Protein AF-0000000077822442 (afdb_homodimer)

Foldseek 3Di:
DPPPPPDQLKWFDLFDDPLLVLLLLLLLVQLQVLCVVLVFDDDSVQQFAEEEWQFAQACLSLLLVLLQCVLCLVLSNQSNHAEYEYFQSVVVNVLQLLVDPCVLRNSVVSSVVQLCQQAPAAADLQQLLQQCLVVLVDPLRFLLSSCLSPQVCRQRVDDFQAAQLVSSVVSNNSSGHFYKAKWFFPVQVVPDALLDQQGIWIDGSAWIGRSVLRIIGGQQQFQFFAAQSHGDGGDGRDTVSSVSCFSHVDPLDLVLVLVVLLVRLLVSLVVLLDAPDPQLLLPLLSLLSVLLSCLSVVDDPVSNLVSLVSSLVSCVVVPPQPLNVLSVVCNVCVNPDHSVRSLVSSLVNLVSSCVVPVVVDDPPSDDPVHPDGSNSSSSSSSVHSVSSVVVAAQKGAQNLANNPVRPDCVRNPDRITHIHTSVNSARIPLSVCQSVSNSHAAYEYEASHADQSCRRVVSSVVSCVVVVGDDFDDDPVVSSVCRQADDQWDWGDDDPHHIYIYGYLQHCPLCNPCSVVLSVVSHSSDSGDHSVNSVSSSVSSSCSCVVCVVVVSVSSNVSPDD/DPPPPPDQLKWFDLFDDPLLVLLLLLLLVQLQVLCVVLVFDDDSVQQFAEEEWQFAQACLSLLLVLLQCVLCLVLSNQSNHAEYEYFQSVVVNVLQLLVDPCVLRNSVVSSVVQLCQQAPAAADLQQLLQQCLVVLVDPLRFLLSSCLSPQVCRQRVDDFQAAQLVSSVVSNNSSGHFYKAKWFFPVQVVPDALLDQQGIWIDGSAWIGRSVLRIIGGQQQFQFFAAQSHGDGGDGRDTVSSVSSFRNVDPLDLVLVLVVLLVRLLVSLVVLLDAPDPQLLLPLLSLLSVLLSCLSVVDDPVSNLVSLVSSLVSCVVVPPQPLNVLSVVCNVCVNPDHSVRSLVSSLVNLVSSCVVPVVVDDPPSPDPVHPDGSNSSSSSSSVHSVSSVVVAAQKGAQNLANNPVRPDCVRNPDRITHIHTSVNSARIPLSVCLSVSNSHAEYEYEASHADQSCRRVVSSVVSCVVVVGDDFDDDPVVSSVCRQAADQWDWGDDDPHHIYIYGYLQHCVLCNPCSVVLSVVSHSSDSGDHSVNSVSSSVSSSCSCVVCVVVVSVSSNVSPDD

pLDDT: mean 89.97, std 11.4, range [19.41, 98.88]

Organism: Podarcis muralis (NCBI:txid64176)

Radius of gyration: 32.75 Å; Cα contacts (8 Å, |Δi|>4): 2112; chains: 2; bounding box: 94×96×67 Å

Sequence (1124 aa):
MPGSNQSDVIRISRDVSDEEKTAVGRRKIKVHNSFLKLGVNTTMSSVPNVALLGSGGGLRAMIALQGVLGELQKEDLLGAVMYLCGVSGSTWCMSFIYEHEEWLGKLPTLEAKMCDNLVNQSWDPSKSLDALVEPSKEKTYSLTDFWGSVILYAMLHELDYGHLSKERMVSFNGAVPYPIYAAVDSNKLDDTSKTHPGIWFEFTPHDAGFFHSGAFVDMRLLGSTFENGVLRILKNEKDISYLRGLWGSSFADRKEDVKEIEDYIKHLGEQASASSCHCIYCQAASHAIKLLIHAMEGTTHEHQDENITNIMELLKDQVGSNTYNFLSLLKDKHNTLDKPGRVAQFLTLADMFTQEFADRTSPFTHHEETKRSIWDTLRILSKTVYCLFKWKWGTISNYTYKYSSLNDKNLTGKEELRLADAGIAMNSAYPLVLRPEREVKLILSFDFSSGNPFETVKEAVLYCKENHLPFPDIDVSELDKSKDSPYDCYVFQGHDSPTVMHFPLFNTVNCKDKVAEWREQYSTLKVSYKEQEVKNLLEAAKANVRNNKGRILQAMKSMQAPMPGSNQSDVIRISRDVSDEEKTAVGRRKIKVHNSFLKLGVNTTMSSVPNVALLGSGGGLRAMIALQGVLGELQKEDLLGAVMYLCGVSGSTWCMSFIYEHEEWLGKLPTLEAKMCDNLVNQSWDPSKSLDALVEPSKEKTYSLTDFWGSVILYAMLHELDYGHLSKERMVSFNGAVPYPIYAAVDSNKLDDTSKTHPGIWFEFTPHDAGFFHSGAFVDMRLLGSTFENGVLRILKNEKDISYLRGLWGSSFADRKEDVKEIEDYIKHLGEQASASSCHCIYCQAASHAIKLLIHAMEGTTHEHQDENITNIMELLKDQVGSNTYNFLSLLKDKHNTLDKPGRVAQFLTLADMFTQEFADRTSPFTHHEETKRSIWDTLRILSKTVYCLFKWKWGTISNYTYKYSSLNDKNLTGKEELRLADAGIAMNSAYPLVLRPEREVKLILSFDFSSGNPFETVKEAVLYCKENHLPFPDIDVSELDKSKDSPYDCYVFQGHDSPTVMHFPLFNTVNCKDKVAEWREQYSTLKVSYKEQEVKNLLEAAKANVRNNKGRILQAMKSMQAP

Solvent-accessible surface area (backbone atoms only — not comparable to full-atom values): 57666 Å² total; per-residue (Å²): 120,86,72,78,72,79,55,46,55,57,42,82,46,67,61,74,52,70,65,55,52,50,19,50,56,45,19,46,54,46,21,41,51,31,33,45,75,72,70,34,87,67,51,83,90,63,52,69,32,24,32,36,36,29,11,15,20,33,57,53,8,20,47,25,49,49,19,35,52,38,40,29,49,74,70,62,50,46,52,39,34,44,32,36,35,16,10,22,15,17,36,52,34,48,64,54,44,62,74,40,75,44,63,74,79,35,42,67,58,50,51,52,50,51,50,44,31,53,53,75,49,70,58,56,72,65,59,25,55,49,66,38,47,69,50,56,73,40,91,45,56,26,40,19,54,50,38,10,44,40,55,44,13,58,41,50,38,53,84,43,78,50,48,56,48,63,37,39,70,56,29,51,72,15,76,45,49,47,59,39,38,35,25,22,33,52,71,43,54,77,78,39,63,68,59,44,63,72,33,39,31,42,37,35,39,64,34,31,32,29,57,66,81,5,46,30,33,39,34,60,48,48,56,18,37,28,52,50,70,38,73,40,37,86,48,73,51,58,26,41,24,44,47,45,10,27,24,43,58,63,76,87,37,68,67,61,43,50,53,52,52,49,53,52,50,40,53,50,40,66,70,57,33,70,56,86,48,84,49,56,66,48,47,33,49,24,34,50,39,51,38,49,40,38,33,74,66,65,55,65,64,64,64,48,50,50,31,53,49,52,34,45,61,62,39,55,90,44,68,82,36,69,49,50,52,49,49,58,52,43,69,73,46,54,85,74,48,53,53,73,52,40,46,51,51,44,48,52,48,52,52,46,41,45,75,72,44,53,81,75,42,64,89,73,56,41,40,91,90,40,96,43,31,60,64,46,51,48,48,41,52,48,51,46,52,49,19,60,76,68,66,38,47,30,40,32,40,19,55,47,11,58,26,81,88,56,95,43,62,84,61,20,73,31,67,56,40,35,36,29,29,20,47,80,59,45,38,36,56,54,74,73,55,64,35,73,82,63,53,48,41,35,35,46,38,37,32,38,52,70,80,59,57,55,50,50,60,50,50,45,50,52,30,24,60,75,66,75,43,72,57,33,77,70,64,62,73,67,52,60,75,32,49,81,61,27,56,44,64,47,79,38,66,38,86,90,26,32,33,38,36,40,28,32,52,70,7,40,72,78,42,39,96,38,28,66,58,48,54,61,71,59,36,51,79,47,66,75,60,54,64,66,54,49,51,50,44,22,48,34,25,22,45,44,48,65,75,38,44,66,58,53,50,49,56,60,47,60,68,66,67,125,122,88,70,77,73,79,55,47,57,54,43,81,45,67,60,76,52,70,66,54,52,50,19,51,55,45,19,45,54,48,22,41,52,30,33,46,75,72,70,35,86,65,52,83,89,63,53,68,32,24,33,38,36,30,12,15,20,34,57,53,8,19,47,25,48,50,21,35,53,37,40,29,48,74,70,63,49,46,53,38,35,45,33,37,35,16,10,20,16,17,37,52,34,50,64,54,45,61,72,39,77,43,63,76,75,35,42,66,58,51,51,52,50,51,50,44,32,51,53,74,49,72,58,54,71,68,59,26,54,48,67,37,48,68,51,56,73,40,92,48,55,27,41,19,54,50,38,10,45,40,56,45,12,58,43,50,37,52,84,43,79,48,48,55,48,62,37,40,68,56,29,51,70,15,72,44,49,46,60,38,38,34,25,22,34,52,71,42,55,76,77,39,63,69,58,45,62,74,33,40,31,43,37,35,39,64,33,31,32,30,56,65,82,5,45,29,34,39,35,60,49,46,57,18,38,29,52,52,70,38,74,40,38,87,46,72,49,59,28,41,25,43,46,44,10,29,22,43,59,64,73,86,37,69,69,61,44,50,52,52,51,50,52,51,49,42,53,49,41,66,70,57,32,72,57,87,50,85,51,55,69,49,45,34,48,23,35,51,39,49,38,48,42,39,31,73,67,63,56,64,64,63,63,47,48,50,31,53,49,51,35,47,61,60,41,56,89,45,68,82,37,70,49,49,52,47,49,56,52,42,70,74,46,53,84,74,47,54,53,72,50,39,47,50,51,44,48,52,48,51,51,46,41,44,74,72,45,53,83,75,41,64,90,73,56,43,41,92,89,40,94,45,33,59,65,47,51,48,48,41,53,49,50,45,52,50,20,58,74,69,65,37,48,29,41,32,40,19,56,46,13,59,26,79,89,56,94,44,62,85,60,20,72,30,66,56,39,36,38,28,29,19,47,78,60,44,38,37,55,52,77,73,54,65,35,74,83,62,54,47,41,35,35,45,36,39,32,39,53,71,79,59,58,56,50,50,60,52,50,44,49,52,28,24,61,76,67,74,43,72,58,35,77,71,65,61,72,67,52,59,75,31,49,81,60,26,57,44,65,46,79,39,64,38,85,90,27,32,33,39,36,41,28,32,51,68,7,39,72,78,41,39,94,36,29,65,58,49,54,62,71,58,36,51,80,47,67,74,58,54,65,68,54,50,50,49,43,24,48,35,26,23,46,43,47,65,74,38,45,67,59,53,52,50,54,61,48,60,68,66,67,126

Secondary structure (DSSP, 8-state):
--------SEEE-SSPPHHHHHHHHHHHHHHHHHHHHTT----GGGPPEEEEEE---HHHHHHHHHHHHHHHHHTT-GGGEEEEEE-THHHHHHHHHTTSGGGTT-HHHHHHHHHHHHHH----HHHHHHHHHHHHTSTT--HHHHIIIIIHHHHH------BGGGHHHHHHTT-SPEEEEEEEEHHHHTTS-TT-GGGEEEE-SSEEEETTTTEEEEGGGTT-EEETTEEEE--PPPBHHHHHHHHT---S-HHHHHHHHHHHHHHHHHHH---S--SHHHHHHHHHHHHHHHHHHT--HHHHHHHHHHHHHHTGGGTTSHHHHHHHHHHHHGGG--HHHHHHHHHHHHHHHHHHHGGGS-TT---TT-S--HHHHHHHHHHHHHHHHHT--SEEE-TTTT-TT---HHHHT-SEEEEEEGGGT-SS-HHHHS-GGG-EEEEEEEE--SS-TTHHHHHHHHHHHHTT-------HHHHHTTTTS--S-EEE--TTS-EEEEEESS-TTTSTT-HHHHHHHT-TT-----HHHHHHHHHHHHHHHHHTHHHHHHHHHHTT--/--------SEEE-SSPPHHHHHHHHHHHHHHHHHHHHTT----GGGPPEEEEEE---HHHHHHHHHHHHHHHHHTT-GGGEEEEEE-THHHHHHHHHTTSGGGGT-HHHHHHHHHHHHHH----HHHHHHHHHHHHTSTT--HHHHIIIIIHHHHH------BGGGHHHHHHTT-SPEEEEEEEEHHHHTTS-TT-GGGEEEE-SSEEEETTTTEEEEGGGTT-EEETTEEEE--PPPBHHHHHHHHT---S-HHHHHHHHHHHHHHHHHHH---S--SHHHHHHHHHHHHHHHHHHT--HHHHHHHHHHHHHHTGGGTTSHHHHHHHHHHHHGGG--HHHHHHHHHHHHHHHHHHHGGGS-TT---TT-S--HHHHHHHHHHHHHHHHHT--SEEE-TTTT-TT---HHHHT-SEEEEEEGGGT-SS-HHHHS-GGG-EEEEEEEE--SS-TTHHHHHHHHHHHHTT-------HHHHHTTTTS--S-EEE--TTS-EEEEEESS-TTTSTT-HHHHHHHT-TT-----HHHHHHHHHHHHHHHHHTHHHHHHHHHHTT--

Structure (mmCIF, N/CA/C/O backbone):
data_AF-0000000077822442-model_v1
#
loop_
_entity.id
_entity.type
_entity.pdbx_description
1 polymer 'Cytosolic phospholipase A2 gamma-like'
#
loop_
_atom_site.group_PDB
_atom_site.id
_atom_site.type_symbol
_atom_site.label_atom_id
_atom_site.label_alt_id
_atom_site.label_comp_id
_atom_site.label_asym_id
_atom_site.label_entity_id
_atom_site.label_seq_id
_atom_site.pdbx_PDB_ins_code
_atom_site.Cartn_x
_atom_site.Cartn_y
_atom_site.Cartn_z
_atom_site.occupancy
_atom_site.B_iso_or_equiv
_atom_site.auth_seq_id
_atom_site.auth_comp_id
_atom_site.auth_asym_id
_atom_site.auth_atom_id
_atom_site.pdbx_PDB_model_num
ATOM 1 N N . MET A 1 1 ? -22.125 -11.594 24.953 1 19.45 1 MET A N 1
ATOM 2 C CA . MET A 1 1 ? -21.859 -11.102 23.609 1 19.45 1 MET A CA 1
ATOM 3 C C . MET A 1 1 ? -20.594 -11.758 23.031 1 19.45 1 MET A C 1
ATOM 5 O O . MET A 1 1 ? -19.562 -11.828 23.703 1 19.45 1 MET A O 1
ATOM 9 N N . PRO A 1 2 ? -20.594 -12.773 22.188 1 25 2 PRO A N 1
ATOM 10 C CA . PRO A 1 2 ? -19.344 -13.516 21.984 1 25 2 PRO A CA 1
ATOM 11 C C . PRO A 1 2 ? -18.141 -12.602 21.797 1 25 2 PRO A C 1
ATOM 13 O O . PRO A 1 2 ? -18.266 -11.508 21.25 1 25 2 PRO A O 1
ATOM 16 N N . GLY A 1 3 ? -17.312 -12.445 22.719 1 28.58 3 GLY A N 1
ATOM 17 C CA . GLY A 1 3 ? -16.094 -11.672 22.812 1 28.58 3 GLY A CA 1
ATOM 18 C C . GLY A 1 3 ? -15.289 -11.656 21.531 1 28.58 3 GLY A C 1
ATOM 19 O O . GLY A 1 3 ? -14.969 -12.719 20.984 1 28.58 3 GLY A O 1
ATOM 20 N N . SER A 1 4 ? -15.641 -10.82 20.594 1 33.22 4 SER A N 1
ATOM 21 C CA . SER A 1 4 ? -14.828 -10.633 19.391 1 33.22 4 SER A CA 1
ATOM 22 C C . SER A 1 4 ? -13.359 -10.93 19.672 1 33.22 4 SER A C 1
ATOM 24 O O . SER A 1 4 ? -12.734 -10.297 20.531 1 33.22 4 SER A O 1
ATOM 26 N N . ASN A 1 5 ? -12.945 -12.133 19.844 1 37.22 5 ASN A N 1
ATOM 27 C CA . ASN A 1 5 ? -11.562 -12.586 19.953 1 37.22 5 ASN A CA 1
ATOM 28 C C . ASN A 1 5 ? -10.602 -11.656 19.219 1 37.22 5 ASN A C 1
ATOM 30 O O . ASN A 1 5 ? -10.828 -11.328 18.047 1 37.22 5 ASN A O 1
ATOM 34 N N . GLN A 1 6 ? -9.977 -10.641 19.766 1 43.81 6 GLN A N 1
ATOM 35 C CA . GLN A 1 6 ? -8.859 -9.727 19.531 1 43.81 6 GLN A CA 1
ATOM 36 C C . GLN A 1 6 ? -7.902 -10.289 18.484 1 43.81 6 GLN A C 1
ATOM 38 O O . GLN A 1 6 ? -7.359 -11.383 18.656 1 43.81 6 GLN A O 1
ATOM 43 N N . SER A 1 7 ? -8.102 -10.18 17.188 1 52.81 7 SER A N 1
ATOM 44 C CA . SER A 1 7 ? -7.516 -10.617 15.914 1 52.81 7 SER A CA 1
ATOM 45 C C . SER A 1 7 ? -5.996 -10.5 15.938 1 52.81 7 SER A C 1
ATOM 47 O O . SER A 1 7 ? -5.453 -9.391 15.992 1 52.81 7 SER A O 1
ATOM 49 N N . ASP A 1 8 ? -5.344 -11.406 16.562 1 68.38 8 ASP A N 1
ATOM 50 C CA . ASP A 1 8 ? -3.91 -11.656 16.438 1 68.38 8 ASP A CA 1
ATOM 51 C C . ASP A 1 8 ? -3.467 -11.586 14.977 1 68.38 8 ASP A C 1
ATOM 53 O O . ASP A 1 8 ? -4.25 -11.883 14.07 1 68.38 8 ASP A O 1
ATOM 57 N N . VAL A 1 9 ? -2.43 -10.859 14.703 1 84.94 9 VAL A N 1
ATOM 58 C CA . VAL A 1 9 ? -1.875 -10.734 13.359 1 84.94 9 VAL A CA 1
ATOM 59 C C . VAL A 1 9 ? -1.727 -12.117 12.727 1 84.94 9 VAL A C 1
ATOM 61 O O . VAL A 1 9 ? -1.751 -12.25 11.5 1 84.94 9 VAL A O 1
ATOM 64 N N . ILE A 1 10 ? -1.644 -13.156 13.547 1 91.94 10 ILE A N 1
ATOM 65 C CA . ILE A 1 10 ? -1.685 -14.555 13.141 1 91.94 10 ILE A CA 1
ATOM 66 C C . ILE A 1 10 ? -2.951 -15.211 13.68 1 91.94 10 ILE A C 1
ATOM 68 O O . ILE A 1 10 ? -3.176 -15.234 14.891 1 91.94 10 ILE A O 1
ATOM 72 N N . ARG A 1 11 ? -3.768 -15.719 12.836 1 92.94 11 ARG A N 1
ATOM 73 C CA . ARG A 1 11 ? -5.02 -16.375 13.195 1 92.94 11 ARG A CA 1
ATOM 74 C C . ARG A 1 11 ? -4.848 -17.891 13.234 1 92.94 11 ARG A C 1
ATOM 76 O O . ARG A 1 11 ? -4.398 -18.5 12.258 1 92.94 11 ARG A O 1
ATOM 83 N N . ILE A 1 12 ? -5.164 -18.516 14.398 1 93.06 12 ILE A N 1
ATOM 84 C CA . ILE A 1 12 ? -5.133 -19.969 14.523 1 93.06 12 ILE A CA 1
ATOM 85 C C . ILE A 1 12 ? -6.559 -20.516 14.523 1 93.06 12 ILE A C 1
ATOM 87 O O . ILE A 1 12 ? -7.219 -20.547 15.562 1 93.06 12 ILE A O 1
ATOM 91 N N . SER A 1 13 ? -6.996 -20.875 13.383 1 93.75 13 SER A N 1
ATOM 92 C CA . SER A 1 13 ? -8.336 -21.406 13.172 1 93.75 13 SER A CA 1
ATOM 93 C C . SER A 1 13 ? -8.438 -22.125 11.828 1 93.75 13 SER A C 1
ATOM 95 O O . SER A 1 13 ? -7.918 -21.641 10.82 1 93.75 13 SER A O 1
ATOM 97 N N . ARG A 1 14 ? -9.039 -23.234 11.766 1 92.94 14 ARG A N 1
ATOM 98 C CA . ARG A 1 14 ? -9.234 -23.938 10.508 1 92.94 14 ARG A CA 1
ATOM 99 C C . ARG A 1 14 ? -10.398 -23.344 9.727 1 92.94 14 ARG A C 1
ATOM 101 O O . ARG A 1 14 ? -10.586 -23.656 8.547 1 92.94 14 ARG A O 1
ATOM 108 N N . ASP A 1 15 ? -11.125 -22.484 10.336 1 95.44 15 ASP A N 1
ATOM 109 C CA . ASP A 1 15 ? -12.242 -21.828 9.664 1 95.44 15 ASP A CA 1
ATOM 110 C C . ASP A 1 15 ? -11.742 -20.766 8.695 1 95.44 15 ASP A C 1
ATOM 112 O O . ASP A 1 15 ? -10.578 -20.359 8.75 1 95.44 15 ASP A O 1
ATOM 116 N N . VAL A 1 16 ? -12.617 -20.391 7.68 1 96.19 16 VAL A N 1
ATOM 117 C CA . VAL A 1 16 ? -12.281 -19.266 6.812 1 96.19 16 VAL A CA 1
ATOM 118 C C . VAL A 1 16 ? -12.305 -17.969 7.617 1 96.19 16 VAL A C 1
ATOM 120 O O . VAL A 1 16 ? -12.906 -17.906 8.688 1 96.19 16 VAL A O 1
ATOM 123 N N . SER A 1 17 ? -11.602 -16.969 7.215 1 94.25 17 SER A N 1
ATOM 124 C CA . SER A 1 17 ? -11.508 -15.719 7.953 1 94.25 17 SER A CA 1
ATOM 125 C C . SER A 1 17 ? -12.859 -15.023 8.039 1 94.25 17 SER A C 1
ATOM 127 O O . SER A 1 17 ? -13.742 -15.266 7.219 1 94.25 17 SER A O 1
ATOM 129 N N . ASP A 1 18 ? -13.086 -14.219 9.039 1 90 18 ASP A N 1
ATOM 130 C CA . ASP A 1 18 ? -14.305 -13.43 9.164 1 90 18 ASP A CA 1
ATOM 131 C C . ASP A 1 18 ? -14.477 -12.492 7.969 1 90 18 ASP A C 1
ATOM 133 O O . ASP A 1 18 ? -15.602 -12.219 7.547 1 90 18 ASP A O 1
ATOM 137 N N . GLU A 1 19 ? -13.367 -12.016 7.457 1 90.06 19 GLU A N 1
ATOM 138 C CA . GLU A 1 19 ? -13.414 -11.148 6.289 1 90.06 19 GLU A CA 1
ATOM 139 C C . GLU A 1 19 ? -13.922 -11.898 5.059 1 90.06 19 GLU A C 1
ATOM 141 O O . GLU A 1 19 ? -14.703 -11.359 4.273 1 90.06 19 GLU A O 1
ATOM 146 N N . GLU A 1 20 ? -13.414 -13.148 4.883 1 94.06 20 GLU A N 1
ATOM 147 C CA . GLU A 1 20 ? -13.953 -13.977 3.811 1 94.06 20 GLU A CA 1
ATOM 148 C C . GLU A 1 20 ? -15.445 -14.219 3.996 1 94.06 20 GLU A C 1
ATOM 150 O O . GLU A 1 20 ? -16.219 -14.125 3.041 1 94.06 20 GLU A O 1
ATOM 155 N N . LYS A 1 21 ? -15.859 -14.531 5.207 1 92.25 21 LYS A N 1
ATOM 156 C CA . LYS A 1 21 ? -17.281 -14.75 5.477 1 92.25 21 LYS A CA 1
ATOM 157 C C . LYS A 1 21 ? -18.094 -13.523 5.109 1 92.25 21 LYS A C 1
ATOM 159 O O . LYS A 1 21 ? -19.172 -13.641 4.52 1 92.25 21 LYS A O 1
ATOM 164 N N . THR A 1 22 ? -17.547 -12.406 5.465 1 85.75 22 THR A N 1
ATOM 165 C CA . THR A 1 22 ? -18.25 -11.156 5.164 1 85.75 22 THR A CA 1
ATOM 166 C C . THR A 1 22 ? -18.344 -10.938 3.658 1 85.75 22 THR A C 1
ATOM 168 O O . THR A 1 22 ? -19.406 -10.609 3.139 1 85.75 22 THR A O 1
ATOM 171 N N . ALA A 1 23 ? -17.281 -11.102 2.971 1 89.31 23 ALA A N 1
ATOM 172 C CA . ALA A 1 23 ? -17.25 -10.914 1.522 1 89.31 23 ALA A CA 1
ATOM 173 C C . ALA A 1 23 ? -18.188 -11.898 0.824 1 89.31 23 ALA A C 1
ATOM 175 O O . ALA A 1 23 ? -18.938 -11.516 -0.077 1 89.31 23 ALA A O 1
ATOM 176 N N . VAL A 1 24 ? -18.109 -13.117 1.215 1 92.44 24 VAL A N 1
ATOM 177 C CA . VAL A 1 24 ? -18.922 -14.172 0.618 1 92.44 24 VAL A CA 1
ATOM 178 C C . VAL A 1 24 ? -20.391 -13.945 0.965 1 92.44 24 VAL A C 1
ATOM 180 O O . VAL A 1 24 ? -21.281 -14.234 0.156 1 92.44 24 VAL A O 1
ATOM 183 N N . GLY A 1 25 ? -20.609 -13.5 2.156 1 87.12 25 GLY A N 1
ATOM 184 C CA . GLY A 1 25 ? -21.984 -13.156 2.527 1 87.12 25 GLY A CA 1
ATOM 185 C C . GLY A 1 25 ? -22.594 -12.086 1.642 1 87.12 25 GLY A C 1
ATOM 186 O O . GLY A 1 25 ? -23.75 -12.195 1.231 1 87.12 25 GLY A O 1
ATOM 187 N N . ARG A 1 26 ? -21.844 -11.156 1.357 1 83.12 26 ARG A N 1
ATOM 188 C CA . ARG A 1 26 ? -22.312 -10.094 0.474 1 83.12 26 ARG A CA 1
ATOM 189 C C . ARG A 1 26 ? -22.484 -10.602 -0.953 1 83.12 26 ARG A C 1
ATOM 191 O O . ARG A 1 26 ? -23.438 -10.227 -1.64 1 83.12 26 ARG A O 1
ATOM 198 N N . ARG A 1 27 ? -21.609 -11.422 -1.376 1 91.19 27 ARG A N 1
ATOM 199 C CA . ARG A 1 27 ? -21.688 -11.969 -2.725 1 91.19 27 ARG A CA 1
ATOM 200 C C . ARG A 1 27 ? -22.891 -12.906 -2.854 1 91.19 27 ARG A C 1
ATOM 202 O O . ARG A 1 27 ? -23.469 -13.047 -3.936 1 91.19 27 ARG A O 1
ATOM 209 N N . LYS A 1 28 ? -23.219 -13.516 -1.818 1 89.31 28 LYS A N 1
ATOM 210 C CA . LYS A 1 28 ? -24.328 -14.461 -1.84 1 89.31 28 LYS A CA 1
ATOM 211 C C . LYS A 1 28 ? -25.594 -13.789 -2.363 1 89.31 28 LYS A C 1
ATOM 213 O O . LYS A 1 28 ? -26.406 -14.43 -3.033 1 89.31 28 LYS A O 1
ATOM 218 N N . ILE A 1 29 ? -25.719 -12.594 -2.143 1 83 29 ILE A N 1
ATOM 219 C CA . ILE A 1 29 ? -26.859 -11.836 -2.629 1 83 29 ILE A CA 1
ATOM 220 C C . ILE A 1 29 ? -26.844 -11.773 -4.152 1 83 29 ILE A C 1
ATOM 222 O O . ILE A 1 29 ? -27.859 -12.031 -4.809 1 83 29 ILE A O 1
ATOM 226 N N . LYS A 1 30 ? -25.75 -11.461 -4.621 1 86.25 30 LYS A N 1
ATOM 227 C CA . LYS A 1 30 ? -25.594 -11.383 -6.07 1 86.25 30 LYS A CA 1
ATOM 228 C C . LYS A 1 30 ? -25.75 -12.758 -6.719 1 86.25 30 LYS A C 1
ATOM 230 O O . LYS A 1 30 ? -26.297 -12.875 -7.812 1 86.25 30 LYS A O 1
ATOM 235 N N . VAL A 1 31 ? -25.234 -13.711 -6.035 1 92.56 31 VAL A N 1
ATOM 236 C CA . VAL A 1 31 ? -25.359 -15.078 -6.527 1 92.56 31 VAL A CA 1
ATOM 237 C C . VAL A 1 31 ? -26.828 -15.5 -6.547 1 92.56 31 VAL A C 1
ATOM 239 O O . VAL A 1 31 ? -27.297 -16.078 -7.527 1 92.56 31 VAL A O 1
ATOM 242 N N . HIS A 1 32 ? -27.516 -15.164 -5.543 1 89.5 32 HIS A N 1
ATOM 243 C CA . HIS A 1 32 ? -28.938 -15.469 -5.461 1 89.5 32 HIS A CA 1
ATOM 244 C C . HIS A 1 32 ? -29.719 -14.812 -6.598 1 89.5 32 HIS A C 1
ATOM 246 O O . HIS A 1 32 ? -30.531 -15.461 -7.258 1 89.5 32 HIS A O 1
ATOM 252 N N . ASN A 1 33 ? -29.422 -13.57 -6.781 1 86.38 33 ASN A N 1
ATOM 253 C CA . ASN A 1 33 ? -30.078 -12.844 -7.863 1 86.38 33 ASN A CA 1
ATOM 254 C C . ASN A 1 33 ? -29.766 -13.477 -9.219 1 86.38 33 ASN A C 1
ATOM 256 O O . ASN A 1 33 ? -30.641 -13.523 -10.094 1 86.38 33 ASN A O 1
ATOM 260 N N . SER A 1 34 ? -28.578 -13.898 -9.359 1 91.31 34 SER A N 1
ATOM 261 C CA . SER A 1 34 ? -28.188 -14.547 -10.602 1 91.31 34 SER A CA 1
ATOM 262 C C . SER A 1 34 ? -28.953 -15.859 -10.797 1 91.31 34 SER A C 1
ATOM 264 O O . SER A 1 34 ? -29.391 -16.156 -11.906 1 91.31 34 SER A O 1
ATOM 266 N N . PHE A 1 35 ? -29.078 -16.609 -9.773 1 91.19 35 PHE A N 1
ATOM 267 C CA . PHE A 1 35 ? -29.844 -17.844 -9.844 1 91.19 35 PHE A CA 1
ATOM 268 C C . PHE A 1 35 ? -31.297 -17.578 -10.219 1 91.19 35 PHE A C 1
ATOM 270 O O . PHE A 1 35 ? -31.859 -18.281 -11.062 1 91.19 35 PHE A O 1
ATOM 277 N N . LEU A 1 36 ? -31.828 -16.531 -9.68 1 88.12 36 LEU A N 1
ATOM 278 C CA . LEU A 1 36 ? -33.219 -16.172 -10.008 1 88.12 36 LEU A CA 1
ATOM 279 C C . LEU A 1 36 ? -33.344 -15.781 -11.477 1 88.12 36 LEU A C 1
ATOM 281 O O . LEU A 1 36 ? -34.25 -16.203 -12.156 1 88.12 36 LEU A O 1
ATOM 285 N N . LYS A 1 37 ? -32.438 -15.031 -11.867 1 90.19 37 LYS A N 1
ATOM 286 C CA . LYS A 1 37 ? -32.438 -14.594 -13.258 1 90.19 37 LYS A CA 1
ATOM 287 C C . LYS A 1 37 ? -32.312 -15.781 -14.203 1 90.19 37 LYS A C 1
ATOM 289 O O . LYS A 1 37 ? -32.844 -15.75 -15.32 1 90.19 37 LYS A O 1
ATOM 294 N N . LEU A 1 38 ? -31.625 -16.812 -13.75 1 91.12 38 LEU A N 1
ATOM 295 C CA . LEU A 1 38 ? -31.391 -18.016 -14.555 1 91.12 38 LEU A CA 1
ATOM 296 C C . LEU A 1 38 ? -32.562 -18.984 -14.422 1 91.12 38 LEU A C 1
ATOM 298 O O . LEU A 1 38 ? -32.531 -20.078 -14.992 1 91.12 38 LEU A O 1
ATOM 302 N N . GLY A 1 39 ? -33.562 -18.641 -13.625 1 86.56 39 GLY A N 1
ATOM 303 C CA . GLY A 1 39 ? -34.781 -19.422 -13.492 1 86.56 39 GLY A CA 1
ATOM 304 C C . GLY A 1 39 ? -34.688 -20.484 -12.406 1 86.56 39 GLY A C 1
ATOM 305 O O . GLY A 1 39 ? -35.438 -21.453 -12.414 1 86.56 39 GLY A O 1
ATOM 306 N N . VAL A 1 40 ? -33.719 -20.312 -11.617 1 85.69 40 VAL A N 1
ATOM 307 C CA . VAL A 1 40 ? -33.562 -21.234 -10.5 1 85.69 40 VAL A CA 1
ATOM 308 C C . VAL A 1 40 ? -34.125 -20.609 -9.227 1 85.69 40 VAL A C 1
ATOM 310 O O . VAL A 1 40 ? -33.562 -19.656 -8.68 1 85.69 40 VAL A O 1
ATOM 313 N N . ASN A 1 41 ? -35.25 -21.094 -8.789 1 80.81 41 ASN A N 1
ATOM 314 C CA . ASN A 1 41 ? -35.875 -20.547 -7.59 1 80.81 41 ASN A CA 1
ATOM 315 C C . ASN A 1 41 ? -35.25 -21.094 -6.316 1 80.81 41 ASN A C 1
ATOM 317 O O . ASN A 1 41 ? -35.344 -22.297 -6.043 1 80.81 41 ASN A O 1
ATOM 321 N N . THR A 1 42 ? -34.5 -20.328 -5.676 1 83.06 42 THR A N 1
ATOM 322 C CA . THR A 1 42 ? -33.844 -20.688 -4.422 1 83.06 42 THR A CA 1
ATOM 323 C C . THR A 1 42 ? -34 -19.578 -3.385 1 83.06 42 THR A C 1
ATOM 325 O O . THR A 1 42 ? -34.312 -18.438 -3.73 1 83.06 42 THR A O 1
ATOM 328 N N . THR A 1 43 ? -33.969 -19.969 -2.168 1 80.94 43 THR A N 1
ATOM 329 C CA . THR A 1 43 ? -33.969 -18.984 -1.094 1 80.94 43 THR A CA 1
ATOM 330 C C . THR A 1 43 ? -32.531 -18.547 -0.798 1 80.94 43 THR A C 1
ATOM 332 O O . THR A 1 43 ? -31.578 -19.219 -1.184 1 80.94 43 THR A O 1
ATOM 335 N N . MET A 1 44 ? -32.406 -17.438 -0.185 1 78.69 44 MET A N 1
ATOM 336 C CA . MET A 1 44 ? -31.094 -16.891 0.166 1 78.69 44 MET A CA 1
ATOM 337 C C . MET A 1 44 ? -30.297 -17.891 1.015 1 78.69 44 MET A C 1
ATOM 339 O O . MET A 1 44 ? -29.078 -18 0.866 1 78.69 44 MET A O 1
ATOM 343 N N . SER A 1 45 ? -30.953 -18.547 1.839 1 79.06 45 SER A N 1
ATOM 344 C CA . SER A 1 45 ? -30.297 -19.469 2.758 1 79.06 45 SER A CA 1
ATOM 345 C C . SER A 1 45 ? -29.906 -20.766 2.055 1 79.06 45 SER A C 1
ATOM 347 O O . SER A 1 45 ? -29.031 -21.484 2.523 1 79.06 45 SER A O 1
ATOM 349 N N . SER A 1 46 ? -30.453 -21 0.896 1 82.31 46 SER A N 1
ATOM 350 C CA . SER A 1 46 ? -30.25 -22.297 0.254 1 82.31 46 SER A CA 1
ATOM 351 C C . SER A 1 46 ? -29.453 -22.141 -1.042 1 82.31 46 SER A C 1
ATOM 353 O O . SER A 1 46 ? -29.234 -23.125 -1.752 1 82.31 46 SER A O 1
ATOM 355 N N . VAL A 1 47 ? -29.062 -20.969 -1.317 1 87.69 47 VAL A N 1
ATOM 356 C CA . VAL A 1 47 ? -28.328 -20.797 -2.559 1 87.69 47 VAL A CA 1
ATOM 357 C C . VAL A 1 47 ? -27 -21.562 -2.486 1 87.69 47 VAL A C 1
ATOM 359 O O . VAL A 1 47 ? -26.234 -21.391 -1.542 1 87.69 47 VAL A O 1
ATOM 362 N N . PRO A 1 48 ? -26.797 -22.484 -3.383 1 92 48 PRO A N 1
ATOM 363 C CA . PRO A 1 48 ? -25.562 -23.281 -3.346 1 92 48 PRO A CA 1
ATOM 364 C C . PRO A 1 48 ? -24.312 -22.469 -3.699 1 92 48 PRO A C 1
ATOM 366 O O . PRO A 1 48 ? -24.375 -21.594 -4.57 1 92 48 PRO A O 1
ATOM 369 N N . ASN A 1 49 ? -23.219 -22.781 -3.041 1 95.81 49 ASN A N 1
ATOM 370 C CA . ASN A 1 49 ? -21.938 -22.188 -3.416 1 95.81 49 ASN A CA 1
ATOM 371 C C . ASN A 1 49 ? -21.328 -22.891 -4.625 1 95.81 49 ASN A C 1
ATOM 373 O O . ASN A 1 49 ? -21.047 -24.078 -4.578 1 95.81 49 ASN A O 1
ATOM 377 N N . VAL A 1 50 ? -21.172 -22.156 -5.68 1 97.62 50 VAL A N 1
ATOM 378 C CA . VAL A 1 50 ? -20.531 -22.641 -6.898 1 97.62 50 VAL A CA 1
ATOM 379 C C . VAL A 1 50 ? -19.078 -22.188 -6.945 1 97.62 50 VAL A C 1
ATOM 381 O O . VAL A 1 50 ? -18.781 -21 -6.773 1 97.62 50 VAL A O 1
ATOM 384 N N . ALA A 1 51 ? -18.172 -23.125 -7.168 1 98.62 51 ALA A N 1
ATOM 385 C CA . ALA A 1 51 ? -16.75 -22.797 -7.312 1 98.62 51 ALA A CA 1
ATOM 386 C C . ALA A 1 51 ? -16.266 -23.047 -8.734 1 98.62 51 ALA A C 1
ATOM 388 O O . ALA A 1 51 ? -16.672 -24.031 -9.367 1 98.62 51 ALA A O 1
ATOM 389 N N . LEU A 1 52 ? -15.547 -22.125 -9.234 1 98.81 52 LEU A N 1
ATOM 390 C CA . LEU A 1 52 ? -14.859 -22.297 -10.516 1 98.81 52 LEU A CA 1
ATOM 391 C C . LEU A 1 52 ? -13.375 -22.578 -10.305 1 98.81 52 LEU A C 1
ATOM 393 O O . LEU A 1 52 ? -12.695 -21.828 -9.602 1 98.81 52 LEU A O 1
ATOM 397 N N . LEU A 1 53 ? -12.867 -23.656 -10.844 1 98.81 53 LEU A N 1
ATOM 398 C CA . LEU A 1 53 ? -11.461 -24.047 -10.742 1 98.81 53 LEU A CA 1
ATOM 399 C C . LEU A 1 53 ? -10.773 -23.953 -12.102 1 98.81 53 LEU A C 1
ATOM 401 O O . LEU A 1 53 ? -11.258 -24.516 -13.086 1 98.81 53 LEU A O 1
ATOM 405 N N . GLY A 1 54 ? -9.703 -23.188 -12.133 1 98.75 54 GLY A N 1
ATOM 406 C CA . GLY A 1 54 ? -8.805 -23.203 -13.273 1 98.75 54 GLY A CA 1
ATOM 407 C C . GLY A 1 54 ? -7.5 -23.922 -13.008 1 98.75 54 GLY A C 1
ATOM 408 O O . GLY A 1 54 ? -6.742 -23.531 -12.117 1 98.75 54 GLY A O 1
ATOM 409 N N . SER A 1 55 ? -7.207 -24.969 -13.766 1 98.06 55 SER A N 1
ATOM 410 C CA . SER A 1 55 ? -5.953 -25.703 -13.594 1 98.06 55 SER A CA 1
ATOM 411 C C . SER A 1 55 ? -4.77 -24.875 -14.086 1 98.06 55 SER A C 1
ATOM 413 O O . SER A 1 55 ? -4.949 -23.797 -14.656 1 98.06 55 SER A O 1
ATOM 415 N N . GLY A 1 56 ? -3.594 -25.406 -13.781 1 96.06 56 GLY A N 1
ATOM 416 C CA . GLY A 1 56 ? -2.404 -24.812 -14.367 1 96.06 56 GLY A CA 1
ATOM 417 C C . GLY A 1 56 ? -2.221 -25.141 -15.836 1 96.06 56 GLY A C 1
ATOM 418 O O . GLY A 1 56 ? -2.998 -25.922 -16.406 1 96.06 56 GLY A O 1
ATOM 419 N N . GLY A 1 57 ? -1.258 -24.5 -16.391 1 94.5 57 GLY A N 1
ATOM 420 C CA . GLY A 1 57 ? -0.954 -24.719 -17.797 1 94.5 57 GLY A CA 1
ATOM 421 C C . GLY A 1 57 ? -0.225 -23.547 -18.422 1 94.5 57 GLY A C 1
ATOM 422 O O . GLY A 1 57 ? -0.355 -23.297 -19.625 1 94.5 57 GLY A O 1
ATOM 423 N N . GLY A 1 58 ? 0.428 -22.797 -17.594 1 93.31 58 GLY A N 1
ATOM 424 C CA . GLY A 1 58 ? 1.239 -21.688 -18.094 1 93.31 58 GLY A CA 1
ATOM 425 C C . GLY A 1 58 ? 0.427 -20.641 -18.812 1 93.31 58 GLY A C 1
ATOM 426 O O . GLY A 1 58 ? -0.666 -20.281 -18.375 1 93.31 58 GLY A O 1
ATOM 427 N N . LEU A 1 59 ? 1.021 -20.172 -19.859 1 95 59 LEU A N 1
ATOM 428 C CA . LEU A 1 59 ? 0.388 -19.109 -20.641 1 95 59 LEU A CA 1
ATOM 429 C C . LEU A 1 59 ? -0.928 -19.594 -21.234 1 95 59 LEU A C 1
ATOM 431 O O . LEU A 1 59 ? -1.882 -18.828 -21.359 1 95 59 LEU A O 1
ATOM 435 N N . ARG A 1 60 ? -0.939 -20.828 -21.625 1 96.44 60 ARG A N 1
ATOM 436 C CA . ARG A 1 60 ? -2.162 -21.438 -22.156 1 96.44 60 ARG A CA 1
ATOM 437 C C . ARG A 1 60 ? -3.301 -21.312 -21.141 1 96.44 60 ARG A C 1
ATOM 439 O O . ARG A 1 60 ? -4.414 -20.922 -21.5 1 96.44 60 ARG A O 1
ATOM 446 N N . ALA A 1 61 ? -3.02 -21.641 -19.906 1 97.38 61 ALA A N 1
ATOM 447 C CA . ALA A 1 61 ? -4.027 -21.578 -18.844 1 97.38 61 ALA A CA 1
ATOM 448 C C . ALA A 1 61 ? -4.48 -20.141 -18.594 1 97.38 61 ALA A C 1
ATOM 450 O O . ALA A 1 61 ? -5.664 -19.891 -18.359 1 97.38 61 ALA A O 1
ATOM 451 N N . MET A 1 62 ? -3.537 -19.203 -18.594 1 97.94 62 MET A N 1
ATOM 452 C CA . MET A 1 62 ? -3.869 -17.797 -18.391 1 97.94 62 MET A CA 1
ATOM 453 C C . MET A 1 62 ? -4.863 -17.312 -19.453 1 97.94 62 MET A C 1
ATOM 455 O O . MET A 1 62 ? -5.887 -16.703 -19.109 1 97.94 62 MET A O 1
ATOM 459 N N . ILE A 1 63 ? -4.594 -17.609 -20.703 1 98.25 63 ILE A N 1
ATOM 460 C CA . ILE A 1 63 ? -5.402 -17.141 -21.828 1 98.25 63 ILE A CA 1
ATOM 461 C C . ILE A 1 63 ? -6.75 -17.859 -21.828 1 98.25 63 ILE A C 1
ATOM 463 O O . ILE A 1 63 ? -7.797 -17.234 -22 1 98.25 63 ILE A O 1
ATOM 467 N N . ALA A 1 64 ? -6.707 -19.141 -21.594 1 98.56 64 ALA A N 1
ATOM 468 C CA . ALA A 1 64 ? -7.93 -19.953 -21.641 1 98.56 64 ALA A CA 1
ATOM 469 C C . ALA A 1 64 ? -8.891 -19.531 -20.516 1 98.56 64 ALA A C 1
ATOM 471 O O . ALA A 1 64 ? -10.102 -19.438 -20.75 1 98.56 64 ALA A O 1
ATOM 472 N N . LEU A 1 65 ? -8.344 -19.344 -19.312 1 98.75 65 LEU A N 1
ATOM 473 C CA . LEU A 1 65 ? -9.219 -18.938 -18.219 1 98.75 65 LEU A CA 1
ATOM 474 C C . LEU A 1 65 ? -9.883 -17.594 -18.531 1 98.75 65 LEU A C 1
ATOM 476 O O . LEU A 1 65 ? -11.055 -17.391 -18.203 1 98.75 65 LEU A O 1
ATOM 480 N N . GLN A 1 66 ? -9.148 -16.672 -19.109 1 98.44 66 GLN A N 1
ATOM 481 C CA . GLN A 1 66 ? -9.727 -15.406 -19.531 1 98.44 66 GLN A CA 1
ATOM 482 C C . GLN A 1 66 ? -10.906 -15.617 -20.469 1 98.44 66 GLN A C 1
ATOM 484 O O . GLN A 1 66 ? -11.938 -14.945 -20.344 1 98.44 66 GLN A O 1
ATOM 489 N N . GLY A 1 67 ? -10.75 -16.531 -21.422 1 98.25 67 GLY A N 1
ATOM 490 C CA . GLY A 1 67 ? -11.836 -16.859 -22.328 1 98.25 67 GLY A CA 1
ATOM 491 C C . GLY A 1 67 ? -13.047 -17.438 -21.609 1 98.25 67 GLY A C 1
ATOM 492 O O . GLY A 1 67 ? -14.188 -17.047 -21.891 1 98.25 67 GLY A O 1
ATOM 493 N N . VAL A 1 68 ? -12.797 -18.359 -20.703 1 98.62 68 VAL A N 1
ATOM 494 C CA . VAL A 1 68 ? -13.859 -18.984 -19.922 1 98.62 68 VAL A CA 1
ATOM 495 C C . VAL A 1 68 ? -14.656 -17.922 -19.172 1 98.62 68 VAL A C 1
ATOM 497 O O . VAL A 1 68 ? -15.883 -17.891 -19.25 1 98.62 68 VAL A O 1
ATOM 500 N N . LEU A 1 69 ? -13.977 -17.062 -18.438 1 98.38 69 LEU A N 1
ATOM 501 C CA . LEU A 1 69 ? -14.633 -16.047 -17.609 1 98.38 69 LEU A CA 1
ATOM 502 C C . LEU A 1 69 ? -15.414 -15.055 -18.484 1 98.38 69 LEU A C 1
ATOM 504 O O . LEU A 1 69 ? -16.516 -14.656 -18.125 1 98.38 69 LEU A O 1
ATOM 508 N N . GLY A 1 70 ? -14.773 -14.664 -19.594 1 97.38 70 GLY A N 1
ATOM 509 C CA . GLY A 1 70 ? -15.477 -13.773 -20.5 1 97.38 70 GLY A CA 1
ATOM 510 C C . GLY A 1 70 ? -16.781 -14.359 -21.016 1 97.38 70 GLY A C 1
ATOM 511 O O . GLY A 1 70 ? -17.797 -13.664 -21.078 1 97.38 70 GLY A O 1
ATOM 512 N N . GLU A 1 71 ? -16.734 -15.625 -21.422 1 97.75 71 GLU A N 1
ATOM 513 C CA . GLU A 1 71 ? -17.938 -16.266 -21.969 1 97.75 71 GLU A CA 1
ATOM 514 C C . GLU A 1 71 ? -18.984 -16.5 -20.891 1 97.75 71 GLU A C 1
ATOM 516 O O . GLU A 1 71 ? -20.172 -16.375 -21.141 1 97.75 71 GLU A O 1
ATOM 521 N N . LEU A 1 72 ? -18.531 -16.906 -19.703 1 97.62 72 LEU A N 1
ATOM 522 C CA . LEU A 1 72 ? -19.469 -17.062 -18.594 1 97.62 72 LEU A CA 1
ATOM 523 C C . LEU A 1 72 ? -20.203 -15.75 -18.312 1 97.62 72 LEU A C 1
ATOM 525 O O . LEU A 1 72 ? -21.391 -15.758 -17.984 1 97.62 72 LEU A O 1
ATOM 529 N N . GLN A 1 73 ? -19.453 -14.656 -18.297 1 96.06 73 GLN A N 1
ATOM 530 C CA . GLN A 1 73 ? -20.078 -13.352 -18.094 1 96.06 73 GLN A CA 1
ATOM 531 C C . GLN A 1 73 ? -21.094 -13.039 -19.188 1 96.06 73 GLN A C 1
ATOM 533 O O . GLN A 1 73 ? -22.188 -12.57 -18.906 1 96.06 73 GLN A O 1
ATOM 538 N N . LYS A 1 74 ? -20.719 -13.312 -20.453 1 95 74 LYS A N 1
ATOM 539 C CA . LYS A 1 74 ? -21.594 -13.078 -21.594 1 95 74 LYS A CA 1
ATOM 540 C C . LYS A 1 74 ? -22.875 -13.883 -21.469 1 95 74 LYS A C 1
ATOM 542 O O . LYS A 1 74 ? -23.953 -13.391 -21.812 1 95 74 LYS A O 1
ATOM 547 N N . GLU A 1 75 ? -22.766 -15.094 -20.984 1 94.81 75 GLU A N 1
ATOM 548 C CA . GLU A 1 75 ? -23.906 -16 -20.875 1 94.81 75 GLU A CA 1
ATOM 549 C C . GLU A 1 75 ? -24.641 -15.805 -19.547 1 94.81 75 GLU A C 1
ATOM 551 O O . GLU A 1 75 ? -25.516 -16.609 -19.188 1 94.81 75 GLU A O 1
ATOM 556 N N . ASP A 1 76 ? -24.25 -14.867 -18.734 1 93.56 76 ASP A N 1
ATOM 557 C CA . ASP A 1 76 ? -24.875 -14.5 -17.453 1 93.56 76 ASP A CA 1
ATOM 558 C C . ASP A 1 76 ? -24.75 -15.633 -16.438 1 93.56 76 ASP A C 1
ATOM 560 O O . ASP A 1 76 ? -25.688 -15.875 -15.664 1 93.56 76 ASP A O 1
ATOM 564 N N . LEU A 1 77 ? -23.672 -16.391 -16.547 1 96 77 LEU A N 1
ATOM 565 C CA . LEU A 1 77 ? -23.438 -17.5 -15.617 1 96 77 LEU A CA 1
ATOM 566 C C . LEU A 1 77 ? -22.422 -17.109 -14.555 1 96 77 LEU A C 1
ATOM 568 O O . LEU A 1 77 ? -22.406 -17.688 -13.461 1 96 77 LEU A O 1
ATOM 572 N N . LEU A 1 78 ? -21.547 -16.156 -14.852 1 96.5 78 LEU A N 1
ATOM 573 C CA . LEU A 1 78 ? -20.453 -15.781 -13.961 1 96.5 78 LEU A CA 1
ATOM 574 C C . LEU A 1 78 ? -20.984 -15.234 -12.648 1 96.5 78 LEU A C 1
ATOM 576 O O . LEU A 1 78 ? -20.359 -15.414 -11.594 1 96.5 78 LEU A O 1
ATOM 580 N N . GLY A 1 79 ? -22.125 -14.523 -12.688 1 94.62 79 GLY A N 1
ATOM 581 C CA . GLY A 1 79 ? -22.734 -13.961 -11.492 1 94.62 79 GLY A CA 1
ATOM 582 C C . GLY A 1 79 ? -23.094 -15 -10.453 1 94.62 79 GLY A C 1
ATOM 583 O O . GLY A 1 79 ? -23.188 -14.695 -9.258 1 94.62 79 GLY A O 1
ATOM 584 N N . ALA A 1 80 ? -23.234 -16.25 -10.844 1 95.69 80 ALA A N 1
ATOM 585 C CA . ALA A 1 80 ? -23.641 -17.328 -9.945 1 95.69 80 ALA A CA 1
ATOM 586 C C . ALA A 1 80 ? -22.453 -17.953 -9.242 1 95.69 80 ALA A C 1
ATOM 588 O O . ALA A 1 80 ? -22.609 -18.734 -8.312 1 95.69 80 ALA A O 1
ATOM 589 N N . VAL A 1 81 ? -21.281 -17.594 -9.648 1 97.38 81 VAL A N 1
ATOM 590 C CA . VAL A 1 81 ? -20.078 -18.203 -9.109 1 97.38 81 VAL A CA 1
ATOM 591 C C . VAL A 1 81 ? -19.672 -17.516 -7.809 1 97.38 81 VAL A C 1
ATOM 593 O O . VAL A 1 81 ? -19.594 -16.297 -7.75 1 97.38 81 VAL A O 1
ATOM 596 N N . MET A 1 82 ? -19.422 -18.312 -6.773 1 97.25 82 MET A N 1
ATOM 597 C CA . MET A 1 82 ? -19.047 -17.781 -5.461 1 97.25 82 MET A CA 1
ATOM 598 C C . MET A 1 82 ? -17.531 -17.672 -5.328 1 97.25 82 MET A C 1
ATOM 600 O O . MET A 1 82 ? -17.031 -16.625 -4.922 1 97.25 82 MET A O 1
ATOM 604 N N . TYR A 1 83 ? -16.844 -18.734 -5.703 1 98.31 83 TYR A N 1
ATOM 605 C CA . TYR A 1 83 ? -15.398 -18.797 -5.539 1 98.31 83 TYR A CA 1
ATOM 606 C C . TYR A 1 83 ? -14.703 -18.969 -6.887 1 98.31 83 TYR A C 1
ATOM 608 O O . TYR A 1 83 ? -15.195 -19.703 -7.754 1 98.31 83 TYR A O 1
ATOM 616 N N . LEU A 1 84 ? -13.625 -18.297 -7.113 1 98.62 84 LEU A N 1
ATOM 617 C CA . LEU A 1 84 ? -12.711 -18.531 -8.227 1 98.62 84 LEU A CA 1
ATOM 618 C C . LEU A 1 84 ? -11.328 -18.922 -7.723 1 98.62 84 LEU A C 1
ATOM 620 O O . LEU A 1 84 ? -10.711 -18.188 -6.949 1 98.62 84 LEU A O 1
ATOM 624 N N . CYS A 1 85 ? -10.883 -20.078 -8.062 1 98.69 85 CYS A N 1
ATOM 625 C CA . CYS A 1 85 ? -9.609 -20.609 -7.582 1 98.69 85 CYS A CA 1
ATOM 626 C C . CYS A 1 85 ? -8.734 -21.062 -8.742 1 98.69 85 CYS A C 1
ATOM 628 O O . CYS A 1 85 ? -9.234 -21.641 -9.711 1 98.69 85 CYS A O 1
ATOM 630 N N . GLY A 1 86 ? -7.441 -20.734 -8.664 1 98 86 GLY A N 1
ATOM 631 C CA . GLY A 1 86 ? -6.555 -21.062 -9.766 1 98 86 GLY A CA 1
ATOM 632 C C . GLY A 1 86 ? -5.215 -21.609 -9.312 1 98 86 GLY A C 1
ATOM 633 O O . GLY A 1 86 ? -4.828 -21.422 -8.156 1 98 86 GLY A O 1
ATOM 634 N N . VAL A 1 87 ? -4.562 -22.281 -10.219 1 97.12 87 VAL A N 1
ATOM 635 C CA . VAL A 1 87 ? -3.211 -22.812 -10.07 1 97.12 87 VAL A CA 1
ATOM 636 C C . VAL A 1 87 ? -2.33 -22.312 -11.211 1 97.12 87 VAL A C 1
ATOM 638 O O . VAL A 1 87 ? -2.787 -22.203 -12.352 1 97.12 87 VAL A O 1
ATOM 641 N N . SER A 1 88 ? -1.118 -21.938 -10.891 1 95.94 88 SER A N 1
ATOM 642 C CA . SER A 1 88 ? -0.116 -21.609 -11.898 1 95.94 88 SER A CA 1
ATOM 643 C C . SER A 1 88 ? -0.655 -20.609 -12.906 1 95.94 88 SER A C 1
ATOM 645 O O . SER A 1 88 ? -1.162 -19.547 -12.531 1 95.94 88 SER A O 1
ATOM 647 N N . GLY A 1 89 ? -0.703 -20.875 -14.156 1 96.38 89 GLY A N 1
ATOM 648 C CA . GLY A 1 89 ? -1.111 -19.938 -15.188 1 96.38 89 GLY A CA 1
ATOM 649 C C . GLY A 1 89 ? -2.457 -19.281 -14.906 1 96.38 89 GLY A C 1
ATOM 650 O O . GLY A 1 89 ? -2.664 -18.109 -15.211 1 96.38 89 GLY A O 1
ATOM 651 N N . SER A 1 90 ? -3.377 -20.031 -14.336 1 98.31 90 SER A N 1
ATOM 652 C CA . SER A 1 90 ? -4.688 -19.484 -14 1 98.31 90 SER A CA 1
ATOM 653 C C . SER A 1 90 ? -4.57 -18.375 -12.961 1 98.31 90 SER A C 1
ATOM 655 O O . SER A 1 90 ? -5.352 -17.422 -12.977 1 98.31 90 SER A O 1
ATOM 657 N N . THR A 1 91 ? -3.553 -18.453 -12.086 1 98.19 91 THR A N 1
ATOM 658 C CA . THR A 1 91 ? -3.344 -17.406 -11.102 1 98.19 91 THR A CA 1
ATOM 659 C C . THR A 1 91 ? -2.863 -16.125 -11.781 1 98.19 91 THR A C 1
ATOM 661 O O . THR A 1 91 ? -3.129 -15.016 -11.297 1 98.19 91 THR A O 1
ATOM 664 N N . TRP A 1 92 ? -2.133 -16.297 -12.953 1 97.81 92 TRP A N 1
ATOM 665 C CA . TRP A 1 92 ? -1.71 -15.117 -13.711 1 97.81 92 TRP A CA 1
ATOM 666 C C . TRP A 1 92 ? -2.914 -14.375 -14.273 1 97.81 92 TRP A C 1
ATOM 668 O O . TRP A 1 92 ? -2.967 -13.141 -14.227 1 97.81 92 TRP A O 1
ATOM 678 N N . CYS A 1 93 ? -3.893 -15.109 -14.727 1 98 93 CYS A N 1
ATOM 679 C CA . CYS A 1 93 ? -5.129 -14.516 -15.227 1 98 93 CYS A CA 1
ATOM 680 C C . CYS A 1 93 ? -5.895 -13.828 -14.102 1 98 93 CYS A C 1
ATOM 682 O O . CYS A 1 93 ? -6.305 -12.672 -14.242 1 98 93 CYS A O 1
ATOM 684 N N . MET A 1 94 ? -6.02 -14.539 -13.023 1 98 94 MET A N 1
ATOM 685 C CA . MET A 1 94 ? -6.777 -14.031 -11.883 1 98 94 MET A CA 1
ATOM 686 C C . MET A 1 94 ? -6.172 -12.734 -11.367 1 98 94 MET A C 1
ATOM 688 O O . MET A 1 94 ? -6.875 -11.734 -11.195 1 98 94 MET A O 1
ATOM 692 N N . SER A 1 95 ? -4.844 -12.766 -11.094 1 97.31 95 SER A N 1
ATOM 693 C CA . SER A 1 95 ? -4.18 -11.594 -10.531 1 97.31 95 SER A CA 1
ATOM 694 C C . SER A 1 95 ? -4.242 -10.414 -11.492 1 97.31 95 SER A C 1
ATOM 696 O O . SER A 1 95 ? -4.23 -9.258 -11.062 1 97.31 95 SER A O 1
ATOM 698 N N . PHE A 1 96 ? -4.375 -10.672 -12.82 1 96.88 96 PHE A N 1
ATOM 699 C CA . PHE A 1 96 ? -4.523 -9.625 -13.812 1 96.88 96 PHE A CA 1
ATOM 700 C C . PHE A 1 96 ? -5.926 -9.023 -13.766 1 96.88 96 PHE A C 1
ATOM 702 O O . PHE A 1 96 ? -6.078 -7.805 -13.656 1 96.88 96 PHE A O 1
ATOM 709 N N . ILE A 1 97 ? -6.961 -9.828 -13.766 1 96.38 97 ILE A N 1
ATOM 710 C CA . ILE A 1 97 ? -8.32 -9.32 -13.93 1 96.38 97 ILE A CA 1
ATOM 711 C C . ILE A 1 97 ? -8.773 -8.625 -12.648 1 96.38 97 ILE A C 1
ATOM 713 O O . ILE A 1 97 ? -9.508 -7.637 -12.695 1 96.38 97 ILE A O 1
ATOM 717 N N . TYR A 1 98 ? -8.375 -9.094 -11.484 1 95.44 98 TYR A N 1
ATOM 718 C CA . TYR A 1 98 ? -8.836 -8.539 -10.211 1 95.44 98 TYR A CA 1
ATOM 719 C C . TYR A 1 98 ? -8.211 -7.168 -9.961 1 95.44 98 TYR A C 1
ATOM 721 O O . TYR A 1 98 ? -8.656 -6.434 -9.078 1 95.44 98 TYR A O 1
ATOM 729 N N . GLU A 1 99 ? -7.215 -6.82 -10.695 1 90.5 99 GLU A N 1
ATOM 730 C CA . GLU A 1 99 ? -6.566 -5.523 -10.547 1 90.5 99 GLU A CA 1
ATOM 731 C C . GLU A 1 99 ? -7.363 -4.422 -11.242 1 90.5 99 GLU A C 1
ATOM 733 O O . GLU A 1 99 ? -7.145 -3.234 -10.984 1 90.5 99 GLU A O 1
ATOM 738 N N . HIS A 1 100 ? -8.375 -4.812 -12.031 1 87 100 HIS A N 1
ATOM 739 C CA . HIS A 1 100 ? -9.039 -3.838 -12.898 1 87 100 HIS A CA 1
ATOM 740 C C . HIS A 1 100 ? -10.516 -3.709 -12.555 1 87 100 HIS A C 1
ATOM 742 O O . HIS A 1 100 ? -11.188 -4.711 -12.297 1 87 100 HIS A O 1
ATOM 748 N N . GLU A 1 101 ? -10.977 -2.492 -12.602 1 78.62 101 GLU A N 1
ATOM 749 C CA . GLU A 1 101 ? -12.391 -2.236 -12.344 1 78.62 101 GLU A CA 1
ATOM 750 C C . GLU A 1 101 ? -13.273 -2.883 -13.406 1 78.62 101 GLU A C 1
ATOM 752 O O . GLU A 1 101 ? -14.438 -3.199 -13.148 1 78.62 101 GLU A O 1
ATOM 757 N N . GLU A 1 102 ? -12.711 -3.098 -14.539 1 80.5 102 GLU A N 1
ATOM 758 C CA . GLU A 1 102 ? -13.445 -3.684 -15.664 1 80.5 102 GLU A CA 1
ATOM 759 C C . GLU A 1 102 ? -13.883 -5.109 -15.352 1 80.5 102 GLU A C 1
ATOM 761 O O . GLU A 1 102 ? -14.734 -5.668 -16.047 1 80.5 102 GLU A O 1
ATOM 766 N N . TRP A 1 103 ? -13.312 -5.648 -14.32 1 87.88 103 TRP A N 1
ATOM 767 C CA . TRP A 1 103 ? -13.734 -6.961 -13.844 1 87.88 103 TRP A CA 1
ATOM 768 C C . TRP A 1 103 ? -15.227 -6.98 -13.531 1 87.88 103 TRP A C 1
ATOM 770 O O . TRP A 1 103 ? -15.883 -8.016 -13.664 1 87.88 103 TRP A O 1
ATOM 780 N N . LEU A 1 104 ? -15.656 -5.695 -13.328 1 76.56 104 LEU A N 1
ATOM 781 C CA . LEU A 1 104 ? -17.062 -5.539 -12.969 1 76.56 104 LEU A CA 1
ATOM 782 C C . LEU A 1 104 ? -17.938 -5.48 -14.211 1 76.56 104 LEU A C 1
ATOM 784 O O . LEU A 1 104 ? -18.359 -4.398 -14.633 1 76.56 104 LEU A O 1
ATOM 788 N N . GLY A 1 105 ? -17.797 -6.273 -15.203 1 81.69 105 GLY A N 1
ATOM 789 C CA . GLY A 1 105 ? -18.781 -6.352 -16.266 1 81.69 105 GLY A CA 1
ATOM 790 C C . GLY A 1 105 ? -18.188 -6.059 -17.641 1 81.69 105 GLY A C 1
ATOM 791 O O . GLY A 1 105 ? -18.891 -6.113 -18.656 1 81.69 105 GLY A O 1
ATOM 792 N N . LYS A 1 106 ? -16.906 -5.73 -17.656 1 88.75 106 LYS A N 1
ATOM 793 C CA . LYS A 1 106 ? -16.281 -5.402 -18.938 1 88.75 106 LYS A CA 1
ATOM 794 C C . LYS A 1 106 ? -15.086 -6.312 -19.203 1 88.75 106 LYS A C 1
ATOM 796 O O . LYS A 1 106 ? -13.992 -5.828 -19.516 1 88.75 106 LYS A O 1
ATOM 801 N N . LEU A 1 107 ? -15.312 -7.633 -19.109 1 92.69 107 LEU A N 1
ATOM 802 C CA . LEU A 1 107 ? -14.242 -8.609 -19.266 1 92.69 107 LEU A CA 1
ATOM 803 C C . LEU A 1 107 ? -13.703 -8.609 -20.688 1 92.69 107 LEU A C 1
ATOM 805 O O . LEU A 1 107 ? -12.516 -8.875 -20.906 1 92.69 107 LEU A O 1
ATOM 809 N N . PRO A 1 108 ? -14.57 -8.273 -21.719 1 92 108 PRO A N 1
ATOM 810 C CA . PRO A 1 108 ? -14.023 -8.195 -23.062 1 92 108 PRO A CA 1
ATOM 811 C C . PRO A 1 108 ? -12.922 -7.141 -23.203 1 92 108 PRO A C 1
ATOM 813 O O . PRO A 1 108 ? -11.961 -7.34 -23.938 1 92 108 PRO A O 1
ATOM 816 N N . THR A 1 109 ? -13.102 -6.094 -22.484 1 94.31 109 THR A N 1
ATOM 817 C CA . THR A 1 109 ? -12.07 -5.062 -22.469 1 94.31 109 THR A CA 1
ATOM 818 C C . THR A 1 109 ? -10.773 -5.598 -21.891 1 94.31 109 THR A C 1
ATOM 820 O O . THR A 1 109 ? -9.688 -5.316 -22.406 1 94.31 109 THR A O 1
ATOM 823 N N . LEU A 1 110 ? -10.852 -6.352 -20.859 1 95.25 110 LEU A N 1
ATOM 824 C CA . LEU A 1 110 ? -9.672 -6.934 -20.219 1 95.25 110 LEU A CA 1
ATOM 825 C C . LEU A 1 110 ? -9.031 -7.98 -21.125 1 95.25 110 LEU A C 1
ATOM 827 O O . LEU A 1 110 ? -7.809 -8.117 -21.156 1 95.25 110 LEU A O 1
ATOM 831 N N . GLU A 1 111 ? -9.906 -8.719 -21.812 1 96.19 111 GLU A N 1
ATOM 832 C CA . GLU A 1 111 ? -9.406 -9.68 -22.781 1 96.19 111 GLU A CA 1
ATOM 833 C C . GLU A 1 111 ? -8.555 -8.984 -23.844 1 96.19 111 GLU A C 1
ATOM 835 O O . GLU A 1 111 ? -7.461 -9.453 -24.172 1 96.19 111 GLU A O 1
ATOM 840 N N . ALA A 1 112 ? -9.055 -7.906 -24.359 1 95.69 112 ALA A N 1
ATOM 841 C CA . ALA A 1 112 ? -8.328 -7.137 -25.359 1 95.69 112 ALA A CA 1
ATOM 842 C C . ALA A 1 112 ? -7.016 -6.602 -24.797 1 95.69 112 ALA A C 1
ATOM 844 O O . ALA A 1 112 ? -5.988 -6.613 -25.484 1 95.69 112 ALA A O 1
ATOM 845 N N . LYS A 1 113 ? -7.066 -6.105 -23.609 1 95.56 113 LYS A N 1
ATOM 846 C CA . LYS A 1 113 ? -5.871 -5.59 -22.938 1 95.56 113 LYS A CA 1
ATOM 847 C C . LYS A 1 113 ? -4.828 -6.688 -22.766 1 95.56 113 LYS A C 1
ATOM 849 O O . LYS A 1 113 ? -3.635 -6.461 -22.984 1 95.56 113 LYS A O 1
ATOM 854 N N . MET A 1 114 ? -5.27 -7.848 -22.297 1 96.19 114 MET A N 1
ATOM 855 C CA . MET A 1 114 ? -4.367 -8.977 -22.109 1 96.19 114 MET A CA 1
ATOM 856 C C . MET A 1 114 ? -3.699 -9.359 -23.438 1 96.19 114 MET A C 1
ATOM 858 O O . MET A 1 114 ? -2.486 -9.578 -23.484 1 96.19 114 MET A O 1
ATOM 862 N N . CYS A 1 115 ? -4.496 -9.43 -24.484 1 95.75 115 CYS A N 1
ATOM 863 C CA . CYS A 1 115 ? -3.969 -9.766 -25.797 1 95.75 115 CYS A CA 1
ATOM 864 C C . CYS A 1 115 ? -2.932 -8.75 -26.25 1 95.75 115 CYS A C 1
ATOM 866 O O . CYS A 1 115 ? -1.875 -9.117 -26.766 1 95.75 115 CYS A O 1
ATOM 868 N N . ASP A 1 116 ? -3.266 -7.512 -26.078 1 95.88 116 ASP A N 1
ATOM 869 C CA . ASP A 1 116 ? -2.352 -6.438 -26.453 1 95.88 116 ASP A CA 1
ATOM 870 C C . ASP A 1 116 ? -1.035 -6.543 -25.688 1 95.88 116 ASP A C 1
ATOM 872 O O . ASP A 1 116 ? 0.041 -6.387 -26.266 1 95.88 116 ASP A O 1
ATOM 876 N N . ASN A 1 117 ? -1.105 -6.797 -24.422 1 95 117 ASN A N 1
ATOM 877 C CA . ASN A 1 117 ? 0.09 -6.945 -23.594 1 95 117 ASN A CA 1
ATOM 878 C C . ASN A 1 117 ? 0.963 -8.102 -24.078 1 95 117 ASN A C 1
ATOM 880 O O . ASN A 1 117 ? 2.184 -7.957 -24.188 1 95 117 ASN A O 1
ATOM 884 N N . LEU A 1 118 ? 0.332 -9.242 -24.359 1 96 118 LEU A N 1
ATOM 885 C CA . LEU A 1 118 ? 1.062 -10.461 -24.703 1 96 118 LEU A CA 1
ATOM 886 C C . LEU A 1 118 ? 1.713 -10.344 -26.078 1 96 118 LEU A C 1
ATOM 888 O O . LEU A 1 118 ? 2.791 -10.906 -26.297 1 96 118 LEU A O 1
ATOM 892 N N . VAL A 1 119 ? 1.059 -9.562 -26.984 1 94.62 119 VAL A N 1
ATOM 893 C CA . VAL A 1 119 ? 1.464 -9.641 -28.375 1 94.62 119 VAL A CA 1
ATOM 894 C C . VAL A 1 119 ? 2.201 -8.359 -28.766 1 94.62 119 VAL A C 1
ATOM 896 O O . VAL A 1 119 ? 3.174 -8.406 -29.531 1 94.62 119 VAL A O 1
ATOM 899 N N . ASN A 1 120 ? 1.83 -7.211 -28.281 1 90.06 120 ASN A N 1
ATOM 900 C CA . ASN A 1 120 ? 2.289 -5.945 -28.844 1 90.06 120 ASN A CA 1
ATOM 901 C C . ASN A 1 120 ? 3.242 -5.227 -27.891 1 90.06 120 ASN A C 1
ATOM 903 O O . ASN A 1 120 ? 3.801 -4.184 -28.234 1 90.06 120 ASN A O 1
ATOM 907 N N . GLN A 1 121 ? 3.412 -5.719 -26.766 1 88.12 121 GLN A N 1
ATOM 908 C CA . GLN A 1 121 ? 4.309 -5.055 -25.828 1 88.12 121 GLN A CA 1
ATOM 909 C C . GLN A 1 121 ? 5.645 -5.781 -25.734 1 88.12 121 GLN A C 1
ATOM 911 O O . GLN A 1 121 ? 5.801 -6.879 -26.266 1 88.12 121 GLN A O 1
ATOM 916 N N . SER A 1 122 ? 6.637 -5.078 -25.109 1 90.69 122 SER A N 1
ATOM 917 C CA . SER A 1 122 ? 7.965 -5.645 -24.875 1 90.69 122 SER A CA 1
ATOM 918 C C . SER A 1 122 ? 8.391 -5.465 -23.422 1 90.69 122 SER A C 1
ATOM 920 O O . SER A 1 122 ? 7.801 -4.672 -22.688 1 90.69 122 SER A O 1
ATOM 922 N N . TRP A 1 123 ? 9.273 -6.316 -23.031 1 91.38 123 TRP A N 1
ATOM 923 C CA . TRP A 1 123 ? 9.805 -6.16 -21.672 1 91.38 123 TRP A CA 1
ATOM 924 C C . TRP A 1 123 ? 11.133 -5.418 -21.688 1 91.38 123 TRP A C 1
ATOM 926 O O . TRP A 1 123 ? 11.773 -5.297 -22.734 1 91.38 123 TRP A O 1
ATOM 936 N N . ASP A 1 124 ? 11.5 -4.785 -20.594 1 93.12 124 ASP A N 1
ATOM 937 C CA . ASP A 1 124 ? 12.719 -4.012 -20.406 1 93.12 124 ASP A CA 1
ATOM 938 C C . ASP A 1 124 ? 13.633 -4.68 -19.375 1 93.12 124 ASP A C 1
ATOM 940 O O . ASP A 1 124 ? 13.375 -4.617 -18.172 1 93.12 124 ASP A O 1
ATOM 944 N N . PRO A 1 125 ? 14.719 -5.254 -19.906 1 93.56 125 PRO A N 1
ATOM 945 C CA . PRO A 1 125 ? 15.625 -5.934 -18.984 1 93.56 125 PRO A CA 1
ATOM 946 C C . PRO A 1 125 ? 16.125 -5.02 -17.859 1 93.56 125 PRO A C 1
ATOM 948 O O . PRO A 1 125 ? 16.359 -5.477 -16.734 1 93.56 125 PRO A O 1
ATOM 951 N N . SER A 1 126 ? 16.312 -3.781 -18.125 1 91.38 126 SER A N 1
ATOM 952 C CA . SER A 1 126 ? 16.797 -2.846 -17.125 1 91.38 126 SER A CA 1
ATOM 953 C C . SER A 1 126 ? 15.797 -2.691 -15.984 1 91.38 126 SER A C 1
ATOM 955 O O . SER A 1 126 ? 16.172 -2.623 -14.812 1 91.38 126 SER A O 1
ATOM 957 N N . LYS A 1 127 ? 14.531 -2.668 -16.344 1 92 127 LYS A N 1
ATOM 958 C CA . LYS A 1 127 ? 13.484 -2.559 -15.328 1 92 127 LYS A CA 1
ATOM 959 C C . LYS A 1 127 ? 13.43 -3.811 -14.461 1 92 127 LYS A C 1
ATOM 961 O O . LYS A 1 127 ? 13.133 -3.732 -13.266 1 92 127 LYS A O 1
ATOM 966 N N . SER A 1 128 ? 13.734 -4.945 -15.07 1 95.25 128 SER A N 1
ATOM 967 C CA . SER A 1 128 ? 13.781 -6.199 -14.328 1 95.25 128 SER A CA 1
ATOM 968 C C . SER A 1 128 ? 14.883 -6.172 -13.266 1 95.25 128 SER A C 1
ATOM 970 O O . SER A 1 128 ? 14.656 -6.574 -12.125 1 95.25 128 SER A O 1
ATOM 972 N N . LEU A 1 129 ? 16.031 -5.727 -13.688 1 94.62 129 LEU A N 1
ATOM 973 C CA . LEU A 1 129 ? 17.141 -5.66 -12.75 1 94.62 129 LEU A CA 1
ATOM 974 C C . LEU A 1 129 ? 16.859 -4.652 -11.641 1 94.62 129 LEU A C 1
ATOM 976 O O . LEU A 1 129 ? 17.203 -4.895 -10.477 1 94.62 129 LEU A O 1
ATOM 980 N N . ASP A 1 130 ? 16.281 -3.555 -12.047 1 91.31 130 ASP A N 1
ATOM 981 C CA . ASP A 1 130 ? 15.93 -2.555 -11.039 1 91.31 130 ASP A CA 1
ATOM 982 C C . ASP A 1 130 ? 14.969 -3.133 -10 1 91.31 130 ASP A C 1
ATOM 984 O O . ASP A 1 130 ? 15.102 -2.857 -8.805 1 91.31 130 ASP A O 1
ATOM 988 N N . ALA A 1 131 ? 14.023 -3.928 -10.453 1 93.88 131 ALA A N 1
ATOM 989 C CA . ALA A 1 131 ? 13.023 -4.523 -9.578 1 93.88 131 ALA A CA 1
ATOM 990 C C . ALA A 1 131 ? 13.656 -5.516 -8.609 1 93.88 131 ALA A C 1
ATOM 992 O O . ALA A 1 131 ? 13.102 -5.801 -7.543 1 93.88 131 ALA A O 1
ATOM 993 N N . LEU A 1 132 ? 14.867 -6.012 -8.898 1 96.75 132 LEU A N 1
ATOM 994 C CA . LEU A 1 132 ? 15.492 -7.062 -8.109 1 96.75 132 LEU A CA 1
ATOM 995 C C . LEU A 1 132 ? 16.469 -6.473 -7.102 1 96.75 132 LEU A C 1
ATOM 997 O O . LEU A 1 132 ? 17.016 -7.195 -6.262 1 96.75 132 LEU A O 1
ATOM 1001 N N . VAL A 1 133 ? 16.688 -5.176 -7.113 1 91.88 133 VAL A N 1
ATOM 1002 C CA . VAL A 1 133 ? 17.703 -4.555 -6.262 1 91.88 133 VAL A CA 1
ATOM 1003 C C . VAL A 1 133 ? 17.344 -4.785 -4.793 1 91.88 133 VAL A C 1
ATOM 1005 O O . VAL A 1 133 ? 18.141 -5.344 -4.035 1 91.88 133 VAL A O 1
ATOM 1008 N N . GLU A 1 134 ? 16.156 -4.438 -4.375 1 89.38 134 GLU A N 1
ATOM 1009 C CA . GLU A 1 134 ? 15.773 -4.559 -2.971 1 89.38 134 GLU A CA 1
ATOM 1010 C C . GLU A 1 134 ? 15.617 -6.02 -2.562 1 89.38 134 GLU A C 1
ATOM 1012 O O . GLU A 1 134 ? 16.141 -6.441 -1.53 1 89.38 134 GLU A O 1
ATOM 1017 N N . PRO A 1 135 ? 14.961 -6.828 -3.424 1 95.44 135 PRO A N 1
ATOM 1018 C CA . PRO A 1 135 ? 14.875 -8.25 -3.066 1 95.44 135 PRO A CA 1
ATOM 1019 C C . PRO A 1 135 ? 16.234 -8.906 -2.902 1 95.44 135 PRO A C 1
ATOM 1021 O O . PRO A 1 135 ? 16.422 -9.766 -2.039 1 95.44 135 PRO A O 1
ATOM 1024 N N . SER A 1 136 ? 17.188 -8.555 -3.682 1 95.94 136 SER A N 1
ATOM 1025 C CA . SER A 1 136 ? 18.484 -9.219 -3.666 1 95.94 136 SER A CA 1
ATOM 1026 C C . SER A 1 136 ? 19.234 -8.945 -2.363 1 95.94 136 SER A C 1
ATOM 1028 O O . SER A 1 136 ? 20.188 -9.633 -2.037 1 95.94 136 SER A O 1
ATOM 1030 N N . LYS A 1 137 ? 18.797 -7.977 -1.595 1 91.62 137 LYS A N 1
ATOM 1031 C CA . LYS A 1 137 ? 19.422 -7.668 -0.311 1 91.62 137 LYS A CA 1
ATOM 1032 C C . LYS A 1 137 ? 18.891 -8.586 0.789 1 91.62 137 LYS A C 1
ATOM 1034 O O . LYS A 1 137 ? 19.484 -8.672 1.867 1 91.62 137 LYS A O 1
ATOM 1039 N N . GLU A 1 138 ? 17.859 -9.289 0.494 1 94.19 138 GLU A N 1
ATOM 1040 C CA . GLU A 1 138 ? 17.203 -10.117 1.499 1 94.19 138 GLU A CA 1
ATOM 1041 C C . GLU A 1 138 ? 17.844 -11.5 1.572 1 94.19 138 GLU A C 1
ATOM 1043 O O . GLU A 1 138 ? 18.25 -12.062 0.55 1 94.19 138 GLU A O 1
ATOM 1048 N N . LYS A 1 139 ? 17.812 -12.008 2.795 1 92.94 139 LYS A N 1
ATOM 1049 C CA . LYS A 1 139 ? 18.312 -13.375 2.992 1 92.94 139 LYS A CA 1
ATOM 1050 C C . LYS A 1 139 ? 17.391 -14.391 2.326 1 92.94 139 LYS A C 1
ATOM 1052 O O . LYS A 1 139 ? 17.828 -15.469 1.937 1 92.94 139 LYS A O 1
ATOM 1057 N N . THR A 1 140 ? 16.141 -14.039 2.141 1 96.38 140 THR A N 1
ATOM 1058 C CA . THR A 1 140 ? 15.148 -14.961 1.617 1 96.38 140 THR A CA 1
ATOM 1059 C C . THR A 1 140 ? 15.117 -14.922 0.092 1 96.38 140 THR A C 1
ATOM 1061 O O . THR A 1 140 ? 14.297 -15.594 -0.538 1 96.38 140 THR A O 1
ATOM 1064 N N . TYR A 1 141 ? 16.031 -14.109 -0.545 1 97.44 141 TYR A N 1
ATOM 1065 C CA . TYR A 1 141 ? 16.078 -14.07 -2.002 1 97.44 141 TYR A CA 1
ATOM 1066 C C . TYR A 1 141 ? 16.156 -15.484 -2.58 1 97.44 141 TYR A C 1
ATOM 1068 O O . TYR A 1 141 ? 16.875 -16.344 -2.055 1 97.44 141 TYR A O 1
ATOM 1076 N N . SER A 1 142 ? 15.414 -15.797 -3.58 1 96.94 142 SER A N 1
ATOM 1077 C CA . SER A 1 142 ? 15.367 -17.109 -4.227 1 96.94 142 SER A CA 1
ATOM 1078 C C . SER A 1 142 ? 15.078 -16.969 -5.719 1 96.94 142 SER A C 1
ATOM 1080 O O . SER A 1 142 ? 14.922 -15.859 -6.23 1 96.94 142 SER A O 1
ATOM 1082 N N . LEU A 1 143 ? 15.016 -18.094 -6.402 1 96.25 143 LEU A N 1
ATOM 1083 C CA . LEU A 1 143 ? 14.75 -18.109 -7.836 1 96.25 143 LEU A CA 1
ATOM 1084 C C . LEU A 1 143 ? 13.367 -17.547 -8.141 1 96.25 143 LEU A C 1
ATOM 1086 O O . LEU A 1 143 ? 13.125 -17.047 -9.242 1 96.25 143 LEU A O 1
ATOM 1090 N N . THR A 1 144 ? 12.484 -17.547 -7.188 1 96.69 144 THR A N 1
ATOM 1091 C CA . THR A 1 144 ? 11.141 -17 -7.367 1 96.69 144 THR A CA 1
ATOM 1092 C C . THR A 1 144 ? 11.188 -15.508 -7.629 1 96.69 144 THR A C 1
ATOM 1094 O O . THR A 1 144 ? 10.398 -14.984 -8.422 1 96.69 144 THR A O 1
ATOM 1097 N N . ASP A 1 145 ? 12.117 -14.797 -6.902 1 97.62 145 ASP A N 1
ATOM 1098 C CA . ASP A 1 145 ? 12.297 -13.375 -7.156 1 97.62 145 ASP A CA 1
ATOM 1099 C C . ASP A 1 145 ? 12.695 -13.117 -8.609 1 97.62 145 ASP A C 1
ATOM 1101 O O . ASP A 1 145 ? 12.117 -12.25 -9.273 1 97.62 145 ASP A O 1
ATOM 1105 N N . PHE A 1 146 ? 13.633 -13.891 -9.094 1 97.56 146 PHE A N 1
ATOM 1106 C CA . PHE A 1 146 ? 14.117 -13.766 -10.461 1 97.56 146 PHE A CA 1
ATOM 1107 C C . PHE A 1 146 ? 13.039 -14.188 -11.461 1 97.56 146 PHE A C 1
ATOM 1109 O O . PHE A 1 146 ? 12.82 -13.5 -12.461 1 97.56 146 PHE A O 1
ATOM 1116 N N . TRP A 1 147 ? 12.406 -15.281 -11.172 1 96.12 147 TRP A N 1
ATOM 1117 C CA . TRP A 1 147 ? 11.367 -15.812 -12.047 1 96.12 147 TRP A CA 1
ATOM 1118 C C . TRP A 1 147 ? 10.234 -14.805 -12.227 1 96.12 147 TRP A C 1
ATOM 1120 O O . TRP A 1 147 ? 9.789 -14.555 -13.344 1 96.12 147 TRP A O 1
ATOM 1130 N N . GLY A 1 148 ? 9.766 -14.227 -11.172 1 96.62 148 GLY A N 1
ATOM 1131 C CA . GLY A 1 148 ? 8.672 -13.273 -11.211 1 96.62 148 GLY A CA 1
ATOM 1132 C C . GLY A 1 148 ? 9.039 -11.969 -11.891 1 96.62 148 GLY A C 1
ATOM 1133 O O . GLY A 1 148 ? 8.266 -11.438 -12.703 1 96.62 148 GLY A O 1
ATOM 1134 N N . SER A 1 149 ? 10.258 -11.438 -11.633 1 97.25 149 SER A N 1
ATOM 1135 C CA . SER A 1 149 ? 10.633 -10.094 -12.055 1 97.25 149 SER A CA 1
ATOM 1136 C C . SER A 1 149 ? 11.273 -10.109 -13.438 1 97.25 149 SER A C 1
ATOM 1138 O O . SER A 1 149 ? 11.383 -9.062 -14.094 1 97.25 149 SER A O 1
ATOM 1140 N N . VAL A 1 150 ? 11.727 -11.25 -13.922 1 96.94 150 VAL A N 1
ATOM 1141 C CA . VAL A 1 150 ? 12.445 -11.289 -15.188 1 96.94 150 VAL A CA 1
ATOM 1142 C C . VAL A 1 150 ? 11.695 -12.172 -16.188 1 96.94 150 VAL A C 1
ATOM 1144 O O . VAL A 1 150 ? 11.125 -11.672 -17.156 1 96.94 150 VAL A O 1
ATOM 1147 N N . ILE A 1 151 ? 11.57 -13.445 -15.867 1 95 151 ILE A N 1
ATOM 1148 C CA . ILE A 1 151 ? 11.047 -14.398 -16.844 1 95 151 ILE A CA 1
ATOM 1149 C C . ILE A 1 151 ? 9.562 -14.141 -17.078 1 95 151 ILE A C 1
ATOM 1151 O O . ILE A 1 151 ? 9.117 -14.031 -18.219 1 95 151 ILE A O 1
ATOM 1155 N N . LEU A 1 152 ? 8.773 -14.078 -16.031 1 95.88 152 LEU A N 1
ATOM 1156 C CA . LEU A 1 152 ? 7.352 -13.82 -16.219 1 95.88 152 LEU A CA 1
ATOM 1157 C C . LEU A 1 152 ? 7.121 -12.43 -16.797 1 95.88 152 LEU A C 1
ATOM 1159 O O . LEU A 1 152 ? 6.184 -12.227 -17.578 1 95.88 152 LEU A O 1
ATOM 1163 N N . TYR A 1 153 ? 7.961 -11.438 -16.328 1 96.5 153 TYR A N 1
ATOM 1164 C CA . TYR A 1 153 ? 7.859 -10.125 -16.953 1 96.5 153 TYR A CA 1
ATOM 1165 C C . TYR A 1 153 ? 8.117 -10.211 -18.453 1 96.5 153 TYR A C 1
ATOM 1167 O O . TYR A 1 153 ? 7.398 -9.602 -19.25 1 96.5 153 TYR A O 1
ATOM 1175 N N . ALA A 1 154 ? 9.094 -10.984 -18.859 1 95.25 154 ALA A N 1
ATOM 1176 C CA . ALA A 1 154 ? 9.414 -11.164 -20.266 1 95.25 154 ALA A CA 1
ATOM 1177 C C . ALA A 1 154 ? 8.273 -11.859 -21 1 95.25 154 ALA A C 1
ATOM 1179 O O . ALA A 1 154 ? 8.039 -11.609 -22.188 1 95.25 154 ALA A O 1
ATOM 1180 N N . MET A 1 155 ? 7.582 -12.711 -20.312 1 94.06 155 MET A N 1
ATOM 1181 C CA . MET A 1 155 ? 6.504 -13.484 -20.922 1 94.06 155 MET A CA 1
ATOM 1182 C C . MET A 1 155 ? 5.211 -12.68 -20.969 1 94.06 155 MET A C 1
ATOM 1184 O O . MET A 1 155 ? 4.527 -12.656 -22 1 94.06 155 MET A O 1
ATOM 1188 N N . LEU A 1 156 ? 4.875 -12 -19.859 1 96.31 156 LEU A N 1
ATOM 1189 C CA . LEU A 1 156 ? 3.578 -11.352 -19.703 1 96.31 156 LEU A CA 1
ATOM 1190 C C . LEU A 1 156 ? 3.674 -9.867 -20.047 1 96.31 156 LEU A C 1
ATOM 1192 O O . LEU A 1 156 ? 2.652 -9.203 -20.234 1 96.31 156 LEU A O 1
ATOM 1196 N N . HIS A 1 157 ? 4.883 -9.305 -20.078 1 96.5 157 HIS A N 1
ATOM 1197 C CA . HIS A 1 157 ? 5.188 -7.922 -20.406 1 96.5 157 HIS A CA 1
ATOM 1198 C C . HIS A 1 157 ? 4.559 -6.961 -19.406 1 96.5 157 HIS A C 1
ATOM 1200 O O . HIS A 1 157 ? 4.066 -5.895 -19.781 1 96.5 157 HIS A O 1
ATOM 1206 N N . GLU A 1 158 ? 4.508 -7.465 -18.203 1 94.56 158 GLU A N 1
ATOM 1207 C CA . GLU A 1 158 ? 3.963 -6.633 -17.141 1 94.56 158 GLU A CA 1
ATOM 1208 C C . GLU A 1 158 ? 4.707 -6.859 -15.828 1 94.56 158 GLU A C 1
ATOM 1210 O O . GLU A 1 158 ? 4.801 -7.988 -15.344 1 94.56 158 GLU A O 1
ATOM 1215 N N . LEU A 1 159 ? 5.328 -5.836 -15.305 1 94.75 159 LEU A N 1
ATOM 1216 C CA . LEU A 1 159 ? 5.836 -5.801 -13.938 1 94.75 159 LEU A CA 1
ATOM 1217 C C . LEU A 1 159 ? 4.836 -5.125 -13.008 1 94.75 159 LEU A C 1
ATOM 1219 O O . LEU A 1 159 ? 4.68 -3.902 -13.039 1 94.75 159 LEU A O 1
ATOM 1223 N N . ASP A 1 160 ? 4.156 -5.902 -12.164 1 94.75 160 ASP A N 1
ATOM 1224 C CA . ASP A 1 160 ? 3.068 -5.406 -11.32 1 94.75 160 ASP A CA 1
ATOM 1225 C C . ASP A 1 160 ? 3.523 -5.254 -9.867 1 94.75 160 ASP A C 1
ATOM 1227 O O . ASP A 1 160 ? 3.699 -6.25 -9.164 1 94.75 160 ASP A O 1
ATOM 1231 N N . TYR A 1 161 ? 3.631 -4.039 -9.391 1 91.69 161 TYR A N 1
ATOM 1232 C CA . TYR A 1 161 ? 4.074 -3.742 -8.031 1 91.69 161 TYR A CA 1
ATOM 1233 C C . TYR A 1 161 ? 2.887 -3.66 -7.078 1 91.69 161 TYR A C 1
ATOM 1235 O O . TYR A 1 161 ? 3.047 -3.293 -5.91 1 91.69 161 TYR A O 1
ATOM 1243 N N . GLY A 1 162 ? 1.724 -3.996 -7.609 1 92.75 162 GLY A N 1
ATOM 1244 C CA . GLY A 1 162 ? 0.545 -4.02 -6.758 1 92.75 162 GLY A CA 1
ATOM 1245 C C . GLY A 1 162 ? 0.584 -5.125 -5.715 1 92.75 162 GLY A C 1
ATOM 1246 O O . GLY A 1 162 ? 1.547 -5.891 -5.652 1 92.75 162 GLY A O 1
ATOM 1247 N N . HIS A 1 163 ? -0.454 -5.152 -4.879 1 95 163 HIS A N 1
ATOM 1248 C CA . HIS A 1 163 ? -0.509 -6.094 -3.768 1 95 163 HIS A CA 1
ATOM 1249 C C . HIS A 1 163 ? -1.818 -6.875 -3.771 1 95 163 HIS A C 1
ATOM 1251 O O . HIS A 1 163 ? -2.859 -6.348 -4.168 1 95 163 HIS A O 1
ATOM 1257 N N . LEU A 1 164 ? -1.754 -8.117 -3.305 1 97 164 LEU A N 1
ATOM 1258 C CA . LEU A 1 164 ? -2.939 -8.961 -3.268 1 97 164 LEU A CA 1
ATOM 1259 C C . LEU A 1 164 ? -3.994 -8.383 -2.332 1 97 164 LEU A C 1
ATOM 1261 O O . LEU A 1 164 ? -5.195 -8.516 -2.588 1 97 164 LEU A O 1
ATOM 1265 N N . SER A 1 165 ? -3.582 -7.715 -1.268 1 94 165 SER A N 1
ATOM 1266 C CA . SER A 1 165 ? -4.508 -7.141 -0.296 1 94 165 SER A CA 1
ATOM 1267 C C . SER A 1 165 ? -5.391 -6.074 -0.936 1 94 165 SER A C 1
ATOM 1269 O O . SER A 1 165 ? -6.477 -5.777 -0.433 1 94 165 SER A O 1
ATOM 1271 N N . LYS A 1 166 ? -4.949 -5.508 -2.012 1 89.25 166 LYS A N 1
ATOM 1272 C CA . LYS A 1 166 ? -5.73 -4.477 -2.689 1 89.25 166 LYS A CA 1
ATOM 1273 C C . LYS A 1 166 ? -6.98 -5.066 -3.334 1 89.25 166 LYS A C 1
ATOM 1275 O O . LYS A 1 166 ? -7.938 -4.348 -3.623 1 89.25 166 LYS A O 1
ATOM 1280 N N . GLU A 1 167 ? -6.984 -6.359 -3.551 1 91.56 167 GLU A N 1
ATOM 1281 C CA . GLU A 1 167 ? -8.156 -7.023 -4.109 1 91.56 167 GLU A CA 1
ATOM 1282 C C . GLU A 1 167 ? -9.312 -7.023 -3.115 1 91.56 167 GLU A C 1
ATOM 1284 O O . GLU A 1 167 ? -10.453 -7.324 -3.48 1 91.56 167 GLU A O 1
ATOM 1289 N N . ARG A 1 168 ? -9.047 -6.633 -1.86 1 88.94 168 ARG A N 1
ATOM 1290 C CA . ARG A 1 168 ? -10.102 -6.523 -0.853 1 88.94 168 ARG A CA 1
ATOM 1291 C C . ARG A 1 168 ? -11.203 -5.582 -1.318 1 88.94 168 ARG A C 1
ATOM 1293 O O . ARG A 1 168 ? -12.383 -5.828 -1.064 1 88.94 168 ARG A O 1
ATOM 1300 N N . MET A 1 169 ? -10.805 -4.539 -1.987 1 80.25 169 MET A N 1
ATOM 1301 C CA . MET A 1 169 ? -11.758 -3.514 -2.396 1 80.25 169 MET A CA 1
ATOM 1302 C C . MET A 1 169 ? -12.758 -4.074 -3.402 1 80.25 169 MET A C 1
ATOM 1304 O O . MET A 1 169 ? -13.961 -3.814 -3.303 1 80.25 169 MET A O 1
ATOM 1308 N N . VAL A 1 170 ? -12.234 -4.859 -4.297 1 81.69 170 VAL A N 1
ATOM 1309 C CA . VAL A 1 170 ? -13.086 -5.391 -5.348 1 81.69 170 VAL A CA 1
ATOM 1310 C C . VAL A 1 170 ? -13.914 -6.551 -4.805 1 81.69 170 VAL A C 1
ATOM 1312 O O . VAL A 1 170 ? -15.07 -6.746 -5.207 1 81.69 170 VAL A O 1
ATOM 1315 N N . SER A 1 171 ? -13.375 -7.262 -3.855 1 82.38 171 SER A N 1
ATOM 1316 C CA . SER A 1 171 ? -14.047 -8.438 -3.316 1 82.38 171 SER A CA 1
ATOM 1317 C C . SER A 1 171 ? -15.031 -8.055 -2.215 1 82.38 171 SER A C 1
ATOM 1319 O O . SER A 1 171 ? -15.953 -8.812 -1.908 1 82.38 171 SER A O 1
ATOM 1321 N N . PHE A 1 172 ? -14.812 -6.945 -1.603 1 75.75 172 PHE A N 1
ATOM 1322 C CA . PHE A 1 172 ? -15.547 -6.555 -0.404 1 75.75 172 PHE A CA 1
ATOM 1323 C C . PHE A 1 172 ? -17.031 -6.355 -0.715 1 75.75 172 PHE A C 1
ATOM 1325 O O . PHE A 1 172 ? -17.891 -6.727 0.081 1 75.75 172 PHE A O 1
ATOM 1332 N N . ASN A 1 173 ? -17.344 -5.816 -1.896 1 73.94 173 ASN A N 1
ATOM 1333 C CA . 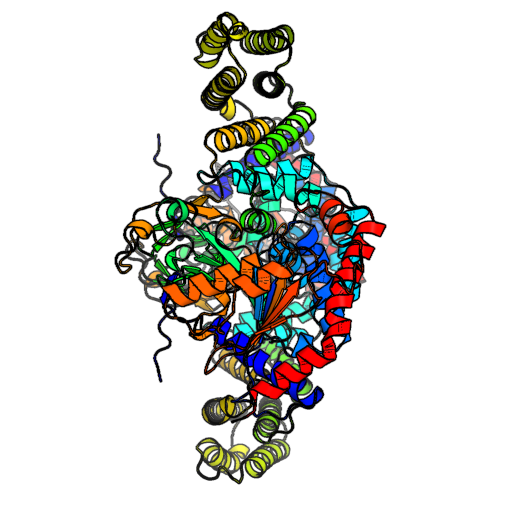ASN A 1 173 ? -18.734 -5.5 -2.17 1 73.94 173 ASN A CA 1
ATOM 1334 C C . ASN A 1 173 ? -19.469 -6.684 -2.789 1 73.94 173 ASN A C 1
ATOM 1336 O O . ASN A 1 173 ? -20.641 -6.57 -3.164 1 73.94 173 ASN A O 1
ATOM 1340 N N . GLY A 1 174 ? -18.766 -7.836 -2.947 1 81.69 174 GLY A N 1
ATOM 1341 C CA . GLY A 1 174 ? -19.391 -9.055 -3.439 1 81.69 174 GLY A CA 1
ATOM 1342 C C . GLY A 1 174 ? -19.656 -9.023 -4.934 1 81.69 174 GLY A C 1
ATOM 1343 O O . GLY A 1 174 ? -20.422 -9.844 -5.449 1 81.69 174 GLY A O 1
ATOM 1344 N N . ALA A 1 175 ? -19.031 -8.086 -5.59 1 84.12 175 ALA A N 1
ATOM 1345 C CA . ALA A 1 175 ? -19.344 -7.895 -7.004 1 84.12 175 ALA A CA 1
ATOM 1346 C C . ALA A 1 175 ? -18.734 -9.008 -7.852 1 84.12 175 ALA A C 1
ATOM 1348 O O . ALA A 1 175 ? -19.234 -9.328 -8.93 1 84.12 175 ALA A O 1
ATOM 1349 N N . VAL A 1 176 ? -17.688 -9.562 -7.371 1 92.88 176 VAL A N 1
ATOM 1350 C CA . VAL A 1 176 ? -16.969 -10.594 -8.125 1 92.88 176 VAL A CA 1
ATOM 1351 C C . VAL A 1 176 ? -16.75 -11.82 -7.238 1 92.88 176 VAL A C 1
ATOM 1353 O O . VAL A 1 176 ? -16.859 -11.734 -6.012 1 92.88 176 VAL A O 1
ATOM 1356 N N . PRO A 1 177 ? -16.516 -13 -7.887 1 96.81 177 PRO A N 1
ATOM 1357 C CA . PRO A 1 177 ? -16.219 -14.18 -7.078 1 96.81 177 PRO A CA 1
ATOM 1358 C C . PRO A 1 177 ? -15.023 -13.969 -6.145 1 96.81 177 PRO A C 1
ATOM 1360 O O . PRO A 1 177 ? -14.094 -13.227 -6.484 1 96.81 177 PRO A O 1
ATOM 1363 N N . TYR A 1 178 ? -15.078 -14.57 -4.973 1 97.06 178 TYR A N 1
ATOM 1364 C CA . TYR A 1 178 ? -13.977 -14.469 -4.02 1 97.06 178 TYR A CA 1
ATOM 1365 C C . TYR A 1 178 ? -12.766 -15.25 -4.504 1 97.06 178 TYR A C 1
ATOM 1367 O O . TYR A 1 178 ? -12.852 -16.453 -4.758 1 97.06 178 TYR A O 1
ATOM 1375 N N . PRO A 1 179 ? -11.625 -14.617 -4.703 1 97.94 179 PRO A N 1
ATOM 1376 C CA . PRO A 1 179 ? -10.461 -15.266 -5.305 1 97.94 179 PRO A CA 1
ATOM 1377 C C . PRO A 1 179 ? -9.648 -16.078 -4.293 1 97.94 179 PRO A C 1
ATOM 1379 O O . PRO A 1 179 ? -9.492 -15.656 -3.145 1 97.94 179 PRO A O 1
ATOM 1382 N N . ILE A 1 180 ? -9.156 -17.219 -4.672 1 98.62 180 ILE A N 1
ATOM 1383 C CA . ILE A 1 180 ? -8.273 -18.078 -3.896 1 98.62 180 ILE A CA 1
ATOM 1384 C C . ILE A 1 180 ? -7.094 -18.516 -4.762 1 98.62 180 ILE A C 1
ATOM 1386 O O . ILE A 1 180 ? -7.285 -19.078 -5.848 1 98.62 180 ILE A O 1
ATOM 1390 N N . TYR A 1 181 ? -5.871 -18.234 -4.34 1 98.69 181 TYR A N 1
ATOM 1391 C CA . TYR A 1 181 ? -4.66 -18.625 -5.047 1 98.69 181 TYR A CA 1
ATOM 1392 C C . TYR A 1 181 ? -3.957 -19.781 -4.328 1 98.69 181 TYR A C 1
ATOM 1394 O O . TYR A 1 181 ? -3.967 -19.844 -3.096 1 98.69 181 TYR A O 1
ATOM 1402 N N . ALA A 1 182 ? -3.35 -20.594 -5.105 1 97.81 182 ALA A N 1
ATOM 1403 C CA . ALA A 1 182 ? -2.859 -21.844 -4.516 1 97.81 182 ALA A CA 1
ATOM 1404 C C . ALA A 1 182 ? -1.339 -21.938 -4.621 1 97.81 182 ALA A C 1
ATOM 1406 O O . ALA A 1 182 ? -0.753 -21.531 -5.629 1 97.81 182 ALA A O 1
ATOM 1407 N N . ALA A 1 183 ? -0.705 -22.438 -3.623 1 97 183 ALA A N 1
ATOM 1408 C CA . ALA A 1 183 ? 0.683 -22.891 -3.568 1 97 183 ALA A CA 1
ATOM 1409 C C . ALA A 1 183 ? 0.828 -24.109 -2.656 1 97 183 ALA A C 1
ATOM 1411 O O . ALA A 1 183 ? -0.154 -24.578 -2.08 1 97 183 ALA A O 1
ATOM 1412 N N . VAL A 1 184 ? 1.979 -24.719 -2.65 1 94.75 184 VAL A N 1
ATOM 1413 C CA . VAL A 1 184 ? 2.25 -25.828 -1.754 1 94.75 184 VAL A CA 1
ATOM 1414 C C . VAL A 1 184 ? 3.607 -25.641 -1.083 1 94.75 184 VAL A C 1
ATOM 1416 O O . VAL A 1 184 ? 4.449 -24.875 -1.574 1 94.75 184 VAL A O 1
ATOM 1419 N N . ASP A 1 185 ? 3.754 -26.25 0.042 1 92.44 185 ASP A N 1
ATOM 1420 C CA . ASP A 1 185 ? 5.035 -26.281 0.745 1 92.44 185 ASP A CA 1
ATOM 1421 C C . ASP A 1 185 ? 5.973 -27.312 0.126 1 92.44 185 ASP A C 1
ATOM 1423 O O . ASP A 1 185 ? 5.77 -28.516 0.286 1 92.44 185 ASP A O 1
ATOM 1427 N N . SER A 1 186 ? 7.031 -26.891 -0.465 1 87.25 186 SER A N 1
ATOM 1428 C CA . SER A 1 186 ? 7.91 -27.797 -1.195 1 87.25 186 SER A CA 1
ATOM 1429 C C . SER A 1 186 ? 8.727 -28.656 -0.242 1 87.25 186 SER A C 1
ATOM 1431 O O . SER A 1 186 ? 9.148 -29.766 -0.6 1 87.25 186 SER A O 1
ATOM 1433 N N . ASN A 1 187 ? 8.984 -28.172 0.947 1 81.69 187 ASN A N 1
ATOM 1434 C CA . ASN A 1 187 ? 9.695 -28.984 1.93 1 81.69 187 ASN A CA 1
ATOM 1435 C C . ASN A 1 187 ? 8.883 -30.203 2.344 1 81.69 187 ASN A C 1
ATOM 1437 O O . ASN A 1 187 ? 9.438 -31.281 2.588 1 81.69 187 ASN A O 1
ATOM 1441 N N . LYS A 1 188 ? 7.652 -30.047 2.314 1 79.44 188 LYS A N 1
ATOM 1442 C CA . LYS A 1 188 ? 6.77 -31.109 2.77 1 79.44 188 LYS A CA 1
ATOM 1443 C C . LYS A 1 188 ? 6.492 -32.125 1.649 1 79.44 188 LYS A C 1
ATOM 1445 O O . LYS A 1 188 ? 6.148 -33.25 1.911 1 79.44 188 LYS A O 1
ATOM 1450 N N . LEU A 1 189 ? 6.613 -31.672 0.465 1 78.88 189 LEU A N 1
ATOM 1451 C CA . LEU A 1 189 ? 6.328 -32.531 -0.682 1 78.88 189 LEU A CA 1
ATOM 1452 C C . LEU A 1 189 ? 7.352 -33.656 -0.783 1 78.88 189 LEU A C 1
ATOM 1454 O O . LEU A 1 189 ? 7.047 -34.719 -1.301 1 78.88 189 LEU A O 1
ATOM 1458 N N . ASP A 1 190 ? 8.477 -33.406 -0.262 1 69.69 190 ASP A N 1
ATOM 1459 C CA . ASP A 1 190 ? 9.539 -34.406 -0.317 1 69.69 190 ASP A CA 1
ATOM 1460 C C . ASP A 1 190 ? 9.289 -35.531 0.693 1 69.69 190 ASP A C 1
ATOM 1462 O O . ASP A 1 190 ? 9.695 -36.688 0.472 1 69.69 190 ASP A O 1
ATOM 1466 N N . ASP A 1 191 ? 8.57 -35.156 1.668 1 69.81 191 ASP A N 1
ATOM 1467 C CA . ASP A 1 191 ? 8.508 -36.094 2.799 1 69.81 191 ASP A CA 1
ATOM 1468 C C . ASP A 1 191 ? 7.094 -36.625 2.998 1 69.81 191 ASP A C 1
ATOM 1470 O O . ASP A 1 191 ? 6.875 -37.531 3.803 1 69.81 191 ASP A O 1
ATOM 1474 N N . THR A 1 192 ? 6.246 -35.938 2.312 1 71.94 192 THR A N 1
ATOM 1475 C CA . THR A 1 192 ? 4.852 -36.281 2.574 1 71.94 192 THR A CA 1
ATOM 1476 C C . THR A 1 192 ? 4.121 -36.594 1.273 1 71.94 192 THR A C 1
ATOM 1478 O O . THR A 1 192 ? 4.586 -36.25 0.189 1 71.94 192 THR A O 1
ATOM 1481 N N . SER A 1 193 ? 3.057 -37.25 1.448 1 80.75 193 SER A N 1
ATOM 1482 C CA . SER A 1 193 ? 2.203 -37.594 0.313 1 80.75 193 SER A CA 1
ATOM 1483 C C . SER A 1 193 ? 1.618 -36.344 -0.329 1 80.75 193 SER A C 1
ATOM 1485 O O . SER A 1 193 ? 1.281 -35.375 0.367 1 80.75 193 SER A O 1
ATOM 1487 N N . LYS A 1 194 ? 1.517 -36.375 -1.629 1 86.56 194 LYS A N 1
ATOM 1488 C CA . LYS A 1 194 ? 0.923 -35.281 -2.395 1 86.56 194 LYS A CA 1
ATOM 1489 C C . LYS A 1 194 ? -0.544 -35.094 -2.025 1 86.56 194 LYS A C 1
ATOM 1491 O O . LYS A 1 194 ? -1.12 -34.031 -2.287 1 86.56 194 LYS A O 1
ATOM 1496 N N . THR A 1 195 ? -1.095 -36.062 -1.378 1 89.75 195 THR A N 1
ATOM 1497 C CA . THR A 1 195 ? -2.512 -36 -1.04 1 89.75 195 THR A CA 1
ATOM 1498 C C . THR A 1 195 ? -2.701 -35.469 0.376 1 89.75 195 THR A C 1
ATOM 1500 O O . THR A 1 195 ? -3.834 -35.25 0.826 1 89.75 195 THR A O 1
ATOM 1503 N N . HIS A 1 196 ? -1.635 -35.281 1.041 1 92.06 196 HIS A N 1
ATOM 1504 C CA . HIS A 1 196 ? -1.778 -34.75 2.393 1 92.06 196 HIS A CA 1
ATOM 1505 C C . HIS A 1 196 ? -2.209 -33.281 2.371 1 92.06 196 HIS A C 1
ATOM 1507 O O . HIS A 1 196 ? -1.575 -32.438 1.715 1 92.06 196 HIS A O 1
ATOM 1513 N N . PRO A 1 197 ? -3.244 -32.938 3.111 1 93.62 197 PRO A N 1
ATOM 1514 C CA . PRO A 1 197 ? -3.748 -31.562 3.072 1 93.62 197 PRO A CA 1
ATOM 1515 C C . PRO A 1 197 ? -2.762 -30.562 3.666 1 93.62 197 PRO A C 1
ATOM 1517 O O . PRO A 1 197 ? -2.828 -29.375 3.355 1 93.62 197 PRO A O 1
ATOM 1520 N N . GLY A 1 198 ? -1.807 -31.016 4.504 1 92.38 198 GLY A N 1
ATOM 1521 C CA . GLY A 1 198 ? -0.863 -30.156 5.203 1 92.38 198 GLY A CA 1
ATOM 1522 C C . GLY A 1 198 ? 0.133 -29.484 4.273 1 92.38 198 GLY A C 1
ATOM 1523 O O . GLY A 1 198 ? 0.809 -28.531 4.668 1 92.38 198 GLY A O 1
ATOM 1524 N N . ILE A 1 199 ? 0.215 -29.875 3.01 1 93.88 199 ILE A N 1
ATOM 1525 C CA . ILE A 1 199 ? 1.199 -29.297 2.096 1 93.88 199 ILE A CA 1
ATOM 1526 C C . ILE A 1 199 ? 0.623 -28.047 1.43 1 93.88 199 ILE A C 1
ATOM 1528 O O . ILE A 1 199 ? 1.361 -27.266 0.843 1 93.88 199 ILE A O 1
ATOM 1532 N N . TRP A 1 200 ? -0.701 -27.906 1.444 1 96.5 200 TRP A N 1
ATOM 1533 C CA . TRP A 1 200 ? -1.371 -26.859 0.688 1 96.5 200 TRP A CA 1
ATOM 1534 C C . TRP A 1 200 ? -1.335 -25.531 1.445 1 96.5 200 TRP A C 1
ATOM 1536 O O . TRP A 1 200 ? -1.526 -25.5 2.664 1 96.5 200 TRP A O 1
ATOM 1546 N N . PHE A 1 201 ? -0.999 -24.516 0.766 1 97.38 201 PHE A N 1
ATOM 1547 C CA . PHE A 1 201 ? -0.933 -23.141 1.229 1 97.38 201 PHE A CA 1
ATOM 1548 C C . PHE A 1 201 ? -1.856 -22.25 0.407 1 97.38 201 PHE A C 1
ATOM 1550 O O . PHE A 1 201 ? -1.777 -22.219 -0.823 1 97.38 201 PHE A O 1
ATOM 1557 N N . GLU A 1 202 ? -2.781 -21.516 0.981 1 98.19 202 GLU A N 1
ATOM 1558 C CA . GLU A 1 202 ? -3.719 -20.703 0.216 1 98.19 202 GLU A CA 1
ATOM 1559 C C . GLU A 1 202 ? -3.457 -19.203 0.427 1 98.19 202 GLU A C 1
ATOM 1561 O O . GLU A 1 202 ? -2.977 -18.797 1.486 1 98.19 202 GLU A O 1
ATOM 1566 N N . PHE A 1 203 ? -3.697 -18.469 -0.579 1 98.62 203 PHE A N 1
ATOM 1567 C CA . PHE A 1 203 ? -3.637 -17.016 -0.579 1 98.62 203 PHE A CA 1
ATOM 1568 C C . PHE A 1 203 ? -5 -16.422 -0.895 1 98.62 203 PHE A C 1
ATOM 1570 O O . PHE A 1 203 ? -5.637 -16.797 -1.883 1 98.62 203 PHE A O 1
ATOM 1577 N N . THR A 1 204 ? -5.496 -15.547 -0.07 1 97.81 204 THR A N 1
ATOM 1578 C CA . THR A 1 204 ? -6.656 -14.695 -0.323 1 97.81 204 THR A CA 1
ATOM 1579 C C . THR A 1 204 ? -6.305 -13.227 -0.106 1 97.81 204 THR A C 1
ATOM 1581 O O . THR A 1 204 ? -5.227 -12.906 0.401 1 97.81 204 THR A O 1
ATOM 1584 N N . PRO A 1 205 ? -7.176 -12.328 -0.57 1 96.06 205 PRO A N 1
ATOM 1585 C CA . PRO A 1 205 ? -6.887 -10.914 -0.323 1 96.06 205 PRO A CA 1
ATOM 1586 C C . PRO A 1 205 ? -6.73 -10.594 1.162 1 96.06 205 PRO A C 1
ATOM 1588 O O . PRO A 1 205 ? -6.086 -9.602 1.521 1 96.06 205 PRO A O 1
ATOM 1591 N N . HIS A 1 206 ? -7.188 -11.43 2.086 1 94.44 206 HIS A N 1
ATOM 1592 C CA . HIS A 1 206 ? -7.25 -11.117 3.512 1 94.44 206 HIS A CA 1
ATOM 1593 C C . HIS A 1 206 ? -6.152 -11.852 4.281 1 94.44 206 HIS A C 1
ATOM 1595 O O . HIS A 1 206 ? -5.492 -11.266 5.141 1 94.44 206 HIS A O 1
ATOM 1601 N N . ASP A 1 207 ? -5.934 -13.102 3.975 1 95.38 207 ASP A N 1
ATOM 1602 C CA . ASP A 1 207 ? -4.906 -13.828 4.715 1 95.38 207 ASP A CA 1
ATOM 1603 C C . ASP A 1 207 ? -4.285 -14.93 3.857 1 95.38 207 ASP A C 1
ATOM 1605 O O . ASP A 1 207 ? -4.758 -15.203 2.75 1 95.38 207 ASP A O 1
ATOM 1609 N N . ALA A 1 208 ? -3.189 -15.438 4.227 1 98.06 208 ALA A N 1
ATOM 1610 C CA . ALA A 1 208 ? -2.451 -16.547 3.613 1 98.06 208 ALA A CA 1
ATOM 1611 C C . ALA A 1 208 ? -1.98 -17.531 4.668 1 98.06 208 ALA A C 1
ATOM 1613 O O . ALA A 1 208 ? -1.623 -17.156 5.781 1 98.06 208 ALA A O 1
ATOM 1614 N N . GLY A 1 209 ? -2.078 -18.812 4.324 1 97.69 209 GLY A N 1
ATOM 1615 C CA . GLY A 1 209 ? -1.601 -19.766 5.316 1 97.69 209 GLY A CA 1
ATOM 1616 C C . GLY A 1 209 ? -1.978 -21.203 4.996 1 97.69 209 GLY A C 1
ATOM 1617 O O . GLY A 1 209 ? -2.441 -21.5 3.891 1 97.69 209 GLY A O 1
ATOM 1618 N N . PHE A 1 210 ? -1.654 -22.078 5.969 1 96.44 210 PHE A N 1
ATOM 1619 C CA . PHE A 1 210 ? -1.944 -23.5 5.91 1 96.44 210 PHE A CA 1
ATOM 1620 C C . PHE A 1 210 ? -3.301 -23.797 6.535 1 96.44 210 PHE A C 1
ATOM 1622 O O . PHE A 1 210 ? -3.475 -23.672 7.75 1 96.44 210 PHE A O 1
ATOM 1629 N N . PHE A 1 211 ? -4.223 -24.281 5.684 1 94.5 211 PHE A N 1
ATOM 1630 C CA . PHE A 1 211 ? -5.562 -24.469 6.227 1 94.5 211 PHE A CA 1
ATOM 1631 C C . PHE A 1 211 ? -5.621 -25.703 7.102 1 94.5 211 PHE A C 1
ATOM 1633 O O . PHE A 1 211 ? -6.453 -25.797 8.008 1 94.5 211 PHE A O 1
ATOM 1640 N N . HIS A 1 212 ? -4.719 -26.641 6.871 1 93.5 212 HIS A N 1
ATOM 1641 C CA . HIS A 1 212 ? -4.734 -27.859 7.684 1 93.5 212 HIS A CA 1
ATOM 1642 C C . HIS A 1 212 ? -4.355 -27.562 9.133 1 93.5 212 HIS A C 1
ATOM 1644 O O . HIS A 1 212 ? -5.031 -28 10.055 1 93.5 212 HIS A O 1
ATOM 1650 N N . SER A 1 213 ? -3.256 -26.828 9.352 1 92.19 213 SER A N 1
ATOM 1651 C CA . SER A 1 213 ? -2.83 -26.453 10.688 1 92.19 213 SER A CA 1
ATOM 1652 C C . SER A 1 213 ? -3.664 -25.281 11.219 1 92.19 213 SER A C 1
ATOM 1654 O O . SER A 1 213 ? -3.658 -25.016 12.422 1 92.19 213 SER A O 1
ATOM 1656 N N . GLY A 1 214 ? -4.363 -24.625 10.273 1 93.69 214 GLY A N 1
ATOM 1657 C CA . GLY A 1 214 ? -5.199 -23.5 10.648 1 93.69 214 GLY A CA 1
ATOM 1658 C C . GLY A 1 214 ? -4.398 -22.25 10.984 1 93.69 214 GLY A C 1
ATOM 1659 O O . GLY A 1 214 ? -4.859 -21.406 11.742 1 93.69 214 GLY A O 1
ATOM 1660 N N . ALA A 1 215 ? -3.193 -22.203 10.602 1 95.12 215 ALA A N 1
ATOM 1661 C CA . ALA A 1 215 ? -2.35 -21.047 10.875 1 95.12 215 ALA A CA 1
ATOM 1662 C C . ALA A 1 215 ? -2.336 -20.078 9.695 1 95.12 215 ALA A C 1
ATOM 1664 O O . ALA A 1 215 ? -1.789 -20.391 8.633 1 95.12 215 ALA A O 1
ATOM 1665 N N . PHE A 1 216 ? -2.963 -18.875 9.891 1 96.69 216 PHE A N 1
ATOM 1666 C CA . PHE A 1 216 ? -3.051 -17.891 8.828 1 96.69 216 PHE A CA 1
ATOM 1667 C C . PHE A 1 216 ? -2.449 -16.562 9.273 1 96.69 216 PHE A C 1
ATOM 1669 O O . PHE A 1 216 ? -2.568 -16.188 10.445 1 96.69 216 PHE A O 1
ATOM 1676 N N . VAL A 1 217 ? -1.772 -15.898 8.43 1 96.88 217 VAL A N 1
ATOM 1677 C CA . VAL A 1 217 ? -1.241 -14.562 8.68 1 96.88 217 VAL A CA 1
ATOM 1678 C C . VAL A 1 217 ? -1.94 -13.555 7.773 1 96.88 217 VAL A C 1
ATOM 1680 O O . VAL A 1 217 ? -2.377 -13.898 6.672 1 96.88 217 VAL A O 1
ATOM 1683 N N . ASP A 1 218 ? -2.15 -12.273 8.258 1 95.5 218 ASP A N 1
ATOM 1684 C CA . ASP A 1 218 ? -2.66 -11.227 7.387 1 95.5 218 ASP A CA 1
ATOM 1685 C C . ASP A 1 218 ? -1.827 -11.117 6.109 1 95.5 218 ASP A C 1
ATOM 1687 O O . ASP A 1 218 ? -0.597 -11.07 6.168 1 95.5 218 ASP A O 1
ATOM 1691 N N . MET A 1 219 ? -2.5 -11.117 4.957 1 96.56 219 MET A N 1
ATOM 1692 C CA . MET A 1 219 ? -1.805 -11.117 3.672 1 96.56 219 MET A CA 1
ATOM 1693 C C . MET A 1 219 ? -0.777 -9.992 3.609 1 96.56 219 MET A C 1
ATOM 1695 O O . MET A 1 219 ? 0.288 -10.156 3.01 1 96.56 219 MET A O 1
ATOM 1699 N N . ARG A 1 220 ? -0.98 -8.82 4.246 1 94.75 220 ARG A N 1
ATOM 1700 C CA . ARG A 1 220 ? -0.105 -7.656 4.227 1 94.75 220 ARG A CA 1
ATOM 1701 C C . ARG A 1 220 ? 1.206 -7.941 4.949 1 94.75 220 ARG A C 1
ATOM 1703 O O . ARG A 1 220 ? 2.193 -7.227 4.762 1 94.75 220 ARG A O 1
ATOM 1710 N N . LEU A 1 221 ? 1.275 -9 5.781 1 96.44 221 LEU A N 1
ATOM 1711 C CA . LEU A 1 221 ? 2.432 -9.281 6.625 1 96.44 221 LEU A CA 1
ATOM 1712 C C . LEU A 1 221 ? 3.184 -10.508 6.129 1 96.44 221 LEU A C 1
ATOM 1714 O O . LEU A 1 221 ? 4.211 -10.883 6.695 1 96.44 221 LEU A O 1
ATOM 1718 N N . LEU A 1 222 ? 2.654 -11.133 5.07 1 97 222 LEU A N 1
ATOM 1719 C CA . LEU A 1 222 ? 3.375 -12.281 4.531 1 97 222 LEU A CA 1
ATOM 1720 C C . LEU A 1 222 ? 4.797 -11.898 4.141 1 97 222 LEU A C 1
ATOM 1722 O O . LEU A 1 222 ? 5.004 -10.938 3.393 1 97 222 LEU A O 1
ATOM 1726 N N . GLY A 1 223 ? 5.797 -12.625 4.645 1 95.19 223 GLY A N 1
ATOM 1727 C CA . GLY A 1 223 ? 7.199 -12.328 4.387 1 95.19 223 GLY A CA 1
ATOM 1728 C C . GLY A 1 223 ? 7.879 -11.625 5.547 1 95.19 223 GLY A C 1
ATOM 1729 O O . GLY A 1 223 ? 9.109 -11.578 5.617 1 95.19 223 GLY A O 1
ATOM 1730 N N . SER A 1 224 ? 7.094 -10.961 6.457 1 95.44 224 SER A N 1
ATOM 1731 C CA . SER A 1 224 ? 7.652 -10.367 7.668 1 95.44 224 SER A CA 1
ATOM 1732 C C . SER A 1 224 ? 8.172 -11.438 8.617 1 95.44 224 SER A C 1
ATOM 1734 O O . SER A 1 224 ? 7.832 -12.609 8.492 1 95.44 224 SER A O 1
ATOM 1736 N N . THR A 1 225 ? 9.047 -11.047 9.516 1 94.88 225 THR A N 1
ATOM 1737 C CA . THR A 1 225 ? 9.656 -12 10.43 1 94.88 225 THR A CA 1
ATOM 1738 C C . THR A 1 225 ? 8.914 -12.023 11.766 1 94.88 225 THR A C 1
ATOM 1740 O O . THR A 1 225 ? 8.703 -10.977 12.383 1 94.88 225 THR A O 1
ATOM 1743 N N . PHE A 1 226 ? 8.484 -13.18 12.141 1 94.56 226 PHE A N 1
ATOM 1744 C CA . PHE A 1 226 ? 7.812 -13.422 13.414 1 94.56 226 PHE A CA 1
ATOM 1745 C C . PHE A 1 226 ? 8.625 -14.383 14.273 1 94.56 226 PHE A C 1
ATOM 1747 O O . PHE A 1 226 ? 9.422 -15.164 13.758 1 94.56 226 PHE A O 1
ATOM 1754 N N . GLU A 1 227 ? 8.492 -14.273 15.516 1 93 227 GLU A N 1
ATOM 1755 C CA . GLU A 1 227 ? 8.969 -15.242 16.5 1 93 227 GLU A CA 1
ATOM 1756 C C . GLU A 1 227 ? 7.949 -15.453 17.609 1 93 227 GLU A C 1
ATOM 1758 O O . GLU A 1 227 ? 7.562 -14.508 18.297 1 93 227 GLU A O 1
ATOM 1763 N N . ASN A 1 228 ? 7.434 -16.672 17.656 1 92.25 228 ASN A N 1
ATOM 1764 C CA . ASN A 1 228 ? 6.426 -17.047 18.641 1 92.25 228 ASN A CA 1
ATOM 1765 C C . ASN A 1 228 ? 5.215 -16.125 18.578 1 92.25 228 ASN A C 1
ATOM 1767 O O . ASN A 1 228 ? 4.758 -15.617 19.609 1 92.25 228 ASN A O 1
ATOM 1771 N N . GLY A 1 229 ? 4.832 -15.82 17.359 1 90.25 229 GLY A N 1
ATOM 1772 C CA . GLY A 1 229 ? 3.617 -15.055 17.125 1 90.25 229 GLY A CA 1
ATOM 1773 C C . GLY A 1 229 ? 3.832 -13.555 17.203 1 90.25 229 GLY A C 1
ATOM 1774 O O . GLY A 1 229 ? 2.898 -12.773 17 1 90.25 229 GLY A O 1
ATOM 1775 N N . VAL A 1 230 ? 5.023 -13.109 17.516 1 90.62 230 VAL A N 1
ATOM 1776 C CA . VAL A 1 230 ? 5.332 -11.688 17.672 1 90.62 230 VAL A CA 1
ATOM 1777 C C . VAL A 1 230 ? 6.051 -11.172 16.438 1 90.62 230 VAL A C 1
ATOM 1779 O O . VAL A 1 230 ? 7.047 -11.75 15.992 1 90.62 230 VAL A O 1
ATOM 1782 N N . LEU A 1 231 ? 5.555 -10.094 15.844 1 93.44 231 LEU A N 1
ATOM 1783 C CA . LEU A 1 231 ? 6.199 -9.469 14.695 1 93.44 231 LEU A CA 1
ATOM 1784 C C . LEU A 1 231 ? 7.527 -8.828 15.102 1 93.44 231 LEU A C 1
ATOM 1786 O O . LEU A 1 231 ? 7.566 -7.969 15.977 1 93.44 231 LEU A O 1
ATOM 1790 N N . ARG A 1 232 ? 8.617 -9.242 14.516 1 89.75 232 ARG A N 1
ATOM 1791 C CA . ARG A 1 232 ? 9.953 -8.758 14.852 1 89.75 232 ARG A CA 1
ATOM 1792 C C . ARG A 1 232 ? 10.445 -7.754 13.82 1 89.75 232 ARG A C 1
ATOM 1794 O O . ARG A 1 232 ? 10.977 -6.699 14.18 1 89.75 232 ARG A O 1
ATOM 1801 N N . ILE A 1 233 ? 10.32 -8.086 12.562 1 91.38 233 ILE A N 1
ATOM 1802 C CA . ILE A 1 233 ? 10.742 -7.227 11.461 1 91.38 233 ILE A CA 1
ATOM 1803 C C . ILE A 1 233 ? 9.602 -7.066 10.461 1 91.38 233 ILE A C 1
ATOM 1805 O O . ILE A 1 233 ? 9.133 -8.047 9.883 1 91.38 233 ILE A O 1
ATOM 1809 N N . LEU A 1 234 ? 9.164 -5.809 10.281 1 92.69 234 LEU A N 1
ATOM 1810 C CA . LEU A 1 234 ? 8.125 -5.512 9.305 1 92.69 234 LEU A CA 1
ATOM 1811 C C . LEU A 1 234 ? 8.711 -5.406 7.898 1 92.69 234 LEU A C 1
ATOM 1813 O O . LEU A 1 234 ? 9.664 -4.656 7.68 1 92.69 234 LEU A O 1
ATOM 1817 N N . LYS A 1 235 ? 8.227 -6.215 7.012 1 93.06 235 LYS A N 1
ATOM 1818 C CA . LYS A 1 235 ? 8.594 -6.133 5.598 1 93.06 235 LYS A CA 1
ATOM 1819 C C . LYS A 1 235 ? 7.422 -5.641 4.758 1 93.06 235 LYS A C 1
ATOM 1821 O O . LYS A 1 235 ? 6.273 -5.668 5.203 1 93.06 235 LYS A O 1
ATOM 1826 N N . ASN A 1 236 ? 7.766 -5.129 3.576 1 90.19 236 ASN A N 1
ATOM 1827 C CA . ASN A 1 236 ? 6.703 -4.762 2.648 1 90.19 236 ASN A CA 1
ATOM 1828 C C . ASN A 1 236 ? 5.922 -5.984 2.178 1 90.19 236 ASN A C 1
ATOM 1830 O O . ASN A 1 236 ? 6.484 -7.074 2.049 1 90.19 236 ASN A O 1
ATOM 1834 N N . GLU A 1 237 ? 4.629 -5.754 1.94 1 93.88 237 GLU A N 1
ATOM 1835 C CA . GLU A 1 237 ? 3.828 -6.816 1.339 1 93.88 237 GLU A CA 1
ATOM 1836 C C . GLU A 1 237 ? 4.41 -7.258 -0.001 1 93.88 237 GLU A C 1
ATOM 1838 O O . GLU A 1 237 ? 4.844 -6.422 -0.8 1 93.88 237 GLU A O 1
ATOM 1843 N N . LYS A 1 238 ? 4.457 -8.57 -0.202 1 96.06 238 LYS A N 1
ATOM 1844 C CA . LYS A 1 238 ? 4.941 -9.102 -1.477 1 96.06 238 LYS A CA 1
ATOM 1845 C C . LYS A 1 238 ? 4.102 -8.578 -2.639 1 96.06 238 LYS A C 1
ATOM 1847 O O . LYS A 1 238 ? 2.875 -8.492 -2.539 1 96.06 238 LYS A O 1
ATOM 1852 N N . ASP A 1 239 ? 4.777 -8.117 -3.684 1 95.88 239 ASP A N 1
ATOM 1853 C CA . ASP A 1 239 ? 4.031 -7.559 -4.805 1 95.88 239 ASP A CA 1
ATOM 1854 C C . ASP A 1 239 ? 3.502 -8.664 -5.719 1 95.88 239 ASP A C 1
ATOM 1856 O O . ASP A 1 239 ? 3.865 -9.828 -5.562 1 95.88 239 ASP A O 1
ATOM 1860 N N . ILE A 1 240 ? 2.66 -8.367 -6.641 1 98 240 ILE A N 1
ATOM 1861 C CA . ILE A 1 240 ? 1.959 -9.32 -7.488 1 98 240 ILE A CA 1
ATOM 1862 C C . ILE A 1 240 ? 2.957 -10.031 -8.398 1 98 240 ILE A C 1
ATOM 1864 O O . ILE A 1 240 ? 2.811 -11.219 -8.688 1 98 240 ILE A O 1
ATOM 1868 N N . SER A 1 241 ? 3.996 -9.336 -8.875 1 97.75 241 SER A N 1
ATOM 1869 C CA . SER A 1 241 ? 4.98 -9.977 -9.734 1 97.75 241 SER A CA 1
ATOM 1870 C C . SER A 1 241 ? 5.695 -11.109 -9.008 1 97.75 241 SER A C 1
ATOM 1872 O O . SER A 1 241 ? 5.906 -12.188 -9.57 1 97.75 241 SER A O 1
ATOM 1874 N N . TYR A 1 242 ? 6.074 -10.844 -7.777 1 97.81 242 TYR A N 1
ATOM 1875 C CA . TYR A 1 242 ? 6.66 -11.914 -6.98 1 97.81 242 TYR A CA 1
ATOM 1876 C C . TYR A 1 242 ? 5.672 -13.062 -6.797 1 97.81 242 TYR A C 1
ATOM 1878 O O . TYR A 1 242 ? 6.039 -14.234 -6.922 1 97.81 242 TYR A O 1
ATOM 1886 N N . LEU A 1 243 ? 4.418 -12.742 -6.488 1 98.31 243 LEU A N 1
ATOM 1887 C CA . LEU A 1 243 ? 3.41 -13.766 -6.215 1 98.31 243 LEU A CA 1
ATOM 1888 C C . LEU A 1 243 ? 3.123 -14.594 -7.461 1 98.31 243 LEU A C 1
ATOM 1890 O O . LEU A 1 243 ? 2.951 -15.812 -7.375 1 98.31 243 LEU A O 1
ATOM 1894 N N . ARG A 1 244 ? 3.076 -13.93 -8.586 1 97.56 244 ARG A N 1
ATOM 1895 C CA . ARG A 1 244 ? 2.918 -14.672 -9.828 1 97.56 244 ARG A CA 1
ATOM 1896 C C . ARG A 1 244 ? 4.047 -15.68 -10.008 1 97.56 244 ARG A C 1
ATOM 1898 O O . ARG A 1 244 ? 3.818 -16.797 -10.469 1 97.56 244 ARG A O 1
ATOM 1905 N N . GLY A 1 245 ? 5.254 -15.242 -9.672 1 96.44 245 GLY A N 1
ATOM 1906 C CA . GLY A 1 245 ? 6.387 -16.156 -9.727 1 96.44 245 GLY A CA 1
ATOM 1907 C C . GLY A 1 245 ? 6.262 -17.312 -8.758 1 96.44 245 GLY A C 1
ATOM 1908 O O . GLY A 1 245 ? 6.656 -18.438 -9.07 1 96.44 245 GLY A O 1
ATOM 1909 N N . LEU A 1 246 ? 5.711 -17.031 -7.652 1 96.62 246 LEU A N 1
ATOM 1910 C CA . LEU A 1 246 ? 5.555 -18.047 -6.617 1 96.62 246 LEU A CA 1
ATOM 1911 C C . LEU A 1 246 ? 4.465 -19.047 -6.992 1 96.62 246 LEU A C 1
ATOM 1913 O O . LEU A 1 246 ? 4.652 -20.266 -6.863 1 96.62 246 LEU A O 1
ATOM 1917 N N . TRP A 1 247 ? 3.312 -18.547 -7.457 1 97.06 247 TRP A N 1
ATOM 1918 C CA . TRP A 1 247 ? 2.176 -19.391 -7.816 1 97.06 247 TRP A CA 1
ATOM 1919 C C . TRP A 1 247 ? 2.488 -20.219 -9.055 1 97.06 247 TRP A C 1
ATOM 1921 O O . TRP A 1 247 ? 1.966 -21.328 -9.211 1 97.06 247 TRP A O 1
ATOM 1931 N N . GLY A 1 248 ? 3.299 -19.656 -9.922 1 92.69 248 GLY A N 1
ATOM 1932 C CA . GLY A 1 248 ? 3.674 -20.328 -11.148 1 92.69 248 GLY A CA 1
ATOM 1933 C C . GLY A 1 248 ? 5.176 -20.453 -11.328 1 92.69 248 GLY A C 1
ATOM 1934 O O . GLY A 1 248 ? 5.746 -19.922 -12.273 1 92.69 248 GLY A O 1
ATOM 1935 N N . SER A 1 249 ? 5.988 -21.188 -10.438 1 73.44 249 SER A N 1
ATOM 1936 C CA . SER A 1 249 ? 7.441 -21.188 -10.297 1 73.44 249 SER A CA 1
ATOM 1937 C C . SER A 1 249 ? 8.078 -22.203 -11.25 1 73.44 249 SER A C 1
ATOM 1939 O O . SER A 1 249 ? 9.297 -22.391 -11.234 1 73.44 249 SER A O 1
ATOM 1941 N N . SER A 1 250 ? 7.527 -22.844 -12.117 1 65.19 250 SER A N 1
ATOM 1942 C CA . SER A 1 250 ? 8.312 -23.797 -12.898 1 65.19 250 SER A CA 1
ATOM 1943 C C . SER A 1 250 ? 7.473 -24.438 -14 1 65.19 250 SER A C 1
ATOM 1945 O O . SER A 1 250 ? 6.238 -24.438 -13.93 1 65.19 250 SER A O 1
ATOM 1947 N N . PHE A 1 251 ? 8.305 -24.688 -14.992 1 55.75 251 PHE A N 1
ATOM 1948 C CA . PHE A 1 251 ? 7.746 -25.422 -16.109 1 55.75 251 PHE A CA 1
ATOM 1949 C C . PHE A 1 251 ? 7.656 -26.906 -15.789 1 55.75 251 PHE A C 1
ATOM 1951 O O . PHE A 1 251 ? 7.375 -27.734 -16.672 1 55.75 251 PHE A O 1
ATOM 1958 N N . ALA A 1 252 ? 7.535 -27.234 -14.617 1 57.5 252 ALA A N 1
ATOM 1959 C CA . ALA A 1 252 ? 7.402 -28.625 -14.18 1 57.5 252 ALA A CA 1
ATOM 1960 C C . ALA A 1 252 ? 8.617 -29.453 -14.586 1 57.5 252 ALA A C 1
ATOM 1962 O O . ALA A 1 252 ? 8.758 -30.609 -14.188 1 57.5 252 ALA A O 1
ATOM 1963 N N . ASP A 1 253 ? 9.469 -28.891 -15.391 1 69.62 253 ASP A N 1
ATOM 1964 C CA . ASP A 1 253 ? 10.703 -29.547 -15.828 1 69.62 253 ASP A CA 1
ATOM 1965 C C . ASP A 1 253 ? 11.93 -28.781 -15.352 1 69.62 253 ASP A C 1
ATOM 1967 O O . ASP A 1 253 ? 12.195 -27.672 -15.812 1 69.62 253 ASP A O 1
ATOM 1971 N N . ARG A 1 254 ? 12.719 -29.406 -14.578 1 80.31 254 ARG A N 1
ATOM 1972 C CA . ARG A 1 254 ? 13.875 -28.766 -13.969 1 80.31 254 ARG A CA 1
ATOM 1973 C C . ARG A 1 254 ? 14.914 -28.375 -15.023 1 80.31 254 ARG A C 1
ATOM 1975 O O . ARG A 1 254 ? 15.508 -27.312 -14.953 1 80.31 254 ARG A O 1
ATOM 1982 N N . LYS A 1 255 ? 15.141 -29.266 -15.977 1 83.06 255 LYS A N 1
ATOM 1983 C CA . LYS A 1 255 ? 16.141 -29.016 -17.016 1 83.06 255 LYS A CA 1
ATOM 1984 C C . LYS A 1 255 ? 15.766 -27.781 -17.844 1 83.06 255 LYS A C 1
ATOM 1986 O O . LYS A 1 255 ? 16.625 -26.953 -18.141 1 83.06 255 LYS A O 1
ATOM 1991 N N . GLU A 1 256 ? 14.586 -27.766 -18.188 1 81.88 256 GLU A N 1
ATOM 1992 C CA . GLU A 1 256 ? 14.109 -26.625 -18.953 1 81.88 256 GLU A CA 1
ATOM 1993 C C . GLU A 1 256 ? 14.18 -25.344 -18.141 1 81.88 256 GLU A C 1
ATOM 1995 O O . GLU A 1 256 ? 14.508 -24.281 -18.672 1 81.88 256 GLU A O 1
ATOM 2000 N N . ASP A 1 257 ? 13.875 -25.469 -16.922 1 87.44 257 ASP A N 1
ATOM 2001 C CA . ASP A 1 257 ? 13.945 -24.312 -16.031 1 87.44 257 ASP A CA 1
ATOM 2002 C C . ASP A 1 257 ? 15.375 -23.781 -15.93 1 87.44 257 ASP A C 1
ATOM 2004 O O . ASP A 1 257 ? 15.594 -22.562 -16 1 87.44 257 ASP A O 1
ATOM 2008 N N . VAL A 1 258 ? 16.266 -24.672 -15.766 1 89.81 258 VAL A N 1
ATOM 2009 C CA . VAL A 1 258 ? 17.672 -24.297 -15.625 1 89.81 258 VAL A CA 1
ATOM 2010 C C . VAL A 1 258 ? 18.141 -23.594 -16.891 1 89.81 258 VAL A C 1
ATOM 2012 O O . VAL A 1 258 ? 18.766 -22.531 -16.812 1 89.81 258 VAL A O 1
ATOM 2015 N N . LYS A 1 259 ? 17.812 -24.188 -17.969 1 88.81 259 LYS A N 1
ATOM 2016 C CA . LYS A 1 259 ? 18.219 -23.609 -19.25 1 88.81 259 LYS A CA 1
ATOM 2017 C C . LYS A 1 259 ? 17.656 -22.203 -19.422 1 88.81 259 LYS A C 1
ATOM 2019 O O . LYS A 1 259 ? 18.359 -21.281 -19.812 1 88.81 259 LYS A O 1
ATOM 2024 N N . GLU A 1 260 ? 16.406 -22.094 -19.125 1 88.94 260 GLU A N 1
ATOM 2025 C CA . GLU A 1 260 ? 15.734 -20.797 -19.266 1 88.94 260 GLU A CA 1
ATOM 2026 C C . GLU A 1 260 ? 16.359 -19.75 -18.344 1 88.94 260 GLU A C 1
ATOM 2028 O O . GLU A 1 260 ? 16.641 -18.625 -18.781 1 88.94 260 GLU A O 1
ATOM 2033 N N . ILE A 1 261 ? 16.594 -20.062 -17.156 1 93.88 261 ILE A N 1
ATOM 2034 C CA . ILE A 1 261 ? 17.156 -19.141 -16.172 1 93.88 261 ILE A CA 1
ATOM 2035 C C . ILE A 1 261 ? 18.562 -18.734 -16.578 1 93.88 261 ILE A C 1
ATOM 2037 O O . ILE A 1 261 ? 18.922 -17.547 -16.531 1 93.88 261 ILE A O 1
ATOM 2041 N N . GLU A 1 262 ? 19.328 -19.703 -17.047 1 94.25 262 GLU A N 1
ATOM 2042 C CA . GLU A 1 262 ? 20.703 -19.406 -17.484 1 94.25 262 GLU A CA 1
ATOM 2043 C C . GLU A 1 262 ? 20.703 -18.453 -18.672 1 94.25 262 GLU A C 1
ATOM 2045 O O . GLU A 1 262 ? 21.547 -17.547 -18.734 1 94.25 262 GLU A O 1
ATOM 2050 N N . ASP A 1 263 ? 19.844 -18.672 -19.547 1 94 263 ASP A N 1
ATOM 2051 C CA . ASP A 1 263 ? 19.781 -17.812 -20.734 1 94 263 ASP A CA 1
ATOM 2052 C C . ASP A 1 263 ? 19.484 -16.375 -20.344 1 94 263 ASP A C 1
ATOM 2054 O O . ASP A 1 263 ? 20.078 -15.438 -20.891 1 94 263 ASP A O 1
ATOM 2058 N N . TYR A 1 264 ? 18.547 -16.203 -19.438 1 95.12 264 TYR A N 1
ATOM 2059 C CA . TYR A 1 264 ? 18.203 -14.844 -19.031 1 95.12 264 TYR A CA 1
ATOM 2060 C C . TYR A 1 264 ? 19.344 -14.219 -18.219 1 95.12 264 TYR A C 1
ATOM 2062 O O . TYR A 1 264 ? 19.578 -13.008 -18.297 1 95.12 264 TYR A O 1
ATOM 2070 N N . ILE A 1 265 ? 20.016 -15.008 -17.406 1 96.06 265 ILE A N 1
ATOM 2071 C CA . ILE A 1 265 ? 21.172 -14.508 -16.656 1 96.06 265 ILE A CA 1
ATOM 2072 C C . ILE A 1 265 ? 22.219 -13.969 -17.625 1 96.06 265 ILE A C 1
ATOM 2074 O O . ILE A 1 265 ? 22.734 -12.867 -17.438 1 96.06 265 ILE A O 1
ATOM 2078 N N . LYS A 1 266 ? 22.516 -14.727 -18.656 1 94.25 266 LYS A N 1
ATOM 2079 C CA . LYS A 1 266 ? 23.516 -14.328 -19.641 1 94.25 266 LYS A CA 1
ATOM 2080 C C . LYS A 1 266 ? 23.094 -13.047 -20.359 1 94.25 266 LYS A C 1
ATOM 2082 O O . LYS A 1 266 ? 23.891 -12.117 -20.5 1 94.25 266 LYS A O 1
ATOM 2087 N N . HIS A 1 267 ? 21.875 -13.039 -20.703 1 93.94 267 HIS A N 1
ATOM 2088 C CA . HIS A 1 267 ?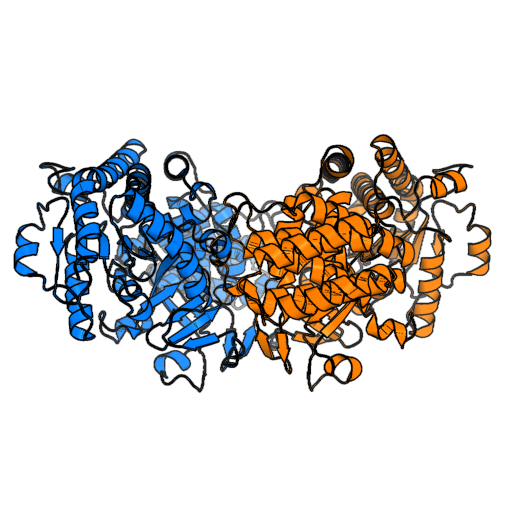 21.344 -11.883 -21.406 1 93.94 267 HIS A CA 1
ATOM 2089 C C . HIS A 1 267 ? 21.422 -10.625 -20.547 1 93.94 267 HIS A C 1
ATOM 2091 O O . HIS A 1 267 ? 21.875 -9.578 -21.016 1 93.94 267 HIS A O 1
ATOM 2097 N N . LEU A 1 268 ? 21 -10.727 -19.312 1 94.94 268 LEU A N 1
ATOM 2098 C CA . LEU A 1 268 ? 21 -9.594 -18.391 1 94.94 268 LEU A CA 1
ATOM 2099 C C . LEU A 1 268 ? 22.422 -9.164 -18.078 1 94.94 268 LEU A C 1
ATOM 2101 O O . LEU A 1 268 ? 22.719 -7.965 -18 1 94.94 268 LEU A O 1
ATOM 2105 N N . GLY A 1 269 ? 23.266 -10.148 -17.875 1 92.75 269 GLY A N 1
ATOM 2106 C CA . GLY A 1 269 ? 24.656 -9.844 -17.625 1 92.75 269 GLY A CA 1
ATOM 2107 C C . GLY A 1 269 ? 25.328 -9.086 -18.75 1 92.75 269 GLY A C 1
ATOM 2108 O O . GLY A 1 269 ? 26.094 -8.156 -18.5 1 92.75 269 GLY A O 1
ATOM 2109 N N . GLU A 1 270 ? 25.078 -9.43 -19.938 1 90.75 270 GLU A N 1
ATOM 2110 C CA . GLU A 1 270 ? 25.641 -8.766 -21.109 1 90.75 270 GLU A CA 1
ATOM 2111 C C . GLU A 1 270 ? 25.156 -7.324 -21.203 1 90.75 270 GLU A C 1
ATOM 2113 O O . GLU A 1 270 ? 25.953 -6.422 -21.516 1 90.75 270 GLU A O 1
ATOM 2118 N N . GLN A 1 271 ? 23.984 -7.152 -20.891 1 87.19 271 GLN A N 1
ATOM 2119 C CA . GLN A 1 271 ? 23.375 -5.832 -21.031 1 87.19 271 GLN A CA 1
ATOM 2120 C C . GLN A 1 271 ? 23.828 -4.902 -19.906 1 87.19 271 GLN A C 1
ATOM 2122 O O . GLN A 1 271 ? 23.953 -3.691 -20.109 1 87.19 271 GLN A O 1
ATOM 2127 N N . ALA A 1 272 ? 24.078 -5.441 -18.781 1 85.56 272 ALA A N 1
ATOM 2128 C CA . ALA A 1 272 ? 24.266 -4.598 -17.594 1 85.56 272 ALA A CA 1
ATOM 2129 C C . ALA A 1 272 ? 25.734 -4.586 -17.172 1 85.56 272 ALA A C 1
ATOM 2131 O O . ALA A 1 272 ? 26.062 -4.09 -16.078 1 85.56 272 ALA A O 1
ATOM 2132 N N . SER A 1 273 ? 26.625 -5.105 -17.953 1 83.06 273 SER A N 1
ATOM 2133 C CA . SER A 1 273 ? 28.016 -5.199 -17.562 1 83.06 273 SER A CA 1
ATOM 2134 C C . SER A 1 273 ? 28.75 -3.875 -17.781 1 83.06 273 SER A C 1
ATOM 2136 O O . SER A 1 273 ? 29.859 -3.682 -17.297 1 83.06 273 SER A O 1
ATOM 2138 N N . ALA A 1 274 ? 28.078 -2.938 -18.391 1 76.44 274 ALA A N 1
ATOM 2139 C CA . ALA A 1 274 ? 28.734 -1.654 -18.594 1 76.44 274 ALA A CA 1
ATOM 2140 C C . ALA A 1 274 ? 28.453 -0.692 -17.453 1 76.44 274 ALA A C 1
ATOM 2142 O O . ALA A 1 274 ? 27.297 -0.445 -17.109 1 76.44 274 ALA A O 1
ATOM 2143 N N . SER A 1 275 ? 29.547 -0.304 -16.781 1 67.56 275 SER A N 1
ATOM 2144 C CA . SER A 1 275 ? 29.406 0.647 -15.68 1 67.56 275 SER A CA 1
ATOM 2145 C C . SER A 1 275 ? 29.609 2.08 -16.156 1 67.56 275 SER A C 1
ATOM 2147 O O . SER A 1 275 ? 30.453 2.346 -17.016 1 67.56 275 SER A O 1
ATOM 2149 N N . SER A 1 276 ? 28.797 2.914 -15.672 1 66.06 276 SER A N 1
ATOM 2150 C CA . SER A 1 276 ? 28.984 4.336 -15.945 1 66.06 276 SER A CA 1
ATOM 2151 C C . SER A 1 276 ? 30.047 4.934 -15.023 1 66.06 276 SER A C 1
ATOM 2153 O O . SER A 1 276 ? 30.609 5.988 -15.328 1 66.06 276 SER A O 1
ATOM 2155 N N . CYS A 1 277 ? 30.312 4.207 -13.969 1 71.31 277 CYS A N 1
ATOM 2156 C CA . CYS A 1 277 ? 31.312 4.656 -13.023 1 71.31 277 CYS A CA 1
ATOM 2157 C C . CYS A 1 277 ? 32.719 4.199 -13.445 1 71.31 277 CYS A C 1
ATOM 2159 O O . CYS A 1 277 ? 32.906 3.047 -13.836 1 71.31 277 CYS A O 1
ATOM 2161 N N . HIS A 1 278 ? 33.75 5.164 -13.406 1 73.44 278 HIS A N 1
ATOM 2162 C CA . HIS A 1 278 ? 35.062 4.852 -13.922 1 73.44 278 HIS A CA 1
ATOM 2163 C C . HIS A 1 278 ? 36.031 4.535 -12.789 1 73.44 278 HIS A C 1
ATOM 2165 O O . HIS A 1 278 ? 37.25 4.383 -13.016 1 73.44 278 HIS A O 1
ATOM 2171 N N . CYS A 1 279 ? 35.406 4.395 -11.594 1 77.19 279 CYS A N 1
ATOM 2172 C CA . CYS A 1 279 ? 36.312 4.016 -10.523 1 77.19 279 CYS A CA 1
ATOM 2173 C C . CYS A 1 279 ? 36.812 2.588 -10.711 1 77.19 279 CYS A C 1
ATOM 2175 O O . CYS A 1 279 ? 36.188 1.785 -11.391 1 77.19 279 CYS A O 1
ATOM 2177 N N . ILE A 1 280 ? 38 2.238 -10.258 1 85.06 280 ILE A N 1
ATOM 2178 C CA . ILE A 1 280 ? 38.688 0.98 -10.523 1 85.06 280 ILE A CA 1
ATOM 2179 C C . ILE A 1 280 ? 37.844 -0.187 -10 1 85.06 280 ILE A C 1
ATOM 2181 O O . ILE A 1 280 ? 37.781 -1.251 -10.625 1 85.06 280 ILE A O 1
ATOM 2185 N N . TYR A 1 281 ? 37.188 -0.036 -8.891 1 86.31 281 TYR A N 1
ATOM 2186 C CA . TYR A 1 281 ? 36.438 -1.123 -8.297 1 86.31 281 TYR A CA 1
ATOM 2187 C C . TYR A 1 281 ? 35.188 -1.417 -9.109 1 86.31 281 TYR A C 1
ATOM 2189 O O . TYR A 1 281 ? 34.812 -2.578 -9.281 1 86.31 281 TYR A O 1
ATOM 2197 N N . CYS A 1 282 ? 34.5 -0.386 -9.609 1 87.31 282 CYS A N 1
ATOM 2198 C CA . CYS A 1 282 ? 33.344 -0.575 -10.453 1 87.31 282 CYS A CA 1
ATOM 2199 C C . CYS A 1 282 ? 33.719 -1.199 -11.789 1 87.31 282 CYS A C 1
ATOM 2201 O O . CYS A 1 282 ? 33 -2.027 -12.328 1 87.31 282 CYS A O 1
ATOM 2203 N N . GLN A 1 283 ? 34.875 -0.851 -12.266 1 88.88 283 GLN A N 1
ATOM 2204 C CA . GLN A 1 283 ? 35.375 -1.471 -13.484 1 88.88 283 GLN A CA 1
ATOM 2205 C C . GLN A 1 283 ? 35.688 -2.945 -13.266 1 88.88 283 GLN A C 1
ATOM 2207 O O . GLN A 1 283 ? 35.406 -3.783 -14.125 1 88.88 283 GLN A O 1
ATOM 2212 N N . ALA A 1 284 ? 36.312 -3.197 -12.148 1 91.44 284 ALA A N 1
ATOM 2213 C CA . ALA A 1 284 ? 36.625 -4.586 -11.805 1 91.44 284 ALA A CA 1
ATOM 2214 C C . ALA A 1 284 ? 35.312 -5.402 -11.688 1 91.44 284 ALA A C 1
ATOM 2216 O O . ALA A 1 284 ? 35.281 -6.555 -12.125 1 91.44 284 ALA A O 1
ATOM 2217 N N . ALA A 1 285 ? 34.312 -4.805 -11.102 1 91 285 ALA A N 1
ATOM 2218 C CA . ALA A 1 285 ? 33 -5.473 -10.984 1 91 285 ALA A CA 1
ATOM 2219 C C . ALA A 1 285 ? 32.438 -5.777 -12.359 1 91 285 ALA A C 1
ATOM 2221 O O . ALA A 1 285 ? 31.797 -6.824 -12.555 1 91 285 ALA A O 1
ATOM 2222 N N . SER A 1 286 ? 32.594 -4.891 -13.266 1 92.06 286 SER A N 1
ATOM 2223 C CA . SER A 1 286 ? 32.156 -5.094 -14.641 1 92.06 286 SER A CA 1
ATOM 2224 C C . SER A 1 286 ? 32.844 -6.32 -15.258 1 92.06 286 SER A C 1
ATOM 2226 O O . SER A 1 286 ? 32.156 -7.145 -15.891 1 92.06 286 SER A O 1
ATOM 2228 N N . HIS A 1 287 ? 34.125 -6.418 -15.07 1 92.5 287 HIS A N 1
ATOM 2229 C CA . HIS A 1 287 ? 34.844 -7.559 -15.594 1 92.5 287 HIS A CA 1
ATOM 2230 C C . HIS A 1 287 ? 34.438 -8.852 -14.898 1 92.5 287 HIS A C 1
ATOM 2232 O O . HIS A 1 287 ? 34.438 -9.922 -15.516 1 92.5 287 HIS A O 1
ATOM 2238 N N . ALA A 1 288 ? 34.125 -8.766 -13.625 1 92.69 288 ALA A N 1
ATOM 2239 C CA . ALA A 1 288 ? 33.625 -9.938 -12.906 1 92.69 288 ALA A CA 1
ATOM 2240 C C . ALA A 1 288 ? 32.344 -10.453 -13.508 1 92.69 288 ALA A C 1
ATOM 2242 O O . ALA A 1 288 ? 32.125 -11.664 -13.633 1 92.69 288 ALA A O 1
ATOM 2243 N N . ILE A 1 289 ? 31.438 -9.57 -13.875 1 93.88 289 ILE A N 1
ATOM 2244 C CA . ILE A 1 289 ? 30.172 -9.953 -14.492 1 93.88 289 ILE A CA 1
ATOM 2245 C C . ILE A 1 289 ? 30.438 -10.633 -15.836 1 93.88 289 ILE A C 1
ATOM 2247 O O . ILE A 1 289 ? 29.812 -11.648 -16.156 1 93.88 289 ILE A O 1
ATOM 2251 N N . LYS A 1 290 ? 31.375 -10.125 -16.562 1 92.44 290 LYS A N 1
ATOM 2252 C CA . LYS A 1 290 ? 31.75 -10.742 -17.844 1 92.44 290 LYS A CA 1
ATOM 2253 C C . LYS A 1 290 ? 32.312 -12.141 -17.625 1 92.44 290 LYS A C 1
ATOM 2255 O O . LYS A 1 290 ? 32.062 -13.047 -18.422 1 92.44 290 LYS A O 1
ATOM 2260 N N . LEU A 1 291 ? 33.094 -12.266 -16.594 1 91.38 291 LEU A N 1
ATOM 2261 C CA . LEU A 1 291 ? 33.656 -13.57 -16.25 1 91.38 291 LEU A CA 1
ATOM 2262 C C . LEU A 1 291 ? 32.531 -14.586 -15.992 1 91.38 291 LEU A C 1
ATOM 2264 O O . LEU A 1 291 ? 32.625 -15.742 -16.406 1 91.38 291 LEU A O 1
ATOM 2268 N N . LEU A 1 292 ? 31.5 -14.18 -15.273 1 91.69 292 LEU A N 1
ATOM 2269 C CA . LEU A 1 292 ? 30.359 -15.039 -15.023 1 91.69 292 LEU A CA 1
ATOM 2270 C C . LEU A 1 292 ? 29.719 -15.484 -16.328 1 91.69 292 LEU A C 1
ATOM 2272 O O . LEU A 1 292 ? 29.422 -16.672 -16.516 1 91.69 292 LEU A O 1
ATOM 2276 N N . ILE A 1 293 ? 29.484 -14.555 -17.219 1 91.69 293 ILE A N 1
ATOM 2277 C CA . ILE A 1 293 ? 28.828 -14.844 -18.5 1 91.69 293 ILE A CA 1
ATOM 2278 C C . ILE A 1 293 ? 29.641 -15.859 -19.281 1 91.69 293 ILE A C 1
ATOM 2280 O O . ILE A 1 293 ? 29.094 -16.844 -19.797 1 91.69 293 ILE A O 1
ATOM 2284 N N . HIS A 1 294 ? 30.906 -15.695 -19.25 1 88.62 294 HIS A N 1
ATOM 2285 C CA . HIS A 1 294 ? 31.797 -16.609 -19.969 1 88.62 294 HIS A CA 1
ATOM 2286 C C . HIS A 1 294 ? 31.797 -17.984 -19.312 1 88.62 294 HIS A C 1
ATOM 2288 O O . HIS A 1 294 ? 31.859 -19 -20.016 1 88.62 294 HIS A O 1
ATOM 2294 N N . ALA A 1 295 ? 31.797 -17.984 -18.031 1 87.06 295 ALA A N 1
ATOM 2295 C CA . ALA A 1 295 ? 31.75 -19.25 -17.297 1 87.06 295 ALA A CA 1
ATOM 2296 C C . ALA A 1 295 ? 30.484 -20.031 -17.641 1 87.06 295 ALA A C 1
ATOM 2298 O O . ALA A 1 295 ? 30.516 -21.266 -17.719 1 87.06 295 ALA A O 1
ATOM 2299 N N . MET A 1 296 ? 29.406 -19.406 -17.844 1 88.62 296 MET A N 1
ATOM 2300 C CA . MET A 1 296 ? 28.109 -20.047 -18.094 1 88.62 296 MET A CA 1
ATOM 2301 C C . MET A 1 296 ? 28 -20.484 -19.547 1 88.62 296 MET A C 1
ATOM 2303 O O . MET A 1 296 ? 27.328 -21.469 -19.859 1 88.62 296 MET A O 1
ATOM 2307 N N . GLU A 1 297 ? 28.625 -19.75 -20.438 1 84.94 297 GLU A N 1
ATOM 2308 C CA . GLU A 1 297 ? 28.594 -20.078 -21.859 1 84.94 297 GLU A CA 1
ATOM 2309 C C . GLU A 1 297 ? 29.562 -21.203 -22.188 1 84.94 297 GLU A C 1
ATOM 2311 O O . GLU A 1 297 ? 29.391 -21.891 -23.203 1 84.94 297 GLU A O 1
ATOM 2316 N N . GLY A 1 298 ? 30.344 -21.484 -21.344 1 71.88 298 GLY A N 1
ATOM 2317 C CA . GLY A 1 298 ? 31.359 -22.484 -21.672 1 71.88 298 GLY A CA 1
ATOM 2318 C C . GLY A 1 298 ? 32.312 -22.031 -22.75 1 71.88 298 GLY A C 1
ATOM 2319 O O . GLY A 1 298 ? 32.781 -22.844 -23.562 1 71.88 298 GLY A O 1
ATOM 2320 N N . THR A 1 299 ? 32.438 -20.703 -22.953 1 65.75 299 THR A N 1
ATOM 2321 C CA . THR A 1 299 ? 33.312 -20.188 -23.984 1 65.75 299 THR A CA 1
ATOM 2322 C C . THR A 1 299 ? 34.781 -20.594 -23.703 1 65.75 299 THR A C 1
ATOM 2324 O O . THR A 1 299 ? 35.062 -21.125 -22.625 1 65.75 299 THR A O 1
ATOM 2327 N N . THR A 1 300 ? 35.625 -20.141 -24.703 1 62.81 300 THR A N 1
ATOM 2328 C CA . THR A 1 300 ? 37.031 -20.516 -24.719 1 62.81 300 THR A CA 1
ATOM 2329 C C . THR A 1 300 ? 37.75 -19.906 -23.531 1 62.81 300 THR A C 1
ATOM 2331 O O . THR A 1 300 ? 37.344 -18.875 -23 1 62.81 300 THR A O 1
ATOM 2334 N N . HIS A 1 301 ? 38.719 -20.531 -23.062 1 65.88 301 HIS A N 1
ATOM 2335 C CA . HIS A 1 301 ? 39.594 -20.203 -21.953 1 65.88 301 HIS A CA 1
ATOM 2336 C C . HIS A 1 301 ? 40.219 -18.812 -22.125 1 65.88 301 HIS A C 1
ATOM 2338 O O . HIS A 1 301 ? 40.5 -18.125 -21.141 1 65.88 301 HIS A O 1
ATOM 2344 N N . GLU A 1 302 ? 40.25 -18.328 -23.344 1 69.81 302 GLU A N 1
ATOM 2345 C CA . GLU A 1 302 ? 40.938 -17.062 -23.609 1 69.81 302 GLU A CA 1
ATOM 2346 C C . GLU A 1 302 ? 40.125 -15.883 -23.047 1 69.81 302 GLU A C 1
ATOM 2348 O O . GLU A 1 302 ? 40.719 -14.969 -22.453 1 69.81 302 GLU A O 1
ATOM 2353 N N . HIS A 1 303 ? 38.906 -15.945 -23.188 1 73.75 303 HIS A N 1
ATOM 2354 C CA . HIS A 1 303 ? 38.062 -14.844 -22.719 1 73.75 303 HIS A CA 1
ATOM 2355 C C . HIS A 1 303 ? 38.062 -14.781 -21.203 1 73.75 303 HIS A C 1
ATOM 2357 O O . HIS A 1 303 ? 38.062 -13.695 -20.609 1 73.75 303 HIS A O 1
ATOM 2363 N N . GLN A 1 304 ? 38.125 -15.883 -20.594 1 78.12 304 GLN A N 1
ATOM 2364 C CA . GLN A 1 304 ? 38.156 -15.945 -19.141 1 78.12 304 GLN A CA 1
ATOM 2365 C C . GLN A 1 304 ? 39.469 -15.391 -18.594 1 78.12 304 GLN A C 1
ATOM 2367 O O . GLN A 1 304 ? 39.469 -14.602 -17.656 1 78.12 304 GLN A O 1
ATOM 2372 N N . ASP A 1 305 ? 40.469 -15.727 -19.312 1 83.44 305 ASP A N 1
ATOM 2373 C CA . ASP A 1 305 ? 41.812 -15.273 -18.906 1 83.44 305 ASP A CA 1
ATOM 2374 C C . ASP A 1 305 ? 41.906 -13.75 -19.031 1 83.44 305 ASP A C 1
ATOM 2376 O O . ASP A 1 305 ? 42.531 -13.102 -18.188 1 83.44 305 ASP A O 1
ATOM 2380 N N . GLU A 1 306 ? 41.344 -13.32 -20.016 1 88.5 306 GLU A N 1
ATOM 2381 C CA . GLU A 1 306 ? 41.406 -11.883 -20.266 1 88.5 306 GLU A CA 1
ATOM 2382 C C . GLU A 1 306 ? 40.719 -11.102 -19.141 1 88.5 306 GLU A C 1
ATOM 2384 O O . GLU A 1 306 ? 41.25 -10.102 -18.656 1 88.5 306 GLU A O 1
ATOM 2389 N N . ASN A 1 307 ? 39.594 -11.508 -18.734 1 90.38 307 ASN A N 1
ATOM 2390 C CA . ASN A 1 307 ? 38.875 -10.797 -17.703 1 90.38 307 ASN A CA 1
ATOM 2391 C C . ASN A 1 307 ? 39.562 -10.914 -16.344 1 90.38 307 ASN A C 1
ATOM 2393 O O . ASN A 1 307 ? 39.594 -9.961 -15.57 1 90.38 307 ASN A O 1
ATOM 2397 N N . ILE A 1 308 ? 40.094 -12.086 -16.062 1 91.31 308 ILE A N 1
ATOM 2398 C CA . ILE A 1 308 ? 40.844 -12.273 -14.82 1 91.31 308 ILE A CA 1
ATOM 2399 C C . ILE A 1 308 ? 42.062 -11.336 -14.797 1 91.31 308 ILE A C 1
ATOM 2401 O O . ILE A 1 308 ? 42.312 -10.664 -13.797 1 91.31 308 ILE A O 1
ATOM 2405 N N . THR A 1 309 ? 42.719 -11.297 -15.93 1 92.56 309 THR A N 1
ATOM 2406 C CA . THR A 1 309 ? 43.875 -10.43 -16.047 1 92.56 309 THR A CA 1
ATOM 2407 C C . THR A 1 309 ? 43.5 -8.969 -15.898 1 92.56 309 THR A C 1
ATOM 2409 O O . THR A 1 309 ? 44.188 -8.195 -15.234 1 92.56 309 THR A O 1
ATOM 2412 N N . ASN A 1 310 ? 42.469 -8.562 -16.484 1 92.88 310 ASN A N 1
ATOM 2413 C CA . ASN A 1 310 ? 42 -7.184 -16.406 1 92.88 310 ASN A CA 1
ATOM 2414 C C . ASN A 1 310 ? 41.656 -6.793 -14.969 1 92.88 310 ASN A C 1
ATOM 2416 O O . ASN A 1 310 ? 42 -5.691 -14.523 1 92.88 310 ASN A O 1
ATOM 2420 N N . ILE A 1 311 ? 41 -7.715 -14.242 1 93.88 311 ILE A N 1
ATOM 2421 C CA . ILE A 1 311 ? 40.656 -7.441 -12.852 1 93.88 311 ILE A CA 1
ATOM 2422 C C . ILE A 1 311 ? 41.938 -7.293 -12.023 1 93.88 311 ILE A C 1
ATOM 2424 O O . ILE A 1 311 ? 42.062 -6.371 -11.211 1 93.88 311 ILE A O 1
ATOM 2428 N N . MET A 1 312 ? 42.844 -8.188 -12.32 1 93.19 312 MET A N 1
ATOM 2429 C CA . MET A 1 312 ? 44.094 -8.164 -11.57 1 93.19 312 MET A CA 1
ATOM 2430 C C . MET A 1 312 ? 44.875 -6.883 -11.859 1 93.19 312 MET A C 1
ATOM 2432 O O . MET A 1 312 ? 45.5 -6.316 -10.953 1 93.19 312 MET A O 1
ATOM 2436 N N . GLU A 1 313 ? 44.844 -6.414 -13.055 1 94.44 313 GLU A N 1
ATOM 2437 C CA . GLU A 1 313 ? 45.531 -5.168 -13.414 1 94.44 313 GLU A CA 1
ATOM 2438 C C . GLU A 1 313 ? 44.875 -3.977 -12.703 1 94.44 313 GLU A C 1
ATOM 2440 O O . GLU A 1 313 ? 45.594 -3.053 -12.289 1 94.44 313 GLU A O 1
ATOM 2445 N N . LEU A 1 314 ? 43.625 -3.963 -12.672 1 92.56 314 LEU A N 1
ATOM 2446 C CA . LEU A 1 314 ? 42.906 -2.881 -12.008 1 92.56 314 LEU A CA 1
ATOM 2447 C C . LEU A 1 314 ? 43.188 -2.873 -10.508 1 92.56 314 LEU A C 1
ATOM 2449 O O . LEU A 1 314 ? 43.312 -1.808 -9.898 1 92.56 314 LEU A O 1
ATOM 2453 N N . LEU A 1 315 ? 43.406 -4.148 -9.992 1 92.38 315 LEU A N 1
ATOM 2454 C CA . LEU A 1 315 ? 43.594 -4.27 -8.547 1 92.38 315 LEU A CA 1
ATOM 2455 C C . LEU A 1 315 ? 45.062 -4.438 -8.195 1 92.38 315 LEU A C 1
ATOM 2457 O O . LEU A 1 315 ? 45.375 -5.016 -7.156 1 92.38 315 LEU A O 1
ATOM 2461 N N . LYS A 1 316 ? 45.906 -3.988 -9.008 1 92.31 316 LYS A N 1
ATOM 2462 C CA . LYS A 1 316 ? 47.344 -4.195 -8.836 1 92.31 316 LYS A CA 1
ATOM 2463 C C . LYS A 1 316 ? 47.844 -3.586 -7.527 1 92.31 316 LYS A C 1
ATOM 2465 O O . LYS A 1 316 ? 48.781 -4.086 -6.918 1 92.31 316 LYS A O 1
ATOM 2470 N N . ASP A 1 317 ? 47.125 -2.445 -7.09 1 89.5 317 ASP A N 1
ATOM 2471 C CA . ASP A 1 317 ? 47.531 -1.771 -5.859 1 89.5 317 ASP A CA 1
ATOM 2472 C C . ASP A 1 317 ? 46.938 -2.459 -4.637 1 89.5 317 ASP A C 1
ATOM 2474 O O . ASP A 1 317 ? 47.188 -2.061 -3.5 1 89.5 317 ASP A O 1
ATOM 2478 N N . GLN A 1 318 ? 46.188 -3.418 -4.809 1 87.62 318 GLN A N 1
ATOM 2479 C CA . GLN A 1 318 ? 45.531 -4.172 -3.732 1 87.62 318 GLN A CA 1
ATOM 2480 C C . GLN A 1 318 ? 46.125 -5.574 -3.619 1 87.62 318 GLN A C 1
ATOM 2482 O O . GLN A 1 318 ? 45.438 -6.527 -3.287 1 87.62 318 GLN A O 1
ATOM 2487 N N . VAL A 1 319 ? 47.438 -5.59 -4.043 1 85.19 319 VAL A N 1
ATOM 2488 C CA . VAL A 1 319 ? 48.156 -6.852 -3.932 1 85.19 319 VAL A CA 1
ATOM 2489 C C . VAL A 1 319 ? 48.188 -7.305 -2.473 1 85.19 319 VAL A C 1
ATOM 2491 O O . VAL A 1 319 ? 48.438 -6.504 -1.572 1 85.19 319 VAL A O 1
ATOM 2494 N N . GLY A 1 320 ? 47.781 -8.531 -2.188 1 86.56 320 GLY A N 1
ATOM 2495 C CA . GLY A 1 320 ? 47.688 -9.039 -0.828 1 86.56 320 GLY A CA 1
ATOM 2496 C C . GLY A 1 320 ? 46.281 -9.219 -0.339 1 86.56 320 GLY A C 1
ATOM 2497 O O . GLY A 1 320 ? 46.031 -9.906 0.652 1 86.56 320 GLY A O 1
ATOM 2498 N N . SER A 1 321 ? 45.406 -8.531 -1.095 1 89.62 321 SER A N 1
ATOM 2499 C CA . SER A 1 321 ? 44 -8.758 -0.745 1 89.62 321 SER A CA 1
ATOM 2500 C C . SER A 1 321 ? 43.594 -10.195 -1.033 1 89.62 321 SER A C 1
ATOM 2502 O O . SER A 1 321 ? 44.25 -10.898 -1.808 1 89.62 321 SER A O 1
ATOM 2504 N N . ASN A 1 322 ? 42.625 -10.688 -0.379 1 91.25 322 ASN A N 1
ATOM 2505 C CA . ASN A 1 322 ? 42.094 -12.031 -0.618 1 91.25 322 ASN A CA 1
ATOM 2506 C C . ASN A 1 322 ? 41.594 -12.195 -2.057 1 91.25 322 ASN A C 1
ATOM 2508 O O . ASN A 1 322 ? 41.781 -13.25 -2.658 1 91.25 322 ASN A O 1
ATOM 2512 N N . THR A 1 323 ? 41 -11.148 -2.592 1 93.12 323 THR A N 1
ATOM 2513 C CA . THR A 1 323 ? 40.5 -11.172 -3.961 1 93.12 323 THR A CA 1
ATOM 2514 C C . THR A 1 323 ? 41.625 -11.352 -4.957 1 93.12 323 THR A C 1
ATOM 2516 O O . THR A 1 323 ? 41.562 -12.188 -5.855 1 93.12 323 THR A O 1
ATOM 2519 N N . TYR A 1 324 ? 42.656 -10.586 -4.805 1 92.56 324 TYR A N 1
ATOM 2520 C CA . TYR A 1 324 ? 43.781 -10.672 -5.715 1 92.56 324 TYR A CA 1
ATOM 2521 C C . TYR A 1 324 ? 44.438 -12.047 -5.645 1 92.56 324 TYR A C 1
ATOM 2523 O O . TYR A 1 324 ? 44.781 -12.633 -6.672 1 92.56 324 TYR A O 1
ATOM 2531 N N . ASN A 1 325 ? 44.625 -12.555 -4.445 1 92.06 325 ASN A N 1
ATOM 2532 C CA . ASN A 1 325 ? 45.219 -13.875 -4.262 1 92.06 325 ASN A CA 1
ATOM 2533 C C . ASN A 1 325 ? 44.375 -14.961 -4.918 1 92.06 325 ASN A C 1
ATOM 2535 O O . ASN A 1 325 ? 44.938 -15.891 -5.527 1 92.06 325 ASN A O 1
ATOM 2539 N N . PHE A 1 326 ? 43.156 -14.828 -4.75 1 92.94 326 PHE A N 1
ATOM 2540 C CA . PHE A 1 326 ? 42.25 -15.82 -5.328 1 92.94 326 PHE A CA 1
ATOM 2541 C C . PHE A 1 326 ? 42.281 -15.766 -6.852 1 92.94 326 PHE A C 1
ATOM 2543 O O . PHE A 1 326 ? 42.25 -16.797 -7.516 1 92.94 326 PHE A O 1
ATOM 2550 N N . LEU A 1 327 ? 42.344 -14.594 -7.375 1 92.88 327 LEU A N 1
ATOM 2551 C CA . LEU A 1 327 ? 42.438 -14.422 -8.82 1 92.88 327 LEU A CA 1
ATOM 2552 C C . LEU A 1 327 ? 43.719 -15.062 -9.359 1 92.88 327 LEU A C 1
ATOM 2554 O O . LEU A 1 327 ? 43.719 -15.656 -10.445 1 92.88 327 LEU A O 1
ATOM 2558 N N . SER A 1 328 ? 44.75 -14.969 -8.641 1 90.44 328 SER A N 1
ATOM 2559 C CA . SER A 1 328 ? 46.031 -15.586 -9.039 1 90.44 328 SER A CA 1
ATOM 2560 C C . SER A 1 328 ? 45.906 -17.109 -9.094 1 90.44 328 SER A C 1
ATOM 2562 O O . SER A 1 328 ? 46.375 -17.75 -10.031 1 90.44 328 SER A O 1
ATOM 2564 N N . LEU A 1 329 ? 45.25 -17.562 -8.117 1 88.5 329 LEU A N 1
ATOM 2565 C CA . LEU A 1 329 ? 45 -19 -8.086 1 88.5 329 LEU A CA 1
ATOM 2566 C C . LEU A 1 329 ? 44.094 -19.438 -9.242 1 88.5 329 LEU A C 1
ATOM 2568 O O . LEU A 1 329 ? 44.312 -20.484 -9.844 1 88.5 329 LEU A O 1
ATOM 2572 N N . LEU A 1 330 ? 43.062 -18.641 -9.469 1 88.75 330 LEU A N 1
ATOM 2573 C CA . LEU A 1 330 ? 42.094 -18.953 -10.516 1 88.75 330 LEU A CA 1
ATOM 2574 C C . LEU A 1 330 ? 42.75 -18.922 -11.891 1 88.75 330 LEU A C 1
ATOM 2576 O O . LEU A 1 330 ? 42.406 -19.703 -12.773 1 88.75 330 LEU A O 1
ATOM 2580 N N . LYS A 1 331 ? 43.594 -18.016 -12.047 1 86.5 331 LYS A N 1
ATOM 2581 C CA . LYS A 1 331 ? 44.281 -17.891 -13.32 1 86.5 331 LYS A CA 1
ATOM 2582 C C . LYS A 1 331 ? 45.062 -19.172 -13.648 1 86.5 331 LYS A C 1
ATOM 2584 O O . LYS A 1 331 ? 45.094 -19.594 -14.812 1 86.5 331 LYS A O 1
ATOM 2589 N N . ASP A 1 332 ? 45.531 -19.875 -12.664 1 83.25 332 ASP A N 1
ATOM 2590 C CA . ASP A 1 332 ? 46.344 -21.078 -12.852 1 83.25 332 ASP A CA 1
ATOM 2591 C C . ASP A 1 332 ? 45.438 -22.297 -13.086 1 83.25 332 ASP A C 1
ATOM 2593 O O . ASP A 1 332 ? 45.844 -23.25 -13.758 1 83.25 332 ASP A O 1
ATOM 2597 N N . LYS A 1 333 ? 44.25 -22.25 -12.516 1 79.62 333 LYS A N 1
ATOM 2598 C CA . LYS A 1 333 ? 43.438 -23.453 -12.461 1 79.62 333 LYS A CA 1
ATOM 2599 C C . LYS A 1 333 ? 42.281 -23.391 -13.461 1 79.62 333 LYS A C 1
ATOM 2601 O O . LYS A 1 333 ? 41.625 -24.391 -13.734 1 79.62 333 LYS A O 1
ATOM 2606 N N . HIS A 1 334 ? 42 -22.312 -13.984 1 71.62 334 HIS A N 1
ATOM 2607 C CA . HIS A 1 334 ? 40.719 -22.078 -14.633 1 71.62 334 HIS A CA 1
ATOM 2608 C C . HIS A 1 334 ? 40.531 -22.953 -15.859 1 71.62 334 HIS A C 1
ATOM 2610 O O . HIS A 1 334 ? 39.406 -23.328 -16.203 1 71.62 334 HIS A O 1
ATOM 2616 N N . ASN A 1 335 ? 41.656 -23.312 -16.469 1 72.38 335 ASN A N 1
ATOM 2617 C CA . ASN A 1 335 ? 41.562 -24.094 -17.688 1 72.38 335 ASN A CA 1
ATOM 2618 C C . ASN A 1 335 ? 41.219 -25.547 -17.391 1 72.38 335 ASN A C 1
ATOM 2620 O O . ASN A 1 335 ? 40.875 -26.312 -18.312 1 72.38 335 ASN A O 1
ATOM 2624 N N . THR A 1 336 ? 41.125 -25.875 -16.188 1 78.88 336 THR A N 1
ATOM 2625 C CA . THR A 1 336 ? 40.875 -27.266 -15.836 1 78.88 336 THR A CA 1
ATOM 2626 C C . THR A 1 336 ? 39.469 -27.453 -15.281 1 78.88 336 THR A C 1
ATOM 2628 O O . THR A 1 336 ? 39.062 -28.578 -14.992 1 78.88 336 THR A O 1
ATOM 2631 N N . LEU A 1 337 ? 38.719 -26.484 -15.219 1 83.56 337 LEU A N 1
ATOM 2632 C CA . LEU A 1 337 ? 37.438 -26.578 -14.531 1 83.56 337 LEU A CA 1
ATOM 2633 C C . LEU A 1 337 ? 36.312 -26.734 -15.531 1 83.56 337 LEU A C 1
ATOM 2635 O O . LEU A 1 337 ? 36.312 -26.141 -16.609 1 83.56 337 LEU A O 1
ATOM 2639 N N . ASP A 1 338 ? 35.375 -27.625 -15.188 1 86.38 338 ASP A N 1
ATOM 2640 C CA . ASP A 1 338 ? 34.125 -27.688 -15.945 1 86.38 338 ASP A CA 1
ATOM 2641 C C . ASP A 1 338 ? 33.188 -26.547 -15.57 1 86.38 338 ASP A C 1
ATOM 2643 O O . ASP A 1 338 ? 33.531 -25.703 -14.727 1 86.38 338 ASP A O 1
ATOM 2647 N N . LYS A 1 339 ? 32.062 -26.5 -16.172 1 85 339 LYS A N 1
ATOM 2648 C CA . LYS A 1 339 ? 31.141 -25.375 -16 1 85 339 LYS A CA 1
ATOM 2649 C C . LYS A 1 339 ? 30.734 -25.203 -14.547 1 85 339 LYS A C 1
ATOM 2651 O O . LYS A 1 339 ? 30.812 -24.109 -13.992 1 85 339 LYS A O 1
ATOM 2656 N N . PRO A 1 340 ? 30.266 -26.281 -13.852 1 85.88 340 PRO A N 1
ATOM 2657 C CA . PRO A 1 340 ? 29.922 -26.125 -12.438 1 85.88 340 PRO A CA 1
ATOM 2658 C C . PRO A 1 340 ? 31.078 -25.609 -11.602 1 85.88 340 PRO A C 1
ATOM 2660 O O . PRO A 1 340 ? 30.891 -24.797 -10.688 1 85.88 340 PRO A O 1
ATOM 2663 N N . GLY A 1 341 ? 32.188 -26.109 -11.961 1 87.12 341 GLY A N 1
ATOM 2664 C CA . GLY A 1 341 ? 33.375 -25.656 -11.258 1 87.12 341 GLY A CA 1
ATOM 2665 C C . GLY A 1 341 ? 33.656 -24.188 -11.469 1 87.12 341 GLY A C 1
ATOM 2666 O O . GLY A 1 341 ? 34.031 -23.484 -10.523 1 87.12 341 GLY A O 1
ATOM 2667 N N . ARG A 1 342 ? 33.625 -23.719 -12.695 1 87.19 342 ARG A N 1
ATOM 2668 C CA . ARG A 1 342 ? 33.844 -22.312 -13.016 1 87.19 342 ARG A CA 1
ATOM 2669 C C . ARG A 1 342 ? 32.844 -21.422 -12.297 1 87.19 342 ARG A C 1
ATOM 2671 O O . ARG A 1 342 ? 33.219 -20.375 -11.773 1 87.19 342 ARG A O 1
ATOM 2678 N N . VAL A 1 343 ? 31.625 -21.828 -12.281 1 87.88 343 VAL A N 1
ATOM 2679 C CA . VAL A 1 343 ? 30.562 -21.047 -11.648 1 87.88 343 VAL A CA 1
ATOM 2680 C C . VAL A 1 343 ? 30.812 -20.984 -10.141 1 87.88 343 VAL A C 1
ATOM 2682 O O . VAL A 1 343 ? 30.625 -19.938 -9.523 1 87.88 343 VAL A O 1
ATOM 2685 N N . ALA A 1 344 ? 31.203 -22.016 -9.602 1 90.31 344 ALA A N 1
ATOM 2686 C CA . ALA A 1 344 ? 31.516 -22.047 -8.172 1 90.31 344 ALA A CA 1
ATOM 2687 C C . ALA A 1 344 ? 32.656 -21.094 -7.832 1 90.31 344 ALA A C 1
ATOM 2689 O O . ALA A 1 344 ? 32.625 -20.422 -6.801 1 90.31 344 ALA A O 1
ATOM 2690 N N . GLN A 1 345 ? 33.656 -21.172 -8.672 1 89.25 345 GLN A N 1
ATOM 2691 C CA . GLN A 1 345 ? 34.781 -20.266 -8.445 1 89.25 345 GLN A CA 1
ATOM 2692 C C . GLN A 1 345 ? 34.375 -18.812 -8.578 1 89.25 345 GLN A C 1
ATOM 2694 O O . GLN A 1 345 ? 34.844 -17.953 -7.832 1 89.25 345 GLN A O 1
ATOM 2699 N N . PHE A 1 346 ? 33.562 -18.562 -9.555 1 90.62 346 PHE A N 1
ATOM 2700 C CA . PHE A 1 346 ? 33.031 -17.219 -9.703 1 90.62 346 PHE A CA 1
ATOM 2701 C C . PHE A 1 346 ? 32.312 -16.781 -8.438 1 90.62 346 PHE A C 1
ATOM 2703 O O . PHE A 1 346 ? 32.469 -15.641 -7.98 1 90.62 346 PHE A O 1
ATOM 2710 N N . LEU A 1 347 ? 31.422 -17.609 -7.883 1 92.81 347 LEU A N 1
ATOM 2711 C CA . LEU A 1 347 ? 30.641 -17.281 -6.695 1 92.81 347 LEU A CA 1
ATOM 2712 C C . LEU A 1 347 ? 31.562 -16.938 -5.527 1 92.81 347 LEU A C 1
ATOM 2714 O O . LEU A 1 347 ? 31.312 -15.984 -4.781 1 92.81 347 LEU A O 1
ATOM 2718 N N . THR A 1 348 ? 32.594 -17.688 -5.43 1 92.19 348 THR A N 1
ATOM 2719 C CA . THR A 1 348 ? 33.562 -17.422 -4.395 1 92.19 348 THR A CA 1
ATOM 2720 C C . THR A 1 348 ? 34.25 -16.062 -4.625 1 92.19 348 THR A C 1
ATOM 2722 O O . THR A 1 348 ? 34.406 -15.273 -3.688 1 92.19 348 THR A O 1
ATOM 2725 N N . LEU A 1 349 ? 34.625 -15.844 -5.887 1 92.38 349 LEU A N 1
ATOM 2726 C CA . LEU A 1 349 ? 35.219 -14.57 -6.254 1 92.38 349 LEU A CA 1
ATOM 2727 C C . LEU A 1 349 ? 34.312 -13.406 -5.949 1 92.38 349 LEU A C 1
ATOM 2729 O O . LEU A 1 349 ? 34.719 -12.406 -5.367 1 92.38 349 LEU A O 1
ATOM 2733 N N . ALA A 1 350 ? 33.062 -13.555 -6.398 1 92.75 350 ALA A N 1
ATOM 2734 C CA . ALA A 1 350 ? 32.062 -12.484 -6.223 1 92.75 350 ALA A CA 1
ATOM 2735 C C . ALA A 1 350 ? 31.891 -12.156 -4.746 1 92.75 350 ALA A C 1
ATOM 2737 O O . ALA A 1 350 ? 31.766 -10.984 -4.375 1 92.75 350 ALA A O 1
ATOM 2738 N N . ASP A 1 351 ? 31.844 -13.148 -3.936 1 91.44 351 ASP A N 1
ATOM 2739 C CA . ASP A 1 351 ? 31.672 -12.961 -2.498 1 91.44 351 ASP A CA 1
ATOM 2740 C C . ASP A 1 351 ? 32.844 -12.219 -1.888 1 91.44 351 ASP A C 1
ATOM 2742 O O . ASP A 1 351 ? 32.656 -11.25 -1.153 1 91.44 351 ASP A O 1
ATOM 2746 N N . MET A 1 352 ? 34.062 -12.68 -2.189 1 91.88 352 MET A N 1
ATOM 2747 C CA . MET A 1 352 ? 35.281 -12.047 -1.683 1 91.88 352 MET A CA 1
ATOM 2748 C C . MET A 1 352 ? 35.375 -10.602 -2.148 1 91.88 352 MET A C 1
ATOM 2750 O O . MET A 1 352 ? 35.688 -9.711 -1.358 1 91.88 352 MET A O 1
ATOM 2754 N N . PHE A 1 353 ? 35.125 -10.484 -3.396 1 91.75 353 PHE A N 1
ATOM 2755 C CA . PHE A 1 353 ? 35.219 -9.18 -4.035 1 91.75 353 PHE A CA 1
ATOM 2756 C C . PHE A 1 353 ? 34.25 -8.188 -3.379 1 91.75 353 PHE A C 1
ATOM 2758 O O . PHE A 1 353 ? 34.625 -7.059 -3.076 1 91.75 353 PHE A O 1
ATOM 2765 N N . THR A 1 354 ? 33 -8.562 -3.158 1 89.94 354 THR A N 1
ATOM 2766 C CA . THR A 1 354 ? 32 -7.711 -2.549 1 89.94 354 THR A CA 1
ATOM 2767 C C . THR A 1 354 ? 32.375 -7.363 -1.111 1 89.94 354 THR A C 1
ATOM 2769 O O . THR A 1 354 ? 32.281 -6.207 -0.7 1 89.94 354 THR A O 1
ATOM 2772 N N . GLN A 1 355 ? 32.812 -8.328 -0.379 1 86.94 355 GLN A N 1
ATOM 2773 C CA . GLN A 1 355 ? 33.188 -8.125 1.018 1 86.94 355 GLN A CA 1
ATOM 2774 C C . GLN A 1 355 ? 34.312 -7.113 1.146 1 86.94 355 GLN A C 1
ATOM 2776 O O . GLN A 1 355 ? 34.312 -6.285 2.061 1 86.94 355 GLN A O 1
ATOM 2781 N N . GLU A 1 356 ? 35.188 -7.141 0.215 1 88.81 356 GLU A N 1
ATOM 2782 C CA . GLU A 1 356 ? 36.406 -6.359 0.353 1 88.81 356 GLU A CA 1
ATOM 2783 C C . GLU A 1 356 ? 36.25 -4.965 -0.252 1 88.81 356 GLU A C 1
ATOM 2785 O O . GLU A 1 356 ? 36.844 -4 0.237 1 88.81 356 GLU A O 1
ATOM 2790 N N . PHE A 1 357 ? 35.406 -4.836 -1.296 1 86.5 357 PHE A N 1
ATOM 2791 C CA . PHE A 1 357 ? 35.562 -3.619 -2.08 1 86.5 357 PHE A CA 1
ATOM 2792 C C . PHE A 1 357 ? 34.219 -2.924 -2.275 1 86.5 357 PHE A C 1
ATOM 2794 O O . PHE A 1 357 ? 34.156 -1.799 -2.777 1 86.5 357 PHE A O 1
ATOM 2801 N N . ALA A 1 358 ? 33.094 -3.49 -1.952 1 78.62 358 ALA A N 1
ATOM 2802 C CA . ALA A 1 358 ? 31.781 -2.883 -2.221 1 78.62 358 ALA A CA 1
ATOM 2803 C C . ALA A 1 358 ? 31.641 -1.557 -1.481 1 78.62 358 ALA A C 1
ATOM 2805 O O . ALA A 1 358 ? 31.078 -0.598 -2.021 1 78.62 358 ALA A O 1
ATOM 2806 N N . ASP A 1 359 ? 32.125 -1.534 -0.279 1 72.56 359 ASP A N 1
ATOM 2807 C CA . ASP A 1 359 ? 31.969 -0.358 0.572 1 72.56 359 ASP A CA 1
ATOM 2808 C C . ASP A 1 359 ? 32.906 0.76 0.139 1 72.56 359 ASP A C 1
ATOM 2810 O O . ASP A 1 359 ? 32.781 1.901 0.585 1 72.56 359 ASP A O 1
ATOM 2814 N N . ARG A 1 360 ? 33.906 0.389 -0.64 1 62.5 360 ARG A N 1
ATOM 2815 C CA . ARG A 1 360 ? 34.906 1.362 -1.058 1 62.5 360 ARG A CA 1
ATOM 2816 C C . ARG A 1 360 ? 34.375 2.258 -2.17 1 62.5 360 ARG A C 1
ATOM 2818 O O . ARG A 1 360 ? 35 3.25 -2.535 1 62.5 360 ARG A O 1
ATOM 2825 N N . THR A 1 361 ? 33.344 1.669 -2.705 1 61.97 361 THR A N 1
ATOM 2826 C CA . THR A 1 361 ? 32.75 2.443 -3.799 1 61.97 361 THR A CA 1
ATOM 2827 C C . THR A 1 361 ? 31.703 3.406 -3.275 1 61.97 361 THR A C 1
ATOM 2829 O O . THR A 1 361 ? 31.047 3.125 -2.271 1 61.97 361 THR A O 1
ATOM 2832 N N . SER A 1 362 ? 31.828 4.562 -3.68 1 52.44 362 SER A N 1
ATOM 2833 C CA . SER A 1 362 ? 30.891 5.582 -3.232 1 52.44 362 SER A CA 1
ATOM 2834 C C . SER A 1 362 ? 29.453 5.145 -3.479 1 52.44 362 SER A C 1
ATOM 2836 O O . SER A 1 362 ? 29.125 4.629 -4.551 1 52.44 362 SER A O 1
ATOM 2838 N N . PRO A 1 363 ? 28.781 4.777 -2.441 1 46.59 363 PRO A N 1
ATOM 2839 C CA . PRO A 1 363 ? 27.359 4.402 -2.564 1 46.59 363 PRO A CA 1
ATOM 2840 C C . PRO A 1 363 ? 26.641 5.164 -3.674 1 46.59 363 PRO A C 1
ATOM 2842 O O . PRO A 1 363 ? 25.516 4.828 -4.027 1 46.59 363 PRO A O 1
ATOM 2845 N N . PHE A 1 364 ? 27.344 6.359 -4.059 1 44.56 364 PHE A N 1
ATOM 2846 C CA . PHE A 1 364 ? 26.719 7.375 -4.902 1 44.56 364 PHE A CA 1
ATOM 2847 C C . PHE A 1 364 ? 26.828 7.004 -6.375 1 44.56 364 PHE A C 1
ATOM 2849 O O . PHE A 1 364 ? 26.406 7.758 -7.246 1 44.56 364 PHE A O 1
ATOM 2856 N N . THR A 1 365 ? 27.547 5.879 -6.688 1 47.03 365 THR A N 1
ATOM 2857 C CA . THR A 1 365 ? 27.781 5.609 -8.102 1 47.03 365 THR A CA 1
ATOM 2858 C C . THR A 1 365 ? 26.547 5.023 -8.766 1 47.03 365 THR A C 1
ATOM 2860 O O . THR A 1 365 ? 26.484 3.822 -9.031 1 47.03 365 THR A O 1
ATOM 2863 N N . HIS A 1 366 ? 25.359 5.59 -8.336 1 49.75 366 HIS A N 1
ATOM 2864 C CA . HIS A 1 366 ? 24.203 5.129 -9.102 1 49.75 366 HIS A CA 1
ATOM 2865 C C . HIS A 1 366 ? 24.125 5.816 -10.453 1 49.75 366 HIS A C 1
ATOM 2867 O O . HIS A 1 366 ? 24.562 6.961 -10.602 1 49.75 366 HIS A O 1
ATOM 2873 N N . HIS A 1 367 ? 24.109 5.078 -11.391 1 47 367 HIS A N 1
ATOM 2874 C CA . HIS A 1 367 ? 23.797 5.66 -12.695 1 47 367 HIS A CA 1
ATOM 2875 C C . HIS A 1 367 ? 22.5 6.477 -12.633 1 47 367 HIS A C 1
ATOM 2877 O O . HIS A 1 367 ? 21.516 6.035 -12.055 1 47 367 HIS A O 1
ATOM 2883 N N . GLU A 1 368 ? 22.656 7.766 -12.789 1 47.75 368 GLU A N 1
ATOM 2884 C CA . GLU A 1 368 ? 21.547 8.719 -12.758 1 47.75 368 GLU A CA 1
ATOM 2885 C C . GLU A 1 368 ? 20.266 8.094 -13.297 1 47.75 368 GLU A C 1
ATOM 2887 O O . GLU A 1 368 ? 19.172 8.344 -12.766 1 47.75 368 GLU A O 1
ATOM 2892 N N . GLU A 1 369 ? 20.531 7.219 -14.438 1 47.19 369 GLU A N 1
ATOM 2893 C CA . GLU A 1 369 ? 19.375 6.734 -15.172 1 47.19 369 GLU A CA 1
ATOM 2894 C C . GLU A 1 369 ? 18.812 5.465 -14.539 1 47.19 369 GLU A C 1
ATOM 2896 O O . GLU A 1 369 ? 17.672 5.066 -14.828 1 47.19 369 GLU A O 1
ATOM 2901 N N . THR A 1 370 ? 19.797 4.855 -13.805 1 57.94 370 THR A N 1
ATOM 2902 C CA . THR A 1 370 ? 19.297 3.611 -13.227 1 57.94 370 THR A CA 1
ATOM 2903 C C . THR A 1 370 ? 19.328 3.674 -11.703 1 57.94 370 THR A C 1
ATOM 2905 O O . THR A 1 370 ? 20.125 4.414 -11.125 1 57.94 370 THR A O 1
ATOM 2908 N N . LYS A 1 371 ? 18.328 3.025 -11.102 1 64.25 371 LYS A N 1
ATOM 2909 C CA . LYS A 1 371 ? 18.203 2.9 -9.656 1 64.25 371 LYS A CA 1
ATOM 2910 C C . LYS A 1 371 ? 19.203 1.889 -9.102 1 64.25 371 LYS A C 1
ATOM 2912 O O . LYS A 1 371 ? 19.031 1.39 -7.984 1 64.25 371 LYS A O 1
ATOM 2917 N N . ARG A 1 372 ? 20.219 1.576 -10.031 1 79.88 372 ARG A N 1
ATOM 2918 C CA . ARG A 1 372 ? 21.062 0.454 -9.617 1 79.88 372 ARG A CA 1
ATOM 2919 C C . ARG A 1 372 ? 22.531 0.746 -9.883 1 79.88 372 ARG A C 1
ATOM 2921 O O . ARG A 1 372 ? 22.875 1.407 -10.867 1 79.88 372 ARG A O 1
ATOM 2928 N N . SER A 1 373 ? 23.391 0.27 -9.07 1 81 373 SER A N 1
ATOM 2929 C CA . SER A 1 373 ? 24.828 0.304 -9.281 1 81 373 SER A CA 1
ATOM 2930 C C . SER A 1 373 ? 25.328 -1 -9.898 1 81 373 SER A C 1
ATOM 2932 O O . SER A 1 373 ? 24.594 -1.98 -9.977 1 81 373 SER A O 1
ATOM 2934 N N . ILE A 1 374 ? 26.516 -0.998 -10.352 1 87.38 374 ILE A N 1
ATOM 2935 C CA . ILE A 1 374 ? 27.125 -2.203 -10.906 1 87.38 374 ILE A CA 1
ATOM 2936 C C . ILE A 1 374 ? 27.234 -3.27 -9.82 1 87.38 374 ILE A C 1
ATOM 2938 O O . ILE A 1 374 ? 27.141 -4.469 -10.102 1 87.38 374 ILE A O 1
ATOM 2942 N N . TRP A 1 375 ? 27.359 -2.822 -8.609 1 88.19 375 TRP A N 1
ATOM 2943 C CA . TRP A 1 375 ? 27.453 -3.748 -7.484 1 88.19 375 TRP A CA 1
ATOM 2944 C C . TRP A 1 375 ? 26.109 -4.422 -7.215 1 88.19 375 TRP A C 1
ATOM 2946 O O . TRP A 1 375 ? 26.062 -5.586 -6.809 1 88.19 375 TRP A O 1
ATOM 2956 N N . ASP A 1 376 ? 25.031 -3.641 -7.434 1 90.38 376 ASP A N 1
ATOM 2957 C CA . ASP A 1 376 ? 23.703 -4.238 -7.359 1 90.38 376 ASP A CA 1
ATOM 2958 C C . ASP A 1 376 ? 23.547 -5.348 -8.398 1 90.38 376 ASP A C 1
ATOM 2960 O O . ASP A 1 376 ? 23.016 -6.418 -8.094 1 90.38 376 ASP A O 1
ATOM 2964 N N . THR A 1 377 ? 24 -5.059 -9.57 1 92.75 377 THR A N 1
ATOM 2965 C CA . THR A 1 377 ? 23.922 -6.031 -10.656 1 92.75 377 THR A CA 1
ATOM 2966 C C . THR A 1 377 ? 24.719 -7.289 -10.32 1 92.75 377 THR A C 1
ATOM 2968 O O . THR A 1 377 ? 24.234 -8.406 -10.5 1 92.75 377 THR A O 1
ATOM 2971 N N . LEU A 1 378 ? 25.938 -7.082 -9.836 1 93.81 378 LEU A N 1
ATOM 2972 C CA . LEU A 1 378 ? 26.781 -8.211 -9.453 1 93.81 378 LEU A CA 1
ATOM 2973 C C . LEU A 1 378 ? 26.109 -9.047 -8.367 1 93.81 378 LEU A C 1
ATOM 2975 O O . LEU A 1 378 ? 26.125 -10.273 -8.43 1 93.81 378 LEU A O 1
ATOM 2979 N N . ARG A 1 379 ? 25.531 -8.406 -7.391 1 94.56 379 ARG A N 1
ATOM 2980 C CA . ARG A 1 379 ? 24.844 -9.109 -6.312 1 94.56 379 ARG A CA 1
ATOM 2981 C C . ARG A 1 379 ? 23.656 -9.914 -6.848 1 94.56 379 ARG A C 1
ATOM 2983 O O . ARG A 1 379 ? 23.484 -11.078 -6.496 1 94.56 379 ARG A O 1
ATOM 2990 N N . ILE A 1 380 ? 22.828 -9.273 -7.695 1 96.94 380 ILE A N 1
ATOM 2991 C CA . ILE A 1 380 ? 21.641 -9.914 -8.258 1 96.94 380 ILE A CA 1
ATOM 2992 C C . ILE A 1 380 ? 22.047 -11.172 -9.023 1 96.94 380 ILE A C 1
ATOM 2994 O O . ILE A 1 380 ? 21.5 -12.25 -8.789 1 96.94 380 ILE A O 1
ATOM 2998 N N . LEU A 1 381 ? 23.047 -11.07 -9.867 1 96.88 381 LEU A N 1
ATOM 2999 C CA . LEU A 1 381 ? 23.438 -12.188 -10.703 1 96.88 381 LEU A CA 1
ATOM 3000 C C . LEU A 1 381 ? 24.094 -13.289 -9.875 1 96.88 381 LEU A C 1
ATOM 3002 O O . L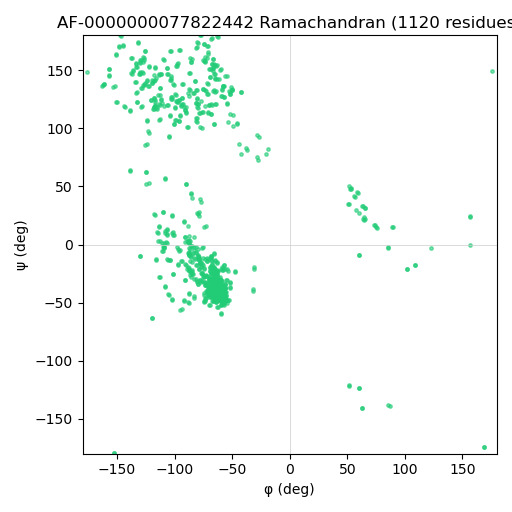EU A 1 381 ? 23.781 -14.477 -10.055 1 96.88 381 LEU A O 1
ATOM 3006 N N . SER A 1 382 ? 24.969 -12.922 -8.945 1 96.31 382 SER A N 1
ATOM 3007 C CA . SER A 1 382 ? 25.656 -13.914 -8.125 1 96.31 382 SER A CA 1
ATOM 3008 C C . SER A 1 382 ? 24.672 -14.68 -7.25 1 96.31 382 SER A C 1
ATOM 3010 O O . SER A 1 382 ? 24.734 -15.906 -7.152 1 96.31 382 SER A O 1
ATOM 3012 N N . LYS A 1 383 ? 23.75 -13.961 -6.672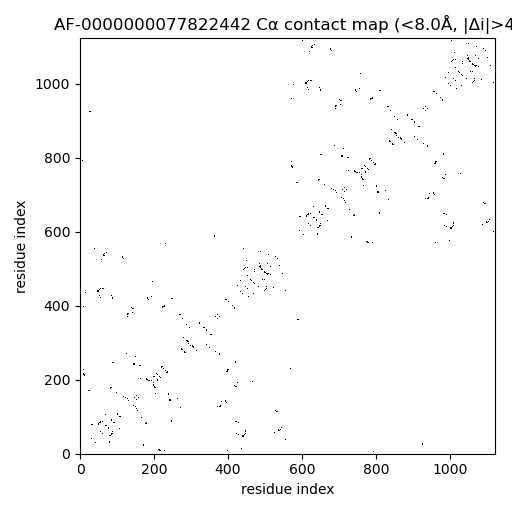 1 96.88 383 LYS A N 1
ATOM 3013 C CA . LYS A 1 383 ? 22.781 -14.617 -5.805 1 96.88 383 LYS A CA 1
ATOM 3014 C C . LYS A 1 383 ? 21.828 -15.492 -6.613 1 96.88 383 LYS A C 1
ATOM 3016 O O . LYS A 1 383 ? 21.391 -16.547 -6.141 1 96.88 383 LYS A O 1
ATOM 3021 N N . THR A 1 384 ? 21.469 -15.047 -7.773 1 97.81 384 THR A N 1
ATOM 3022 C CA . THR A 1 384 ? 20.609 -15.852 -8.617 1 97.81 384 THR A CA 1
ATOM 3023 C C . THR A 1 384 ? 21.297 -17.156 -9.016 1 97.81 384 THR A C 1
ATOM 3025 O O . THR A 1 384 ? 20.688 -18.219 -8.969 1 97.81 384 THR A O 1
ATOM 3028 N N . VAL A 1 385 ? 22.547 -17.062 -9.398 1 96.62 385 VAL A N 1
ATOM 3029 C CA . VAL A 1 385 ? 23.312 -18.25 -9.773 1 96.62 385 VAL A CA 1
ATOM 3030 C C . VAL A 1 385 ? 23.453 -19.172 -8.578 1 96.62 385 VAL A C 1
ATOM 3032 O O . VAL A 1 385 ? 23.328 -20.391 -8.711 1 96.62 385 VAL A O 1
ATOM 3035 N N . TYR A 1 386 ? 23.719 -18.609 -7.457 1 95.19 386 TYR A N 1
ATOM 3036 C CA . TYR A 1 386 ? 23.781 -19.406 -6.238 1 95.19 386 TYR A CA 1
ATOM 3037 C C . TYR A 1 386 ? 22.469 -20.156 -6.008 1 95.19 386 TYR A C 1
ATOM 3039 O O . TYR A 1 386 ? 22.469 -21.344 -5.723 1 95.19 386 TYR A O 1
ATOM 3047 N N . CYS A 1 387 ? 21.328 -19.438 -6.113 1 95.69 387 CYS A N 1
ATOM 3048 C CA . CYS A 1 387 ? 20.016 -20.031 -5.914 1 95.69 387 CYS A CA 1
ATOM 3049 C C . CYS A 1 387 ? 19.75 -21.109 -6.957 1 95.69 387 CYS A C 1
ATOM 3051 O O . CYS A 1 387 ? 19.078 -22.109 -6.672 1 95.69 387 CYS A O 1
ATOM 3053 N N . LEU A 1 388 ? 20.234 -20.859 -8.133 1 94.19 388 LEU A N 1
ATOM 3054 C CA . LEU A 1 388 ? 20.094 -21.859 -9.18 1 94.19 388 LEU A CA 1
ATOM 3055 C C . LEU A 1 388 ? 20.859 -23.125 -8.828 1 94.19 388 LEU A C 1
ATOM 3057 O O . LEU A 1 388 ? 20.328 -24.234 -8.977 1 94.19 388 LEU A O 1
ATOM 3061 N N . PHE A 1 389 ? 22.062 -22.953 -8.312 1 90.25 389 PHE A N 1
ATOM 3062 C CA . PHE A 1 389 ? 22.906 -24.078 -7.918 1 90.25 389 PHE A CA 1
ATOM 3063 C C . PHE A 1 389 ? 22.281 -24.844 -6.754 1 90.25 389 PHE A C 1
ATOM 3065 O O . PHE A 1 389 ? 22.312 -26.078 -6.723 1 90.25 389 PHE A O 1
ATOM 3072 N N . LYS A 1 390 ? 21.703 -24.109 -5.816 1 90.31 390 LYS A N 1
ATOM 3073 C CA . LYS A 1 390 ? 21.109 -24.719 -4.637 1 90.31 390 LYS A CA 1
ATOM 3074 C C . LYS A 1 390 ? 19.656 -25.109 -4.891 1 90.31 390 LYS A C 1
ATOM 3076 O O . LYS A 1 390 ? 19.031 -25.781 -4.066 1 90.31 390 LYS A O 1
ATOM 3081 N N . TRP A 1 391 ? 19.125 -24.703 -6.027 1 90.88 391 TRP A N 1
ATOM 3082 C CA . TRP A 1 391 ? 17.734 -24.906 -6.414 1 90.88 391 TRP A CA 1
ATOM 3083 C C . TRP A 1 391 ? 16.781 -24.391 -5.328 1 90.88 391 TRP A C 1
ATOM 3085 O O . TRP A 1 391 ? 15.914 -25.125 -4.859 1 90.88 391 TRP A O 1
ATOM 3095 N N . LYS A 1 392 ? 17.062 -23.188 -4.914 1 92.81 392 LYS A N 1
ATOM 3096 C CA . LYS A 1 392 ? 16.297 -22.531 -3.854 1 92.81 392 LYS A CA 1
ATOM 3097 C C . LYS A 1 392 ? 15.125 -21.75 -4.426 1 92.81 392 LYS A C 1
ATOM 3099 O O . LYS A 1 392 ? 15.32 -20.781 -5.176 1 92.81 392 LYS A O 1
ATOM 3104 N N . TRP A 1 393 ? 13.883 -22.188 -4.125 1 93.12 393 TRP A N 1
ATOM 3105 C CA . TRP A 1 393 ? 12.672 -21.547 -4.621 1 93.12 393 TRP A CA 1
ATOM 3106 C C . TRP A 1 393 ? 11.781 -21.094 -3.467 1 93.12 393 TRP A C 1
ATOM 3108 O O . TRP A 1 393 ? 11.805 -21.688 -2.387 1 93.12 393 TRP A O 1
ATOM 3118 N N . GLY A 1 394 ? 10.992 -20.062 -3.754 1 95.06 394 GLY A N 1
ATOM 3119 C CA . GLY A 1 394 ? 9.836 -19.672 -2.955 1 95.06 394 GLY A CA 1
ATOM 3120 C C . GLY A 1 394 ? 10.156 -19.531 -1.478 1 95.06 394 GLY A C 1
ATOM 3121 O O . GLY A 1 394 ? 9.352 -19.922 -0.626 1 95.06 394 GLY A O 1
ATOM 3122 N N . THR A 1 395 ? 11.367 -19.062 -1.082 1 95.75 395 THR A N 1
ATOM 3123 C CA . THR A 1 395 ? 11.805 -18.922 0.302 1 95.75 395 THR A CA 1
ATOM 3124 C C . THR A 1 395 ? 11.219 -17.656 0.931 1 95.75 395 THR A C 1
ATOM 3126 O O . THR A 1 395 ? 11.391 -16.562 0.404 1 95.75 395 THR A O 1
ATOM 3129 N N . ILE A 1 396 ? 10.492 -17.844 1.978 1 96.38 396 ILE A N 1
ATOM 3130 C CA . ILE A 1 396 ? 9.875 -16.734 2.699 1 96.38 396 ILE A CA 1
ATOM 3131 C C . ILE A 1 396 ? 10.039 -16.938 4.203 1 96.38 396 ILE A C 1
ATOM 3133 O O . ILE A 1 396 ? 10.18 -18.078 4.668 1 96.38 396 ILE A O 1
ATOM 3137 N N . SER A 1 397 ? 10.125 -15.852 4.961 1 97 397 SER A N 1
ATOM 3138 C CA . SER A 1 397 ? 10.188 -15.984 6.414 1 97 397 SER A CA 1
ATOM 3139 C C . SER A 1 397 ? 8.977 -16.734 6.957 1 97 397 SER A C 1
ATOM 3141 O O . SER A 1 397 ? 7.852 -16.516 6.496 1 97 397 SER A O 1
ATOM 3143 N N . ASN A 1 398 ? 9.203 -17.641 7.863 1 97 398 ASN A N 1
ATOM 3144 C CA . ASN A 1 398 ? 8.148 -18.438 8.477 1 97 398 ASN A CA 1
ATOM 3145 C C . ASN A 1 398 ? 7.43 -17.672 9.578 1 97 398 ASN A C 1
ATOM 3147 O O . ASN A 1 398 ? 7.961 -17.516 10.68 1 97 398 ASN A O 1
ATOM 3151 N N . TYR A 1 399 ? 6.199 -17.281 9.344 1 96.25 399 TYR A N 1
ATOM 3152 C CA . TYR A 1 399 ? 5.449 -16.484 10.305 1 96.25 399 TYR A CA 1
ATOM 3153 C C . TYR A 1 399 ? 5.043 -17.312 11.508 1 96.25 399 TYR A C 1
ATOM 3155 O O . TYR A 1 399 ? 4.641 -16.781 12.547 1 96.25 399 TYR A O 1
ATOM 3163 N N . THR A 1 400 ? 5.195 -18.672 11.414 1 96.06 400 THR A N 1
ATOM 3164 C CA . THR A 1 400 ? 4.832 -19.547 12.523 1 96.06 400 THR A CA 1
ATOM 3165 C C . THR A 1 400 ? 6.066 -19.984 13.305 1 96.06 400 THR A C 1
ATOM 3167 O O . THR A 1 400 ? 5.992 -20.859 14.164 1 96.06 400 THR A O 1
ATOM 3170 N N . TYR A 1 401 ? 7.207 -19.406 13.008 1 96.31 401 TYR A N 1
ATOM 3171 C CA . TYR A 1 401 ? 8.461 -19.797 13.648 1 96.31 401 TYR A CA 1
ATOM 3172 C C . TYR A 1 401 ? 8.344 -19.734 15.164 1 96.31 401 TYR A C 1
ATOM 3174 O O . TYR A 1 401 ? 7.949 -18.703 15.719 1 96.31 401 TYR A O 1
ATOM 3182 N N . LYS A 1 402 ? 8.562 -20.844 15.891 1 94.31 402 LYS A N 1
ATOM 3183 C CA . LYS A 1 402 ? 8.578 -21 17.344 1 94.31 402 LYS A CA 1
ATOM 3184 C C . LYS A 1 402 ? 7.203 -20.719 17.953 1 94.31 402 LYS A C 1
ATOM 3186 O O . LYS A 1 402 ? 7.098 -20.328 19.109 1 94.31 402 LYS A O 1
ATOM 3191 N N . TYR A 1 403 ? 6.215 -20.844 17.062 1 93.06 403 TYR A N 1
ATOM 3192 C CA . TYR A 1 403 ? 4.867 -20.625 17.578 1 93.06 403 TYR A CA 1
ATOM 3193 C C . TYR A 1 403 ? 4.465 -21.734 18.531 1 93.06 403 TYR A C 1
ATOM 3195 O O . TYR A 1 403 ? 4.148 -22.859 18.094 1 93.06 403 TYR A O 1
ATOM 3203 N N . SER A 1 404 ? 4.289 -21.547 19.781 1 87.19 404 SER A N 1
ATOM 3204 C CA . SER A 1 404 ? 4.18 -22.562 20.844 1 87.19 404 SER A CA 1
ATOM 3205 C C . SER A 1 404 ? 2.832 -23.266 20.781 1 87.19 404 SER A C 1
ATOM 3207 O O . SER A 1 404 ? 2.742 -24.453 21.078 1 87.19 404 SER A O 1
ATOM 3209 N N . SER A 1 405 ? 1.801 -22.578 20.375 1 84.62 405 SER A N 1
ATOM 3210 C CA . SER A 1 405 ? 0.465 -23.156 20.469 1 84.62 405 SER A CA 1
ATOM 3211 C C . SER A 1 405 ? 0.167 -24.031 19.25 1 84.62 405 SER A C 1
ATOM 3213 O O . SER A 1 405 ? -0.842 -24.734 19.219 1 84.62 405 SER A O 1
ATOM 3215 N N . LEU A 1 406 ? 1.011 -24.031 18.25 1 88.38 406 LEU A N 1
ATOM 3216 C CA . LEU A 1 406 ? 0.824 -24.875 17.078 1 88.38 406 LEU A CA 1
ATOM 3217 C C . LEU A 1 406 ? 1.563 -26.203 17.234 1 88.38 406 LEU A C 1
ATOM 3219 O O . LEU A 1 406 ? 2.756 -26.219 17.547 1 88.38 406 LEU A O 1
ATOM 3223 N N . ASN A 1 407 ? 0.817 -27.266 17.172 1 81.5 407 ASN A N 1
ATOM 3224 C CA . ASN A 1 407 ? 1.383 -28.594 17.359 1 81.5 407 ASN A CA 1
ATOM 3225 C C . ASN A 1 407 ? 1.947 -29.156 16.047 1 81.5 407 ASN A C 1
ATOM 3227 O O . ASN A 1 407 ? 1.523 -30.203 15.586 1 81.5 407 ASN A O 1
ATOM 3231 N N . ASP A 1 408 ? 2.627 -28.516 15.227 1 83.69 408 ASP A N 1
ATOM 3232 C CA . ASP A 1 408 ? 3.334 -28.922 14.023 1 83.69 408 ASP A CA 1
ATOM 3233 C C . ASP A 1 408 ? 4.797 -28.5 14.07 1 83.69 408 ASP A C 1
ATOM 3235 O O . ASP A 1 408 ? 5.172 -27.484 13.477 1 83.69 408 ASP A O 1
ATOM 3239 N N . LYS A 1 409 ? 5.57 -29.266 14.633 1 81.88 409 LYS A N 1
ATOM 3240 C CA . LYS A 1 409 ? 6.969 -28.922 14.875 1 81.88 409 LYS A CA 1
ATOM 3241 C C . LYS A 1 409 ? 7.734 -28.781 13.562 1 81.88 409 LYS A C 1
ATOM 3243 O O . LYS A 1 409 ? 8.68 -27.984 13.469 1 81.88 409 LYS A O 1
ATOM 3248 N N . ASN A 1 410 ? 7.289 -29.562 12.617 1 81.56 410 ASN A N 1
ATOM 3249 C CA . ASN A 1 410 ? 7.926 -29.453 11.312 1 81.56 410 ASN A CA 1
ATOM 3250 C C . ASN A 1 410 ? 7.684 -28.078 10.68 1 81.56 410 ASN A C 1
ATOM 3252 O O . ASN A 1 410 ? 8.508 -27.594 9.898 1 81.56 410 ASN A O 1
ATOM 3256 N N . LEU A 1 411 ? 6.609 -27.547 11.07 1 88.31 411 LEU A N 1
ATOM 3257 C CA . LEU A 1 411 ? 6.266 -26.219 10.562 1 88.31 411 LEU A CA 1
ATOM 3258 C C . LEU A 1 411 ? 6.875 -25.125 11.43 1 88.31 411 LEU A C 1
ATOM 3260 O O . LEU A 1 411 ? 7.496 -24.188 10.914 1 88.31 411 LEU A O 1
ATOM 3264 N N . THR A 1 412 ? 6.871 -25.203 12.719 1 93.5 412 THR A N 1
ATOM 3265 C CA . THR A 1 412 ? 7.219 -24.109 13.625 1 93.5 412 THR A CA 1
ATOM 3266 C C . THR A 1 412 ? 8.727 -24.078 13.875 1 93.5 412 THR A C 1
ATOM 3268 O O . THR A 1 412 ? 9.25 -23.094 14.391 1 93.5 412 THR A O 1
ATOM 3271 N N . GLY A 1 413 ? 9.453 -25.109 13.531 1 92.31 413 GLY A N 1
ATOM 3272 C CA . GLY A 1 413 ? 10.867 -25.203 13.844 1 92.31 413 GLY A CA 1
ATOM 3273 C C . GLY A 1 413 ? 11.758 -24.547 12.805 1 92.31 413 GLY A C 1
ATOM 3274 O O . GLY A 1 413 ? 12.953 -24.359 13.031 1 92.31 413 GLY A O 1
ATOM 3275 N N . LYS A 1 414 ? 11.211 -24.172 11.719 1 92 414 LYS A N 1
ATOM 3276 C CA . LYS A 1 414 ? 11.984 -23.609 10.625 1 92 414 LYS A CA 1
ATOM 3277 C C . LYS A 1 414 ? 11.805 -22.094 10.547 1 92 414 LYS A C 1
ATOM 3279 O O . LYS A 1 414 ? 10.695 -21.594 10.742 1 92 414 LYS A O 1
ATOM 3284 N N . GLU A 1 415 ? 12.898 -21.391 10.227 1 94.88 415 GLU A N 1
ATOM 3285 C CA . GLU A 1 415 ? 12.852 -19.938 10.125 1 94.88 415 GLU A CA 1
ATOM 3286 C C . GLU A 1 415 ? 12.242 -19.484 8.797 1 94.88 415 GLU A C 1
ATOM 3288 O O . GLU A 1 415 ? 11.797 -18.344 8.656 1 94.88 415 GLU A O 1
ATOM 3293 N N . GLU A 1 416 ? 12.312 -20.453 7.859 1 95.94 416 GLU A N 1
ATOM 3294 C CA . GLU A 1 416 ? 11.852 -20.125 6.516 1 95.94 416 GLU A CA 1
ATOM 3295 C C . GLU A 1 416 ? 10.875 -21.172 5.992 1 95.94 416 GLU A C 1
ATOM 3297 O O . GLU A 1 416 ? 10.914 -22.328 6.398 1 95.94 416 GLU A O 1
ATOM 3302 N N . LEU A 1 417 ? 9.961 -20.719 5.203 1 95.12 417 LEU A N 1
ATOM 3303 C CA . LEU A 1 417 ? 9.102 -21.578 4.395 1 95.12 417 LEU A CA 1
ATOM 3304 C C . LEU A 1 417 ? 9.625 -21.672 2.963 1 95.12 417 LEU A C 1
ATOM 3306 O O . LEU A 1 417 ? 10.352 -20.797 2.504 1 95.12 417 LEU A O 1
ATOM 3310 N N . ARG A 1 418 ? 9.328 -22.719 2.338 1 93.88 418 ARG A N 1
ATOM 3311 C CA . ARG A 1 418 ? 9.586 -22.891 0.911 1 93.88 418 ARG A CA 1
ATOM 3312 C C . ARG A 1 418 ? 8.297 -23.234 0.161 1 93.88 418 ARG A C 1
ATOM 3314 O O . ARG A 1 418 ? 7.832 -24.375 0.211 1 93.88 418 ARG A O 1
ATOM 3321 N N . LEU A 1 419 ? 7.816 -22.297 -0.56 1 95 419 LEU A N 1
ATOM 3322 C CA . LEU A 1 419 ? 6.559 -22.469 -1.28 1 95 419 LEU A CA 1
ATOM 3323 C C . LEU A 1 419 ? 6.809 -22.625 -2.777 1 95 419 LEU A C 1
ATOM 3325 O O . LEU A 1 419 ? 7.809 -22.141 -3.299 1 95 419 LEU A O 1
ATOM 3329 N N . ALA A 1 420 ? 5.941 -23.312 -3.402 1 92.94 420 ALA A N 1
ATOM 3330 C CA . ALA A 1 420 ? 6.086 -23.562 -4.832 1 92.94 420 ALA A CA 1
ATOM 3331 C C . ALA A 1 420 ? 4.723 -23.672 -5.512 1 92.94 420 ALA A C 1
ATOM 3333 O O . ALA A 1 420 ? 3.688 -23.672 -4.844 1 92.94 420 ALA A O 1
ATOM 3334 N N . ASP A 1 421 ? 4.746 -23.703 -6.766 1 94.44 421 ASP A N 1
ATOM 3335 C CA . ASP A 1 421 ? 3.562 -23.906 -7.598 1 94.44 421 ASP A CA 1
ATOM 3336 C C . ASP A 1 421 ? 2.771 -25.125 -7.137 1 94.44 421 ASP A C 1
ATOM 3338 O O . ASP A 1 421 ? 3.332 -26.219 -6.98 1 94.44 421 ASP A O 1
ATOM 3342 N N . ALA A 1 422 ? 1.498 -24.969 -7.008 1 94.75 422 ALA A N 1
ATOM 3343 C CA . ALA A 1 422 ? 0.641 -26.047 -6.516 1 94.75 422 ALA A CA 1
ATOM 3344 C C . ALA A 1 422 ? 0.539 -27.172 -7.531 1 94.75 422 ALA A C 1
ATOM 3346 O O . ALA A 1 422 ? 0.222 -28.312 -7.172 1 94.75 422 ALA A O 1
ATOM 3347 N N . GLY A 1 423 ? 0.784 -26.859 -8.75 1 92.56 423 GLY A N 1
ATOM 3348 C CA . GLY A 1 423 ? 0.701 -27.859 -9.797 1 92.56 423 GLY A CA 1
ATOM 3349 C C . GLY A 1 423 ? 1.627 -29.031 -9.578 1 92.56 423 GLY A C 1
ATOM 3350 O O . GLY A 1 423 ? 1.403 -30.125 -10.117 1 92.56 423 GLY A O 1
ATOM 3351 N N . ILE A 1 424 ? 2.639 -28.844 -8.734 1 89.12 424 ILE A N 1
ATOM 3352 C CA . ILE A 1 424 ? 3.576 -29.906 -8.43 1 89.12 424 ILE A CA 1
ATOM 3353 C C . ILE A 1 424 ? 2.865 -31.016 -7.641 1 89.12 424 ILE A C 1
ATOM 3355 O O . ILE A 1 424 ? 3.199 -32.188 -7.77 1 89.12 424 ILE A O 1
ATOM 3359 N N . ALA A 1 425 ? 1.875 -30.625 -6.898 1 91.94 425 ALA A N 1
ATOM 3360 C CA . ALA A 1 425 ? 1.104 -31.594 -6.121 1 91.94 425 ALA A CA 1
ATOM 3361 C C . ALA A 1 425 ? -0.142 -32.031 -6.879 1 91.94 425 ALA A C 1
ATOM 3363 O O . ALA A 1 425 ? -0.371 -33.25 -7.055 1 91.94 425 ALA A O 1
ATOM 3364 N N . MET A 1 426 ? -0.929 -31.172 -7.25 1 94.69 426 MET A N 1
ATOM 3365 C CA . MET A 1 426 ? -2.15 -31.344 -8.031 1 94.69 426 MET A CA 1
ATOM 3366 C C . MET A 1 426 ? -2.432 -30.109 -8.883 1 94.69 426 MET A C 1
ATOM 3368 O O . MET A 1 426 ? -2.537 -29 -8.359 1 94.69 426 MET A O 1
ATOM 3372 N N . ASN A 1 427 ? -2.541 -30.25 -10.125 1 95.88 427 ASN A N 1
ATOM 3373 C CA . ASN A 1 427 ? -2.621 -29.125 -11.039 1 95.88 427 ASN A CA 1
ATOM 3374 C C . ASN A 1 427 ? -4.023 -28.516 -11.07 1 95.88 427 ASN A C 1
ATOM 3376 O O . ASN A 1 427 ? -4.465 -28.016 -12.102 1 95.88 427 ASN A O 1
ATOM 3380 N N . SER A 1 428 ? -4.766 -28.641 -10.133 1 97.69 428 SER A N 1
ATOM 3381 C CA . SER A 1 428 ? -6.043 -28 -9.844 1 97.69 428 SER A CA 1
ATOM 3382 C C . SER A 1 428 ? -6.289 -27.906 -8.344 1 97.69 428 SER A C 1
ATOM 3384 O O . SER A 1 428 ? -6.066 -28.875 -7.613 1 97.69 428 SER A O 1
ATOM 3386 N N . ALA A 1 429 ? -6.762 -26.812 -7.836 1 97.5 429 ALA A N 1
ATOM 3387 C CA . ALA A 1 429 ? -6.758 -26.547 -6.402 1 97.5 429 ALA A CA 1
ATOM 3388 C C . ALA A 1 429 ? -8.039 -27.047 -5.746 1 97.5 429 ALA A C 1
ATOM 3390 O O . ALA A 1 429 ? -8.688 -26.312 -4.996 1 97.5 429 ALA A O 1
ATOM 3391 N N . TYR A 1 430 ? -8.391 -28.312 -5.984 1 98.44 430 TYR A N 1
ATOM 3392 C CA . TYR A 1 430 ? -9.539 -28.953 -5.363 1 98.44 430 TYR A CA 1
ATOM 3393 C C . TYR A 1 430 ? -9.445 -28.891 -3.842 1 98.44 430 TYR A C 1
ATOM 3395 O O . TYR A 1 430 ? -10.43 -28.578 -3.166 1 98.44 430 TYR A O 1
ATOM 3403 N N . PRO A 1 431 ? -8.25 -29.109 -3.264 1 98 431 PRO A N 1
ATOM 3404 C CA . PRO A 1 431 ? -8.156 -29.141 -1.802 1 98 431 PRO A CA 1
ATOM 3405 C C . PRO A 1 431 ? -8.617 -27.828 -1.158 1 98 431 PRO A C 1
ATOM 3407 O O . PRO A 1 431 ? -9.141 -27.828 -0.039 1 98 431 PRO A O 1
ATOM 3410 N N . LEU A 1 432 ? -8.43 -26.719 -1.843 1 98.31 432 LEU A N 1
ATOM 3411 C CA . LEU A 1 432 ? -8.758 -25.422 -1.257 1 98.31 432 LEU A CA 1
ATOM 3412 C C . LEU A 1 432 ? -10.266 -25.156 -1.335 1 98.31 432 LEU A C 1
ATOM 3414 O O . LEU A 1 432 ? -10.836 -24.547 -0.436 1 98.31 432 LEU A O 1
ATOM 3418 N N . VAL A 1 433 ? -10.93 -25.625 -2.377 1 97.69 433 VAL A N 1
ATOM 3419 C CA . VAL A 1 433 ? -12.352 -25.344 -2.557 1 97.69 433 VAL A CA 1
ATOM 3420 C C . VAL A 1 433 ? -13.188 -26.391 -1.828 1 97.69 433 VAL A C 1
ATOM 3422 O O . VAL A 1 433 ? -14.336 -26.125 -1.464 1 97.69 433 VAL A O 1
ATOM 3425 N N . LEU A 1 434 ? -12.609 -27.547 -1.576 1 97.25 434 LEU A N 1
ATOM 3426 C CA . LEU A 1 434 ? -13.344 -28.656 -0.961 1 97.25 434 LEU A CA 1
ATOM 3427 C C . LEU A 1 434 ? -13.281 -28.562 0.56 1 97.25 434 LEU A C 1
ATOM 3429 O O . LEU A 1 434 ? -13.797 -29.438 1.26 1 97.25 434 LEU A O 1
ATOM 3433 N N . ARG A 1 435 ? -12.641 -27.547 1.064 1 96.31 435 ARG A N 1
ATOM 3434 C CA . ARG A 1 435 ? -12.75 -27.297 2.496 1 96.31 435 ARG A CA 1
ATOM 3435 C C . ARG A 1 435 ? -14.211 -27.234 2.934 1 96.31 435 ARG A C 1
ATOM 3437 O O . ARG A 1 435 ? -15.008 -26.516 2.328 1 96.31 435 ARG A O 1
ATOM 3444 N N . PRO A 1 436 ? -14.531 -27.953 4.027 1 95.5 436 PRO A N 1
ATOM 3445 C CA . PRO A 1 436 ? -15.938 -27.984 4.441 1 95.5 436 PRO A CA 1
ATOM 3446 C C . PRO A 1 436 ? -16.484 -26.609 4.785 1 95.5 436 PRO A C 1
ATOM 3448 O O . PRO A 1 436 ? -17.672 -26.359 4.598 1 95.5 436 PRO A O 1
ATOM 3451 N N . GLU A 1 437 ? -15.641 -25.703 5.234 1 95.62 437 GLU A N 1
ATOM 3452 C CA . GLU A 1 437 ? -16.047 -24.375 5.668 1 95.62 437 GLU A CA 1
ATOM 3453 C C . GLU A 1 437 ? -16.594 -23.562 4.5 1 95.62 437 GLU A C 1
ATOM 3455 O O . GLU A 1 437 ? -17.344 -22.609 4.707 1 95.62 437 GLU A O 1
ATOM 3460 N N . ARG A 1 438 ? -16.266 -23.938 3.26 1 97.06 438 ARG A N 1
ATOM 3461 C CA . ARG A 1 438 ? -16.703 -23.172 2.1 1 97.06 438 ARG A CA 1
ATOM 3462 C C . ARG A 1 438 ? -18 -23.734 1.521 1 97.06 438 ARG A C 1
ATOM 3464 O O . ARG A 1 438 ? -18.656 -23.078 0.716 1 97.06 438 ARG A O 1
ATOM 3471 N N . GLU A 1 439 ? -18.406 -24.891 1.866 1 94.75 439 GLU A N 1
ATOM 3472 C CA . GLU A 1 439 ? -19.703 -25.5 1.555 1 94.75 439 GLU A CA 1
ATOM 3473 C C . GLU A 1 439 ? -19.984 -25.453 0.057 1 94.75 439 GLU A C 1
ATOM 3475 O O . GLU A 1 439 ? -21.078 -25.047 -0.362 1 94.75 439 GLU A O 1
ATOM 3480 N N . VAL A 1 440 ? -19.031 -25.844 -0.705 1 96.94 440 VAL A N 1
ATOM 3481 C CA . VAL A 1 440 ? -19.188 -25.844 -2.154 1 96.94 440 VAL A CA 1
ATOM 3482 C C . VAL A 1 440 ? -20.078 -27.016 -2.574 1 96.94 440 VAL A C 1
ATOM 3484 O O . VAL A 1 440 ? -19.875 -28.141 -2.125 1 96.94 440 VAL A O 1
ATOM 3487 N N . LYS A 1 441 ? -21.031 -26.688 -3.463 1 95.5 441 LYS A N 1
ATOM 3488 C CA . LYS A 1 441 ? -21.984 -27.703 -3.895 1 95.5 441 LYS A CA 1
ATOM 3489 C C . LYS A 1 441 ? -21.797 -28.047 -5.371 1 95.5 441 LYS A C 1
ATOM 3491 O O . LYS A 1 441 ? -22.172 -29.125 -5.816 1 95.5 441 LYS A O 1
ATOM 3496 N N . LEU A 1 442 ? -21.328 -27.172 -6.109 1 96.94 442 LEU A N 1
ATOM 3497 C CA . LEU A 1 442 ? -21.062 -27.359 -7.531 1 96.94 442 LEU A CA 1
ATOM 3498 C C . LEU A 1 442 ? -19.672 -26.828 -7.895 1 96.94 442 LEU A C 1
ATOM 3500 O O . LEU A 1 442 ? -19.297 -25.719 -7.508 1 96.94 442 LEU A O 1
ATOM 3504 N N . ILE A 1 443 ? -18.906 -27.641 -8.594 1 98.44 443 ILE A N 1
ATOM 3505 C CA . ILE A 1 443 ? -17.578 -27.25 -9.039 1 98.44 443 ILE A CA 1
ATOM 3506 C C . ILE A 1 443 ? -17.516 -27.25 -10.57 1 98.44 443 ILE A C 1
ATOM 3508 O O . ILE A 1 443 ? -17.797 -28.266 -11.203 1 98.44 443 ILE A O 1
ATOM 3512 N N . LEU A 1 444 ? -17.297 -26.125 -11.109 1 98.69 444 LEU A N 1
ATOM 3513 C CA . LEU A 1 444 ? -16.938 -26.016 -12.516 1 98.69 444 LEU A CA 1
ATOM 3514 C C . LEU A 1 444 ? -15.422 -26.109 -12.703 1 98.69 444 LEU A C 1
ATOM 3516 O O . LEU A 1 444 ? -14.711 -25.109 -12.516 1 98.69 444 LEU A O 1
ATOM 3520 N N . SER A 1 445 ? -14.914 -27.266 -13.109 1 98.75 445 SER A N 1
ATOM 3521 C CA . SER A 1 445 ? -13.484 -27.547 -13.211 1 98.75 445 SER A CA 1
ATOM 3522 C C . SER A 1 445 ? -13.008 -27.438 -14.656 1 98.75 445 SER A C 1
ATOM 3524 O O . SER A 1 445 ? -13.234 -28.344 -15.469 1 98.75 445 SER A O 1
ATOM 3526 N N . PHE A 1 446 ? -12.336 -26.375 -14.984 1 98.88 446 PHE A N 1
ATOM 3527 C CA . PHE A 1 446 ? -11.773 -26.188 -16.312 1 98.88 446 PHE A CA 1
ATOM 3528 C C . PHE A 1 446 ? -10.32 -26.641 -16.359 1 98.88 446 PHE A C 1
ATOM 3530 O O . PHE A 1 446 ? -9.469 -26.094 -15.656 1 98.88 446 PHE A O 1
ATOM 3537 N N . ASP A 1 447 ? -10.016 -27.609 -17.188 1 98.25 447 ASP A N 1
ATOM 3538 C CA . ASP A 1 447 ? -8.688 -28.219 -17.266 1 98.25 447 ASP A CA 1
ATOM 3539 C C . ASP A 1 447 ? -7.891 -27.641 -18.438 1 98.25 447 ASP A C 1
ATOM 3541 O O . ASP A 1 447 ? -8.258 -27.828 -19.594 1 98.25 447 ASP A O 1
ATOM 3545 N N . PHE A 1 448 ? -6.805 -27.016 -18.078 1 97.69 448 PHE A N 1
ATOM 3546 C CA . PHE A 1 448 ? -5.922 -26.422 -19.078 1 97.69 448 PHE A CA 1
ATOM 3547 C C . PHE A 1 448 ? -4.57 -27.125 -19.094 1 97.69 448 PHE A C 1
ATOM 3549 O O . PHE A 1 448 ? -3.623 -26.656 -19.719 1 97.69 448 PHE A O 1
ATOM 3556 N N . SER A 1 449 ? -4.473 -28.219 -18.406 1 93.44 449 SER A N 1
ATOM 3557 C CA . SER A 1 449 ? -3.205 -28.922 -18.203 1 93.44 449 SER A CA 1
ATOM 3558 C C . SER A 1 449 ? -2.732 -29.609 -19.469 1 93.44 449 SER A C 1
ATOM 3560 O O . SER A 1 449 ? -3.51 -29.797 -20.406 1 93.44 449 SER A O 1
ATOM 3562 N N . SER A 1 450 ? -1.462 -29.891 -19.453 1 90.69 450 SER A N 1
ATOM 3563 C CA . SER A 1 450 ? -0.909 -30.766 -20.484 1 90.69 450 SER A CA 1
ATOM 3564 C C . SER A 1 450 ? -1.067 -32.25 -20.094 1 90.69 450 SER A C 1
ATOM 3566 O O . SER A 1 450 ? -1.242 -32.562 -18.922 1 90.69 450 SER A O 1
ATOM 3568 N N . GLY A 1 451 ? -1.044 -33.062 -21.078 1 90.12 451 GLY A N 1
ATOM 3569 C CA . GLY A 1 451 ? -1.133 -34.5 -20.797 1 90.12 451 GLY A CA 1
ATOM 3570 C C . GLY A 1 451 ? -2.561 -35 -20.703 1 90.12 451 GLY A C 1
ATOM 3571 O O . GLY A 1 451 ? -3.414 -34.625 -21.5 1 90.12 451 GLY A O 1
ATOM 3572 N N . ASN A 1 452 ? -2.787 -35.906 -19.672 1 94.69 452 ASN A N 1
ATOM 3573 C CA . ASN A 1 452 ? -4.109 -36.469 -19.453 1 94.69 452 ASN A CA 1
ATOM 3574 C C . ASN A 1 452 ? -5.078 -35.438 -18.891 1 94.69 452 ASN A C 1
ATOM 3576 O O . ASN A 1 452 ? -4.906 -34.969 -17.766 1 94.69 452 ASN A O 1
ATOM 3580 N N . PRO A 1 453 ? -6.152 -35.062 -19.719 1 96.19 453 PRO A N 1
ATOM 3581 C CA . PRO A 1 453 ? -7.059 -34 -19.281 1 96.19 453 PRO A CA 1
ATOM 3582 C C . PRO A 1 453 ? -7.871 -34.406 -18.047 1 96.19 453 PRO A C 1
ATOM 3584 O O . PRO A 1 453 ? -8.539 -33.562 -17.438 1 96.19 453 PRO A O 1
ATOM 3587 N N . PHE A 1 454 ? -7.824 -35.656 -17.594 1 97.12 454 PHE A N 1
ATOM 3588 C CA . PHE A 1 454 ? -8.602 -36.125 -16.453 1 97.12 454 PHE A CA 1
ATOM 3589 C C . PHE A 1 454 ? -7.707 -36.344 -15.234 1 97.12 454 PHE A C 1
ATOM 3591 O O . PHE A 1 454 ? -8.188 -36.719 -14.164 1 97.12 454 PHE A O 1
ATOM 3598 N N . GLU A 1 455 ? -6.418 -36.031 -15.391 1 95.94 455 GLU A N 1
ATOM 3599 C CA . GLU A 1 455 ? -5.484 -36.281 -14.297 1 95.94 455 GLU A CA 1
ATOM 3600 C C . GLU A 1 455 ? -5.883 -35.5 -13.047 1 95.94 455 GLU A C 1
ATOM 3602 O O . GLU A 1 455 ? -5.801 -36 -11.938 1 95.94 455 GLU A O 1
ATOM 3607 N N . THR A 1 456 ? -6.336 -34.25 -13.164 1 96.12 456 THR A N 1
ATOM 3608 C CA . THR A 1 456 ? -6.68 -33.406 -12.031 1 96.12 456 THR A CA 1
ATOM 3609 C C . THR A 1 456 ? -7.887 -33.969 -11.281 1 96.12 456 THR A C 1
ATOM 3611 O O . THR A 1 456 ? -7.91 -33.969 -10.047 1 96.12 456 THR A O 1
ATOM 3614 N N . VAL A 1 457 ? -8.883 -34.469 -11.992 1 96.38 457 VAL A N 1
ATOM 3615 C CA . VAL A 1 457 ? -10.07 -35.031 -11.352 1 96.38 457 VAL A CA 1
ATOM 3616 C C . VAL A 1 457 ? -9.711 -36.375 -10.672 1 96.38 457 VAL A C 1
ATOM 3618 O O . VAL A 1 457 ? -10.203 -36.656 -9.578 1 96.38 457 VAL A O 1
ATOM 3621 N N . LYS A 1 458 ? -8.852 -37.125 -11.336 1 95.88 458 LYS A N 1
ATOM 3622 C CA . LYS A 1 458 ? -8.406 -38.375 -10.75 1 95.88 458 LYS A CA 1
ATOM 3623 C C . LYS A 1 458 ? -7.656 -38.125 -9.438 1 95.88 458 LYS A C 1
ATOM 3625 O O . LYS A 1 458 ? -7.871 -38.844 -8.453 1 95.88 458 LYS A O 1
ATOM 3630 N N . GLU A 1 459 ? -6.793 -37.188 -9.492 1 95.75 459 GLU A N 1
ATOM 3631 C CA . GLU A 1 459 ? -6.051 -36.812 -8.297 1 95.75 459 GLU A CA 1
ATOM 3632 C C . GLU A 1 459 ? -6.984 -36.312 -7.203 1 95.75 459 GLU A C 1
ATOM 3634 O O . GLU A 1 459 ? -6.758 -36.562 -6.016 1 95.75 459 GLU A O 1
ATOM 3639 N N . ALA A 1 460 ? -8.023 -35.594 -7.57 1 96.94 460 ALA A N 1
ATOM 3640 C CA . ALA A 1 460 ? -9.008 -35.094 -6.613 1 96.94 460 ALA A CA 1
ATOM 3641 C C . ALA A 1 460 ? -9.75 -36.25 -5.949 1 96.94 460 ALA A C 1
ATOM 3643 O O . ALA A 1 460 ? -10.023 -36.219 -4.75 1 96.94 460 ALA A O 1
ATOM 3644 N N . VAL A 1 461 ? -10.07 -37.281 -6.75 1 95.88 461 VAL A N 1
ATOM 3645 C CA . VAL A 1 461 ? -10.719 -38.5 -6.219 1 95.88 461 VAL A CA 1
ATOM 3646 C C . VAL A 1 461 ? -9.836 -39.125 -5.145 1 95.88 461 VAL A C 1
ATOM 3648 O O . VAL A 1 461 ? -10.312 -39.438 -4.055 1 95.88 461 VAL A O 1
ATOM 3651 N N . LEU A 1 462 ? -8.617 -39.281 -5.473 1 95 462 LEU A N 1
ATOM 3652 C CA . LEU A 1 462 ? -7.676 -39.875 -4.543 1 95 462 LEU A CA 1
ATOM 3653 C C . LEU A 1 462 ? -7.523 -39.031 -3.285 1 95 462 LEU A C 1
ATOM 3655 O O . LEU A 1 462 ? -7.512 -39.562 -2.172 1 95 462 LEU A O 1
ATOM 3659 N N . TYR A 1 463 ? -7.348 -37.75 -3.43 1 96.44 463 TYR A N 1
ATOM 3660 C CA . TYR A 1 463 ? -7.23 -36.812 -2.312 1 96.44 463 TYR A CA 1
ATOM 3661 C C . TYR A 1 463 ? -8.43 -36.938 -1.378 1 96.44 463 TYR A C 1
ATOM 3663 O O . TYR A 1 463 ? -8.266 -37.031 -0.159 1 96.44 463 TYR A O 1
ATOM 3671 N N . CYS A 1 464 ? -9.617 -36.906 -1.917 1 96.56 464 CYS A N 1
ATOM 3672 C CA . CYS A 1 464 ? -10.836 -36.938 -1.116 1 96.56 464 CYS A CA 1
ATOM 3673 C C . CYS A 1 464 ? -11 -38.281 -0.424 1 96.56 464 CYS A C 1
ATOM 3675 O O . CYS A 1 464 ? -11.438 -38.344 0.729 1 96.56 464 CYS A O 1
ATOM 3677 N N . LYS A 1 465 ? -10.641 -39.281 -1.128 1 94.88 465 LYS A N 1
ATOM 3678 C CA . LYS A 1 465 ? -10.703 -40.625 -0.532 1 94.88 465 LYS A CA 1
ATOM 3679 C C . LYS A 1 465 ? -9.773 -40.719 0.677 1 94.88 465 LYS A C 1
ATOM 3681 O O . LYS A 1 465 ? -10.195 -41.188 1.747 1 94.88 465 LYS A O 1
ATOM 3686 N N . GLU A 1 466 ? -8.609 -40.281 0.546 1 95.19 466 GLU A N 1
ATOM 3687 C CA . GLU A 1 466 ? -7.594 -40.406 1.587 1 95.19 466 GLU A CA 1
ATOM 3688 C C . GLU A 1 466 ? -7.883 -39.469 2.756 1 95.19 466 GLU A C 1
ATOM 3690 O O . GLU A 1 466 ? -7.492 -39.75 3.893 1 95.19 466 GLU A O 1
ATOM 3695 N N . ASN A 1 467 ? -8.547 -38.406 2.504 1 95.62 467 ASN A N 1
ATOM 3696 C CA . ASN A 1 467 ? -8.812 -37.438 3.561 1 95.62 467 ASN A CA 1
ATOM 3697 C C . ASN A 1 467 ? -10.266 -37.469 4.012 1 95.62 467 ASN A C 1
ATOM 3699 O O . ASN A 1 467 ? -10.727 -36.594 4.734 1 95.62 467 ASN A O 1
ATOM 3703 N N . HIS A 1 468 ? -11.055 -38.469 3.545 1 95.06 468 HIS A N 1
ATOM 3704 C CA . HIS A 1 468 ? -12.43 -38.75 3.947 1 95.06 468 HIS A CA 1
ATOM 3705 C C . HIS A 1 468 ? -13.328 -37.531 3.676 1 95.06 468 HIS A C 1
ATOM 3707 O O . HIS A 1 468 ? -14.078 -37.094 4.555 1 95.06 468 HIS A O 1
ATOM 3713 N N . LEU A 1 469 ? -13.148 -36.969 2.475 1 95.88 469 LEU A N 1
ATOM 3714 C CA . LEU A 1 469 ? -14 -35.875 2.014 1 95.88 469 LEU A CA 1
ATOM 3715 C C . LEU A 1 469 ? -15.023 -36.375 0.996 1 95.88 469 LEU A C 1
ATOM 3717 O O . LEU A 1 469 ? -14.727 -37.281 0.206 1 95.88 469 LEU A O 1
ATOM 3721 N N . PRO A 1 470 ? -16.203 -35.781 1.06 1 95.69 470 PRO A N 1
ATOM 3722 C CA . PRO A 1 470 ? -17.203 -36.188 0.059 1 95.69 470 PRO A CA 1
ATOM 3723 C C . PRO A 1 470 ? -16.812 -35.781 -1.358 1 95.69 470 PRO A C 1
ATOM 3725 O O . PRO A 1 470 ? -16.375 -34.656 -1.583 1 95.69 470 PRO A O 1
ATOM 3728 N N . PHE A 1 471 ? -16.906 -36.688 -2.287 1 96.31 471 PHE A N 1
ATOM 3729 C CA . PHE A 1 471 ? -16.609 -36.5 -3.701 1 96.31 471 PHE A CA 1
ATOM 3730 C C . PHE A 1 471 ? -17.328 -37.531 -4.555 1 96.31 471 PHE A C 1
ATOM 3732 O O . PHE A 1 471 ? -17.609 -38.656 -4.098 1 96.31 471 PHE A O 1
ATOM 3739 N N . PRO A 1 472 ? -17.766 -37.156 -5.742 1 95 472 PRO A N 1
ATOM 3740 C CA . PRO A 1 472 ? -18.5 -38.125 -6.559 1 95 472 PRO A CA 1
ATOM 3741 C C . PRO A 1 472 ? -17.656 -39.375 -6.879 1 95 472 PRO A C 1
ATOM 3743 O O . PRO A 1 472 ? -16.422 -39.281 -6.977 1 95 472 PRO A O 1
ATOM 3746 N N . ASP A 1 473 ? -18.422 -40.406 -7.031 1 89.12 473 ASP A N 1
ATOM 3747 C CA . ASP A 1 473 ? -17.75 -41.625 -7.469 1 89.12 473 ASP A CA 1
ATOM 3748 C C . ASP A 1 473 ? -17.422 -41.562 -8.961 1 89.12 473 ASP A C 1
ATOM 3750 O O . ASP A 1 473 ? -18.328 -41.438 -9.789 1 89.12 473 ASP A O 1
ATOM 3754 N N . ILE A 1 474 ? -16.266 -41.531 -9.266 1 91.69 474 ILE A N 1
ATOM 3755 C CA . ILE A 1 474 ? -15.828 -41.438 -10.648 1 91.69 474 ILE A CA 1
ATOM 3756 C C . ILE A 1 474 ? -15.047 -42.688 -11.031 1 91.69 474 ILE A C 1
ATOM 3758 O O . ILE A 1 474 ? -14.117 -43.094 -10.336 1 91.69 474 ILE A O 1
ATOM 3762 N N . ASP A 1 475 ? -15.5 -43.344 -12.078 1 89.69 475 ASP A N 1
ATOM 3763 C CA . ASP A 1 475 ? -14.75 -44.469 -12.633 1 89.69 475 ASP A CA 1
ATOM 3764 C C . ASP A 1 475 ? -13.555 -44 -13.445 1 89.69 475 ASP A C 1
ATOM 3766 O O . ASP A 1 475 ? -13.68 -43.75 -14.648 1 89.69 475 ASP A O 1
ATOM 3770 N N . VAL A 1 476 ? -12.477 -44.031 -12.922 1 87.06 476 VAL A N 1
ATOM 3771 C CA . VAL A 1 476 ? -11.258 -43.5 -13.492 1 87.06 476 VAL A CA 1
ATOM 3772 C C . VAL A 1 476 ? -10.859 -44.281 -14.734 1 87.06 476 VAL A C 1
ATOM 3774 O O . VAL A 1 476 ? -10.336 -43.719 -15.695 1 87.06 476 VAL A O 1
ATOM 3777 N N . SER A 1 477 ? -11.055 -45.5 -14.719 1 88.25 477 SER A N 1
ATOM 3778 C CA . SER A 1 477 ? -10.695 -46.344 -15.852 1 88.25 477 SER A CA 1
ATOM 3779 C C . SER A 1 477 ? -11.539 -46 -17.078 1 88.25 477 SER A C 1
ATOM 3781 O O . SER A 1 477 ? -11.031 -46.031 -18.203 1 88.25 477 SER A O 1
ATOM 3783 N N . GLU A 1 478 ? -12.734 -45.719 -16.828 1 88.88 478 GLU A N 1
ATOM 3784 C CA . GLU A 1 478 ? -13.633 -45.375 -17.938 1 88.88 478 GLU A CA 1
ATOM 3785 C C . GLU A 1 478 ? -13.242 -44.031 -18.531 1 88.88 478 GLU A C 1
ATOM 3787 O O . GLU A 1 478 ? -13.367 -43.812 -19.734 1 88.88 478 GLU A O 1
ATOM 3792 N N . LEU A 1 479 ? -12.805 -43.125 -17.719 1 91.38 479 LEU A N 1
ATOM 3793 C CA . LEU A 1 479 ? -12.414 -41.781 -18.172 1 91.38 479 LEU A CA 1
ATOM 3794 C C . LEU A 1 479 ? -11.195 -41.875 -19.078 1 91.38 479 LEU A C 1
ATOM 3796 O O . LEU A 1 479 ? -11.109 -41.125 -20.062 1 91.38 479 LEU A O 1
ATOM 3800 N N . ASP A 1 480 ? -10.266 -42.719 -18.781 1 91.25 480 ASP A N 1
ATOM 3801 C CA . ASP A 1 480 ? -8.992 -42.781 -19.484 1 91.25 480 ASP A CA 1
ATOM 3802 C C . ASP A 1 480 ? -9.195 -43.281 -20.922 1 91.25 480 ASP A C 1
ATOM 3804 O O . ASP A 1 480 ? -8.336 -43.062 -21.781 1 91.25 480 ASP A O 1
ATOM 3808 N N . LYS A 1 481 ? -10.32 -43.906 -21.156 1 91.5 481 LYS A N 1
ATOM 3809 C CA . LYS A 1 481 ? -10.617 -44.375 -22.516 1 91.5 481 LYS A CA 1
ATOM 3810 C C . LYS A 1 481 ? -10.797 -43.219 -23.469 1 91.5 481 LYS A C 1
ATOM 3812 O O . LYS A 1 481 ? -10.555 -43.344 -24.672 1 91.5 481 LYS A O 1
ATOM 3817 N N . SER A 1 482 ? -11.18 -42.094 -22.906 1 91.75 482 SER A N 1
ATOM 3818 C CA . SER A 1 482 ? -11.461 -40.938 -23.734 1 91.75 482 SER A CA 1
ATOM 3819 C C . SER A 1 482 ? -10.359 -39.875 -23.609 1 91.75 482 SER A C 1
ATOM 3821 O O . SER A 1 482 ? -10.531 -38.719 -24.047 1 91.75 482 SER A O 1
ATOM 3823 N N . LYS A 1 483 ? -9.242 -40.219 -23.031 1 94.19 483 LYS A N 1
ATOM 3824 C CA . LYS A 1 483 ? -8.219 -39.219 -22.719 1 94.19 483 LYS A CA 1
ATOM 3825 C C . LYS A 1 483 ? -7.656 -38.594 -23.984 1 94.19 483 LYS A C 1
ATOM 3827 O O . LYS A 1 483 ? -7.25 -37.406 -23.969 1 94.19 483 LYS A O 1
ATOM 3832 N N . ASP A 1 484 ? -7.59 -39.281 -25.109 1 94.62 484 ASP A N 1
ATOM 3833 C CA . ASP A 1 484 ? -7.008 -38.781 -26.344 1 94.62 484 ASP A CA 1
ATOM 3834 C C . ASP A 1 484 ? -8.062 -38.062 -27.188 1 94.62 484 ASP A C 1
ATOM 3836 O O . ASP A 1 484 ? -7.723 -37.312 -28.109 1 94.62 484 ASP A O 1
ATOM 3840 N N . SER A 1 485 ? -9.305 -38.375 -26.922 1 94.88 485 SER A N 1
ATOM 3841 C CA . SER A 1 485 ? -10.414 -37.75 -27.625 1 94.88 485 SER A CA 1
ATOM 3842 C C . SER A 1 485 ? -11.562 -37.406 -26.672 1 94.88 485 SER A C 1
ATOM 3844 O O . SER A 1 485 ? -12.688 -37.875 -26.859 1 94.88 485 SER A O 1
ATOM 3846 N N . PRO A 1 486 ? -11.258 -36.531 -25.781 1 96.81 486 PRO A N 1
ATOM 3847 C CA . PRO A 1 486 ? -12.289 -36.219 -24.797 1 96.81 486 PRO A CA 1
ATOM 3848 C C . PRO A 1 486 ? -13.422 -35.375 -25.359 1 96.81 486 PRO A C 1
ATOM 3850 O O . PRO A 1 486 ? -13.242 -34.719 -26.391 1 96.81 486 PRO A O 1
ATOM 3853 N N . TYR A 1 487 ? -14.578 -35.438 -24.719 1 96.06 487 TYR A N 1
ATOM 3854 C CA . TYR A 1 487 ? -15.648 -34.5 -24.969 1 96.06 487 TYR A CA 1
ATOM 3855 C C . TYR A 1 487 ? -15.406 -33.188 -24.234 1 96.06 487 TYR A C 1
ATOM 3857 O O . TYR A 1 487 ? -14.438 -33.062 -23.484 1 96.06 487 TYR A O 1
ATOM 3865 N N . ASP A 1 488 ? -16.266 -32.188 -24.5 1 97.31 488 ASP A N 1
ATOM 3866 C CA . ASP A 1 488 ? -16.016 -30.859 -23.984 1 97.31 488 ASP A CA 1
ATOM 3867 C C . ASP A 1 488 ? -16.594 -30.688 -22.578 1 97.31 488 ASP A C 1
ATOM 3869 O O . ASP A 1 488 ? -16.391 -29.656 -21.938 1 97.31 488 ASP A O 1
ATOM 3873 N N . CYS A 1 489 ? -17.312 -31.781 -22.047 1 98 489 CYS A N 1
ATOM 3874 C CA . CYS A 1 489 ? -17.859 -31.656 -20.703 1 98 489 CYS A CA 1
ATOM 3875 C C . CYS A 1 489 ? -18.188 -33.031 -20.125 1 98 489 CYS A C 1
ATOM 3877 O O . CYS A 1 489 ? -18.688 -33.875 -20.828 1 98 489 CYS A O 1
ATOM 3879 N N . TYR A 1 490 ? -17.891 -33.25 -18.906 1 96.88 490 TYR A N 1
ATOM 3880 C CA . TYR A 1 490 ? -18.25 -34.406 -18.109 1 96.88 490 TYR A CA 1
ATOM 3881 C C . TYR A 1 490 ? -18.891 -34 -16.781 1 96.88 490 TYR A C 1
ATOM 3883 O O . TYR A 1 490 ? -18.438 -33.062 -16.141 1 96.88 490 TYR A O 1
ATOM 3891 N N . VAL A 1 491 ? -20 -34.656 -16.391 1 96.5 491 VAL A N 1
ATOM 3892 C CA . VAL A 1 491 ? -20.703 -34.312 -15.156 1 96.5 491 VAL A CA 1
ATOM 3893 C C . VAL A 1 491 ? -20.641 -35.531 -14.211 1 96.5 491 VAL A C 1
ATOM 3895 O O . VAL A 1 491 ? -21.062 -36.625 -14.562 1 96.5 491 VAL A O 1
ATOM 3898 N N . PHE A 1 492 ? -20.062 -35.312 -13.102 1 96.12 492 PHE A N 1
ATOM 3899 C CA . PHE A 1 492 ? -19.969 -36.312 -12.055 1 96.12 492 PHE A CA 1
ATOM 3900 C C . PHE A 1 492 ? -20.844 -35.969 -10.867 1 96.12 492 PHE A C 1
ATOM 3902 O O . PHE A 1 492 ? -20.656 -34.906 -10.25 1 96.12 492 PHE A O 1
ATOM 3909 N N . GLN A 1 493 ? -21.766 -36.781 -10.539 1 92.06 493 GLN A N 1
ATOM 3910 C CA . GLN A 1 493 ? -22.688 -36.531 -9.438 1 92.06 493 GLN A CA 1
ATOM 3911 C C . GLN A 1 493 ? -22.625 -37.656 -8.406 1 92.06 493 GLN A C 1
ATOM 3913 O O . GLN A 1 493 ? -22.375 -38.812 -8.75 1 92.06 493 GLN A O 1
ATOM 3918 N N . GLY A 1 494 ? -22.609 -37.312 -7.223 1 84.44 494 GLY A N 1
ATOM 3919 C CA . GLY A 1 494 ? -22.703 -38.25 -6.129 1 84.44 494 GLY A CA 1
ATOM 3920 C C . GLY A 1 494 ? -23.719 -37.875 -5.078 1 84.44 494 GLY A C 1
ATOM 3921 O O . GLY A 1 494 ? -24.391 -36.844 -5.207 1 84.44 494 GLY A O 1
ATOM 3922 N N . HIS A 1 495 ? -23.859 -38.906 -4.121 1 83.38 495 HIS A N 1
ATOM 3923 C CA . HIS A 1 495 ? -24.766 -38.656 -3.006 1 83.38 495 HIS A CA 1
ATOM 3924 C C . HIS A 1 495 ? -24.094 -37.812 -1.928 1 83.38 495 HIS A C 1
ATOM 3926 O O . HIS A 1 495 ? -23.016 -38.156 -1.448 1 83.38 495 HIS A O 1
ATOM 3932 N N . ASP A 1 496 ? -24.641 -36.688 -1.513 1 87.38 496 ASP A N 1
ATOM 3933 C CA . ASP A 1 496 ? -24.172 -35.812 -0.454 1 87.38 496 ASP A CA 1
ATOM 3934 C C . ASP A 1 496 ? -22.766 -35.281 -0.747 1 87.38 496 ASP A C 1
ATOM 3936 O O . ASP A 1 496 ? -21.891 -35.312 0.131 1 87.38 496 ASP A O 1
ATOM 3940 N N . SER A 1 497 ? -22.359 -35.156 -1.963 1 93.62 497 SER A N 1
ATOM 3941 C CA . SER A 1 497 ? -21.094 -34.625 -2.434 1 93.62 497 SER A CA 1
ATOM 3942 C C . SER A 1 497 ? -21.297 -33.531 -3.463 1 93.62 497 SER A C 1
ATOM 3944 O O . SER A 1 497 ? -22.375 -33.406 -4.055 1 93.62 497 SER A O 1
ATOM 3946 N N . PRO A 1 498 ? -20.344 -32.688 -3.617 1 95.31 498 PRO A N 1
ATOM 3947 C CA . PRO A 1 498 ? -20.484 -31.688 -4.676 1 95.31 498 PRO A CA 1
ATOM 3948 C C . PRO A 1 498 ? -20.594 -32.312 -6.066 1 95.31 498 PRO A C 1
ATOM 3950 O O . PRO A 1 498 ? -20 -33.344 -6.328 1 95.31 498 PRO A O 1
ATOM 3953 N N . THR A 1 499 ? -21.406 -31.719 -6.879 1 96.5 499 THR A N 1
ATOM 3954 C CA . THR A 1 499 ? -21.391 -32.031 -8.297 1 96.5 499 THR A CA 1
ATOM 3955 C C . THR A 1 499 ? -20.156 -31.438 -8.977 1 96.5 499 THR A C 1
ATOM 3957 O O . THR A 1 499 ? -19.797 -30.281 -8.703 1 96.5 499 THR A O 1
ATOM 3960 N N . VAL A 1 500 ? -19.453 -32.25 -9.789 1 97.75 500 VAL A N 1
ATOM 3961 C CA . VAL A 1 500 ? -18.266 -31.75 -10.484 1 97.75 500 VAL A CA 1
ATOM 3962 C C . VAL A 1 500 ? -18.5 -31.781 -12 1 97.75 500 VAL A C 1
ATOM 3964 O O . VAL A 1 500 ? -18.812 -32.844 -12.555 1 97.75 500 VAL A O 1
ATOM 3967 N N . MET A 1 501 ? -18.484 -30.672 -12.586 1 98.19 501 MET A N 1
ATOM 3968 C CA . MET A 1 501 ? -18.438 -30.578 -14.047 1 98.19 501 MET A CA 1
ATOM 3969 C C . MET A 1 501 ? -17.016 -30.328 -14.531 1 98.19 501 MET A C 1
ATOM 3971 O O . MET A 1 501 ? -16.375 -29.375 -14.078 1 98.19 501 MET A O 1
ATOM 3975 N N . HIS A 1 502 ? -16.516 -31.172 -15.383 1 98.19 502 HIS A N 1
ATOM 3976 C CA . HIS A 1 502 ? -15.133 -31.109 -15.852 1 98.19 502 HIS A CA 1
ATOM 3977 C C . HIS A 1 502 ? -15.07 -30.781 -17.344 1 98.19 502 HIS A C 1
ATOM 3979 O O . HIS A 1 502 ? -15.75 -31.422 -18.141 1 98.19 502 HIS A O 1
ATOM 3985 N N . PHE A 1 503 ? -14.258 -29.766 -17.672 1 98.69 503 PHE A N 1
ATOM 3986 C CA . PHE A 1 503 ? -14.211 -29.25 -19.031 1 98.69 503 PHE A CA 1
ATOM 3987 C C . PHE A 1 503 ? -12.789 -29.328 -19.594 1 98.69 503 PHE A C 1
ATOM 3989 O O . PHE A 1 503 ? -11.984 -28.422 -19.391 1 98.69 503 PHE A O 1
ATOM 3996 N N . PRO A 1 504 ? -12.438 -30.391 -20.359 1 98 504 PRO A N 1
ATOM 3997 C CA . PRO A 1 504 ? -11.141 -30.406 -21.047 1 98 504 PRO A CA 1
ATOM 3998 C C . PRO A 1 504 ? -11.016 -29.297 -22.094 1 98 504 PRO A C 1
ATOM 4000 O O . PRO A 1 504 ? -11.93 -29.094 -22.891 1 98 504 PRO A O 1
ATOM 4003 N N . LEU A 1 505 ? -9.953 -28.578 -22.094 1 98.44 505 LEU A N 1
ATOM 4004 C CA . LEU A 1 505 ? -9.773 -27.453 -23 1 98.44 505 LEU A CA 1
ATOM 4005 C C . LEU A 1 505 ? -9.852 -27.891 -24.453 1 98.44 505 LEU A C 1
ATOM 4007 O O . LEU A 1 505 ? -10.641 -27.359 -25.234 1 98.44 505 LEU A O 1
ATOM 4011 N N . PHE A 1 506 ? -8.969 -28.797 -24.828 1 98.06 506 PHE A N 1
ATOM 4012 C CA . PHE A 1 506 ? -8.977 -29.344 -26.172 1 98.06 506 PHE A CA 1
ATOM 4013 C C . PHE A 1 506 ? -9.781 -30.625 -26.219 1 98.06 506 PHE A C 1
ATOM 4015 O O . PHE A 1 506 ? -9.516 -31.562 -25.469 1 98.06 506 PHE A O 1
ATOM 4022 N N . ASN A 1 507 ? -10.688 -30.719 -27.031 1 97.75 507 ASN A N 1
ATOM 4023 C CA . ASN A 1 507 ? -11.617 -31.844 -27.109 1 97.75 507 ASN A CA 1
ATOM 4024 C C . ASN A 1 507 ? -12.148 -32.031 -28.531 1 97.75 507 ASN A C 1
ATOM 4026 O O . ASN A 1 507 ? -11.859 -31.219 -29.422 1 97.75 507 ASN A O 1
ATOM 4030 N N . THR A 1 508 ? -12.984 -33 -28.672 1 96.56 508 THR A N 1
ATOM 4031 C CA . THR A 1 508 ? -13.422 -33.375 -30.016 1 96.56 508 THR A CA 1
ATOM 4032 C C . THR A 1 508 ? -14.477 -32.438 -30.547 1 96.56 508 THR A C 1
ATOM 4034 O O . THR A 1 508 ? -14.781 -32.438 -31.75 1 96.56 508 THR A O 1
ATOM 4037 N N . VAL A 1 509 ? -15.047 -31.594 -29.719 1 96.25 509 VAL A N 1
ATOM 4038 C CA . VAL A 1 509 ? -16.094 -30.672 -30.141 1 96.25 509 VAL A CA 1
ATOM 4039 C C . VAL A 1 509 ? -15.469 -29.375 -30.656 1 96.25 509 VAL A C 1
ATOM 4041 O O . VAL A 1 509 ? -15.773 -28.922 -31.766 1 96.25 509 VAL A O 1
ATOM 4044 N N . ASN A 1 510 ? -14.555 -28.797 -29.906 1 93.31 510 ASN A N 1
ATOM 4045 C CA . ASN A 1 510 ? -13.992 -27.516 -30.328 1 93.31 510 ASN A CA 1
ATOM 4046 C C . ASN A 1 510 ? -12.805 -27.703 -31.266 1 93.31 510 ASN A C 1
ATOM 4048 O O . ASN A 1 510 ? -12.469 -26.797 -32.031 1 93.31 510 ASN A O 1
ATOM 4052 N N . CYS A 1 511 ? -12.094 -28.875 -31.156 1 93.06 511 CYS A N 1
ATOM 4053 C CA . CYS A 1 511 ? -10.93 -29.141 -31.984 1 93.06 511 CYS A CA 1
ATOM 4054 C C . CYS A 1 511 ? -11.266 -30.141 -33.094 1 93.06 511 CYS A C 1
ATOM 4056 O O . CYS A 1 511 ? -10.461 -30.375 -34 1 93.06 511 CYS A O 1
ATOM 4058 N N . LYS A 1 512 ? -12.359 -30.766 -32.969 1 91.94 512 LYS A N 1
ATOM 4059 C CA . LYS A 1 512 ? -12.734 -31.828 -33.875 1 91.94 512 LYS A CA 1
ATOM 4060 C C . LYS A 1 512 ? -11.703 -32.969 -33.844 1 91.94 512 LYS A C 1
ATOM 4062 O O . LYS A 1 512 ? -11.359 -33.469 -32.781 1 91.94 512 LYS A O 1
ATOM 4067 N N . ASP A 1 513 ? -11.133 -33.312 -35.031 1 91.38 513 ASP A N 1
ATOM 4068 C CA . ASP A 1 513 ? -10.188 -34.406 -35.094 1 91.38 513 ASP A CA 1
ATOM 4069 C C . ASP A 1 513 ? -8.75 -33.938 -34.906 1 91.38 513 ASP A C 1
ATOM 4071 O O . ASP A 1 513 ? -7.805 -34.688 -35.094 1 91.38 513 ASP A O 1
ATOM 4075 N N . LYS A 1 514 ? -8.602 -32.781 -34.344 1 95.75 514 LYS A N 1
ATOM 4076 C CA . LYS A 1 514 ? -7.266 -32.188 -34.25 1 95.75 514 LYS A CA 1
ATOM 4077 C C . LYS A 1 514 ? -6.832 -32 -32.812 1 95.75 514 LYS A C 1
ATOM 4079 O O . LYS A 1 514 ? -6.098 -31.062 -32.5 1 95.75 514 LYS A O 1
ATOM 4084 N N . VAL A 1 515 ? -7.332 -32.75 -31.922 1 96.25 515 VAL A N 1
ATOM 4085 C CA . VAL A 1 515 ? -7.027 -32.625 -30.5 1 96.25 515 VAL A CA 1
ATOM 4086 C C . VAL A 1 515 ? -5.523 -32.781 -30.281 1 96.25 515 VAL A C 1
ATOM 4088 O O . VAL A 1 515 ? -4.906 -31.938 -29.609 1 96.25 515 VAL A O 1
ATOM 4091 N N . ALA A 1 516 ? -4.922 -33.781 -30.828 1 95.31 516 ALA A N 1
ATOM 4092 C CA . ALA A 1 516 ? -3.488 -34.031 -30.672 1 95.31 516 ALA A CA 1
ATOM 4093 C C . ALA A 1 516 ? -2.676 -32.875 -31.25 1 95.31 516 ALA A C 1
ATOM 4095 O O . ALA A 1 516 ? -1.649 -32.469 -30.688 1 95.31 516 ALA A O 1
ATOM 4096 N N . GLU A 1 517 ? -3.068 -32.406 -32.375 1 95.88 517 GLU A N 1
ATOM 4097 C CA . GLU A 1 517 ? -2.383 -31.297 -33.031 1 95.88 517 GLU A CA 1
ATOM 4098 C C . GLU A 1 517 ? -2.424 -30.047 -32.156 1 95.88 517 GLU A C 1
ATOM 4100 O O . GLU A 1 517 ? -1.424 -29.328 -32.031 1 95.88 517 GLU A O 1
ATOM 4105 N N . TRP A 1 518 ? -3.545 -29.719 -31.609 1 96.56 518 TRP A N 1
ATOM 4106 C CA . TRP A 1 518 ? -3.689 -28.562 -30.734 1 96.56 518 TRP A CA 1
ATOM 4107 C C . TRP A 1 518 ? -2.834 -28.703 -29.484 1 96.56 518 TRP A C 1
ATOM 4109 O O . TRP A 1 518 ? -2.203 -27.75 -29.047 1 96.56 518 TRP A O 1
ATOM 4119 N N . ARG A 1 519 ? -2.84 -29.859 -28.891 1 95.5 519 ARG A N 1
ATOM 4120 C CA . ARG A 1 519 ? -2.035 -30.125 -27.703 1 95.5 519 ARG A CA 1
ATOM 4121 C C . ARG A 1 519 ? -0.556 -29.875 -27.984 1 95.5 519 ARG A C 1
ATOM 4123 O O . ARG A 1 519 ? 0.171 -29.391 -27.109 1 95.5 519 ARG A O 1
ATOM 4130 N N . GLU A 1 520 ? -0.144 -30.188 -29.141 1 93.81 520 GLU A N 1
ATOM 4131 C CA . GLU A 1 520 ? 1.244 -29.969 -29.531 1 93.81 520 GLU A CA 1
ATOM 4132 C C . GLU A 1 520 ? 1.511 -28.484 -29.797 1 93.81 520 GLU A C 1
ATOM 4134 O O . GLU A 1 520 ? 2.553 -27.953 -29.406 1 93.81 520 GLU A O 1
ATOM 4139 N N . GLN A 1 521 ? 0.612 -27.906 -30.453 1 94.75 521 GLN A N 1
ATOM 4140 C CA . GLN A 1 521 ? 0.772 -26.516 -30.859 1 94.75 521 GLN A CA 1
ATOM 4141 C C . GLN A 1 521 ? 0.768 -25.594 -29.641 1 94.75 521 GLN A C 1
ATOM 4143 O O . GLN A 1 521 ? 1.498 -24.594 -29.609 1 94.75 521 GLN A O 1
ATOM 4148 N N . TYR A 1 522 ? -0.07 -25.875 -28.719 1 95.38 522 TYR A N 1
ATOM 4149 C CA . TYR A 1 522 ? -0.218 -25.031 -27.547 1 95.38 522 TYR A CA 1
ATOM 4150 C C . TYR A 1 522 ? 0.355 -25.703 -26.297 1 95.38 522 TYR A C 1
ATOM 4152 O O . TYR A 1 522 ? -0.314 -25.797 -25.266 1 95.38 522 TYR A O 1
ATOM 4160 N N . SER A 1 523 ? 1.563 -26.047 -26.391 1 90.25 523 SER A N 1
ATOM 4161 C CA . SER A 1 523 ? 2.248 -26.719 -25.297 1 90.25 523 SER A CA 1
ATOM 4162 C C . SER A 1 523 ? 2.396 -25.797 -24.094 1 90.25 523 SER A C 1
ATOM 4164 O O . SER A 1 523 ? 2.467 -24.578 -24.234 1 90.25 523 SER A O 1
ATOM 4166 N N . THR A 1 524 ? 2.445 -26.422 -22.875 1 86.94 524 THR A N 1
ATOM 4167 C CA . THR A 1 524 ? 2.559 -25.688 -21.609 1 86.94 524 THR A CA 1
ATOM 4168 C C . THR A 1 524 ? 3.9 -24.969 -21.531 1 86.94 524 THR A C 1
ATOM 4170 O O . THR A 1 524 ? 4.035 -23.984 -20.797 1 86.94 524 THR A O 1
ATOM 4173 N N . LEU A 1 525 ? 4.879 -25.359 -22.25 1 82.94 525 LEU A N 1
ATOM 4174 C CA . LEU A 1 525 ? 6.238 -24.844 -22.156 1 82.94 525 LEU A CA 1
ATOM 4175 C C . LEU A 1 525 ? 6.418 -23.625 -23.062 1 82.94 525 LEU A C 1
ATOM 4177 O O . LEU A 1 525 ? 7.418 -22.906 -22.953 1 82.94 525 LEU A O 1
ATOM 4181 N N . LYS A 1 526 ? 5.398 -23.359 -23.844 1 87.19 526 LYS A N 1
ATOM 4182 C CA . LYS A 1 526 ? 5.504 -22.188 -24.734 1 87.19 526 LYS A CA 1
ATOM 4183 C C . LYS A 1 526 ? 5.438 -20.891 -23.938 1 87.19 526 LYS A C 1
ATOM 4185 O O . LYS A 1 526 ? 4.578 -20.734 -23.062 1 87.19 526 LYS A O 1
ATOM 4190 N N . VAL A 1 527 ? 6.316 -20 -24.359 1 87.56 527 VAL A N 1
ATOM 4191 C CA . VAL A 1 527 ? 6.449 -18.797 -23.547 1 87.56 527 VAL A CA 1
ATOM 4192 C C . VAL A 1 527 ? 5.859 -17.594 -24.297 1 87.56 527 VAL A C 1
ATOM 4194 O O . VAL A 1 527 ? 5.816 -16.484 -23.766 1 87.56 527 VAL A O 1
ATOM 4197 N N . SER A 1 528 ? 5.406 -17.844 -25.5 1 92 528 SER A N 1
ATOM 4198 C CA . SER A 1 528 ? 4.773 -16.781 -26.281 1 92 528 SER A CA 1
ATOM 4199 C C . SER A 1 528 ? 3.85 -17.359 -27.344 1 92 528 SER A C 1
ATOM 4201 O O . SER A 1 528 ? 4.035 -18.5 -27.797 1 92 528 SER A O 1
ATOM 4203 N N . TYR A 1 529 ? 2.852 -16.609 -27.672 1 94.94 529 TYR A N 1
ATOM 4204 C CA . TYR A 1 529 ? 1.926 -16.938 -28.75 1 94.94 529 TYR A CA 1
ATOM 4205 C C . TYR A 1 529 ? 1.737 -15.758 -29.688 1 94.94 529 TYR A C 1
ATOM 4207 O O . TYR A 1 529 ? 1.792 -14.602 -29.266 1 94.94 529 TYR A O 1
ATOM 4215 N N . LYS A 1 530 ? 1.532 -16.094 -30.953 1 95.25 530 LYS A N 1
ATOM 4216 C CA . LYS A 1 530 ? 1.122 -15.07 -31.906 1 95.25 530 LYS A CA 1
ATOM 4217 C C . LYS A 1 530 ? -0.319 -14.633 -31.656 1 95.25 530 LYS A C 1
ATOM 4219 O O . LYS A 1 530 ? -1.066 -15.32 -30.953 1 95.25 530 LYS A O 1
ATOM 4224 N N . GLU A 1 531 ? -0.635 -13.531 -32.219 1 96.5 531 GLU A N 1
ATOM 4225 C CA . GLU A 1 531 ? -1.955 -12.945 -32 1 96.5 531 GLU A CA 1
ATOM 4226 C C . GLU A 1 531 ? -3.062 -13.938 -32.344 1 96.5 531 GLU A C 1
ATOM 4228 O O . GLU A 1 531 ? -4.008 -14.117 -31.578 1 96.5 531 GLU A O 1
ATOM 4233 N N . GLN A 1 532 ? -2.895 -14.539 -33.5 1 96.69 532 GLN A N 1
ATOM 4234 C CA . GLN A 1 532 ? -3.924 -15.469 -33.938 1 96.69 532 GLN A CA 1
ATOM 4235 C C . GLN A 1 532 ? -4.004 -16.688 -33.031 1 96.69 532 GLN A C 1
ATOM 4237 O O . GLN A 1 532 ? -5.086 -17.234 -32.812 1 96.69 532 GLN A O 1
ATOM 4242 N N . GLU A 1 533 ? -2.902 -17.141 -32.562 1 97.12 533 GLU A N 1
ATOM 4243 C CA . GLU A 1 533 ? -2.883 -18.266 -31.625 1 97.12 533 GLU A CA 1
ATOM 4244 C C . GLU A 1 533 ? -3.625 -17.922 -30.328 1 97.12 533 GLU A C 1
ATOM 4246 O O . GLU A 1 533 ? -4.352 -18.75 -29.781 1 97.12 533 GLU A O 1
ATOM 4251 N N . VAL A 1 534 ? -3.418 -16.703 -29.828 1 97.69 534 VAL A N 1
ATOM 4252 C CA . VAL A 1 534 ? -4.117 -16.234 -28.641 1 97.69 534 VAL A CA 1
ATOM 4253 C C . VAL A 1 534 ? -5.625 -16.25 -28.875 1 97.69 534 VAL A C 1
ATOM 4255 O O . VAL A 1 534 ? -6.395 -16.734 -28.047 1 97.69 534 VAL A O 1
ATOM 4258 N N . LYS A 1 535 ? -6.027 -15.742 -30.016 1 97.12 535 LYS A N 1
ATOM 4259 C CA . LYS A 1 535 ? -7.441 -15.68 -30.359 1 97.12 535 LYS A CA 1
ATOM 4260 C C . LYS A 1 535 ? -8.047 -17.078 -30.484 1 97.12 535 LYS A C 1
ATOM 4262 O O . LYS A 1 535 ? -9.172 -17.312 -30.047 1 97.12 535 LYS A O 1
ATOM 4267 N N . ASN A 1 536 ? -7.301 -17.969 -31.109 1 96.94 536 ASN A N 1
ATOM 4268 C CA . ASN A 1 536 ? -7.766 -19.344 -31.234 1 96.94 536 ASN A CA 1
ATOM 4269 C C . ASN A 1 536 ? -7.961 -20 -29.875 1 96.94 536 ASN A C 1
ATOM 4271 O O . ASN A 1 536 ? -8.945 -20.703 -29.656 1 96.94 536 ASN A O 1
ATOM 4275 N N . LEU A 1 537 ? -7.004 -19.781 -29.047 1 97.31 537 LEU A N 1
ATOM 4276 C CA . LEU A 1 537 ? -7.078 -20.344 -27.703 1 97.31 537 LEU A CA 1
ATOM 4277 C C . LEU A 1 537 ? -8.266 -19.781 -26.938 1 97.31 537 LEU A C 1
ATOM 4279 O O . LEU A 1 537 ? -8.969 -20.516 -26.234 1 97.31 537 LEU A O 1
ATOM 4283 N N . LEU A 1 538 ? -8.469 -18.469 -27.016 1 98.12 538 LEU A N 1
ATOM 4284 C CA . LEU A 1 538 ? -9.625 -17.844 -26.391 1 98.12 538 LEU A CA 1
ATOM 4285 C C . LEU A 1 538 ? -10.922 -18.453 -26.906 1 98.12 538 LEU A C 1
ATOM 4287 O O . LEU A 1 538 ? -11.805 -18.797 -26.109 1 98.12 538 LEU A O 1
ATOM 4291 N N . GLU A 1 539 ? -10.992 -18.625 -28.188 1 97.62 539 GLU A N 1
ATOM 4292 C CA . GLU A 1 539 ? -12.219 -19.141 -28.797 1 97.62 539 GLU A CA 1
ATOM 4293 C C . GLU A 1 539 ? -12.469 -20.594 -28.375 1 97.62 539 GLU A C 1
ATOM 4295 O O . GLU A 1 539 ? -13.617 -20.984 -28.172 1 97.62 539 GLU A O 1
ATOM 4300 N N . ALA A 1 540 ? -11.438 -21.391 -28.344 1 97.81 540 ALA A N 1
ATOM 4301 C CA . ALA A 1 540 ? -11.586 -22.766 -27.891 1 97.81 540 ALA A CA 1
ATOM 4302 C C . ALA A 1 540 ? -12.172 -22.812 -26.469 1 97.81 540 ALA A C 1
ATOM 4304 O O . ALA A 1 540 ? -13.055 -23.625 -26.188 1 97.81 540 ALA A O 1
ATOM 4305 N N . ALA A 1 541 ? -11.672 -22 -25.594 1 98.38 541 ALA A N 1
ATOM 4306 C CA . ALA A 1 541 ? -12.141 -21.938 -24.219 1 98.38 541 ALA A CA 1
ATOM 4307 C C . ALA A 1 541 ? -13.578 -21.438 -24.156 1 98.38 541 ALA A C 1
ATOM 4309 O O . ALA A 1 541 ? -14.398 -21.969 -23.406 1 98.38 541 ALA A O 1
ATOM 4310 N N . LYS A 1 542 ? -13.867 -20.406 -24.906 1 98.25 542 LYS A N 1
ATOM 4311 C CA . LYS A 1 542 ? -15.219 -19.844 -24.969 1 98.25 542 LYS A CA 1
ATOM 4312 C C . LYS A 1 542 ? -16.234 -20.875 -25.453 1 98.25 542 LYS A C 1
ATOM 4314 O O . LYS A 1 542 ? -17.328 -20.984 -24.906 1 98.25 542 LYS A O 1
ATOM 4319 N N . ALA A 1 543 ? -15.836 -21.562 -26.469 1 97.88 543 ALA A N 1
ATOM 4320 C CA . ALA A 1 543 ? -16.703 -22.578 -27.062 1 97.88 543 ALA A CA 1
ATOM 4321 C C . ALA A 1 543 ? -17.109 -23.641 -26.047 1 97.88 543 ALA A C 1
ATOM 4323 O O . ALA A 1 543 ? -18.234 -24.125 -26.062 1 97.88 543 ALA A O 1
ATOM 4324 N N . ASN A 1 544 ? -16.172 -24.031 -25.234 1 97.62 544 ASN A N 1
ATOM 4325 C CA . ASN A 1 544 ? -16.469 -25.016 -24.188 1 97.62 544 ASN A CA 1
ATOM 4326 C C . ASN A 1 544 ? -17.609 -24.547 -23.281 1 97.62 544 ASN A C 1
ATOM 4328 O O . ASN A 1 544 ? -18.469 -25.328 -22.891 1 97.62 544 ASN A O 1
ATOM 4332 N N . VAL A 1 545 ? -17.609 -23.281 -22.938 1 98.19 545 VAL A N 1
ATOM 4333 C CA . VAL A 1 545 ? -18.641 -22.719 -22.078 1 98.19 545 VAL A CA 1
ATOM 4334 C C . VAL A 1 545 ? -19.953 -22.578 -22.859 1 98.19 545 VAL A C 1
ATOM 4336 O O . VAL A 1 545 ? -21.016 -23 -22.391 1 98.19 545 VAL A O 1
ATOM 4339 N N . ARG A 1 546 ? -19.828 -22 -24.031 1 97.69 546 ARG A N 1
ATOM 4340 C CA . ARG A 1 546 ? -20.984 -21.75 -24.875 1 97.69 546 ARG A CA 1
ATOM 4341 C C . ARG A 1 546 ? -21.734 -23.047 -25.188 1 97.69 546 ARG A C 1
ATOM 4343 O O . ARG A 1 546 ? -22.969 -23.109 -25.062 1 97.69 546 ARG A O 1
ATOM 4350 N N . ASN A 1 547 ? -21.047 -24.062 -25.5 1 97.44 547 ASN A N 1
ATOM 4351 C CA . ASN A 1 547 ? -21.625 -25.359 -25.875 1 97.44 547 ASN A CA 1
ATOM 4352 C C . ASN A 1 547 ? -22.297 -26.031 -24.688 1 97.44 547 ASN A C 1
ATOM 4354 O O . ASN A 1 547 ? -23.188 -26.859 -24.859 1 97.44 547 ASN A O 1
ATOM 4358 N N . ASN A 1 548 ? -21.828 -25.734 -23.547 1 97.94 548 ASN A N 1
ATOM 4359 C CA . ASN A 1 548 ? -22.297 -26.469 -22.375 1 97.94 548 ASN A CA 1
ATOM 4360 C C . ASN A 1 548 ? -23.094 -25.578 -21.422 1 97.94 548 ASN A C 1
ATOM 4362 O O . ASN A 1 548 ? -23.25 -25.891 -20.25 1 97.94 548 ASN A O 1
ATOM 4366 N N . LYS A 1 549 ? -23.531 -24.406 -21.891 1 96.75 549 LYS A N 1
ATOM 4367 C CA . LYS A 1 549 ? -24.328 -23.469 -21.094 1 96.75 549 LYS A CA 1
ATOM 4368 C C . LYS A 1 549 ? -25.562 -24.156 -20.516 1 96.75 549 LYS A C 1
ATOM 4370 O O . LYS A 1 549 ? -25.875 -24 -19.328 1 96.75 549 LYS A O 1
ATOM 4375 N N . GLY A 1 550 ? -26.266 -24.875 -21.359 1 95.69 550 GLY A N 1
ATOM 4376 C CA . GLY A 1 550 ? -27.453 -25.594 -20.906 1 95.69 550 GLY A CA 1
ATOM 4377 C C . GLY A 1 550 ? -27.156 -26.625 -19.828 1 95.69 550 GLY A C 1
ATOM 4378 O O . GLY A 1 550 ? -27.906 -26.734 -18.859 1 95.69 550 GLY A O 1
ATOM 4379 N N . ARG A 1 551 ? -26.062 -27.375 -19.953 1 96.81 551 ARG A N 1
ATOM 4380 C CA . ARG A 1 551 ? -25.672 -28.375 -18.969 1 96.81 551 ARG A CA 1
ATOM 4381 C C . ARG A 1 551 ? -25.297 -27.734 -17.641 1 96.81 551 ARG A C 1
ATOM 4383 O O . ARG A 1 551 ? -25.609 -28.266 -16.578 1 96.81 551 ARG A O 1
ATOM 4390 N N . ILE A 1 552 ? -24.609 -26.609 -17.688 1 97 552 ILE A N 1
ATOM 4391 C CA . ILE A 1 552 ? -24.25 -25.859 -16.484 1 97 552 ILE A CA 1
ATOM 4392 C C . ILE A 1 552 ? -25.516 -25.406 -15.758 1 97 552 ILE A C 1
ATOM 4394 O O . ILE A 1 552 ? -25.641 -25.578 -14.539 1 97 552 ILE A O 1
ATOM 4398 N N . LEU A 1 553 ? -26.453 -24.875 -16.547 1 94.25 553 LEU A N 1
ATOM 4399 C CA . LEU A 1 553 ? -27.703 -24.422 -15.977 1 94.25 553 LEU A CA 1
ATOM 4400 C C . LEU A 1 553 ? -28.469 -25.578 -15.328 1 94.25 553 LEU A C 1
ATOM 4402 O O . LEU A 1 553 ? -29.031 -25.422 -14.25 1 94.25 553 LEU A O 1
ATOM 4406 N N . GLN A 1 554 ? -28.453 -26.672 -16.016 1 93.81 554 GLN A N 1
ATOM 4407 C CA . GLN A 1 554 ? -29.125 -27.844 -15.484 1 93.81 554 GLN A CA 1
ATOM 4408 C C . GLN A 1 554 ? -28.5 -28.297 -14.172 1 93.81 554 GLN A C 1
ATOM 4410 O O . GLN A 1 554 ? -29.203 -28.688 -13.234 1 93.81 554 GLN A O 1
ATOM 4415 N N . ALA A 1 555 ? -27.188 -28.297 -14.133 1 93.94 555 ALA A N 1
ATOM 4416 C CA . ALA A 1 555 ? -26.5 -28.656 -12.906 1 93.94 555 ALA A CA 1
ATOM 4417 C C . ALA A 1 555 ? -26.859 -27.703 -11.773 1 93.94 555 ALA A C 1
ATOM 4419 O O . ALA A 1 555 ? -27.016 -28.125 -10.625 1 93.94 555 ALA A O 1
ATOM 4420 N N . MET A 1 556 ? -27 -26.422 -12.062 1 90.88 556 MET A N 1
ATOM 4421 C CA . MET A 1 556 ? -27.359 -25.406 -11.078 1 90.88 556 MET A CA 1
ATOM 4422 C C . MET A 1 556 ? -28.781 -25.641 -10.57 1 90.88 556 MET A C 1
ATOM 4424 O O . MET A 1 556 ? -29.047 -25.469 -9.375 1 90.88 556 MET A O 1
ATOM 4428 N N . LYS A 1 557 ? -29.609 -26.047 -11.438 1 85.94 557 LYS A N 1
ATOM 4429 C CA . LYS A 1 557 ? -31 -26.297 -11.086 1 85.94 557 LYS A CA 1
ATOM 4430 C C . LYS A 1 557 ? -31.141 -27.562 -10.234 1 85.94 557 LYS A C 1
ATOM 4432 O O . LYS A 1 557 ? -32.031 -27.641 -9.383 1 85.94 557 LYS A O 1
ATOM 4437 N N . SER A 1 558 ? -30.344 -28.484 -10.469 1 84 558 SER A N 1
ATOM 4438 C CA . SER A 1 558 ? -30.422 -29.766 -9.797 1 84 558 SER A CA 1
ATOM 4439 C C . SER A 1 558 ? -29.938 -29.672 -8.352 1 84 558 SER A C 1
ATOM 4441 O O . SER A 1 558 ? -30.172 -30.594 -7.555 1 84 558 SER A O 1
ATOM 4443 N N . MET A 1 559 ? -29.328 -28.656 -7.977 1 80.25 559 MET A N 1
ATOM 4444 C CA . MET A 1 559 ? -28.812 -28.5 -6.625 1 80.25 559 MET A CA 1
ATOM 4445 C C . MET A 1 559 ? -29.938 -28.203 -5.637 1 80.25 559 MET A C 1
ATOM 4447 O O . MET A 1 559 ? -29.734 -28.266 -4.422 1 80.25 559 MET A O 1
ATOM 4451 N N . GLN A 1 560 ? -31.062 -27.578 -6.062 1 61.94 560 GLN A N 1
ATOM 4452 C CA . GLN A 1 560 ? -32.188 -27.188 -5.227 1 61.94 560 GLN A CA 1
ATOM 4453 C C . GLN A 1 560 ? -33.031 -28.406 -4.844 1 61.94 560 GLN A C 1
ATOM 4455 O O . GLN A 1 560 ? -33.906 -28.312 -3.979 1 61.94 560 GLN A O 1
ATOM 4460 N N . ALA A 1 561 ? -32.969 -29.594 -5.574 1 46.84 561 ALA A N 1
ATOM 4461 C CA . ALA A 1 561 ? -33.969 -30.625 -5.277 1 46.84 561 ALA A CA 1
ATOM 4462 C C . ALA A 1 561 ? -33.781 -31.172 -3.861 1 46.84 561 ALA A C 1
ATOM 4464 O O . ALA A 1 561 ? -32.688 -31.594 -3.492 1 46.84 561 ALA A O 1
ATOM 4465 N N . PRO A 1 562 ? -34.75 -30.672 -2.9 1 41 562 PRO A N 1
ATOM 4466 C CA . PRO A 1 562 ? -34.812 -31.344 -1.601 1 41 562 PRO A CA 1
ATOM 4467 C C . PRO A 1 562 ? -34.75 -32.875 -1.722 1 41 562 PRO A C 1
ATOM 4469 O O . PRO A 1 562 ? -35.188 -33.438 -2.738 1 41 562 PRO A O 1
ATOM 4472 N N . MET B 1 1 ? 31.391 -7.074 13.938 1 19.41 1 MET B N 1
ATOM 4473 C CA . MET B 1 1 ? 30.438 -6.477 13.008 1 19.41 1 MET B CA 1
ATOM 4474 C C . MET B 1 1 ? 29.25 -5.891 13.758 1 19.41 1 MET B C 1
ATOM 4476 O O . MET B 1 1 ? 28.641 -6.559 14.602 1 19.41 1 MET B O 1
ATOM 4480 N N . PRO B 1 2 ? 29.125 -4.637 14.102 1 24.97 2 PRO B N 1
ATOM 4481 C CA . PRO B 1 2 ? 28.062 -4.238 15.047 1 24.97 2 PRO B CA 1
ATOM 4482 C C . PRO B 1 2 ? 26.719 -4.863 14.719 1 24.97 2 PRO B C 1
ATOM 4484 O O . PRO B 1 2 ? 26.391 -5.062 13.547 1 24.97 2 PRO B O 1
ATOM 4487 N N . GLY B 1 3 ? 26.281 -5.812 15.383 1 28.39 3 GLY B N 1
ATOM 4488 C CA . GLY B 1 3 ? 25.047 -6.582 15.32 1 28.39 3 GLY B CA 1
ATOM 4489 C C . GLY B 1 3 ? 23.828 -5.738 14.984 1 28.39 3 GLY B C 1
ATOM 4490 O O . GLY B 1 3 ? 23.562 -4.734 15.648 1 28.39 3 GLY B O 1
ATOM 4491 N N . SER B 1 4 ? 23.578 -5.469 13.734 1 33.5 4 SER B N 1
ATOM 4492 C CA . SER B 1 4 ? 22.344 -4.801 13.305 1 33.5 4 SER B CA 1
ATOM 4493 C C . SER B 1 4 ? 21.188 -5.09 14.258 1 33.5 4 SER B C 1
ATOM 4495 O O . SER B 1 4 ? 20.844 -6.25 14.469 1 33.5 4 SER B O 1
ATOM 4497 N N . ASN B 1 5 ? 21.125 -4.535 15.383 1 37.44 5 ASN B N 1
ATOM 4498 C CA . ASN B 1 5 ? 20.016 -4.602 16.328 1 37.44 5 ASN B CA 1
ATOM 4499 C C . ASN B 1 5 ? 18.672 -4.805 15.609 1 37.44 5 ASN B C 1
ATOM 4501 O O . ASN B 1 5 ? 18.375 -4.102 14.648 1 37.44 5 ASN B O 1
ATOM 4505 N N . GLN B 1 6 ? 18.109 -5.992 15.406 1 44.53 6 GLN B N 1
ATOM 4506 C CA . GLN B 1 6 ? 16.828 -6.578 15.023 1 44.53 6 GLN B CA 1
ATOM 4507 C C . GLN B 1 6 ? 15.688 -5.594 15.25 1 44.53 6 GLN B C 1
ATOM 4509 O O . GLN B 1 6 ? 15.453 -5.152 16.375 1 44.53 6 GLN B O 1
ATOM 4514 N N . SER B 1 7 ? 15.453 -4.605 14.43 1 53.03 7 SER B N 1
ATOM 4515 C CA . SER B 1 7 ? 14.562 -3.449 14.391 1 53.03 7 SER B CA 1
ATOM 4516 C C . SER B 1 7 ? 13.148 -3.826 14.812 1 53.03 7 SER B C 1
ATOM 4518 O O . SER B 1 7 ? 12.516 -4.676 14.188 1 53.03 7 SER B O 1
ATOM 4520 N N . ASP B 1 8 ? 12.883 -3.805 16.109 1 68.81 8 ASP B N 1
ATOM 4521 C CA . ASP B 1 8 ? 11.555 -3.783 16.703 1 68.81 8 ASP B CA 1
ATOM 4522 C C . ASP B 1 8 ? 10.625 -2.834 15.953 1 68.81 8 ASP B C 1
ATOM 4524 O O . ASP B 1 8 ? 11.078 -1.854 15.359 1 68.81 8 ASP B O 1
ATOM 4528 N N . VAL B 1 9 ? 9.438 -3.295 15.617 1 84.94 9 VAL B N 1
ATOM 4529 C CA . VAL B 1 9 ? 8.438 -2.486 14.922 1 84.94 9 VAL B CA 1
ATOM 4530 C C . VAL B 1 9 ? 8.312 -1.128 15.609 1 84.94 9 VAL B C 1
ATOM 4532 O O . VAL B 1 9 ? 7.934 -0.139 14.977 1 84.94 9 VAL B O 1
ATOM 4535 N N . ILE B 1 10 ? 8.68 -1.04 16.875 1 91.94 10 ILE B N 1
ATOM 4536 C CA . ILE B 1 10 ? 8.797 0.198 17.641 1 91.94 10 ILE B CA 1
ATOM 4537 C C . ILE B 1 10 ? 10.266 0.448 17.984 1 91.94 10 ILE B C 1
ATOM 4539 O O . ILE B 1 10 ? 10.898 -0.379 18.656 1 91.94 10 ILE B O 1
ATOM 4543 N N . ARG B 1 11 ? 10.812 1.518 17.562 1 92.94 11 ARG B N 1
ATOM 4544 C CA . ARG B 1 11 ? 12.195 1.899 17.812 1 92.94 11 ARG B CA 1
ATOM 4545 C C . ARG B 1 11 ? 12.297 2.852 19 1 92.94 11 ARG B C 1
ATOM 4547 O O . ARG B 1 11 ? 11.633 3.893 19.031 1 92.94 11 ARG B O 1
ATOM 4554 N N . ILE B 1 12 ? 13.086 2.475 20.031 1 93.19 12 ILE B N 1
ATOM 4555 C CA . ILE B 1 12 ? 13.328 3.34 21.188 1 93.19 12 ILE B CA 1
ATOM 4556 C C . ILE B 1 12 ? 14.734 3.936 21.094 1 93.19 12 ILE B C 1
ATOM 4558 O O . ILE B 1 12 ? 15.711 3.307 21.5 1 93.19 12 ILE B O 1
ATOM 4562 N N . SER B 1 13 ? 14.797 5.082 20.516 1 93.69 13 SER B N 1
ATOM 4563 C CA . SER B 1 13 ? 16.047 5.809 20.312 1 93.69 13 SER B CA 1
ATOM 4564 C C . SER B 1 13 ? 15.781 7.281 20.016 1 93.69 13 SER B C 1
ATOM 4566 O O . SER B 1 13 ? 14.875 7.617 19.25 1 93.69 13 SER B O 1
ATOM 4568 N N . ARG B 1 14 ? 16.5 8.148 20.578 1 92.94 14 ARG B N 1
ATOM 4569 C CA . ARG B 1 14 ? 16.359 9.57 20.297 1 92.94 14 ARG B CA 1
ATOM 4570 C C . ARG B 1 14 ? 17.062 9.938 18.984 1 92.94 14 ARG B C 1
ATOM 4572 O O . ARG B 1 14 ? 16.859 11.039 18.453 1 92.94 14 ARG B O 1
ATOM 4579 N N . ASP B 1 15 ? 17.812 9.039 18.469 1 95.5 15 ASP B N 1
ATOM 4580 C CA . ASP B 1 15 ? 18.5 9.273 17.203 1 95.5 15 ASP B CA 1
ATOM 4581 C C . ASP B 1 15 ? 17.516 9.188 16.031 1 95.5 15 ASP B C 1
ATOM 4583 O O . ASP B 1 15 ? 16.406 8.695 16.172 1 95.5 15 ASP B O 1
ATOM 4587 N N . VAL B 1 16 ? 17.906 9.828 14.867 1 96.19 16 VAL B N 1
ATOM 4588 C CA . VAL B 1 16 ? 17.109 9.664 13.656 1 96.19 16 VAL B CA 1
ATOM 4589 C C . VAL B 1 16 ? 17.203 8.219 13.172 1 96.19 16 VAL B C 1
ATOM 4591 O O . VAL B 1 16 ? 18.125 7.492 13.539 1 96.19 16 VAL B O 1
ATOM 4594 N N . SER B 1 17 ? 16.25 7.742 12.453 1 94.31 17 SER B N 1
ATOM 4595 C CA . SER B 1 17 ? 16.219 6.355 12 1 94.31 17 SER B CA 1
ATOM 4596 C C . SER B 1 17 ? 17.391 6.047 11.07 1 94.31 17 SER B C 1
ATOM 4598 O O . SER B 1 17 ? 17.953 6.953 10.453 1 94.31 17 SER B O 1
ATOM 4600 N N . ASP B 1 18 ? 17.812 4.82 10.977 1 90.12 18 ASP B N 1
ATOM 4601 C CA . ASP B 1 18 ? 18.859 4.402 10.047 1 90.12 18 ASP B CA 1
ATOM 4602 C C . ASP B 1 18 ? 18.438 4.68 8.602 1 90.12 18 ASP B C 1
ATOM 4604 O O . ASP B 1 18 ? 19.297 4.988 7.758 1 90.12 18 ASP B O 1
ATOM 4608 N N . GLU B 1 19 ? 17.172 4.555 8.352 1 90.25 19 GLU B N 1
ATOM 4609 C CA . GLU B 1 19 ? 16.656 4.836 7.012 1 90.25 19 GLU B CA 1
ATOM 4610 C C . GLU B 1 19 ? 16.812 6.316 6.668 1 90.25 19 GLU B C 1
ATOM 4612 O O . GLU B 1 19 ? 17.172 6.664 5.539 1 90.25 19 GLU B O 1
ATOM 4617 N N . GLU B 1 20 ? 16.5 7.199 7.656 1 94.12 20 GLU B N 1
ATOM 4618 C CA . GLU B 1 20 ? 16.75 8.625 7.445 1 94.12 20 GLU B CA 1
ATOM 4619 C C . GLU B 1 20 ? 18.219 8.891 7.207 1 94.12 20 GLU B C 1
ATOM 4621 O O . GLU B 1 20 ? 18.578 9.656 6.305 1 94.12 20 GLU B O 1
ATOM 4626 N N . LYS B 1 21 ? 19.078 8.289 7.992 1 92.38 21 LYS B N 1
ATOM 4627 C CA . LYS B 1 21 ? 20.516 8.461 7.812 1 92.38 21 LYS B CA 1
ATOM 4628 C C . LYS B 1 21 ? 20.953 8.055 6.406 1 92.38 21 LYS B C 1
ATOM 4630 O O . LYS B 1 21 ? 21.75 8.734 5.773 1 92.38 21 LYS B O 1
ATOM 4635 N N . THR B 1 22 ? 20.391 6.957 5.992 1 86 22 THR B N 1
ATOM 4636 C CA . THR B 1 22 ? 20.719 6.461 4.66 1 86 22 THR B CA 1
ATOM 4637 C C . THR B 1 22 ? 20.234 7.434 3.588 1 86 22 THR B C 1
ATOM 4639 O O . THR B 1 22 ? 20.984 7.766 2.666 1 86 22 THR B O 1
ATOM 4642 N N . ALA B 1 23 ? 19.047 7.867 3.676 1 89.5 23 ALA B N 1
ATOM 4643 C CA . ALA B 1 23 ? 18.484 8.797 2.705 1 89.5 23 ALA B CA 1
ATOM 4644 C C . ALA B 1 23 ? 19.25 10.109 2.682 1 89.5 23 ALA B C 1
ATOM 4646 O O . ALA B 1 23 ? 19.562 10.633 1.609 1 89.5 23 ALA B O 1
ATOM 4647 N N . VAL B 1 24 ? 19.516 10.625 3.83 1 92.44 24 VAL B N 1
ATOM 4648 C CA . VAL B 1 24 ? 20.219 11.891 3.963 1 92.44 24 VAL B CA 1
ATOM 4649 C C . VAL B 1 24 ? 21.656 11.734 3.486 1 92.44 24 VAL B C 1
ATOM 4651 O O . VAL B 1 24 ? 22.234 12.656 2.91 1 92.44 24 VAL B O 1
ATOM 4654 N N . GLY B 1 25 ? 22.219 10.594 3.771 1 87.31 25 GLY B N 1
ATOM 4655 C CA . GLY B 1 25 ? 23.562 10.32 3.262 1 87.31 25 GLY B CA 1
ATOM 4656 C C . GLY B 1 25 ? 23.641 10.359 1.747 1 87.31 25 GLY B C 1
ATOM 4657 O O . GLY B 1 25 ? 24.578 10.914 1.183 1 87.31 25 GLY B O 1
ATOM 4658 N N . ARG B 1 26 ? 22.703 9.82 1.158 1 83.25 26 ARG B N 1
ATOM 4659 C CA . ARG B 1 26 ? 22.656 9.836 -0.3 1 83.25 26 ARG B CA 1
ATOM 4660 C C . ARG B 1 26 ? 22.391 11.25 -0.824 1 83.25 26 ARG B C 1
ATOM 4662 O O . ARG B 1 26 ? 22.969 11.656 -1.837 1 83.25 26 ARG B O 1
ATOM 4669 N N . ARG B 1 27 ? 21.562 11.953 -0.155 1 91.38 27 ARG B N 1
ATOM 4670 C CA . ARG B 1 27 ? 21.266 13.32 -0.574 1 91.38 27 ARG B CA 1
ATOM 4671 C C . ARG B 1 27 ? 22.469 14.227 -0.386 1 91.38 27 ARG B C 1
ATOM 4673 O O . ARG B 1 27 ? 22.641 15.203 -1.126 1 91.38 27 ARG B O 1
ATOM 4680 N N . LYS B 1 28 ? 23.234 13.938 0.552 1 89.44 28 LYS B N 1
ATOM 4681 C CA . LYS B 1 28 ? 24.406 14.758 0.831 1 89.44 28 LYS B CA 1
ATOM 4682 C C . LYS B 1 28 ? 25.281 14.898 -0.409 1 89.44 28 LYS B C 1
ATOM 4684 O O . LYS B 1 28 ? 25.906 15.945 -0.62 1 89.44 28 LYS B O 1
ATOM 4689 N N . ILE B 1 29 ? 25.281 13.961 -1.2 1 83.12 29 ILE B N 1
ATOM 4690 C CA . ILE B 1 29 ? 26.031 14 -2.441 1 83.12 29 ILE B CA 1
ATOM 4691 C C . ILE B 1 29 ? 25.469 15.07 -3.369 1 83.12 29 ILE B C 1
ATOM 4693 O O . ILE B 1 29 ? 26.203 15.875 -3.928 1 83.12 29 ILE B O 1
ATOM 4697 N N . LYS B 1 30 ? 24.25 15.016 -3.48 1 86.44 30 LYS B N 1
ATOM 4698 C CA . LYS B 1 30 ? 23.578 15.992 -4.332 1 86.44 30 LYS B CA 1
ATOM 4699 C C . LYS B 1 30 ? 23.719 17.406 -3.766 1 86.44 30 LYS B C 1
ATOM 4701 O O . LYS B 1 30 ? 23.844 18.375 -4.52 1 86.44 30 LYS B O 1
ATOM 4706 N N . VAL B 1 31 ? 23.641 17.469 -2.492 1 92.69 31 VAL B N 1
ATOM 4707 C CA . VAL B 1 31 ? 23.797 18.75 -1.82 1 92.69 31 VAL B CA 1
ATOM 4708 C C . VAL B 1 31 ? 25.219 19.281 -2.043 1 92.69 31 VAL B C 1
ATOM 4710 O O . VAL B 1 31 ? 25.391 20.469 -2.352 1 92.69 31 VAL B O 1
ATOM 4713 N N . HIS B 1 32 ? 26.156 18.453 -1.954 1 89.75 32 HIS B N 1
ATOM 4714 C CA . HIS B 1 32 ? 27.547 18.812 -2.184 1 89.75 32 HIS B CA 1
ATOM 4715 C C . HIS B 1 32 ? 27.75 19.344 -3.604 1 89.75 32 HIS B C 1
ATOM 4717 O O . HIS B 1 32 ? 28.375 20.375 -3.805 1 89.75 32 HIS B O 1
ATOM 4723 N N . ASN B 1 33 ? 27.203 18.609 -4.504 1 86.56 33 ASN B N 1
ATOM 4724 C CA . ASN B 1 33 ? 27.312 19.016 -5.898 1 86.56 33 ASN B CA 1
ATOM 4725 C C . ASN B 1 33 ? 26.656 20.375 -6.129 1 86.56 33 ASN B C 1
ATOM 4727 O O . ASN B 1 33 ? 27.156 21.188 -6.914 1 86.56 33 ASN B O 1
ATOM 4731 N N . SER B 1 34 ? 25.578 20.562 -5.48 1 91.38 34 SER B N 1
ATOM 4732 C CA . SER B 1 34 ? 24.891 21.844 -5.598 1 91.38 34 SER B CA 1
ATOM 4733 C C . SER B 1 34 ? 25.734 22.969 -5.023 1 91.38 34 SER B C 1
ATOM 4735 O O . SER B 1 34 ? 25.812 24.062 -5.605 1 91.38 34 SER B O 1
ATOM 4737 N N . PHE B 1 35 ? 26.344 22.734 -3.926 1 91.31 35 PHE B N 1
ATOM 4738 C CA . PHE B 1 35 ? 27.219 23.734 -3.324 1 91.31 35 PHE B CA 1
ATOM 4739 C C . PHE B 1 35 ? 28.375 24.062 -4.258 1 91.31 35 PHE B C 1
ATOM 4741 O O . PHE B 1 35 ? 28.734 25.234 -4.43 1 91.31 35 PHE B O 1
ATOM 4748 N N . LEU B 1 36 ? 28.906 23.078 -4.891 1 88.19 36 LEU B N 1
ATOM 4749 C CA . LEU B 1 36 ? 29.984 23.297 -5.832 1 88.19 36 LEU B CA 1
ATOM 4750 C C . LEU B 1 36 ? 29.531 24.125 -7.016 1 88.19 36 LEU B C 1
ATOM 4752 O O . LEU B 1 36 ? 30.219 25.062 -7.434 1 88.19 36 LEU B O 1
ATOM 4756 N N . LYS B 1 37 ? 28.438 23.766 -7.484 1 90.25 37 LYS B N 1
ATOM 4757 C CA . LYS B 1 37 ? 27.875 24.5 -8.617 1 90.25 37 LYS B CA 1
ATOM 4758 C C . LYS B 1 37 ? 27.625 25.969 -8.258 1 90.25 37 LYS B C 1
ATOM 4760 O O . LYS B 1 37 ? 27.703 26.844 -9.109 1 90.25 37 LYS B O 1
ATOM 4765 N N . LEU B 1 38 ? 27.312 26.203 -6.996 1 91.06 38 LEU B N 1
ATOM 4766 C CA . LEU B 1 38 ? 27.031 27.547 -6.512 1 91.06 38 LEU B CA 1
ATOM 4767 C C . LEU B 1 38 ? 28.312 28.281 -6.137 1 91.06 38 LEU B C 1
ATOM 4769 O O . LEU B 1 38 ? 28.266 29.422 -5.664 1 91.06 38 LEU B O 1
ATOM 4773 N N . GLY B 1 39 ? 29.453 27.625 -6.273 1 86.5 39 GLY B N 1
ATOM 4774 C CA . GLY B 1 39 ? 30.75 28.25 -6.047 1 86.5 39 GLY B CA 1
ATOM 4775 C C . GLY B 1 39 ? 31.219 28.141 -4.609 1 86.5 39 GLY B C 1
ATOM 4776 O O . GLY B 1 39 ? 32.094 28.906 -4.172 1 86.5 39 GLY B O 1
ATOM 4777 N N . VAL B 1 40 ? 30.578 27.281 -3.932 1 85.5 40 VAL B N 1
ATOM 4778 C CA . VAL B 1 40 ? 30.969 27.047 -2.547 1 85.5 40 VAL B CA 1
ATOM 4779 C C . VAL B 1 40 ? 31.828 25.797 -2.461 1 85.5 40 VAL B C 1
ATOM 4781 O O . VAL B 1 40 ? 31.328 24.672 -2.623 1 85.5 40 VAL B O 1
ATOM 4784 N N . ASN B 1 41 ? 33.094 25.953 -2.25 1 80.62 41 ASN B N 1
ATOM 4785 C CA . ASN B 1 41 ? 34 24.828 -2.178 1 80.62 41 ASN B CA 1
ATOM 4786 C C . ASN B 1 41 ? 33.969 24.172 -0.8 1 80.62 41 ASN B C 1
ATOM 4788 O O . ASN B 1 41 ? 34.375 24.766 0.191 1 80.62 41 ASN B O 1
ATOM 4792 N N . THR B 1 42 ? 33.375 23.062 -0.711 1 82.75 42 THR B N 1
ATOM 4793 C CA . THR B 1 42 ? 33.281 22.297 0.524 1 82.75 42 THR B CA 1
ATOM 4794 C C . THR B 1 42 ? 33.625 20.828 0.272 1 82.75 42 THR B C 1
ATOM 4796 O O . THR B 1 42 ? 33.562 20.359 -0.868 1 82.75 42 THR B O 1
ATOM 4799 N N . THR B 1 43 ? 34.094 20.219 1.268 1 80.94 43 THR B N 1
ATOM 4800 C CA . THR B 1 43 ? 34.312 18.766 1.19 1 80.94 43 THR B CA 1
ATOM 4801 C C . THR B 1 43 ? 33 18.031 1.539 1 80.94 43 THR B C 1
ATOM 4803 O O . THR B 1 43 ? 32.094 18.609 2.141 1 80.94 43 THR B O 1
ATOM 4806 N N . MET B 1 44 ? 32.906 16.828 1.13 1 78.69 44 MET B N 1
ATOM 4807 C CA . MET B 1 44 ? 31.734 15.992 1.397 1 78.69 44 MET B CA 1
ATOM 4808 C C . MET B 1 44 ? 31.469 15.906 2.895 1 78.69 44 MET B C 1
ATOM 4810 O O . MET B 1 44 ? 30.312 15.898 3.322 1 78.69 44 MET B O 1
ATOM 4814 N N . SER B 1 45 ? 32.469 15.844 3.627 1 78.88 45 SER B N 1
ATOM 4815 C CA . SER B 1 45 ? 32.312 15.68 5.07 1 78.88 45 SER B CA 1
ATOM 4816 C C . SER B 1 45 ? 31.922 17 5.742 1 78.88 45 SER B C 1
ATOM 4818 O O . SER B 1 45 ? 31.406 17 6.855 1 78.88 45 SER B O 1
ATOM 4820 N N . SER B 1 46 ? 32.094 18.094 5.055 1 82.12 46 SER B N 1
ATOM 4821 C CA . SER B 1 46 ? 31.875 19.391 5.695 1 82.12 46 SER B CA 1
ATOM 4822 C C . SER B 1 46 ? 30.656 20.109 5.109 1 82.12 46 SER B C 1
ATOM 4824 O O . SER B 1 46 ? 30.359 21.234 5.488 1 82.12 46 SER B O 1
ATOM 4826 N N . VAL B 1 47 ? 30.016 19.453 4.227 1 87.75 47 VAL B N 1
ATOM 4827 C CA . VAL B 1 47 ? 28.859 20.125 3.635 1 87.75 47 VAL B CA 1
ATOM 4828 C C . VAL B 1 47 ? 27.797 20.375 4.707 1 87.75 47 VAL B C 1
ATOM 4830 O O . VAL B 1 47 ? 27.391 19.453 5.414 1 87.75 47 VAL B O 1
ATOM 4833 N N . PRO B 1 48 ? 27.438 21.594 4.922 1 91.94 48 PRO B N 1
ATOM 4834 C CA . PRO B 1 48 ? 26.453 21.906 5.961 1 91.94 48 PRO B CA 1
ATOM 4835 C C . PRO B 1 48 ? 25.047 21.422 5.602 1 91.94 48 PRO B C 1
ATOM 4837 O O . PRO B 1 48 ? 24.641 21.484 4.438 1 91.94 48 PRO B O 1
ATOM 4840 N N . ASN B 1 49 ? 24.312 20.969 6.605 1 95.75 49 ASN B N 1
ATOM 4841 C CA . ASN B 1 49 ? 22.906 20.641 6.398 1 95.75 49 ASN B CA 1
ATOM 4842 C C . ASN B 1 49 ? 22.031 21.891 6.418 1 95.75 49 ASN B C 1
ATOM 4844 O O . ASN B 1 49 ? 21.969 22.609 7.422 1 95.75 49 ASN B O 1
ATOM 4848 N N . VAL B 1 50 ? 21.391 22.141 5.316 1 97.62 50 VAL B N 1
ATOM 4849 C CA . VAL B 1 50 ? 20.453 23.266 5.191 1 97.62 50 VAL B CA 1
ATOM 4850 C C . VAL B 1 50 ? 19.031 22.75 5.34 1 97.62 50 VAL B C 1
ATOM 4852 O O . VAL B 1 50 ? 18.625 21.797 4.676 1 97.62 50 VAL B O 1
ATOM 4855 N N . ALA B 1 51 ? 18.266 23.391 6.219 1 98.62 51 ALA B N 1
ATOM 4856 C CA . ALA B 1 51 ? 16.859 23.047 6.395 1 98.62 51 ALA B CA 1
ATOM 4857 C C . ALA B 1 51 ? 15.953 24.188 5.91 1 98.62 51 ALA B C 1
ATOM 4859 O O . ALA B 1 51 ? 16.25 25.359 6.121 1 98.62 51 ALA B O 1
ATOM 4860 N N . LEU B 1 52 ? 14.961 23.828 5.195 1 98.81 52 LEU B N 1
ATOM 4861 C CA . LEU B 1 52 ? 13.906 24.766 4.809 1 98.81 52 LEU B CA 1
ATOM 4862 C C . LEU B 1 52 ? 12.656 24.547 5.652 1 98.81 52 LEU B C 1
ATOM 4864 O O . LEU B 1 52 ? 12.148 23.438 5.758 1 98.81 52 LEU B O 1
ATOM 4868 N N . LEU B 1 53 ? 12.164 25.578 6.312 1 98.81 53 LEU B N 1
ATOM 4869 C CA . LEU B 1 53 ? 10.969 25.531 7.145 1 98.81 53 LEU B CA 1
ATOM 4870 C C . LEU B 1 53 ? 9.844 26.344 6.52 1 98.81 53 LEU B C 1
ATOM 4872 O O . LEU B 1 53 ? 10.031 27.516 6.18 1 98.81 53 LEU B O 1
ATOM 4876 N N . GLY B 1 54 ? 8.719 25.703 6.332 1 98.75 54 GLY B N 1
ATOM 4877 C CA . GLY B 1 54 ? 7.496 26.391 5.98 1 98.75 54 GLY B CA 1
ATOM 4878 C C . GLY B 1 54 ? 6.504 26.469 7.125 1 98.75 54 GLY B C 1
ATOM 4879 O O . GLY B 1 54 ? 6.055 25.438 7.629 1 98.75 54 GLY B O 1
ATOM 4880 N N . SER B 1 55 ? 6.133 27.672 7.547 1 98.12 55 SER B N 1
ATOM 4881 C CA . SER B 1 55 ? 5.152 27.828 8.617 1 98.12 55 SER B CA 1
ATOM 4882 C C . SER B 1 55 ? 3.756 27.453 8.141 1 98.12 55 SER B C 1
ATOM 4884 O O . SER B 1 55 ? 3.547 27.172 6.957 1 98.12 55 SER B O 1
ATOM 4886 N N . GLY B 1 56 ? 2.863 27.391 9.133 1 96.12 56 GLY B N 1
ATOM 4887 C CA . GLY B 1 56 ? 1.464 27.219 8.773 1 96.12 56 GLY B CA 1
ATOM 4888 C C . GLY B 1 56 ? 0.834 28.484 8.219 1 96.12 56 GLY B C 1
ATOM 4889 O O . GLY B 1 56 ? 1.478 29.531 8.18 1 96.12 56 GLY B O 1
ATOM 4890 N N . GLY B 1 57 ? -0.349 28.312 7.762 1 94.5 57 GLY B N 1
ATOM 4891 C CA . GLY B 1 57 ? -1.085 29.438 7.199 1 94.5 57 GLY B CA 1
ATOM 4892 C C . GLY B 1 57 ? -2.168 29 6.223 1 94.5 57 GLY B C 1
ATOM 4893 O O . GLY B 1 57 ? -2.5 29.75 5.293 1 94.5 57 GLY B O 1
ATOM 4894 N N . GLY B 1 58 ? -2.613 27.797 6.391 1 93.25 58 GLY B N 1
ATOM 4895 C CA . GLY B 1 58 ? -3.717 27.312 5.574 1 93.25 58 GLY B CA 1
ATOM 4896 C C . GLY B 1 58 ? -3.393 27.266 4.094 1 93.25 58 GLY B C 1
ATOM 4897 O O . GLY B 1 58 ? -2.285 26.891 3.707 1 93.25 58 GLY B O 1
ATOM 4898 N N . LEU B 1 59 ? -4.379 27.625 3.352 1 95 59 LEU B N 1
ATOM 4899 C CA . LEU B 1 59 ? -4.238 27.594 1.899 1 95 59 LEU B CA 1
ATOM 4900 C C . LEU B 1 59 ? -3.156 28.562 1.439 1 95 59 LEU B C 1
ATOM 4902 O O . LEU B 1 59 ? -2.441 28.281 0.473 1 95 59 LEU B O 1
ATOM 4906 N N . ARG B 1 60 ? -3.082 29.656 2.102 1 96.44 60 ARG B N 1
ATOM 4907 C CA . ARG B 1 60 ? -2.039 30.641 1.813 1 96.44 60 ARG B CA 1
ATOM 4908 C C . ARG B 1 60 ? -0.654 30.016 1.918 1 96.44 60 ARG B C 1
ATOM 4910 O O . ARG B 1 60 ? 0.187 30.203 1.036 1 96.44 60 ARG B O 1
ATOM 4917 N N . ALA B 1 61 ? -0.426 29.281 2.986 1 97.38 61 ALA B N 1
ATOM 4918 C CA . ALA B 1 61 ? 0.864 28.625 3.207 1 97.38 61 ALA B CA 1
ATOM 4919 C C . ALA B 1 61 ? 1.134 27.562 2.148 1 97.38 61 ALA B C 1
ATOM 4921 O O . ALA B 1 61 ? 2.268 27.406 1.688 1 97.38 61 ALA B O 1
ATOM 4922 N N . MET B 1 62 ? 0.112 26.781 1.784 1 98 62 MET B N 1
ATOM 4923 C CA . MET B 1 62 ? 0.26 25.75 0.758 1 98 62 MET B CA 1
ATOM 4924 C C . MET B 1 62 ? 0.731 26.359 -0.558 1 98 62 MET B C 1
ATOM 4926 O O . MET B 1 62 ? 1.695 25.891 -1.158 1 98 62 MET B O 1
ATOM 4930 N N . ILE B 1 63 ? 0.091 27.422 -0.988 1 98.31 63 ILE B N 1
ATOM 4931 C CA . ILE B 1 63 ? 0.366 28.078 -2.268 1 98.31 63 ILE B CA 1
ATOM 4932 C C . ILE B 1 63 ? 1.728 28.766 -2.215 1 98.31 63 ILE B C 1
ATOM 4934 O O . ILE B 1 63 ? 2.525 28.641 -3.148 1 98.31 63 ILE B O 1
ATOM 4938 N N . ALA B 1 64 ? 1.978 29.453 -1.131 1 98.56 64 ALA B N 1
ATOM 4939 C CA . ALA B 1 64 ? 3.219 30.203 -0.999 1 98.56 64 ALA B CA 1
ATOM 4940 C C . ALA B 1 64 ? 4.43 29.281 -0.983 1 98.56 64 ALA B C 1
ATOM 4942 O O . ALA B 1 64 ? 5.453 29.578 -1.605 1 98.56 64 ALA B O 1
ATOM 4943 N N . LEU B 1 65 ? 4.32 28.172 -0.216 1 98.75 65 LEU B N 1
ATOM 4944 C CA . LEU B 1 65 ? 5.445 27.25 -0.186 1 98.75 65 LEU B CA 1
ATOM 4945 C C . LEU B 1 65 ? 5.727 26.688 -1.577 1 98.75 65 LEU B C 1
ATOM 4947 O O . LEU B 1 65 ? 6.887 26.5 -1.952 1 98.75 65 LEU B O 1
ATOM 4951 N N . GLN B 1 66 ? 4.699 26.375 -2.334 1 98.44 66 GLN B N 1
ATOM 4952 C CA . GLN B 1 66 ? 4.875 25.938 -3.713 1 98.44 66 GLN B CA 1
ATOM 4953 C C . GLN B 1 66 ? 5.672 26.953 -4.52 1 98.44 66 GLN B C 1
ATOM 4955 O O . GLN B 1 66 ? 6.555 26.594 -5.301 1 98.44 66 GLN B O 1
ATOM 4960 N N . GLY B 1 67 ? 5.336 28.219 -4.359 1 98.31 67 GLY B N 1
ATOM 4961 C CA . GLY B 1 67 ? 6.074 29.281 -5.023 1 98.31 67 GLY B CA 1
ATOM 4962 C C . GLY B 1 67 ? 7.535 29.344 -4.617 1 98.31 67 GLY B C 1
ATOM 4963 O O . GLY B 1 67 ? 8.422 29.469 -5.465 1 98.31 67 GLY B O 1
ATOM 4964 N N . VAL B 1 68 ? 7.773 29.25 -3.318 1 98.62 68 VAL B N 1
ATOM 4965 C CA . VAL B 1 68 ? 9.125 29.281 -2.775 1 98.62 68 VAL B CA 1
ATOM 4966 C C . VAL B 1 68 ? 9.953 28.156 -3.389 1 98.62 68 VAL B C 1
ATOM 4968 O O . VAL B 1 68 ? 11.055 28.391 -3.895 1 98.62 68 VAL B O 1
ATOM 4971 N N . LEU B 1 69 ? 9.445 26.922 -3.363 1 98.44 69 LEU B N 1
ATOM 4972 C CA . LEU B 1 69 ? 10.172 25.75 -3.852 1 98.44 69 LEU B CA 1
ATOM 4973 C C . LEU B 1 69 ? 10.43 25.859 -5.352 1 98.44 69 LEU B C 1
ATOM 4975 O O . LEU B 1 69 ? 11.508 25.516 -5.828 1 98.44 69 LEU B O 1
ATOM 4979 N N . GLY B 1 70 ? 9.391 26.312 -6.066 1 97.38 70 GLY B N 1
ATOM 4980 C CA . GLY B 1 70 ? 9.57 26.5 -7.496 1 97.38 70 GLY B CA 1
ATOM 4981 C C . GLY B 1 70 ? 10.688 27.469 -7.828 1 97.38 70 GLY B C 1
ATOM 4982 O O . GLY B 1 70 ? 11.492 27.219 -8.727 1 97.38 70 GLY B O 1
ATOM 4983 N N . GLU B 1 71 ? 10.711 28.609 -7.121 1 97.81 71 GLU B N 1
ATOM 4984 C CA . GLU B 1 71 ? 11.727 29.625 -7.398 1 97.81 71 GLU B CA 1
ATOM 4985 C C . GLU B 1 71 ? 13.109 29.156 -6.957 1 97.81 71 GLU B C 1
ATOM 4987 O O . GLU B 1 71 ? 14.109 29.453 -7.617 1 97.81 71 GLU B O 1
ATOM 4992 N N . LEU B 1 72 ? 13.188 28.484 -5.82 1 97.69 72 LEU B N 1
ATOM 4993 C CA . LEU B 1 72 ? 14.461 27.938 -5.379 1 97.69 72 LEU B CA 1
ATOM 4994 C C . LEU B 1 72 ? 15.023 26.969 -6.426 1 97.69 72 LEU B C 1
ATOM 4996 O O . LEU B 1 72 ? 16.234 26.938 -6.645 1 97.69 72 LEU B O 1
ATOM 5000 N N . GLN B 1 73 ? 14.164 26.109 -6.953 1 96.12 73 GLN B N 1
ATOM 5001 C CA . GLN B 1 73 ? 14.594 25.203 -8 1 96.12 73 GLN B CA 1
ATOM 5002 C C . GLN B 1 73 ? 15.094 25.953 -9.227 1 96.12 73 GLN B C 1
ATOM 5004 O O . GLN B 1 73 ? 16.125 25.625 -9.797 1 96.12 73 GLN B O 1
ATOM 5009 N N . LYS B 1 74 ? 14.352 27 -9.641 1 95.06 74 LYS B N 1
ATOM 5010 C CA . LYS B 1 74 ? 14.719 27.812 -10.789 1 95.06 74 LYS B CA 1
ATOM 5011 C C . LYS B 1 74 ? 16.078 28.469 -10.578 1 95.06 74 LYS B C 1
ATOM 5013 O O . LYS B 1 74 ? 16.875 28.578 -11.516 1 95.06 74 LYS B O 1
ATOM 5018 N N . GLU B 1 75 ? 16.344 28.922 -9.367 1 94.81 75 GLU B N 1
ATOM 5019 C CA . GLU B 1 75 ? 17.578 29.625 -9.039 1 94.81 75 GLU B CA 1
ATOM 5020 C C . GLU B 1 75 ? 18.703 28.656 -8.664 1 94.81 75 GLU B C 1
ATOM 5022 O O . GLU B 1 75 ? 19.75 29.062 -8.18 1 94.81 75 GLU B O 1
ATOM 5027 N N . ASP B 1 76 ? 18.469 27.359 -8.734 1 93.56 76 ASP B N 1
ATOM 5028 C CA . ASP B 1 76 ? 19.422 26.281 -8.477 1 93.56 76 ASP B CA 1
ATOM 5029 C C . ASP B 1 76 ? 19.859 26.266 -7.016 1 93.56 76 ASP B C 1
ATOM 5031 O O . ASP B 1 76 ? 21.031 26.016 -6.711 1 93.56 76 ASP B O 1
ATOM 5035 N N . LEU B 1 77 ? 18.953 26.672 -6.141 1 96 77 LEU B N 1
ATOM 5036 C CA . LEU B 1 77 ? 19.234 26.703 -4.711 1 96 77 LEU B CA 1
ATOM 5037 C C . LEU B 1 77 ? 18.609 25.5 -4.012 1 96 77 LEU B C 1
ATOM 5039 O O . LEU B 1 77 ? 19.078 25.078 -2.953 1 96 77 LEU B O 1
ATOM 5043 N N . LEU B 1 78 ? 17.547 24.938 -4.578 1 96.56 78 LEU B N 1
ATOM 5044 C CA . LEU B 1 78 ? 16.781 23.859 -3.949 1 96.56 78 LEU B CA 1
ATOM 5045 C C . LEU B 1 78 ? 17.656 22.625 -3.764 1 96.56 78 LEU B C 1
ATOM 5047 O O . LEU B 1 78 ? 17.484 21.875 -2.797 1 96.56 78 LEU B O 1
ATOM 5051 N N . GLY B 1 79 ? 18.578 22.359 -4.703 1 94.81 79 GLY B N 1
ATOM 5052 C CA . GLY B 1 79 ? 19.469 21.219 -4.629 1 94.81 79 GLY B CA 1
ATOM 5053 C C . GLY B 1 79 ? 20.328 21.203 -3.379 1 94.81 79 GLY B C 1
ATOM 5054 O O . GLY B 1 79 ? 20.781 20.141 -2.945 1 94.81 79 GLY B O 1
ATOM 5055 N N . ALA B 1 80 ? 20.531 22.344 -2.754 1 95.75 80 ALA B N 1
ATOM 5056 C CA . ALA B 1 80 ? 21.406 22.469 -1.59 1 95.75 80 ALA B CA 1
ATOM 5057 C C . ALA B 1 80 ? 20.641 22.188 -0.299 1 95.75 80 ALA B C 1
ATOM 5059 O O . ALA B 1 80 ? 21.25 22.047 0.768 1 95.75 80 ALA B O 1
ATOM 5060 N N . VAL B 1 81 ? 19.375 22.062 -0.374 1 97.44 81 VAL B N 1
ATOM 5061 C CA . VAL B 1 81 ? 18.531 21.875 0.812 1 97.44 81 VAL B CA 1
ATOM 5062 C C . VAL B 1 81 ? 18.516 20.406 1.213 1 97.44 81 VAL B C 1
ATOM 5064 O O . VAL B 1 81 ? 18.25 19.531 0.384 1 97.44 81 VAL B O 1
ATOM 5067 N N . MET B 1 82 ? 18.766 20.125 2.484 1 97.25 82 MET B N 1
ATOM 5068 C CA . MET B 1 82 ? 18.812 18.766 3.006 1 97.25 82 MET B CA 1
ATOM 5069 C C . MET B 1 82 ? 17.438 18.344 3.525 1 97.25 82 MET B C 1
ATOM 5071 O O . MET B 1 82 ? 16.938 17.266 3.184 1 97.25 82 MET B O 1
ATOM 5075 N N . TYR B 1 83 ? 16.844 19.203 4.328 1 98.31 83 TYR B N 1
ATOM 5076 C CA . TYR B 1 83 ? 15.57 18.891 4.973 1 98.31 83 TYR B CA 1
ATOM 5077 C C . TYR B 1 83 ? 14.492 19.875 4.559 1 98.31 83 TYR B C 1
ATOM 5079 O O . TYR B 1 83 ? 14.758 21.078 4.406 1 98.31 83 TYR B O 1
ATOM 5087 N N . LEU B 1 84 ? 13.312 19.422 4.32 1 98.62 84 LEU B N 1
ATOM 5088 C CA . LEU B 1 84 ? 12.109 20.234 4.152 1 98.62 84 LEU B CA 1
ATOM 5089 C C . LEU B 1 84 ? 11.078 19.906 5.219 1 98.62 84 LEU B C 1
ATOM 5091 O O . LEU B 1 84 ? 10.656 18.75 5.348 1 98.62 84 LEU B O 1
ATOM 5095 N N . CYS B 1 85 ? 10.734 20.859 6.023 1 98.69 85 CYS B N 1
ATOM 5096 C CA . CYS B 1 85 ? 9.805 20.656 7.137 1 98.69 85 CYS B CA 1
ATOM 5097 C C . CYS B 1 85 ? 8.664 21.656 7.094 1 98.69 85 CYS B C 1
ATOM 5099 O O . CYS B 1 85 ? 8.883 22.828 6.777 1 98.69 85 CYS B O 1
ATOM 5101 N N . GLY B 1 86 ? 7.457 21.172 7.34 1 98 86 GLY B N 1
ATOM 5102 C CA . GLY B 1 86 ? 6.305 22.047 7.254 1 98 86 GLY B CA 1
ATOM 5103 C C . GLY B 1 86 ? 5.32 21.859 8.391 1 98 86 GLY B C 1
ATOM 5104 O O . GLY B 1 86 ? 5.34 20.828 9.07 1 98 86 GLY B O 1
ATOM 5105 N N . VAL B 1 87 ? 4.504 22.875 8.578 1 97.19 87 VAL B N 1
ATOM 5106 C CA . VAL B 1 87 ? 3.396 22.891 9.531 1 97.19 87 VAL B CA 1
ATOM 5107 C C . VAL B 1 87 ? 2.102 23.25 8.805 1 97.19 87 VAL B C 1
ATOM 5109 O O . VAL B 1 87 ? 2.104 24.094 7.898 1 97.19 87 VAL B O 1
ATOM 5112 N N . SER B 1 88 ? 1.029 22.578 9.148 1 96 88 SER B N 1
ATOM 5113 C CA . SER B 1 88 ? -0.302 22.938 8.672 1 96 88 SER B CA 1
ATOM 5114 C C . SER B 1 88 ? -0.323 23.094 7.156 1 96 88 SER B C 1
ATOM 5116 O O . SER B 1 88 ? 0.105 22.188 6.426 1 96 88 SER B O 1
ATOM 5118 N N . GLY B 1 89 ? -0.672 24.188 6.609 1 96.38 89 GLY B N 1
ATOM 5119 C CA . GLY B 1 89 ? -0.807 24.391 5.176 1 96.38 89 GLY B CA 1
ATOM 5120 C C . GLY B 1 89 ? 0.428 23.969 4.398 1 96.38 89 GLY B C 1
ATOM 5121 O O . GLY B 1 89 ? 0.322 23.453 3.287 1 96.38 89 GLY B O 1
ATOM 5122 N N . SER B 1 90 ? 1.597 24.203 4.949 1 98.31 90 SER B N 1
ATOM 5123 C CA . SER B 1 90 ? 2.832 23.797 4.281 1 98.31 90 SER B CA 1
ATOM 5124 C C . SER B 1 90 ? 2.912 22.281 4.121 1 98.31 90 SER B C 1
ATOM 5126 O O . SER B 1 90 ? 3.477 21.797 3.145 1 98.31 90 SER B O 1
ATOM 5128 N N . THR B 1 91 ? 2.295 21.547 5.047 1 98.19 91 THR B N 1
ATOM 5129 C CA . THR B 1 91 ? 2.277 20.094 4.926 1 98.19 91 THR B CA 1
ATOM 5130 C C . THR B 1 91 ? 1.391 19.656 3.764 1 98.19 91 THR B C 1
ATOM 5132 O O . THR B 1 91 ? 1.63 18.609 3.148 1 98.19 91 THR B O 1
ATOM 5135 N N . TRP B 1 92 ? 0.331 20.5 3.467 1 97.88 92 TRP B N 1
ATOM 5136 C CA . TRP B 1 92 ? -0.512 20.203 2.312 1 97.88 92 TRP B CA 1
ATOM 5137 C C . TRP B 1 92 ? 0.281 20.312 1.016 1 97.88 92 TRP B C 1
ATOM 5139 O O . TRP B 1 92 ? 0.147 19.484 0.124 1 97.88 92 TRP B O 1
ATOM 5149 N N . CYS B 1 93 ? 1.142 21.297 0.943 1 98.06 93 CYS B N 1
ATOM 5150 C CA . CYS B 1 93 ? 2.01 21.469 -0.217 1 98.06 93 CYS B CA 1
ATOM 5151 C C . CYS B 1 93 ? 3 20.312 -0.328 1 98.06 93 CYS B C 1
ATOM 5153 O O . CYS B 1 93 ? 3.143 19.719 -1.396 1 98.06 93 CYS B O 1
ATOM 5155 N N . MET B 1 94 ? 3.617 20.016 0.775 1 98.06 94 MET B N 1
ATOM 5156 C CA . MET B 1 94 ? 4.633 18.969 0.8 1 98.06 94 MET B CA 1
ATOM 5157 C C . MET B 1 94 ? 4.043 17.641 0.368 1 98.06 94 MET B C 1
ATOM 5159 O O . MET B 1 94 ? 4.59 16.969 -0.511 1 98.06 94 MET B O 1
ATOM 5163 N N . SER B 1 95 ? 2.916 17.25 1.018 1 97.44 95 SER B N 1
ATOM 5164 C CA . SER B 1 95 ? 2.314 15.945 0.719 1 97.44 95 SER B CA 1
ATOM 5165 C C . SER B 1 95 ? 1.845 15.883 -0.73 1 97.44 95 SER B C 1
ATOM 5167 O O . SER B 1 95 ? 1.798 14.797 -1.321 1 97.44 95 SER B O 1
ATOM 5169 N N . PHE B 1 96 ? 1.537 17.047 -1.353 1 97 96 PHE B N 1
ATOM 5170 C CA . PHE B 1 96 ? 1.154 17.094 -2.758 1 97 96 PHE B CA 1
ATOM 5171 C C . PHE B 1 96 ? 2.365 16.891 -3.658 1 97 96 PHE B C 1
ATOM 5173 O O . PHE B 1 96 ? 2.348 16.031 -4.543 1 97 96 PHE B O 1
ATOM 5180 N N . ILE B 1 97 ? 3.457 17.594 -3.438 1 96.5 97 ILE B N 1
ATOM 5181 C CA . ILE B 1 97 ? 4.57 17.594 -4.379 1 96.5 97 ILE B CA 1
ATOM 5182 C C . ILE B 1 97 ? 5.324 16.281 -4.297 1 96.5 97 ILE B C 1
ATOM 5184 O O . ILE B 1 97 ? 5.828 15.773 -5.305 1 96.5 97 ILE B O 1
ATOM 5188 N N . TYR B 1 98 ? 5.449 15.664 -3.141 1 95.56 98 TYR B N 1
ATOM 5189 C CA . TYR B 1 98 ? 6.227 14.445 -2.965 1 95.56 98 TYR B CA 1
ATOM 5190 C C . TYR B 1 98 ? 5.523 13.258 -3.602 1 95.56 98 TYR B C 1
ATOM 5192 O O . TYR B 1 98 ? 6.125 12.195 -3.783 1 95.56 98 TYR B O 1
ATOM 5200 N N . GLU B 1 99 ? 4.281 13.406 -3.926 1 90.88 99 GLU B N 1
ATOM 5201 C CA . GLU B 1 99 ? 3.525 12.328 -4.559 1 90.88 99 GLU B CA 1
ATOM 5202 C C . GLU B 1 99 ? 3.84 12.234 -6.047 1 90.88 99 GLU B C 1
ATOM 5204 O O . GLU B 1 99 ? 3.537 11.227 -6.688 1 90.88 99 GLU B O 1
ATOM 5209 N N . HIS B 1 100 ? 4.555 13.242 -6.59 1 87.75 100 HIS B N 1
ATOM 5210 C CA . HIS B 1 100 ? 4.703 13.328 -8.039 1 87.75 100 HIS B CA 1
ATOM 5211 C C . HIS B 1 100 ? 6.168 13.242 -8.453 1 87.75 100 HIS B C 1
ATOM 5213 O O . HIS B 1 100 ? 7.035 13.828 -7.805 1 87.75 100 HIS B O 1
ATOM 5219 N N . GLU B 1 101 ? 6.395 12.555 -9.539 1 79.5 101 GLU B N 1
ATOM 5220 C CA . GLU B 1 101 ? 7.75 12.422 -10.062 1 79.5 101 GLU B CA 1
ATOM 5221 C C . GLU B 1 101 ? 8.297 13.773 -10.523 1 79.5 101 GLU B C 1
ATOM 5223 O O . GLU B 1 101 ? 9.508 13.984 -10.555 1 79.5 101 GLU B O 1
ATOM 5228 N N . GLU B 1 102 ? 7.422 14.656 -10.836 1 81.38 102 GLU B N 1
ATOM 5229 C CA . GLU B 1 102 ? 7.797 15.984 -11.32 1 81.38 102 GLU B CA 1
ATOM 5230 C C . GLU B 1 102 ? 8.539 16.781 -10.242 1 81.38 102 GLU B C 1
ATOM 5232 O O . GLU B 1 102 ? 9.172 17.797 -10.539 1 81.38 102 GLU B O 1
ATOM 5237 N N . TRP B 1 103 ? 8.492 16.297 -9.023 1 88.25 103 TRP B N 1
ATOM 5238 C CA . TRP B 1 103 ? 9.242 16.891 -7.922 1 88.25 103 TRP B CA 1
ATOM 5239 C C . TRP B 1 103 ? 10.734 16.906 -8.234 1 88.25 103 TRP B C 1
ATOM 5241 O O . TRP B 1 103 ? 11.461 17.797 -7.781 1 88.25 103 TRP B O 1
ATOM 5251 N N . LEU B 1 104 ? 11.18 16.062 -9.125 1 77.38 104 LEU B N 1
ATOM 5252 C CA . LEU B 1 104 ? 12.594 15.891 -9.445 1 77.38 104 LEU B CA 1
ATOM 5253 C C . LEU B 1 104 ? 13.062 16.953 -10.445 1 77.38 104 LEU B C 1
ATOM 5255 O O . LEU B 1 104 ? 14.25 17.016 -10.773 1 77.38 104 LEU B O 1
ATOM 5259 N N . GLY B 1 105 ? 12.195 17.953 -10.789 1 81.75 105 GLY B N 1
ATOM 5260 C CA . GLY B 1 105 ? 12.75 18.953 -11.68 1 81.75 105 GLY B CA 1
ATOM 5261 C C . GLY B 1 105 ? 11.695 19.703 -12.477 1 81.75 105 GLY B C 1
ATOM 5262 O O . GLY B 1 105 ? 12.016 20.594 -13.273 1 81.75 105 GLY B O 1
ATOM 5263 N N . LYS B 1 106 ? 10.555 19.328 -12.234 1 89.06 106 LYS B N 1
ATOM 5264 C CA . LYS B 1 106 ? 9.477 19.953 -12.992 1 89.06 106 LYS B CA 1
ATOM 5265 C C . LYS B 1 106 ? 8.43 20.562 -12.062 1 89.06 106 LYS B C 1
ATOM 5267 O O . LYS B 1 106 ? 7.234 20.312 -12.219 1 89.06 106 LYS B O 1
ATOM 5272 N N . LEU B 1 107 ? 8.906 21.406 -11.117 1 93.06 107 LEU B N 1
ATOM 5273 C CA . LEU B 1 107 ? 8.023 21.984 -10.109 1 93.06 107 LEU B CA 1
ATOM 5274 C C . LEU B 1 107 ? 7.023 22.938 -10.75 1 93.06 107 LEU B C 1
ATOM 5276 O O . LEU B 1 107 ? 5.898 23.078 -10.266 1 93.06 107 LEU B O 1
ATOM 5280 N N . PRO B 1 108 ? 7.426 23.609 -11.898 1 92.12 108 PRO B N 1
ATOM 5281 C CA . PRO B 1 108 ? 6.426 24.453 -12.562 1 92.12 108 PRO B CA 1
ATOM 5282 C C . PRO B 1 108 ? 5.199 23.672 -13.016 1 92.12 108 PRO B C 1
ATOM 5284 O O . PRO B 1 108 ? 4.078 24.188 -12.969 1 92.12 108 PRO B O 1
ATOM 5287 N N . THR B 1 109 ? 5.449 22.484 -13.43 1 94.5 109 THR B N 1
ATOM 5288 C CA . THR B 1 109 ? 4.332 21.625 -13.812 1 94.5 109 THR B CA 1
ATOM 5289 C C . THR B 1 109 ? 3.43 21.344 -12.617 1 94.5 109 THR B C 1
ATOM 5291 O O . THR B 1 109 ? 2.203 21.359 -12.742 1 94.5 109 THR B O 1
ATOM 5294 N N . LEU B 1 110 ? 3.986 21.094 -11.508 1 95.38 110 LEU B N 1
ATOM 5295 C CA . LEU B 1 110 ? 3.215 20.828 -10.297 1 95.38 110 LEU B CA 1
ATOM 5296 C C . LEU B 1 110 ? 2.475 22.078 -9.844 1 95.38 110 LEU B C 1
ATOM 5298 O O . LEU B 1 110 ? 1.36 21.984 -9.32 1 95.38 110 LEU B O 1
ATOM 5302 N N . GLU B 1 111 ? 3.17 23.219 -9.992 1 96.19 111 GLU B N 1
ATOM 5303 C CA . GLU B 1 111 ? 2.516 24.484 -9.695 1 96.19 111 GLU B CA 1
ATOM 5304 C C . GLU B 1 111 ? 1.246 24.656 -10.516 1 96.19 111 GLU B C 1
ATOM 5306 O O . GLU B 1 111 ? 0.196 25.016 -9.984 1 96.19 111 GLU B O 1
ATOM 5311 N N . ALA B 1 112 ? 1.357 24.391 -11.781 1 95.75 112 ALA B N 1
ATOM 5312 C CA . ALA B 1 112 ? 0.206 24.5 -12.672 1 95.75 112 ALA B CA 1
ATOM 5313 C C . ALA B 1 112 ? -0.891 23.516 -12.273 1 95.75 112 ALA B C 1
ATOM 5315 O O . ALA B 1 112 ? -2.076 23.859 -12.305 1 95.75 112 ALA B O 1
ATOM 5316 N N . LYS B 1 113 ? -0.511 22.328 -11.953 1 95.69 113 LYS B N 1
ATOM 5317 C CA . LYS B 1 113 ? -1.461 21.312 -11.523 1 95.69 113 LYS B CA 1
ATOM 5318 C C . LYS B 1 113 ? -2.182 21.734 -10.25 1 95.69 113 LYS B C 1
ATOM 5320 O O . LYS B 1 113 ? -3.395 21.547 -10.125 1 95.69 113 LYS B O 1
ATOM 5325 N N . MET B 1 114 ? -1.42 22.234 -9.281 1 96.25 114 MET B N 1
ATOM 5326 C CA . MET B 1 114 ? -2.008 22.719 -8.031 1 96.25 114 MET B CA 1
ATOM 5327 C C . MET B 1 114 ? -3.025 23.812 -8.297 1 96.25 114 MET B C 1
ATOM 5329 O O . MET B 1 114 ? -4.121 23.797 -7.738 1 96.25 114 MET B O 1
ATOM 5333 N N . CYS B 1 115 ? -2.646 24.766 -9.141 1 95.81 115 CYS B N 1
ATOM 5334 C CA . CYS B 1 115 ? -3.539 25.859 -9.484 1 95.81 115 CYS B CA 1
ATOM 5335 C C . CYS B 1 115 ? -4.82 25.344 -10.125 1 95.81 115 CYS B C 1
ATOM 5337 O O . CYS B 1 115 ? -5.918 25.797 -9.789 1 95.81 115 CYS B O 1
ATOM 5339 N N . ASP B 1 116 ? -4.648 24.453 -11.039 1 95.94 116 ASP B N 1
ATOM 5340 C CA . ASP B 1 116 ? -5.797 23.859 -11.727 1 95.94 116 ASP B CA 1
ATOM 5341 C C . ASP B 1 116 ? -6.727 23.156 -10.734 1 95.94 116 ASP B C 1
ATOM 5343 O O . ASP B 1 116 ? -7.945 23.312 -10.812 1 95.94 116 ASP B O 1
ATOM 5347 N N . ASN B 1 117 ? -6.176 22.422 -9.836 1 95.06 117 ASN B N 1
ATOM 5348 C CA . ASN B 1 117 ? -6.965 21.719 -8.828 1 95.06 117 ASN B CA 1
ATOM 5349 C C . ASN B 1 117 ? -7.75 22.703 -7.961 1 95.06 117 ASN B C 1
ATOM 5351 O O . ASN B 1 117 ? -8.938 22.484 -7.703 1 95.06 117 ASN B O 1
ATOM 5355 N N . LEU B 1 118 ? -7.082 23.766 -7.5 1 96 118 LEU B N 1
ATOM 5356 C CA . LEU B 1 118 ? -7.676 24.703 -6.547 1 96 118 LEU B CA 1
ATOM 5357 C C . LEU B 1 118 ? -8.773 25.531 -7.207 1 96 118 LEU B C 1
ATOM 5359 O O . LEU B 1 118 ? -9.758 25.891 -6.555 1 96 118 LEU B O 1
ATOM 5363 N N . VAL B 1 119 ? -8.609 25.766 -8.547 1 94.56 119 VAL B N 1
ATOM 5364 C CA . VAL B 1 119 ? -9.461 26.781 -9.164 1 94.56 119 VAL B CA 1
ATOM 5365 C C . VAL B 1 119 ? -10.492 26.094 -10.07 1 94.56 119 VAL B C 1
ATOM 5367 O O . VAL B 1 119 ? -11.648 26.531 -10.133 1 94.56 119 VAL B O 1
ATOM 5370 N N . ASN B 1 120 ? -10.164 25.031 -10.75 1 89.62 120 ASN B N 1
ATOM 5371 C CA . ASN B 1 120 ? -10.992 24.531 -11.844 1 89.62 120 ASN B CA 1
ATOM 5372 C C . ASN B 1 120 ? -11.656 23.203 -11.484 1 89.62 120 ASN B C 1
ATOM 5374 O O . ASN B 1 120 ? -12.461 22.688 -12.258 1 89.62 120 ASN B O 1
ATOM 5378 N N . GLN B 1 121 ? -11.344 22.688 -10.406 1 87.31 121 GLN B N 1
ATOM 5379 C CA . GLN B 1 121 ? -11.945 21.422 -10.031 1 87.31 121 GLN B CA 1
ATOM 5380 C C . GLN B 1 121 ? -13.031 21.609 -8.977 1 87.31 121 GLN B C 1
ATOM 5382 O O . GLN B 1 121 ? -13.195 22.719 -8.445 1 87.31 121 GLN B O 1
ATOM 5387 N N . SER B 1 122 ? -13.836 20.531 -8.781 1 90.25 122 SER B N 1
ATOM 5388 C CA . SER B 1 122 ? -14.883 20.516 -7.766 1 90.25 122 SER B CA 1
ATOM 5389 C C . SER B 1 122 ? -14.797 19.266 -6.898 1 90.25 122 SER B C 1
ATOM 5391 O O . SER B 1 122 ? -14.125 18.297 -7.258 1 90.25 122 SER B O 1
ATOM 5393 N N . TRP B 1 123 ? -15.344 19.391 -5.727 1 91.19 123 TRP B N 1
ATOM 5394 C CA . TRP B 1 123 ? -15.375 18.219 -4.871 1 91.19 123 TRP B CA 1
ATOM 5395 C C . TRP B 1 123 ? -16.734 17.516 -4.957 1 91.19 123 TRP B C 1
ATOM 5397 O O . TRP B 1 123 ? -17.703 18.109 -5.43 1 91.19 123 TRP B O 1
ATOM 5407 N N . ASP B 1 124 ? -16.781 16.234 -4.66 1 93.06 124 ASP B N 1
ATOM 5408 C CA . ASP B 1 124 ? -17.969 15.383 -4.68 1 93.06 124 ASP B CA 1
ATOM 5409 C C . ASP B 1 124 ? -18.344 14.93 -3.273 1 93.06 124 ASP B C 1
ATOM 5411 O O . ASP B 1 124 ? -17.688 14.055 -2.701 1 93.06 124 ASP B O 1
ATOM 5415 N N . PRO B 1 125 ? -19.438 15.516 -2.785 1 93.5 125 PRO B N 1
ATOM 5416 C CA . PRO B 1 125 ? -19.844 15.141 -1.43 1 93.5 125 PRO B CA 1
ATOM 5417 C C . PRO B 1 125 ? -20.047 13.633 -1.271 1 93.5 125 PRO B C 1
ATOM 5419 O O . PRO B 1 125 ? -19.797 13.086 -0.195 1 93.5 125 PRO B O 1
ATOM 5422 N N . SER B 1 126 ? -20.516 12.984 -2.258 1 91.31 126 SER B N 1
ATOM 5423 C CA . SER B 1 126 ? -20.766 11.547 -2.182 1 91.31 126 SER B CA 1
ATOM 5424 C C . SER B 1 126 ? -19.469 10.773 -1.978 1 91.31 126 SER B C 1
ATOM 5426 O O . SER B 1 126 ? -19.422 9.812 -1.208 1 91.31 126 SER B O 1
ATOM 5428 N N . LYS B 1 127 ? -18.438 11.227 -2.654 1 92 127 LYS B N 1
ATOM 5429 C CA . LYS B 1 127 ? -17.125 10.578 -2.5 1 92 127 LYS B CA 1
ATOM 5430 C C . LYS B 1 127 ? -16.578 10.789 -1.093 1 92 127 LYS B C 1
ATOM 5432 O O . LYS B 1 127 ? -15.891 9.914 -0.555 1 92 127 LYS B O 1
ATOM 5437 N N . SER B 1 128 ? -16.891 11.945 -0.512 1 95.19 128 SER B N 1
ATOM 5438 C CA . SER B 1 128 ? -16.484 12.227 0.857 1 95.19 128 SER B CA 1
ATOM 5439 C C . SER B 1 128 ? -17.125 11.258 1.843 1 95.19 128 SER B C 1
ATOM 5441 O O . SER B 1 128 ? -16.438 10.727 2.725 1 95.19 128 SER B O 1
ATOM 5443 N N . LEU B 1 129 ? -18.391 11.078 1.665 1 94.56 129 LEU B N 1
ATOM 5444 C CA . LEU B 1 129 ? -19.094 10.172 2.561 1 94.56 129 LEU B CA 1
ATOM 5445 C C . LEU B 1 129 ? -18.609 8.734 2.379 1 94.56 129 LEU B C 1
ATOM 5447 O O . LEU B 1 129 ? -18.469 7.996 3.355 1 94.56 129 LEU B O 1
ATOM 5451 N N . ASP B 1 130 ? -18.391 8.398 1.133 1 91.31 130 ASP B N 1
ATOM 5452 C CA . ASP B 1 130 ? -17.875 7.059 0.869 1 91.31 130 ASP B CA 1
ATOM 5453 C C . ASP B 1 130 ? -16.531 6.84 1.563 1 91.31 130 ASP B C 1
ATOM 5455 O O . ASP B 1 130 ? -16.281 5.762 2.104 1 91.31 130 ASP B O 1
ATOM 5459 N N . ALA B 1 131 ? -15.695 7.844 1.545 1 93.94 131 ALA B N 1
ATOM 5460 C CA . ALA B 1 131 ? -14.359 7.762 2.141 1 93.94 131 ALA B CA 1
ATOM 5461 C C . ALA B 1 131 ? -14.445 7.605 3.656 1 93.94 131 ALA B C 1
ATOM 5463 O O . ALA B 1 131 ? -13.516 7.113 4.289 1 93.94 131 ALA B O 1
ATOM 5464 N N . LEU B 1 132 ? -15.594 7.953 4.273 1 96.69 132 LEU B N 1
ATOM 5465 C CA . LEU B 1 132 ? -15.719 7.973 5.727 1 96.69 132 LEU B CA 1
ATOM 5466 C C . LEU B 1 132 ? -16.375 6.688 6.23 1 96.69 132 LEU B C 1
ATOM 5468 O O . LEU B 1 132 ? -16.453 6.465 7.441 1 96.69 132 LEU B O 1
ATOM 5472 N N . VAL B 1 133 ? -16.766 5.801 5.355 1 91.81 133 VAL B N 1
ATOM 5473 C CA . VAL B 1 133 ? -17.5 4.602 5.758 1 91.81 133 VAL B CA 1
ATOM 5474 C C . VAL B 1 133 ? -16.625 3.74 6.664 1 91.81 133 VAL B C 1
ATOM 5476 O O . VAL B 1 133 ? -17.016 3.424 7.793 1 91.81 133 VAL B O 1
ATOM 5479 N N . GLU B 1 134 ? -15.43 3.395 6.234 1 89.38 134 GLU B N 1
ATOM 5480 C CA . GLU B 1 134 ? -14.57 2.508 7.016 1 89.38 134 GLU B CA 1
ATOM 5481 C C . GLU B 1 134 ? -14.055 3.207 8.266 1 89.38 134 GLU B C 1
ATOM 5483 O O . GLU B 1 134 ? -14.109 2.648 9.367 1 89.38 134 GLU B O 1
ATOM 5488 N N . PRO B 1 135 ? -13.617 4.484 8.125 1 95.5 135 PRO B N 1
ATOM 5489 C CA . PRO B 1 135 ? -13.18 5.184 9.344 1 95.5 135 PRO B CA 1
ATOM 5490 C C . PRO B 1 135 ? -14.281 5.277 10.391 1 95.5 135 PRO B C 1
ATOM 5492 O O . PRO B 1 135 ? -14 5.199 11.594 1 95.5 135 PRO B O 1
ATOM 5495 N N . SER B 1 136 ? -15.484 5.461 10.008 1 95.94 136 SER B N 1
ATOM 5496 C CA . SER B 1 136 ? -16.562 5.68 10.961 1 95.94 136 SER B CA 1
ATOM 5497 C C . SER B 1 136 ? -16.844 4.426 11.781 1 95.94 136 SER B C 1
ATOM 5499 O O . SER B 1 136 ? -17.516 4.492 12.82 1 95.94 136 SER B O 1
ATOM 5501 N N . LYS B 1 137 ? -16.328 3.297 11.375 1 91.56 137 LYS B N 1
ATOM 5502 C CA . LYS B 1 137 ? -16.5 2.053 12.117 1 91.56 137 LYS B CA 1
ATOM 5503 C C . LYS B 1 137 ? -15.484 1.949 13.258 1 91.56 137 LYS B C 1
ATOM 5505 O O . LYS B 1 137 ? -15.648 1.126 14.164 1 91.56 137 LYS B O 1
ATOM 5510 N N . GLU B 1 138 ? -14.523 2.789 13.234 1 94.19 138 GLU B N 1
ATOM 5511 C CA . GLU B 1 138 ? -13.43 2.715 14.195 1 94.19 138 GLU B CA 1
ATOM 5512 C C . GLU B 1 138 ? -13.773 3.475 15.477 1 94.19 138 GLU B C 1
ATOM 5514 O O . GLU B 1 138 ? -14.414 4.527 15.422 1 94.19 138 GLU B O 1
ATOM 5519 N N . LYS B 1 139 ? -13.234 2.93 16.562 1 93 139 LYS B N 1
ATOM 5520 C CA . LYS B 1 139 ? -13.398 3.609 17.844 1 93 139 LYS B CA 1
ATOM 5521 C C . LYS B 1 139 ? -12.625 4.922 17.875 1 93 139 LYS B C 1
ATOM 5523 O O . LYS B 1 139 ? -12.992 5.852 18.594 1 93 139 LYS B O 1
ATOM 5528 N N . THR B 1 140 ? -11.602 5.016 17.062 1 96.44 140 THR B N 1
ATOM 5529 C CA . THR B 1 140 ? -10.711 6.176 17.094 1 96.44 140 THR B CA 1
ATOM 5530 C C . THR B 1 140 ? -11.234 7.266 16.156 1 96.44 140 THR B C 1
ATOM 5532 O O . THR B 1 140 ? -10.594 8.305 15.992 1 96.44 140 THR B O 1
ATOM 5535 N N . TYR B 1 141 ? -12.438 7.047 15.508 1 97.44 141 TYR B N 1
ATOM 5536 C CA . TYR B 1 141 ? -13 8.078 14.648 1 97.44 141 TYR B CA 1
ATOM 5537 C C . TYR B 1 141 ? -13.047 9.422 15.359 1 97.44 141 TYR B C 1
ATOM 5539 O O . TYR B 1 141 ? -13.391 9.492 16.547 1 97.44 141 TYR B O 1
ATOM 5547 N N . SER B 1 142 ? -12.648 10.484 14.75 1 96.94 142 SER B N 1
ATOM 5548 C CA . SER B 1 142 ? -12.625 11.836 15.305 1 96.94 142 SER B CA 1
ATOM 5549 C C . SER B 1 142 ? -12.906 12.883 14.234 1 96.94 142 SER B C 1
ATOM 5551 O O . SER B 1 142 ? -13.109 12.547 13.062 1 96.94 142 SER B O 1
ATOM 5553 N N . LEU B 1 143 ? -12.914 14.133 14.633 1 96.25 143 LEU B N 1
ATOM 5554 C CA . LEU B 1 143 ? -13.164 15.234 13.711 1 96.25 143 LEU B CA 1
ATOM 5555 C C . LEU B 1 143 ? -12.094 15.297 12.625 1 96.25 143 LEU B C 1
ATOM 5557 O O . LEU B 1 143 ? -12.344 15.812 11.531 1 96.25 143 LEU B O 1
ATOM 5561 N N . THR B 1 144 ? -10.945 14.758 12.875 1 96.69 144 THR B N 1
ATOM 5562 C CA . THR B 1 144 ? -9.852 14.758 11.906 1 96.69 144 THR B CA 1
ATOM 5563 C C . THR B 1 144 ? -10.227 13.938 10.672 1 96.69 144 THR B C 1
ATOM 5565 O O . THR B 1 144 ? -9.867 14.297 9.547 1 96.69 144 THR B O 1
ATOM 5568 N N . ASP B 1 145 ? -10.945 12.789 10.914 1 97.62 145 ASP B N 1
ATOM 5569 C CA . ASP B 1 145 ? -11.422 11.992 9.789 1 97.62 145 ASP B CA 1
ATOM 5570 C C . ASP B 1 145 ? -12.336 12.82 8.883 1 97.62 145 ASP B C 1
ATOM 5572 O O . ASP B 1 145 ? -12.18 12.82 7.664 1 97.62 145 ASP B O 1
ATOM 5576 N N . PHE B 1 146 ? -13.25 13.531 9.484 1 97.56 146 PHE B N 1
ATOM 5577 C CA . PHE B 1 146 ? -14.203 14.367 8.758 1 97.56 146 PHE B CA 1
ATOM 5578 C C . PHE B 1 146 ? -13.492 15.547 8.109 1 97.56 146 PHE B C 1
ATOM 5580 O O . PHE B 1 146 ? -13.75 15.859 6.941 1 97.56 146 PHE B O 1
ATOM 5587 N N . TRP B 1 147 ? -12.633 16.172 8.859 1 96.12 147 TRP B N 1
ATOM 5588 C CA . TRP B 1 147 ? -11.898 17.328 8.375 1 96.12 147 TRP B CA 1
ATOM 5589 C C . TRP B 1 147 ? -11.078 16.969 7.133 1 96.12 147 TRP B C 1
ATOM 5591 O O . TRP B 1 147 ? -11.102 17.703 6.141 1 96.12 147 TRP B O 1
ATOM 5601 N N . GLY B 1 148 ? -10.367 15.898 7.164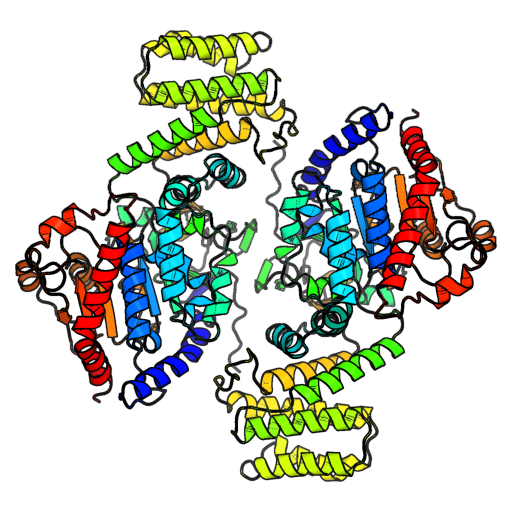 1 96.62 148 GLY B N 1
ATOM 5602 C CA . GLY B 1 148 ? -9.523 15.469 6.059 1 96.62 148 GLY B CA 1
ATOM 5603 C C . GLY B 1 148 ? -10.312 15.039 4.836 1 96.62 148 GLY B C 1
ATOM 5604 O O . GLY B 1 148 ? -9.961 15.406 3.709 1 96.62 148 GLY B O 1
ATOM 5605 N N . SER B 1 149 ? -11.43 14.305 5.023 1 97.25 149 SER B N 1
ATOM 5606 C CA . SER B 1 149 ? -12.133 13.656 3.922 1 97.25 149 SER B CA 1
ATOM 5607 C C . SER B 1 149 ? -13.211 14.57 3.35 1 97.25 149 SER B C 1
ATOM 5609 O O . SER B 1 149 ? -13.711 14.336 2.246 1 97.25 149 SER B O 1
ATOM 5611 N N . VAL B 1 150 ? -13.617 15.609 4.062 1 96.94 150 VAL B N 1
ATOM 5612 C CA . VAL B 1 150 ? -14.719 16.438 3.6 1 96.94 150 VAL B CA 1
ATOM 5613 C C . VAL B 1 150 ? -14.234 17.875 3.396 1 96.94 150 VAL B C 1
ATOM 5615 O O . VAL B 1 150 ? -14.117 18.344 2.262 1 96.94 150 VAL B O 1
ATOM 5618 N N . ILE B 1 151 ? -13.805 18.516 4.461 1 94.94 151 ILE B N 1
ATOM 5619 C CA . ILE B 1 151 ? -13.508 19.938 4.41 1 94.94 151 ILE B CA 1
ATOM 5620 C C . ILE B 1 151 ? -12.266 20.188 3.564 1 94.94 151 ILE B C 1
ATOM 5622 O O . ILE B 1 151 ? -12.266 21.016 2.662 1 94.94 151 ILE B O 1
ATOM 5626 N N . LEU B 1 152 ? -11.188 19.5 3.855 1 95.88 152 LEU B N 1
ATOM 5627 C CA . LEU B 1 152 ? -9.977 19.688 3.066 1 95.88 152 LEU B CA 1
ATOM 5628 C C . LEU B 1 152 ? -10.195 19.234 1.625 1 95.88 152 LEU B C 1
ATOM 5630 O O . LEU B 1 152 ? -9.633 19.828 0.697 1 95.88 152 LEU B O 1
ATOM 5634 N N . TYR B 1 153 ? -10.961 18.094 1.472 1 96.5 153 TYR B N 1
ATOM 5635 C CA . TYR B 1 153 ? -11.297 17.703 0.108 1 96.5 153 TYR B CA 1
ATOM 5636 C C . TYR B 1 153 ? -12.039 18.828 -0.613 1 96.5 153 TYR B C 1
ATOM 5638 O O . TYR B 1 153 ? -11.758 19.109 -1.777 1 96.5 153 TYR B O 1
ATOM 5646 N N . ALA B 1 154 ? -12.953 19.469 0.053 1 95.25 154 ALA B N 1
ATOM 5647 C CA . ALA B 1 154 ? -13.719 20.562 -0.529 1 95.25 154 ALA B CA 1
ATOM 5648 C C . ALA B 1 154 ? -12.812 21.75 -0.846 1 95.25 154 ALA B C 1
ATOM 5650 O O . ALA B 1 154 ? -13.055 22.484 -1.805 1 95.25 154 ALA B O 1
ATOM 5651 N N . MET B 1 155 ? -11.797 21.922 -0.072 1 94.06 155 MET B N 1
ATOM 5652 C CA . MET B 1 155 ? -10.883 23.062 -0.23 1 94.06 155 MET B CA 1
ATOM 5653 C C . MET B 1 155 ? -9.844 22.766 -1.304 1 94.06 155 MET B C 1
ATOM 5655 O O . MET B 1 155 ? -9.57 23.625 -2.158 1 94.06 155 MET B O 1
ATOM 5659 N N . LEU B 1 156 ? -9.25 21.562 -1.262 1 96.38 156 LEU B N 1
ATOM 5660 C CA . LEU B 1 156 ? -8.102 21.234 -2.105 1 96.38 156 LEU B CA 1
ATOM 5661 C C . LEU B 1 156 ? -8.555 20.484 -3.357 1 96.38 156 LEU B C 1
ATOM 5663 O O . LEU B 1 156 ? -7.781 20.344 -4.312 1 96.38 156 LEU B O 1
ATOM 5667 N N . HIS B 1 157 ? -9.766 19.938 -3.359 1 96.56 157 HIS B N 1
ATOM 5668 C CA . HIS B 1 157 ? -10.391 19.219 -4.461 1 96.56 157 HIS B CA 1
ATOM 5669 C C . HIS B 1 157 ? -9.617 17.953 -4.793 1 96.56 157 HIS B C 1
ATOM 5671 O O . HIS B 1 157 ? -9.469 17.594 -5.965 1 96.56 157 HIS B O 1
ATOM 5677 N N . GLU B 1 158 ? -9.07 17.406 -3.744 1 94.62 158 GLU B N 1
ATOM 5678 C CA . GLU B 1 158 ? -8.328 16.156 -3.918 1 94.62 158 GLU B CA 1
ATOM 5679 C C . GLU B 1 158 ? -8.523 15.234 -2.723 1 94.62 158 GLU B C 1
ATOM 5681 O O . GLU B 1 158 ? -8.258 15.617 -1.581 1 94.62 158 GLU B O 1
ATOM 5686 N N . LEU B 1 159 ? -9.07 14.07 -2.949 1 94.69 159 LEU B N 1
ATOM 5687 C CA . LEU B 1 159 ? -9.055 12.969 -1.996 1 94.69 159 LEU B CA 1
ATOM 5688 C C . LEU B 1 159 ? -7.914 12 -2.295 1 94.69 159 LEU B C 1
ATOM 5690 O O . LEU B 1 159 ? -7.98 11.234 -3.258 1 94.69 159 LEU B O 1
ATOM 5694 N N . ASP B 1 160 ? -6.863 12.016 -1.474 1 94.75 160 ASP B N 1
ATOM 5695 C CA . ASP B 1 160 ? -5.648 11.25 -1.721 1 94.75 160 ASP B CA 1
ATOM 5696 C C . ASP B 1 160 ? -5.582 10.016 -0.822 1 94.75 160 ASP B C 1
ATOM 5698 O O . ASP B 1 160 ? -5.348 10.125 0.382 1 94.75 160 ASP B O 1
ATOM 5702 N N . TYR B 1 161 ? -5.707 8.836 -1.396 1 91.75 161 TYR B N 1
ATOM 5703 C CA . TYR B 1 161 ? -5.688 7.578 -0.659 1 91.75 161 TYR B CA 1
ATOM 5704 C C . TYR B 1 161 ? -4.27 7.02 -0.572 1 91.75 161 TYR B C 1
ATOM 5706 O O . TYR B 1 161 ? -4.066 5.898 -0.095 1 91.75 161 TYR B O 1
ATOM 5714 N N . GLY B 1 162 ? -3.334 7.816 -1.042 1 92.81 162 GLY B N 1
ATOM 5715 C CA . GLY B 1 162 ? -1.944 7.402 -0.935 1 92.81 162 GLY B CA 1
ATOM 5716 C C . GLY B 1 162 ? -1.439 7.371 0.495 1 92.81 162 GLY B C 1
ATOM 5717 O O . GLY B 1 162 ? -2.188 7.668 1.43 1 92.81 162 GLY B O 1
ATOM 5718 N N . HIS B 1 163 ? -0.178 6.938 0.644 1 95.06 163 HIS B N 1
ATOM 5719 C CA . HIS B 1 163 ? 0.414 6.758 1.965 1 95.06 163 HIS B CA 1
ATOM 5720 C C . HIS B 1 163 ? 1.746 7.492 2.076 1 95.06 163 HIS B C 1
ATOM 5722 O O . HIS B 1 163 ? 2.488 7.594 1.096 1 95.06 163 HIS B O 1
ATOM 5728 N N . LEU B 1 164 ? 2.045 7.965 3.275 1 97.12 164 LEU B N 1
ATOM 5729 C CA . LEU B 1 164 ? 3.289 8.695 3.502 1 97.12 164 LEU B CA 1
ATOM 5730 C C . LEU B 1 164 ? 4.496 7.797 3.258 1 97.12 164 LEU B C 1
ATOM 5732 O O . LEU B 1 164 ? 5.535 8.258 2.781 1 97.12 164 LEU B O 1
ATOM 5736 N N . SER B 1 165 ? 4.379 6.5 3.541 1 94.19 165 SER B N 1
ATOM 5737 C CA . SER B 1 165 ? 5.48 5.562 3.367 1 94.19 165 SER B CA 1
ATOM 5738 C C . SER B 1 165 ? 5.898 5.461 1.904 1 94.19 165 SER B C 1
ATOM 5740 O O . SER B 1 165 ? 7.023 5.066 1.6 1 94.19 165 SER B O 1
ATOM 5742 N N . LYS B 1 166 ? 5.023 5.805 1.006 1 89.62 166 LYS B N 1
ATOM 5743 C CA . LYS B 1 166 ? 5.344 5.738 -0.417 1 89.62 166 LYS B CA 1
ATOM 5744 C C . LYS B 1 166 ? 6.367 6.801 -0.802 1 89.62 166 LYS B C 1
ATOM 5746 O O . LYS B 1 166 ? 7.035 6.684 -1.832 1 89.62 166 LYS B O 1
ATOM 5751 N N . GLU B 1 167 ? 6.496 7.82 0.004 1 91.88 167 GLU B N 1
ATOM 5752 C CA . GLU B 1 167 ? 7.488 8.859 -0.249 1 91.88 167 GLU B CA 1
ATOM 5753 C C . GLU B 1 167 ? 8.906 8.32 -0.07 1 91.88 167 GLU B C 1
ATOM 5755 O O . GLU B 1 167 ? 9.875 8.969 -0.463 1 91.88 167 GLU B O 1
ATOM 5760 N N . ARG B 1 168 ? 9.039 7.102 0.475 1 89.19 168 ARG B N 1
ATOM 5761 C CA . ARG B 1 168 ? 10.344 6.461 0.611 1 89.19 168 ARG B CA 1
ATOM 5762 C C . ARG B 1 168 ? 11.047 6.355 -0.738 1 89.19 168 ARG B C 1
ATOM 5764 O O . ARG B 1 168 ? 12.266 6.52 -0.825 1 89.19 168 ARG B O 1
ATOM 5771 N N . MET B 1 169 ? 10.266 6.098 -1.747 1 80.81 169 MET B N 1
ATOM 5772 C CA . MET B 1 169 ? 10.836 5.867 -3.072 1 80.81 169 MET B CA 1
ATOM 5773 C C . MET B 1 169 ? 11.508 7.129 -3.602 1 80.81 169 MET B C 1
ATOM 5775 O O . MET B 1 169 ? 12.602 7.07 -4.156 1 80.81 169 MET B O 1
ATOM 5779 N N . VAL B 1 170 ? 10.844 8.227 -3.383 1 81.94 170 VAL B N 1
ATOM 5780 C CA . VAL B 1 170 ? 11.359 9.484 -3.912 1 81.94 170 VAL B CA 1
ATOM 5781 C C . VAL B 1 170 ? 12.508 9.977 -3.033 1 81.94 170 VAL B C 1
ATOM 5783 O O . VAL B 1 170 ? 13.461 10.578 -3.531 1 81.94 170 VAL B O 1
ATOM 5786 N N . SER B 1 171 ? 12.453 9.664 -1.759 1 82.62 171 SER B N 1
ATOM 5787 C CA . SER B 1 171 ? 13.461 10.148 -0.823 1 82.62 171 SER B CA 1
ATOM 5788 C C . SER B 1 171 ? 14.688 9.242 -0.812 1 82.62 171 SER B C 1
ATOM 5790 O O . SER B 1 171 ? 15.773 9.664 -0.415 1 82.62 171 SER B O 1
ATOM 5792 N N . PHE B 1 172 ? 14.477 8.047 -1.227 1 76.38 172 PHE B N 1
ATOM 5793 C CA . PHE B 1 172 ? 15.508 7.023 -1.079 1 76.38 172 PHE B CA 1
ATOM 5794 C C . PHE B 1 172 ? 16.734 7.363 -1.917 1 76.38 172 PHE B C 1
ATOM 5796 O O . PHE B 1 172 ? 17.875 7.152 -1.481 1 76.38 172 PHE B O 1
ATOM 5803 N N . ASN B 1 173 ? 16.562 7.945 -3.064 1 74.62 173 ASN B N 1
ATOM 5804 C CA . ASN B 1 173 ? 17.703 8.172 -3.943 1 74.62 173 ASN B CA 1
ATOM 5805 C C . ASN B 1 173 ? 18.344 9.531 -3.688 1 74.62 173 ASN B C 1
ATOM 5807 O O . ASN B 1 173 ? 19.266 9.938 -4.402 1 74.62 173 ASN B O 1
ATOM 5811 N N . GLY B 1 174 ? 17.812 10.281 -2.699 1 82.19 174 GLY B N 1
ATOM 5812 C CA . GLY B 1 174 ? 18.406 11.547 -2.312 1 82.19 174 GLY B CA 1
ATOM 5813 C C . GLY B 1 174 ? 18.109 12.664 -3.299 1 82.19 174 GLY B C 1
ATOM 5814 O O . GLY B 1 174 ? 18.766 13.711 -3.275 1 82.19 174 GLY B O 1
ATOM 5815 N N . ALA B 1 175 ? 17.156 12.406 -4.156 1 84.75 175 ALA B N 1
ATOM 5816 C CA . ALA B 1 175 ? 16.906 13.367 -5.234 1 84.75 175 ALA B CA 1
ATOM 5817 C C . ALA B 1 175 ? 16.234 14.625 -4.699 1 84.75 175 ALA B C 1
ATOM 5819 O O . ALA B 1 175 ? 16.375 15.703 -5.277 1 84.75 175 ALA B O 1
ATOM 5820 N N . VAL B 1 176 ? 15.531 14.461 -3.641 1 93.12 176 VAL B N 1
ATOM 5821 C CA . VAL B 1 176 ? 14.789 15.586 -3.08 1 93.12 176 VAL B CA 1
ATOM 5822 C C . VAL B 1 176 ? 15.086 15.711 -1.589 1 93.12 176 VAL B C 1
ATOM 5824 O O . VAL B 1 176 ? 15.609 14.781 -0.972 1 93.12 176 VAL B O 1
ATOM 5827 N N . PRO B 1 177 ? 14.852 16.938 -1.027 1 96.88 177 PRO B N 1
ATOM 5828 C CA . PRO B 1 177 ? 15.039 17.078 0.417 1 96.88 177 PRO B CA 1
ATOM 5829 C C . PRO B 1 177 ? 14.234 16.062 1.224 1 96.88 177 PRO B C 1
ATOM 5831 O O . PRO B 1 177 ? 13.141 15.68 0.811 1 96.88 177 PRO B O 1
ATOM 5834 N N . TYR B 1 178 ? 14.789 15.617 2.33 1 97.19 178 TYR B N 1
ATOM 5835 C CA . TYR B 1 178 ? 14.102 14.68 3.203 1 97.19 178 TYR B CA 1
ATOM 5836 C C . TYR B 1 178 ? 12.93 15.352 3.914 1 97.19 178 TYR B C 1
ATOM 5838 O O . TYR B 1 178 ? 13.117 16.359 4.613 1 97.19 178 TYR B O 1
ATOM 5846 N N . PRO B 1 179 ? 11.711 14.891 3.736 1 98.06 179 PRO B N 1
ATOM 5847 C CA . PRO B 1 179 ? 10.531 15.57 4.27 1 98.06 179 PRO B CA 1
ATOM 5848 C C . PRO B 1 179 ? 10.266 15.242 5.734 1 98.06 179 PRO B C 1
ATOM 5850 O O . PRO B 1 179 ? 10.453 14.094 6.156 1 98.06 179 PRO B O 1
ATOM 5853 N N . ILE B 1 180 ? 9.867 16.203 6.52 1 98.62 180 ILE B N 1
ATOM 5854 C CA . ILE B 1 180 ? 9.461 16.062 7.91 1 98.62 180 ILE B CA 1
ATOM 5855 C C . ILE B 1 180 ? 8.148 16.797 8.141 1 98.62 180 ILE B C 1
ATOM 5857 O O . ILE B 1 180 ? 8.031 17.984 7.836 1 98.62 180 ILE B O 1
ATOM 5861 N N . TYR B 1 181 ? 7.125 16.094 8.609 1 98.69 181 TYR B N 1
ATOM 5862 C CA . TYR B 1 181 ? 5.82 16.688 8.914 1 98.69 181 TYR B CA 1
ATOM 5863 C C . TYR B 1 181 ? 5.613 16.797 10.422 1 98.69 181 TYR B C 1
ATOM 5865 O O . TYR B 1 181 ? 6.055 15.945 11.188 1 98.69 181 TYR B O 1
ATOM 5873 N N . ALA B 1 182 ? 4.914 17.828 10.781 1 97.81 182 ALA B N 1
ATOM 5874 C CA . ALA B 1 182 ? 4.867 18.141 12.211 1 97.81 182 ALA B CA 1
ATOM 5875 C C . ALA B 1 182 ? 3.445 18.031 12.75 1 97.81 182 ALA B C 1
ATOM 5877 O O . ALA B 1 182 ? 2.488 18.422 12.07 1 97.81 182 ALA B O 1
ATOM 5878 N N . ALA B 1 183 ? 3.289 17.531 13.93 1 97 183 ALA B N 1
ATOM 5879 C CA . ALA B 1 183 ? 2.102 17.562 14.773 1 97 183 ALA B CA 1
ATOM 5880 C C . ALA B 1 183 ? 2.482 17.688 16.25 1 97 183 ALA B C 1
ATOM 5882 O O . ALA B 1 183 ? 3.666 17.734 16.594 1 97 183 ALA B O 1
ATOM 5883 N N . VAL B 1 184 ? 1.516 17.906 17.094 1 94.81 184 VAL B N 1
ATOM 5884 C CA . VAL B 1 184 ? 1.762 17.938 18.531 1 94.81 184 VAL B CA 1
ATOM 5885 C C . VAL B 1 184 ? 0.713 17.109 19.25 1 94.81 184 VAL B C 1
ATOM 5887 O O . VAL B 1 184 ? -0.356 16.828 18.703 1 94.81 184 VAL B O 1
ATOM 5890 N N . ASP B 1 185 ? 1.073 16.656 20.406 1 92.5 185 ASP B N 1
ATOM 5891 C CA . ASP B 1 185 ? 0.146 15.953 21.297 1 92.5 185 ASP B CA 1
ATOM 5892 C C . ASP B 1 185 ? -0.771 16.938 22.016 1 92.5 185 ASP B C 1
ATOM 5894 O O . ASP B 1 185 ? -0.333 17.656 22.922 1 92.5 185 ASP B O 1
ATOM 5898 N N . SER B 1 186 ? -2.025 16.906 21.734 1 87.38 186 SER B N 1
ATOM 5899 C CA . SER B 1 186 ? -2.943 17.906 22.281 1 87.38 186 SER B CA 1
ATOM 5900 C C . SER B 1 186 ? -3.217 17.641 23.766 1 87.38 186 SER B C 1
ATOM 5902 O O . SER B 1 186 ? -3.549 18.562 24.5 1 87.38 186 SER B O 1
ATOM 5904 N N . ASN B 1 187 ? -3.119 16.422 24.188 1 81.81 187 ASN B N 1
ATOM 5905 C CA . ASN B 1 187 ? -3.291 16.125 25.609 1 81.81 187 ASN B CA 1
ATOM 5906 C C . ASN B 1 187 ? -2.195 16.766 26.453 1 81.81 187 ASN B C 1
ATOM 5908 O O . ASN B 1 187 ? -2.449 17.203 27.578 1 81.81 187 ASN B O 1
ATOM 5912 N N . LYS B 1 188 ? -1.103 16.859 25.891 1 79.62 188 LYS B N 1
ATOM 5913 C CA . LYS B 1 188 ? 0.046 17.375 26.625 1 79.62 188 LYS B CA 1
ATOM 5914 C C . LYS B 1 188 ? 0.063 18.906 26.609 1 79.62 188 LYS B C 1
ATOM 5916 O O . LYS B 1 188 ? 0.647 19.531 27.484 1 79.62 188 LYS B O 1
ATOM 5921 N N . LEU B 1 189 ? -0.534 19.469 25.641 1 78.94 189 LEU B N 1
ATOM 5922 C CA . LEU B 1 189 ? -0.544 20.922 25.484 1 78.94 189 LEU B CA 1
ATOM 5923 C C . LEU B 1 189 ? -1.346 21.578 26.609 1 78.94 189 LEU B C 1
ATOM 5925 O O . LEU B 1 189 ? -1.086 22.719 26.984 1 78.94 189 LEU B O 1
ATOM 5929 N N . ASP B 1 190 ? -2.219 20.844 27.141 1 70.06 190 ASP B N 1
ATOM 5930 C CA . ASP B 1 190 ? -3.057 21.375 28.219 1 70.06 190 ASP B CA 1
ATOM 5931 C C . ASP B 1 190 ? -2.291 21.422 29.531 1 70.06 190 ASP B C 1
ATOM 5933 O O . ASP B 1 190 ? -2.566 22.281 30.391 1 70.06 190 ASP B O 1
ATOM 5937 N N . ASP B 1 191 ? -1.344 20.594 29.578 1 70.19 191 ASP B N 1
ATOM 5938 C CA . ASP B 1 191 ? -0.737 20.391 30.891 1 70.19 191 ASP B CA 1
ATOM 5939 C C . ASP B 1 191 ? 0.727 20.828 30.891 1 70.19 191 ASP B C 1
ATOM 5941 O O . ASP B 1 191 ? 1.364 20.875 31.953 1 70.19 191 ASP B O 1
ATOM 5945 N N . THR B 1 192 ? 1.156 21 29.703 1 72.19 192 THR B N 1
ATOM 5946 C CA . THR B 1 192 ? 2.588 21.266 29.609 1 72.19 192 THR B CA 1
ATOM 5947 C C . THR B 1 192 ? 2.855 22.547 28.828 1 72.19 192 THR B C 1
ATOM 5949 O O . THR B 1 192 ? 1.991 23.016 28.078 1 72.19 192 THR B O 1
ATOM 5952 N N . SER B 1 193 ? 3.994 23.031 29.031 1 81.19 193 SER B N 1
ATOM 5953 C CA . SER B 1 193 ? 4.434 24.219 28.312 1 81.19 193 SER B CA 1
ATOM 5954 C C . SER B 1 193 ? 4.547 23.953 26.828 1 81.19 193 SER B C 1
ATOM 5956 O O . SER B 1 193 ? 4.949 22.875 26.406 1 81.19 193 SER B O 1
ATOM 5958 N N . LYS B 1 194 ? 4.195 24.953 26.062 1 86.69 194 LYS B N 1
ATOM 5959 C CA . LYS B 1 194 ? 4.301 24.891 24.609 1 86.69 194 LYS B CA 1
ATOM 5960 C C . LYS B 1 194 ? 5.754 24.734 24.172 1 86.69 194 LYS B C 1
ATOM 5962 O O . LYS B 1 194 ? 6.027 24.312 23.031 1 86.69 194 LYS B O 1
ATOM 5967 N N . THR B 1 195 ? 6.645 25 25.062 1 89.94 195 THR B N 1
ATOM 5968 C CA . THR B 1 195 ? 8.055 24.938 24.703 1 89.94 195 THR B CA 1
ATOM 5969 C C . THR B 1 195 ? 8.641 23.578 25.078 1 89.94 195 THR B C 1
ATOM 5971 O O . THR B 1 195 ? 9.812 23.297 24.797 1 89.94 195 THR B O 1
ATOM 5974 N N . HIS B 1 196 ? 7.863 22.781 25.703 1 92.19 196 HIS B N 1
ATOM 5975 C CA . HIS B 1 196 ? 8.391 21.469 26.062 1 92.19 196 HIS B CA 1
ATOM 5976 C C . HIS B 1 196 ? 8.539 20.578 24.828 1 92.19 196 HIS B C 1
ATOM 5978 O O . HIS B 1 196 ? 7.59 20.422 24.047 1 92.19 196 HIS B O 1
ATOM 5984 N N . PRO B 1 197 ? 9.695 19.984 24.656 1 93.75 197 PRO B N 1
ATOM 5985 C CA . PRO B 1 197 ? 9.922 19.188 23.453 1 93.75 197 PRO B CA 1
ATOM 5986 C C . PRO B 1 197 ? 9.055 17.922 23.406 1 93.75 197 PRO B C 1
ATOM 5988 O O . PRO B 1 197 ? 8.812 17.375 22.328 1 93.75 197 PRO B O 1
ATOM 5991 N N . GLY B 1 198 ? 8.547 17.469 24.562 1 92.5 198 GLY B N 1
ATOM 5992 C CA . GLY B 1 198 ? 7.781 16.234 24.672 1 92.5 198 GLY B CA 1
ATOM 5993 C C . GLY B 1 198 ? 6.43 16.297 23.984 1 92.5 198 GLY B C 1
ATOM 5994 O O . GLY B 1 198 ? 5.789 15.273 23.75 1 92.5 198 GLY B O 1
ATOM 5995 N N . ILE B 1 199 ? 5.969 17.469 23.562 1 94.12 199 ILE B N 1
ATOM 5996 C CA . ILE B 1 199 ? 4.648 17.594 22.953 1 94.12 199 ILE B CA 1
ATOM 5997 C C . ILE B 1 199 ? 4.746 17.344 21.438 1 94.12 199 ILE B C 1
ATOM 5999 O O . ILE B 1 199 ? 3.73 17.125 20.781 1 94.12 199 ILE B O 1
ATOM 6003 N N . TRP B 1 200 ? 5.941 17.469 20.875 1 96.56 200 TRP B N 1
ATOM 6004 C CA . TRP B 1 200 ? 6.125 17.422 19.438 1 96.56 200 TRP B CA 1
ATOM 6005 C C . TRP B 1 200 ? 6.145 15.984 18.922 1 96.56 200 TRP B C 1
ATOM 6007 O O . TRP B 1 200 ? 6.746 15.109 19.547 1 96.56 200 TRP B O 1
ATOM 6017 N N . PHE B 1 201 ? 5.43 15.742 17.906 1 97.44 201 PHE B N 1
ATOM 6018 C CA . PHE B 1 201 ? 5.309 14.477 17.188 1 97.44 201 PHE B CA 1
ATOM 6019 C C . PHE B 1 201 ? 5.727 14.633 15.734 1 97.44 201 PHE B C 1
ATOM 6021 O O . PHE B 1 201 ? 5.227 15.516 15.031 1 97.44 201 PHE B O 1
ATOM 6028 N N . GLU B 1 202 ? 6.66 13.875 15.211 1 98.19 202 GLU B N 1
ATOM 6029 C CA . GLU B 1 202 ? 7.129 14.047 13.836 1 98.19 202 GLU B CA 1
ATOM 6030 C C . GLU B 1 202 ? 6.719 12.867 12.961 1 98.19 202 GLU B C 1
ATOM 6032 O O . GLU B 1 202 ? 6.586 11.742 13.453 1 98.19 202 GLU B O 1
ATOM 6037 N N . PHE B 1 203 ? 6.465 13.156 11.75 1 98.62 203 PHE B N 1
ATOM 6038 C CA . PHE B 1 203 ? 6.172 12.18 10.703 1 98.62 203 PHE B CA 1
ATOM 6039 C C . PHE B 1 203 ? 7.227 12.234 9.602 1 98.62 203 PHE B C 1
ATOM 6041 O O . PHE B 1 203 ? 7.531 13.305 9.078 1 98.62 203 PHE B O 1
ATOM 6048 N N . THR B 1 204 ? 7.828 11.125 9.273 1 97.88 204 THR B N 1
ATOM 6049 C CA . THR B 1 204 ? 8.672 10.938 8.102 1 97.88 204 THR B CA 1
ATOM 6050 C C . THR B 1 204 ? 8.188 9.75 7.273 1 97.88 204 THR B C 1
ATOM 6052 O O . THR B 1 2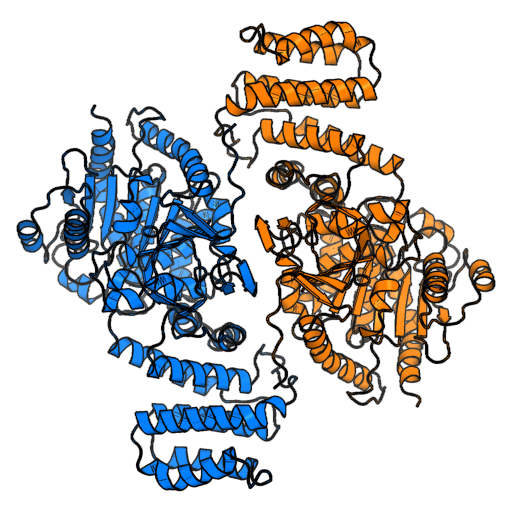04 ? 7.316 8.992 7.715 1 97.88 204 THR B O 1
ATOM 6055 N N . PRO B 1 205 ? 8.68 9.633 6.039 1 96.12 205 PRO B N 1
ATOM 6056 C CA . PRO B 1 205 ? 8.273 8.461 5.254 1 96.12 205 PRO B CA 1
ATOM 6057 C C . PRO B 1 205 ? 8.602 7.141 5.945 1 96.12 205 PRO B C 1
ATOM 6059 O O . PRO B 1 205 ? 7.977 6.117 5.652 1 96.12 205 PRO B O 1
ATOM 6062 N N . HIS B 1 206 ? 9.484 7.094 6.938 1 94.56 206 HIS B N 1
ATOM 6063 C CA . HIS B 1 206 ? 9.992 5.859 7.527 1 94.56 206 HIS B CA 1
ATOM 6064 C C . HIS B 1 206 ? 9.367 5.609 8.898 1 94.56 206 HIS B C 1
ATOM 6066 O O . HIS B 1 206 ? 8.961 4.484 9.203 1 94.56 206 HIS B O 1
ATOM 6072 N N . ASP B 1 207 ? 9.266 6.625 9.719 1 95.44 207 ASP B N 1
ATOM 6073 C CA . ASP B 1 207 ? 8.695 6.402 11.039 1 95.44 207 ASP B CA 1
ATOM 6074 C C . ASP B 1 207 ? 8 7.656 11.562 1 95.44 207 ASP B C 1
ATOM 6076 O O . ASP B 1 207 ? 8.086 8.719 10.945 1 95.44 207 ASP B O 1
ATOM 6080 N N . ALA B 1 208 ? 7.195 7.539 12.531 1 98.06 208 ALA B N 1
ATOM 6081 C CA . ALA B 1 208 ? 6.48 8.594 13.234 1 98.06 208 ALA B CA 1
ATOM 6082 C C . ALA B 1 208 ? 6.578 8.414 14.75 1 98.06 208 ALA B C 1
ATOM 6084 O O . ALA B 1 208 ? 6.578 7.285 15.242 1 98.06 208 ALA B O 1
ATOM 6085 N N . GLY B 1 209 ? 6.754 9.531 15.445 1 97.69 209 GLY B N 1
ATOM 6086 C CA . GLY B 1 209 ? 6.816 9.359 16.891 1 97.69 209 GLY B CA 1
ATOM 6087 C C . GLY B 1 209 ? 7.285 10.609 17.609 1 97.69 209 GLY B C 1
ATOM 6088 O O . GLY B 1 209 ? 7.367 11.688 17.016 1 97.69 209 GLY B O 1
ATOM 6089 N N . PHE B 1 210 ? 7.473 10.43 18.938 1 96.5 210 PHE B N 1
ATOM 6090 C CA . PHE B 1 210 ? 7.953 11.461 19.844 1 96.5 210 PHE B CA 1
ATOM 6091 C C . PHE B 1 210 ? 9.477 11.422 19.953 1 96.5 210 PHE B C 1
ATOM 6093 O O . PHE B 1 210 ? 10.039 10.477 20.5 1 96.5 210 PHE B O 1
ATOM 6100 N N . PHE B 1 211 ? 10.094 12.516 19.484 1 94.5 211 PHE B N 1
ATOM 6101 C CA . PHE B 1 211 ? 11.555 12.453 19.469 1 94.5 211 PHE B CA 1
ATOM 6102 C C . PHE B 1 211 ? 12.109 12.648 20.875 1 94.5 211 PHE B C 1
ATOM 6104 O O . PHE B 1 211 ? 13.203 12.172 21.188 1 94.5 211 PHE B O 1
ATOM 6111 N N . HIS B 1 212 ? 11.352 13.297 21.719 1 93.5 212 HIS B N 1
ATOM 6112 C CA . HIS B 1 212 ? 11.844 13.516 23.078 1 93.5 212 HIS B CA 1
ATOM 6113 C C . HIS B 1 212 ? 11.953 12.203 23.844 1 93.5 212 HIS B C 1
ATOM 6115 O O . HIS B 1 212 ? 12.969 11.93 24.484 1 93.5 212 HIS B O 1
ATOM 6121 N N . SER B 1 213 ? 10.906 11.375 23.828 1 92.25 213 SER B N 1
ATOM 6122 C CA . SER B 1 213 ? 10.922 10.07 24.484 1 92.25 213 SER B CA 1
ATOM 6123 C C . SER B 1 213 ? 11.695 9.047 23.641 1 92.25 213 SER B C 1
ATOM 6125 O O . SER B 1 213 ? 12.07 7.988 24.156 1 92.25 213 SER B O 1
ATOM 6127 N N . GLY B 1 214 ? 11.906 9.414 22.375 1 93.81 214 GLY B N 1
ATOM 6128 C CA . GLY B 1 214 ? 12.617 8.531 21.469 1 93.81 214 GLY B CA 1
ATOM 6129 C C . GLY B 1 214 ? 11.797 7.328 21.031 1 93.81 214 GLY B C 1
ATOM 6130 O O . GLY B 1 214 ? 12.352 6.281 20.688 1 93.81 214 GLY B O 1
ATOM 6131 N N . ALA B 1 215 ? 10.539 7.375 21.203 1 95.19 215 ALA B N 1
ATOM 6132 C CA . ALA B 1 215 ? 9.672 6.27 20.812 1 95.19 215 ALA B CA 1
ATOM 6133 C C . ALA B 1 215 ? 9.086 6.496 19.422 1 95.19 215 ALA B C 1
ATOM 6135 O O . ALA B 1 215 ? 8.266 7.391 19.219 1 95.19 215 ALA B O 1
ATOM 6136 N N . PHE B 1 216 ? 9.539 5.652 18.438 1 96.75 216 PHE B N 1
ATOM 6137 C CA . PHE B 1 216 ? 9.086 5.785 17.047 1 96.75 216 PHE B CA 1
ATOM 6138 C C . PHE B 1 216 ? 8.477 4.48 16.562 1 96.75 216 PHE B C 1
ATOM 6140 O O . PHE B 1 216 ? 8.93 3.395 16.922 1 96.75 216 PHE B O 1
ATOM 6147 N N . VAL B 1 217 ? 7.449 4.551 15.82 1 96.88 217 VAL B N 1
ATOM 6148 C CA . VAL B 1 217 ? 6.828 3.398 15.172 1 96.88 217 VAL B CA 1
ATOM 6149 C C . VAL B 1 217 ? 6.992 3.506 13.656 1 96.88 217 VAL B C 1
ATOM 6151 O O . VAL B 1 217 ? 7.062 4.609 13.117 1 96.88 217 VAL B O 1
ATOM 6154 N N . ASP B 1 218 ? 7.156 2.328 12.93 1 95.44 218 ASP B N 1
ATOM 6155 C CA . ASP B 1 218 ? 7.148 2.352 11.477 1 95.44 218 ASP B CA 1
ATOM 6156 C C . ASP B 1 218 ? 5.914 3.078 10.945 1 95.44 218 ASP B C 1
ATOM 6158 O O . ASP B 1 218 ? 4.793 2.803 11.375 1 95.44 218 ASP B O 1
ATOM 6162 N N . MET B 1 219 ? 6.125 4.031 10.031 1 96.56 219 MET B N 1
ATOM 6163 C CA . MET B 1 219 ? 5.031 4.855 9.523 1 96.56 219 MET B CA 1
ATOM 6164 C C . MET B 1 219 ? 3.879 3.99 9.031 1 96.56 219 MET B C 1
ATOM 6166 O O . MET B 1 219 ? 2.713 4.359 9.172 1 96.56 219 MET B O 1
ATOM 6170 N N . ARG B 1 220 ? 4.109 2.783 8.477 1 94.75 220 ARG B N 1
ATOM 6171 C CA . ARG B 1 220 ? 3.107 1.882 7.918 1 94.75 220 ARG B CA 1
ATOM 6172 C C . ARG B 1 220 ? 2.199 1.328 9.008 1 94.75 220 ARG B C 1
ATOM 6174 O O . ARG B 1 220 ? 1.108 0.827 8.727 1 94.75 220 ARG B O 1
ATOM 6181 N N . LEU B 1 221 ? 2.594 1.41 10.297 1 96.44 221 LEU B N 1
ATOM 6182 C CA . LEU B 1 221 ? 1.868 0.79 11.398 1 96.44 221 LEU B CA 1
ATOM 6183 C C . LEU B 1 221 ? 1.195 1.847 12.273 1 96.44 221 LEU B C 1
ATOM 6185 O O . LEU B 1 221 ? 0.508 1.515 13.242 1 96.44 221 LEU B O 1
ATOM 6189 N N . LEU B 1 222 ? 1.406 3.123 11.93 1 97 222 LEU B N 1
ATOM 6190 C CA . LEU B 1 222 ? 0.738 4.164 12.703 1 97 222 LEU B CA 1
ATOM 6191 C C . LEU B 1 222 ? -0.774 3.963 12.688 1 97 222 LEU B C 1
ATOM 6193 O O . LEU B 1 222 ? -1.381 3.844 11.625 1 97 222 LEU B O 1
ATOM 6197 N N . GLY B 1 223 ? -1.399 3.924 13.859 1 95.19 223 GLY B N 1
ATOM 6198 C CA . GLY B 1 223 ? -2.83 3.689 13.984 1 95.19 223 GLY B CA 1
ATOM 6199 C C . GLY B 1 223 ? -3.168 2.268 14.391 1 95.19 223 GLY B C 1
ATOM 6200 O O . GLY B 1 223 ? -4.285 1.992 14.836 1 95.19 223 GLY B O 1
ATOM 6201 N N . SER B 1 224 ? -2.229 1.285 14.164 1 95.44 224 SER B N 1
ATOM 6202 C CA . SER B 1 224 ? -2.422 -0.083 14.633 1 95.44 224 SER B CA 1
ATOM 6203 C C . SER B 1 224 ? -2.396 -0.152 16.156 1 95.44 224 SER B C 1
ATOM 6205 O O . SER B 1 224 ? -1.934 0.78 16.812 1 95.44 224 SER B O 1
ATOM 6207 N N . THR B 1 225 ? -2.945 -1.204 16.703 1 94.94 225 THR B N 1
ATOM 6208 C CA . THR B 1 225 ? -3.031 -1.341 18.156 1 94.94 225 THR B CA 1
ATOM 6209 C C . THR B 1 225 ? -1.876 -2.184 18.688 1 94.94 225 THR B C 1
ATOM 6211 O O . THR B 1 225 ? -1.637 -3.293 18.203 1 94.94 225 THR B O 1
ATOM 6214 N N . PHE B 1 226 ? -1.168 -1.626 19.594 1 94.62 226 PHE B N 1
ATOM 6215 C CA . PHE B 1 226 ? -0.065 -2.289 20.281 1 94.62 226 PHE B CA 1
ATOM 6216 C C . PHE B 1 226 ? -0.352 -2.414 21.781 1 94.62 226 PHE B C 1
ATOM 6218 O O . PHE B 1 226 ? -1.144 -1.647 22.328 1 94.62 226 PHE B O 1
ATOM 6225 N N . GLU B 1 227 ? 0.185 -3.361 22.375 1 92.94 227 GLU B N 1
ATOM 6226 C CA . GLU B 1 227 ? 0.249 -3.502 23.828 1 92.94 227 GLU B CA 1
ATOM 6227 C C . GLU B 1 227 ? 1.616 -4.016 24.281 1 92.94 227 GLU B C 1
ATOM 6229 O O . GLU B 1 227 ? 2.057 -5.082 23.844 1 92.94 227 GLU B O 1
ATOM 6234 N N . ASN B 1 228 ? 2.307 -3.166 25.016 1 92.19 228 ASN B N 1
ATOM 6235 C CA . ASN B 1 228 ? 3.643 -3.488 25.516 1 92.19 228 ASN B CA 1
ATOM 6236 C C . ASN B 1 228 ? 4.59 -3.857 24.375 1 92.19 228 ASN B C 1
ATOM 6238 O O . ASN B 1 228 ? 5.285 -4.871 24.438 1 92.19 228 ASN B O 1
ATOM 6242 N N . GLY B 1 229 ? 4.457 -3.107 23.297 1 90.25 229 GLY B N 1
ATOM 6243 C CA . GLY B 1 229 ? 5.375 -3.252 22.172 1 90.25 229 GLY B CA 1
ATOM 6244 C C . GLY B 1 229 ? 4.965 -4.34 21.203 1 90.25 229 GLY B C 1
ATOM 6245 O O . GLY B 1 229 ? 5.621 -4.551 20.188 1 90.25 229 GLY B O 1
ATOM 6246 N N . VAL B 1 230 ? 3.895 -5.047 21.469 1 90.56 230 VAL B N 1
ATOM 6247 C CA . VAL B 1 230 ? 3.438 -6.156 20.641 1 90.56 230 VAL B CA 1
ATOM 6248 C C . VAL B 1 230 ? 2.254 -5.711 19.781 1 90.56 230 VAL B C 1
ATOM 6250 O O . VAL B 1 230 ? 1.276 -5.168 20.297 1 90.56 230 VAL B O 1
ATOM 6253 N N . LEU B 1 231 ? 2.338 -5.914 18.469 1 93.44 231 LEU B N 1
ATOM 6254 C CA . LEU B 1 231 ? 1.238 -5.598 17.562 1 93.44 231 LEU B CA 1
ATOM 6255 C C . LEU B 1 231 ? 0.05 -6.52 17.812 1 93.44 231 LEU B C 1
ATOM 6257 O O . LEU B 1 231 ? 0.18 -7.742 17.719 1 93.44 231 LEU B O 1
ATOM 6261 N N . ARG B 1 232 ? -1.097 -5.98 18.156 1 89.75 232 ARG B N 1
ATOM 6262 C CA . ARG B 1 232 ? -2.287 -6.762 18.469 1 89.75 232 ARG B CA 1
ATOM 6263 C C . ARG B 1 232 ? -3.271 -6.754 17.312 1 89.75 232 ARG B C 1
ATOM 6265 O O . ARG B 1 232 ? -3.797 -7.805 16.922 1 89.75 232 ARG B O 1
ATOM 6272 N N . ILE B 1 233 ? -3.527 -5.594 16.766 1 91.38 233 ILE B N 1
ATOM 6273 C CA . ILE B 1 233 ? -4.441 -5.434 15.648 1 91.38 233 ILE B CA 1
ATOM 6274 C C . ILE B 1 233 ? -3.762 -4.629 14.539 1 91.38 233 ILE B C 1
ATOM 6276 O O . ILE B 1 233 ? -3.373 -3.477 14.758 1 91.38 233 ILE B O 1
ATOM 6280 N N . LEU B 1 234 ? -3.615 -5.262 13.367 1 92.62 234 LEU B N 1
ATOM 6281 C CA . LEU B 1 234 ? -3.047 -4.574 12.211 1 92.62 234 LEU B CA 1
ATOM 6282 C C . LEU B 1 234 ? -4.102 -3.723 11.516 1 92.62 234 LEU B C 1
ATOM 6284 O O . LEU B 1 234 ? -5.176 -4.215 11.164 1 92.62 234 LEU B O 1
ATOM 6288 N N . LYS B 1 235 ? -3.848 -2.453 11.422 1 93.06 235 LYS B N 1
ATOM 6289 C CA . LYS B 1 235 ? -4.695 -1.538 10.656 1 93.06 235 LYS B CA 1
ATOM 6290 C C . LYS B 1 235 ? -3.986 -1.059 9.391 1 93.06 235 LYS B C 1
ATOM 6292 O O . LYS B 1 235 ? -2.766 -1.176 9.273 1 93.06 235 LYS B O 1
ATOM 6297 N N . ASN B 1 236 ? -4.805 -0.599 8.445 1 90.06 236 ASN B N 1
ATOM 6298 C CA . ASN B 1 236 ? -4.207 0.009 7.258 1 90.06 236 ASN B CA 1
ATOM 6299 C C . ASN B 1 236 ? -3.457 1.292 7.605 1 90.06 236 ASN B C 1
ATOM 6301 O O . ASN B 1 236 ? -3.846 2.016 8.523 1 90.06 236 ASN B O 1
ATOM 6305 N N . GLU B 1 237 ? -2.383 1.528 6.852 1 93.81 237 GLU B N 1
ATOM 6306 C CA . GLU B 1 237 ? -1.686 2.803 6.996 1 93.81 237 GLU B CA 1
ATOM 6307 C C . GLU B 1 237 ? -2.623 3.977 6.738 1 93.81 237 GLU B C 1
ATOM 6309 O O . GLU B 1 237 ? -3.434 3.938 5.809 1 93.81 237 GLU B O 1
ATOM 6314 N N . LYS B 1 238 ? -2.529 4.992 7.594 1 96.06 238 LYS B N 1
ATOM 6315 C CA . LYS B 1 238 ? -3.338 6.195 7.398 1 96.06 238 LYS B CA 1
ATOM 6316 C C . LYS B 1 238 ? -3.057 6.832 6.039 1 96.06 238 LYS B C 1
ATOM 6318 O O . LYS B 1 238 ? -1.905 6.902 5.609 1 96.06 238 LYS B O 1
ATOM 6323 N N . ASP B 1 239 ? -4.121 7.184 5.34 1 95.88 239 ASP B N 1
ATOM 6324 C CA . ASP B 1 239 ? -3.916 7.754 4.012 1 95.88 239 ASP B CA 1
ATOM 6325 C C . ASP B 1 239 ? -3.574 9.242 4.098 1 95.88 239 ASP B C 1
ATOM 6327 O O . ASP B 1 239 ? -3.668 9.844 5.168 1 95.88 239 ASP B O 1
ATOM 6331 N N . ILE B 1 240 ? -3.162 9.852 3.043 1 98 240 ILE B N 1
ATOM 6332 C CA . ILE B 1 240 ? -2.658 11.219 2.996 1 98 240 ILE B CA 1
ATOM 6333 C C . ILE B 1 240 ? -3.783 12.195 3.328 1 98 240 ILE B C 1
ATOM 6335 O O . ILE B 1 240 ? -3.557 13.219 3.979 1 98 240 ILE B O 1
ATOM 6339 N N . SER B 1 241 ? -5.016 11.914 2.906 1 97.69 241 SER B N 1
ATOM 6340 C CA . SER B 1 241 ? -6.125 12.805 3.217 1 97.69 241 SER B CA 1
ATOM 6341 C C . SER B 1 241 ? -6.344 12.914 4.723 1 97.69 241 SER B C 1
ATOM 6343 O O . SER B 1 241 ? -6.57 14.008 5.246 1 97.69 241 SER B O 1
ATOM 6345 N N . TYR B 1 242 ? -6.305 11.781 5.383 1 97.75 242 TYR B N 1
ATOM 6346 C CA . TYR B 1 242 ? -6.398 11.812 6.84 1 97.75 242 TYR B CA 1
ATOM 6347 C C . TYR B 1 242 ? -5.234 12.602 7.438 1 97.75 242 TYR B C 1
ATOM 6349 O O . TYR B 1 242 ? -5.43 13.406 8.352 1 97.75 242 TYR B O 1
ATOM 6357 N N . LEU B 1 243 ? -4.023 12.359 6.953 1 98.31 243 LEU B N 1
ATOM 6358 C CA . LEU B 1 243 ? -2.832 12.992 7.5 1 98.31 243 LEU B CA 1
ATOM 6359 C C . LEU B 1 243 ? -2.869 14.5 7.281 1 98.31 243 LEU B C 1
ATOM 6361 O O . LEU B 1 243 ? -2.479 15.273 8.156 1 98.31 243 LEU B O 1
ATOM 6365 N N . ARG B 1 244 ? -3.326 14.898 6.113 1 97.62 244 ARG B N 1
ATOM 6366 C CA . ARG B 1 244 ? -3.496 16.328 5.871 1 97.62 244 ARG B CA 1
ATOM 6367 C C . ARG B 1 244 ? -4.438 16.953 6.898 1 97.62 244 ARG B C 1
ATOM 6369 O O . ARG B 1 244 ? -4.203 18.062 7.367 1 97.62 244 ARG B O 1
ATOM 6376 N N . GLY B 1 245 ? -5.492 16.219 7.203 1 96.44 245 GLY B N 1
ATOM 6377 C CA . GLY B 1 245 ? -6.406 16.672 8.234 1 96.44 245 GLY B CA 1
ATOM 6378 C C . GLY B 1 245 ? -5.766 16.75 9.609 1 96.44 245 GLY B C 1
ATOM 6379 O O . GLY B 1 245 ? -6.059 17.672 10.391 1 96.44 245 GLY B O 1
ATOM 6380 N N . LEU B 1 246 ? -4.918 15.852 9.859 1 96.62 246 LEU B N 1
ATOM 6381 C CA . LEU B 1 246 ? -4.246 15.781 11.148 1 96.62 246 LEU B CA 1
ATOM 6382 C C . LEU B 1 246 ? -3.209 16.891 11.281 1 96.62 246 LEU B C 1
ATOM 6384 O O . LEU B 1 246 ? -3.137 17.562 12.312 1 96.62 246 LEU B O 1
ATOM 6388 N N . TRP B 1 247 ? -2.395 17.094 10.242 1 97.06 247 TRP B N 1
ATOM 6389 C CA . TRP B 1 247 ? -1.336 18.094 10.242 1 97.06 247 TRP B CA 1
ATOM 6390 C C . TRP B 1 247 ? -1.921 19.5 10.242 1 97.06 247 TRP B C 1
ATOM 6392 O O . TRP B 1 247 ? -1.313 20.438 10.773 1 97.06 247 TRP B O 1
ATOM 6402 N N . GLY B 1 248 ? -3.051 19.625 9.609 1 92.75 248 GLY B N 1
ATOM 6403 C CA . GLY B 1 248 ? -3.721 20.922 9.508 1 92.75 248 GLY B CA 1
ATOM 6404 C C . GLY B 1 248 ? -5.152 20.891 10.016 1 92.75 248 GLY B C 1
ATOM 6405 O O . GLY B 1 248 ? -6.09 21.109 9.242 1 92.75 248 GLY B O 1
ATOM 6406 N N . SER B 1 249 ? -5.461 20.594 11.375 1 73.88 249 SER B N 1
ATOM 6407 C CA . SER B 1 249 ? -6.754 20.266 11.969 1 73.88 249 SER B CA 1
ATOM 6408 C C . SER B 1 249 ? -7.504 21.531 12.398 1 73.88 249 SER B C 1
ATOM 6410 O O . SER B 1 249 ? -8.562 21.438 13.023 1 73.88 249 SER B O 1
ATOM 6412 N N . SER B 1 250 ? -7.301 22.656 12.078 1 65.06 250 SER B N 1
ATOM 6413 C CA . SER B 1 250 ? -8.148 23.719 12.594 1 65.06 250 SER B CA 1
ATOM 6414 C C . SER B 1 250 ? -7.652 25.094 12.141 1 65.06 250 SER B C 1
ATOM 6416 O O . SER B 1 250 ? -6.484 25.25 11.766 1 65.06 250 SER B O 1
ATOM 6418 N N . PHE B 1 251 ? -8.703 25.859 12.047 1 56.34 251 PHE B N 1
ATOM 6419 C CA . PHE B 1 251 ? -8.445 27.266 11.734 1 56.34 251 PHE B CA 1
ATOM 6420 C C . PHE B 1 251 ? -8.023 28.031 12.984 1 56.34 251 PHE B C 1
ATOM 6422 O O . PHE B 1 251 ? -7.941 29.25 12.969 1 56.34 251 PHE B O 1
ATOM 6429 N N . ALA B 1 252 ? -7.457 27.375 13.883 1 57.31 252 ALA B N 1
ATOM 6430 C CA . ALA B 1 252 ? -6.953 27.984 15.109 1 57.31 252 ALA B CA 1
ATOM 6431 C C . ALA B 1 252 ? -8.078 28.656 15.891 1 57.31 252 ALA B C 1
ATOM 6433 O O . ALA B 1 252 ? -7.879 29.109 17.016 1 57.31 252 ALA B O 1
ATOM 6434 N N . ASP B 1 253 ? -9.227 28.75 15.312 1 69.25 253 ASP B N 1
ATOM 6435 C CA . ASP B 1 253 ? -10.406 29.312 15.961 1 69.25 253 ASP B CA 1
ATOM 6436 C C . ASP B 1 253 ? -11.508 28.266 16.109 1 69.25 253 ASP B C 1
ATOM 6438 O O . ASP B 1 253 ? -12.102 27.828 15.125 1 69.25 253 ASP B O 1
ATOM 6442 N N . ARG B 1 254 ? -11.859 27.984 17.297 1 80.12 254 ARG B N 1
ATOM 6443 C CA . ARG B 1 254 ? -12.82 26.922 17.594 1 80.12 254 ARG B CA 1
ATOM 6444 C C . ARG B 1 254 ? -14.203 27.266 17.047 1 80.12 254 ARG B C 1
ATOM 6446 O O . ARG B 1 254 ? -14.906 26.406 16.516 1 80.12 254 ARG B O 1
ATOM 6453 N N . LYS B 1 255 ? -14.602 28.531 17.234 1 82.81 255 LYS B N 1
ATOM 6454 C CA . LYS B 1 255 ? -15.922 28.953 16.781 1 82.81 255 LYS B CA 1
ATOM 6455 C C . LYS B 1 255 ? -16.078 28.797 15.273 1 82.81 255 LYS B C 1
ATOM 6457 O O . LYS B 1 255 ? -17.109 28.344 14.789 1 82.81 255 LYS B O 1
ATOM 6462 N N . GLU B 1 256 ? -15.102 29.234 14.633 1 81.44 256 GLU B N 1
ATOM 6463 C CA . GLU B 1 256 ? -15.117 29.125 13.18 1 81.44 256 GLU B CA 1
ATOM 6464 C C . GLU B 1 256 ? -15.109 27.656 12.742 1 81.44 256 GLU B C 1
ATOM 6466 O O . GLU B 1 256 ? -15.766 27.297 11.766 1 81.44 256 GLU B O 1
ATOM 6471 N N . ASP B 1 257 ? -14.383 26.906 13.445 1 87.25 257 ASP B N 1
ATOM 6472 C CA . ASP B 1 257 ? -14.312 25.469 13.141 1 87.25 257 ASP B CA 1
ATOM 6473 C C . ASP B 1 257 ? -15.68 24.812 13.312 1 87.25 257 ASP B C 1
ATOM 6475 O O . ASP B 1 257 ? -16.109 24.016 12.469 1 87.25 257 ASP B O 1
ATOM 6479 N N . VAL B 1 258 ? -16.297 25.141 14.383 1 89.75 258 VAL B N 1
ATOM 6480 C CA . VAL B 1 258 ? -17.609 24.562 14.68 1 89.75 258 VAL B CA 1
ATOM 6481 C C . VAL B 1 258 ? -18.594 24.938 13.578 1 89.75 258 VAL B C 1
ATOM 6483 O O . VAL B 1 258 ? -19.328 24.078 13.078 1 89.75 258 VAL B O 1
ATOM 6486 N N . LYS B 1 259 ? -18.594 26.172 13.281 1 88.69 259 LYS B N 1
ATOM 6487 C CA . LYS B 1 259 ? -19.5 26.656 12.242 1 88.69 259 LYS B CA 1
ATOM 6488 C C . LYS B 1 259 ? -19.266 25.938 10.922 1 88.69 259 LYS B C 1
ATOM 6490 O O . LYS B 1 259 ? -20.219 25.5 10.266 1 88.69 259 LYS B O 1
ATOM 6495 N N . GLU B 1 260 ? -18.031 25.859 10.57 1 88.94 260 GLU B N 1
ATOM 6496 C CA . GLU B 1 260 ? -17.672 25.219 9.305 1 88.94 260 GLU B CA 1
ATOM 6497 C C . GLU B 1 260 ? -18.094 23.75 9.297 1 88.94 260 GLU B C 1
ATOM 6499 O O . GLU B 1 260 ? -18.688 23.266 8.32 1 88.94 260 GLU B O 1
ATOM 6504 N N . ILE B 1 261 ? -17.844 23.031 10.305 1 93.81 261 ILE B N 1
ATOM 6505 C CA . ILE B 1 261 ? -18.156 21.609 10.406 1 93.81 261 ILE B CA 1
ATOM 6506 C C . ILE B 1 261 ? -19.656 21.406 10.359 1 93.81 261 ILE B C 1
ATOM 6508 O O . ILE B 1 261 ? -20.156 20.531 9.648 1 93.81 261 ILE B O 1
ATOM 6512 N N . GLU B 1 262 ? -20.375 22.266 11.062 1 94.25 262 GLU B N 1
ATOM 6513 C CA . GLU B 1 262 ? -21.828 22.156 11.078 1 94.25 262 GLU B CA 1
ATOM 6514 C C . GLU B 1 262 ? -22.406 22.391 9.688 1 94.25 262 GLU B C 1
ATOM 6516 O O . GLU B 1 262 ? -23.359 21.703 9.281 1 94.25 262 GLU B O 1
ATOM 6521 N N . ASP B 1 263 ? -21.906 23.312 9.016 1 94 263 ASP B N 1
ATOM 6522 C CA . ASP B 1 263 ? -22.391 23.625 7.68 1 94 263 ASP B CA 1
ATOM 6523 C C . ASP B 1 263 ? -22.203 22.438 6.742 1 94 263 ASP B C 1
ATOM 6525 O O . ASP B 1 263 ? -23.094 22.125 5.949 1 94 263 ASP B O 1
ATOM 6529 N N . TYR B 1 264 ? -21.062 21.812 6.82 1 95.06 264 TYR B N 1
ATOM 6530 C CA . TYR B 1 264 ? -20.812 20.672 5.957 1 95.06 264 TYR B CA 1
ATOM 6531 C C . TYR B 1 264 ? -21.672 19.484 6.371 1 95.06 264 TYR B C 1
ATOM 6533 O O . TYR B 1 264 ? -22.109 18.703 5.523 1 95.06 264 TYR B O 1
ATOM 6541 N N . ILE B 1 265 ? -21.891 19.297 7.664 1 96.06 265 ILE B N 1
ATOM 6542 C CA . ILE B 1 265 ? -22.766 18.234 8.133 1 96.06 265 ILE B CA 1
ATOM 6543 C C . ILE B 1 265 ? -24.156 18.406 7.547 1 96.06 265 ILE B C 1
ATOM 6545 O O . ILE B 1 265 ? -24.75 17.453 7.031 1 96.06 265 ILE B O 1
ATOM 6549 N N . LYS B 1 266 ? -24.672 19.625 7.609 1 94.25 266 LYS B N 1
ATOM 6550 C CA . LYS B 1 266 ? -26 19.922 7.082 1 94.25 266 LYS B CA 1
ATOM 6551 C C . LYS B 1 266 ? -26.078 19.656 5.578 1 94.25 266 LYS B C 1
ATOM 6553 O O . LYS B 1 266 ? -27 19.016 5.098 1 94.25 266 LYS B O 1
ATOM 6558 N N . HIS B 1 267 ? -25.078 20.094 4.941 1 93.94 267 HIS B N 1
ATOM 6559 C CA . HIS B 1 267 ? -25.016 19.938 3.496 1 93.94 267 HIS B CA 1
ATOM 6560 C C . HIS B 1 267 ? -24.984 18.453 3.113 1 93.94 267 HIS B C 1
ATOM 6562 O O . HIS B 1 267 ? -25.734 18.016 2.232 1 93.94 267 HIS B O 1
ATOM 6568 N N . LEU B 1 268 ? -24.141 17.688 3.758 1 95 268 LEU B N 1
ATOM 6569 C CA . LEU B 1 268 ? -24.016 16.266 3.475 1 95 268 LEU B CA 1
ATOM 6570 C C . LEU B 1 268 ? -25.281 15.508 3.844 1 95 268 LEU B C 1
ATOM 6572 O O . LEU B 1 268 ? -25.719 14.609 3.115 1 95 268 LEU B O 1
ATOM 6576 N N . GLY B 1 269 ? -25.828 15.883 4.965 1 92.75 269 GLY B N 1
ATOM 6577 C CA . GLY B 1 269 ? -27.078 15.266 5.387 1 92.75 269 GLY B CA 1
ATOM 6578 C C . GLY B 1 269 ? -28.203 15.477 4.402 1 92.75 269 GLY B C 1
ATOM 6579 O O . GLY B 1 269 ? -28.984 14.555 4.137 1 92.75 269 GLY B O 1
ATOM 6580 N N . GLU B 1 270 ? -28.344 16.609 3.877 1 90.81 270 GLU B N 1
ATOM 6581 C CA . GLU B 1 270 ? -29.375 16.938 2.904 1 90.81 270 GLU B CA 1
ATOM 6582 C C . GLU B 1 270 ? -29.203 16.125 1.622 1 90.81 270 GLU B C 1
ATOM 6584 O O . GLU B 1 270 ? -30.172 15.625 1.063 1 90.81 270 GLU B O 1
ATOM 6589 N N . GLN B 1 271 ? -28.031 15.969 1.275 1 87.12 271 GLN B N 1
ATOM 6590 C CA . GLN B 1 271 ? -27.734 15.289 0.018 1 87.12 271 GLN B CA 1
ATOM 6591 C C . GLN B 1 271 ? -27.906 13.781 0.157 1 87.12 271 GLN B C 1
ATOM 6593 O O . GLN B 1 271 ? -28.281 13.102 -0.803 1 87.12 271 GLN B O 1
ATOM 6598 N N . ALA B 1 272 ? -27.641 13.281 1.294 1 85.75 272 ALA B N 1
ATOM 6599 C CA . ALA B 1 272 ? -27.547 11.828 1.435 1 85.75 272 ALA B CA 1
ATOM 6600 C C . ALA B 1 272 ? -28.734 11.266 2.197 1 85.75 272 ALA B C 1
ATOM 6602 O O . ALA B 1 272 ? -28.734 10.094 2.592 1 85.75 272 ALA B O 1
ATOM 6603 N N . SER B 1 273 ? -29.75 12.039 2.422 1 83.19 273 SER B N 1
ATOM 6604 C CA . SER B 1 273 ? -30.891 11.586 3.213 1 83.19 273 SER B CA 1
ATOM 6605 C C . SER B 1 273 ? -31.844 10.75 2.373 1 83.19 273 SER B C 1
ATOM 6607 O O . SER B 1 273 ? -32.719 10.078 2.912 1 83.19 273 SER B O 1
ATOM 6609 N N . ALA B 1 274 ? -31.594 10.688 1.097 1 76.69 274 ALA B N 1
ATOM 6610 C CA . ALA B 1 274 ? -32.469 9.883 0.27 1 76.69 274 ALA B CA 1
ATOM 6611 C C . ALA B 1 274 ? -31.984 8.445 0.149 1 76.69 274 ALA B C 1
ATOM 6613 O O . ALA B 1 274 ? -30.828 8.219 -0.23 1 76.69 274 ALA B O 1
ATOM 6614 N N . SER B 1 275 ? -32.812 7.52 0.629 1 67.56 275 SER B N 1
ATOM 6615 C CA . SER B 1 275 ? -32.469 6.105 0.54 1 67.56 275 SER B CA 1
ATOM 6616 C C . SER B 1 275 ? -33.031 5.473 -0.727 1 67.56 275 SER B C 1
ATOM 6618 O O . SER B 1 275 ? -34.156 5.777 -1.129 1 67.56 275 SER B O 1
ATOM 6620 N N . SER B 1 276 ? -32.25 4.688 -1.318 1 65.94 276 SER B N 1
ATOM 6621 C CA . SER B 1 276 ? -32.719 3.912 -2.451 1 65.94 276 SER B CA 1
ATOM 6622 C C . SER B 1 276 ? -33.469 2.668 -1.985 1 65.94 276 SER B C 1
ATOM 6624 O O . SER B 1 276 ? -34.25 2.09 -2.742 1 65.94 276 SER B O 1
ATOM 6626 N N . CYS B 1 277 ? -33.25 2.338 -0.744 1 71.12 277 CYS B N 1
ATOM 6627 C CA . CYS B 1 277 ? -33.906 1.178 -0.163 1 71.12 277 CYS B CA 1
ATOM 6628 C C . CYS B 1 277 ? -35.281 1.562 0.408 1 71.12 277 CYS B C 1
ATOM 6630 O O . CYS B 1 277 ? -35.406 2.578 1.093 1 71.12 277 CYS B O 1
ATOM 6632 N N . HIS B 1 278 ? -36.375 0.712 0.103 1 73.25 278 HIS B N 1
ATOM 6633 C CA . HIS B 1 278 ? -37.719 1.078 0.494 1 73.25 278 HIS B CA 1
ATOM 6634 C C . HIS B 1 278 ? -38.156 0.307 1.732 1 73.25 278 HIS B C 1
ATOM 6636 O O . HIS B 1 278 ? -39.312 0.381 2.133 1 73.25 278 HIS B O 1
ATOM 6642 N N . CYS B 1 279 ? -37.156 -0.36 2.307 1 76.69 279 CYS B N 1
ATOM 6643 C CA . CYS B 1 279 ? -37.562 -1.035 3.531 1 76.69 279 CYS B CA 1
ATOM 6644 C C . CYS B 1 279 ? -37.844 -0.029 4.637 1 76.69 279 CYS B C 1
ATOM 6646 O O . CYS B 1 279 ? -37.375 1.104 4.594 1 76.69 279 CYS B O 1
ATOM 6648 N N . ILE B 1 280 ? -38.719 -0.301 5.578 1 84.69 280 ILE B N 1
ATOM 6649 C CA . ILE B 1 280 ? -39.219 0.625 6.574 1 84.69 280 ILE B CA 1
ATOM 6650 C C . ILE B 1 280 ? -38.094 1.154 7.438 1 84.69 280 ILE B C 1
ATOM 6652 O O . ILE B 1 280 ? -38.094 2.322 7.832 1 84.69 280 ILE B O 1
ATOM 6656 N N . TYR B 1 281 ? -37.125 0.343 7.75 1 86.19 281 TYR B N 1
ATOM 6657 C CA . TYR B 1 281 ? -36.031 0.754 8.625 1 86.19 281 TYR B CA 1
ATOM 6658 C C . TYR B 1 281 ? -35.125 1.743 7.918 1 86.19 281 TYR B C 1
ATOM 6660 O O . TYR B 1 281 ? -34.625 2.701 8.531 1 86.19 281 TYR B O 1
ATOM 6668 N N . CYS B 1 282 ? -34.844 1.521 6.641 1 87.12 282 CYS B N 1
ATOM 6669 C CA . CYS B 1 282 ? -34.031 2.455 5.867 1 87.12 282 CYS B CA 1
ATOM 6670 C C . CYS B 1 282 ? -34.781 3.779 5.672 1 87.12 282 CYS B C 1
ATOM 6672 O O . CYS B 1 282 ? -34.156 4.844 5.703 1 87.12 282 CYS B O 1
ATOM 6674 N N . GLN B 1 283 ? -36.031 3.709 5.547 1 88.88 283 GLN B N 1
ATOM 6675 C CA . GLN B 1 283 ? -36.844 4.93 5.461 1 88.88 283 GLN B CA 1
ATOM 6676 C C . GLN B 1 283 ? -36.812 5.695 6.781 1 88.88 283 GLN B C 1
ATOM 6678 O O . GLN B 1 283 ? -36.719 6.926 6.789 1 88.88 283 GLN B O 1
ATOM 6683 N N . ALA B 1 284 ? -36.969 4.957 7.832 1 91.31 284 ALA B N 1
ATOM 6684 C CA . ALA B 1 284 ? -36.875 5.582 9.148 1 91.31 284 ALA B CA 1
ATOM 6685 C C . ALA B 1 284 ? -35.531 6.25 9.359 1 91.31 284 ALA B C 1
ATOM 6687 O O . ALA B 1 284 ? -35.438 7.34 9.938 1 91.31 284 ALA B O 1
ATOM 6688 N N . ALA B 1 285 ? -34.469 5.582 8.914 1 91 285 ALA B N 1
ATOM 6689 C CA . ALA B 1 285 ? -33.125 6.152 9.016 1 91 285 ALA B CA 1
ATOM 6690 C C . ALA B 1 285 ? -33.031 7.453 8.227 1 91 285 ALA B C 1
ATOM 6692 O O . ALA B 1 285 ? -32.344 8.398 8.656 1 91 285 ALA B O 1
ATOM 6693 N N . SER B 1 286 ? -33.656 7.5 7.105 1 92.06 286 SER B N 1
ATOM 6694 C CA . SER B 1 286 ? -33.719 8.719 6.297 1 92.06 286 SER B CA 1
ATOM 6695 C C . SER B 1 286 ? -34.344 9.867 7.07 1 92.06 286 SER B C 1
ATOM 6697 O O . SER B 1 286 ? -33.812 10.984 7.066 1 92.06 286 SER B O 1
ATOM 6699 N N . HIS B 1 287 ? -35.438 9.586 7.707 1 92.5 287 HIS B N 1
ATOM 6700 C CA . HIS B 1 287 ? -36.125 10.609 8.492 1 92.5 287 HIS B CA 1
ATOM 6701 C C . HIS B 1 287 ? -35.281 11.023 9.703 1 92.5 287 HIS B C 1
ATOM 6703 O O . HIS B 1 287 ? -35.312 12.18 10.117 1 92.5 287 HIS B O 1
ATOM 6709 N N . ALA B 1 288 ? -34.562 10.086 10.266 1 92.62 288 ALA B N 1
ATOM 6710 C CA . ALA B 1 288 ? -33.688 10.414 11.375 1 92.62 288 ALA B CA 1
ATOM 6711 C C . ALA B 1 288 ? -32.594 11.406 10.945 1 92.62 288 ALA B C 1
ATOM 6713 O O . ALA B 1 288 ? -32.281 12.328 11.688 1 92.62 288 ALA B O 1
ATOM 6714 N N . ILE B 1 289 ? -32.062 11.234 9.766 1 93.88 289 ILE B N 1
ATOM 6715 C CA . ILE B 1 289 ? -31.031 12.141 9.234 1 93.88 289 ILE B CA 1
ATOM 6716 C C . ILE B 1 289 ? -31.641 13.531 9.047 1 93.88 289 ILE B C 1
ATOM 6718 O O . ILE B 1 289 ? -31.016 14.539 9.375 1 93.88 289 ILE B O 1
ATOM 6722 N N . LYS B 1 290 ? -32.844 13.578 8.578 1 92.44 290 LYS B N 1
ATOM 6723 C CA . LYS B 1 290 ? -33.531 14.859 8.414 1 92.44 290 LYS B CA 1
ATOM 6724 C C . LYS B 1 290 ? -33.75 15.539 9.758 1 92.44 290 LYS B C 1
ATOM 6726 O O . LYS B 1 290 ? -33.656 16.766 9.867 1 92.44 290 LYS B O 1
ATOM 6731 N N . LEU B 1 291 ? -34.094 14.75 10.727 1 91.31 291 LEU B N 1
ATOM 6732 C CA . LEU B 1 291 ? -34.281 15.266 12.078 1 91.31 291 LEU B CA 1
ATOM 6733 C C . LEU B 1 291 ? -33 15.938 12.57 1 91.31 291 LEU B C 1
ATOM 6735 O O . LEU B 1 291 ? -33.031 16.984 13.211 1 91.31 291 LEU B O 1
ATOM 6739 N N . LEU B 1 292 ? -31.859 15.297 12.336 1 91.69 292 LEU B N 1
ATOM 6740 C CA . LEU B 1 292 ? -30.578 15.875 12.711 1 91.69 292 LEU B CA 1
ATOM 6741 C C . LEU B 1 292 ? -30.375 17.234 12.047 1 91.69 292 LEU B C 1
ATOM 6743 O O . LEU B 1 292 ? -29.969 18.188 12.711 1 91.69 292 LEU B O 1
ATOM 6747 N N . ILE B 1 293 ? -30.625 17.312 10.766 1 91.75 293 ILE B N 1
ATOM 6748 C CA . ILE B 1 293 ? -30.422 18.531 10 1 91.75 293 ILE B CA 1
ATOM 6749 C C . ILE B 1 293 ? -31.297 19.641 10.57 1 91.75 293 ILE B C 1
ATOM 6751 O O . ILE B 1 293 ? -30.812 20.766 10.781 1 91.75 293 ILE B O 1
ATOM 6755 N N . HIS B 1 294 ? -32.469 19.312 10.906 1 88.62 294 HIS B N 1
ATOM 6756 C CA . HIS B 1 294 ? -33.375 20.297 11.461 1 88.62 294 HIS B CA 1
ATOM 6757 C C . HIS B 1 294 ? -32.938 20.734 12.852 1 88.62 294 HIS B C 1
ATOM 6759 O O . HIS B 1 294 ? -33.094 21.906 13.219 1 88.62 294 HIS B O 1
ATOM 6765 N N . ALA B 1 295 ? -32.469 19.797 13.602 1 87.12 295 ALA B N 1
ATOM 6766 C CA . ALA B 1 295 ? -31.984 20.109 14.938 1 87.12 295 ALA B CA 1
ATOM 6767 C C . ALA B 1 295 ? -30.812 21.078 14.867 1 87.12 295 ALA B C 1
ATOM 6769 O O . ALA B 1 295 ? -30.688 21.953 15.727 1 87.12 295 ALA B O 1
ATOM 6770 N N . MET B 1 296 ? -29.984 20.984 13.914 1 88.62 296 MET B N 1
ATOM 6771 C CA . MET B 1 296 ? -28.797 21.812 13.781 1 88.62 296 MET B CA 1
ATOM 6772 C C . MET B 1 296 ? -29.125 23.188 13.203 1 88.62 296 MET B C 1
ATOM 6774 O O . MET B 1 296 ? -28.469 24.172 13.508 1 88.62 296 MET B O 1
ATOM 6778 N N . GLU B 1 297 ? -30.141 23.234 12.367 1 84.94 297 GLU B N 1
ATOM 6779 C CA . GLU B 1 297 ? -30.562 24.5 11.75 1 84.94 297 GLU B CA 1
ATOM 6780 C C . GLU B 1 297 ? -31.391 25.328 12.727 1 84.94 297 GLU B C 1
ATOM 6782 O O . GLU B 1 297 ? -31.484 26.547 12.57 1 84.94 297 GLU B O 1
ATOM 6787 N N . GLY B 1 298 ? -31.766 24.75 13.703 1 72.31 298 GLY B N 1
ATOM 6788 C CA . GLY B 1 298 ? -32.656 25.484 14.602 1 72.31 298 GLY B CA 1
ATOM 6789 C C . GLY B 1 298 ? -34 25.828 13.961 1 72.31 298 GLY B C 1
ATOM 6790 O O . GLY B 1 298 ? -34.562 26.875 14.234 1 72.31 298 GLY B O 1
ATOM 6791 N N . THR B 1 299 ? -34.406 25.047 12.922 1 66.25 299 THR B N 1
ATOM 6792 C CA . THR B 1 299 ? -35.656 25.328 12.25 1 66.25 299 THR B CA 1
ATOM 6793 C C . THR B 1 299 ? -36.844 25.156 13.219 1 66.25 299 THR B C 1
ATOM 6795 O O . THR B 1 299 ? -36.656 24.688 14.352 1 66.25 299 THR B O 1
ATOM 6798 N N . THR B 1 300 ? -38.031 25.438 12.609 1 63.72 300 THR B N 1
ATOM 6799 C CA . THR B 1 300 ? -39.25 25.484 13.367 1 63.72 300 THR B CA 1
ATOM 6800 C C . THR B 1 300 ? -39.625 24.094 13.883 1 63.72 300 THR B C 1
ATOM 6802 O O . THR B 1 300 ? -39.219 23.078 13.305 1 63.72 300 THR B O 1
ATOM 6805 N N . HIS B 1 301 ? -40.25 24.016 14.914 1 66.25 301 HIS B N 1
ATOM 6806 C CA . HIS B 1 301 ? -40.75 22.859 15.633 1 66.25 301 HIS B CA 1
ATOM 6807 C C . HIS B 1 301 ? -41.594 21.969 14.727 1 66.25 301 HIS B C 1
ATOM 6809 O O . HIS B 1 301 ? -41.625 20.734 14.883 1 66.25 301 HIS B O 1
ATOM 6815 N N . GLU B 1 302 ? -42.125 22.516 13.688 1 71.31 302 GLU B N 1
ATOM 6816 C CA . GLU B 1 302 ? -43.031 21.766 12.844 1 71.31 302 GLU B CA 1
ATOM 6817 C C . GLU B 1 302 ? -42.312 20.703 12.031 1 71.31 302 GLU B C 1
ATOM 6819 O O . GLU B 1 302 ? -42.781 19.562 11.922 1 71.31 302 GLU B O 1
ATOM 6824 N N . HIS B 1 303 ? -41.219 21.062 11.562 1 73.94 303 HIS B N 1
ATOM 6825 C CA . HIS B 1 303 ? -40.469 20.109 10.742 1 73.94 303 HIS B CA 1
ATOM 6826 C C . HIS B 1 303 ? -39.906 18.969 11.586 1 73.94 303 HIS B C 1
ATOM 6828 O O . HIS B 1 303 ? -39.875 17.828 11.133 1 73.94 303 HIS B O 1
ATOM 6834 N N . GLN B 1 304 ? -39.594 19.25 12.758 1 78.5 304 GLN B N 1
ATOM 6835 C CA . GLN B 1 304 ? -39.094 18.219 13.672 1 78.5 304 GLN B CA 1
ATOM 6836 C C . GLN B 1 304 ? -40.219 17.234 14.039 1 78.5 304 GLN B C 1
ATOM 6838 O O . GLN B 1 304 ? -40 16.016 14.023 1 78.5 304 GLN B O 1
ATOM 6843 N N . ASP B 1 305 ? -41.312 17.812 14.219 1 83.62 305 ASP B N 1
ATOM 6844 C CA . ASP B 1 305 ? -42.469 17 14.586 1 83.62 305 ASP B CA 1
ATOM 6845 C C . ASP B 1 305 ? -42.875 16.062 13.453 1 83.62 305 ASP B C 1
ATOM 6847 O O . ASP B 1 305 ? -43.25 14.914 13.688 1 83.62 305 ASP B O 1
ATOM 6851 N N . GLU B 1 306 ? -42.75 16.578 12.344 1 88.69 306 GLU B N 1
ATOM 6852 C CA . GLU B 1 306 ? -43.125 15.789 11.18 1 88.69 306 GLU B CA 1
ATOM 6853 C C . GLU B 1 306 ? -42.219 14.562 11.039 1 88.69 306 GLU B C 1
ATOM 6855 O O . GLU B 1 306 ? -42.688 13.461 10.773 1 88.69 306 GLU B O 1
ATOM 6860 N N . ASN B 1 307 ? -41 14.734 11.172 1 90.44 307 ASN B N 1
ATOM 6861 C CA . ASN B 1 307 ? -40.062 13.617 11.016 1 90.44 307 ASN B CA 1
ATOM 6862 C C . ASN B 1 307 ? -40.219 12.594 12.141 1 90.44 307 ASN B C 1
ATOM 6864 O O . ASN B 1 307 ? -40.125 11.391 11.914 1 90.44 307 ASN B O 1
ATOM 6868 N N . ILE B 1 308 ? -40.406 13.086 13.352 1 91.44 308 ILE B N 1
ATOM 6869 C CA . ILE B 1 308 ? -40.656 12.195 14.477 1 91.44 308 ILE B CA 1
ATOM 6870 C C . ILE B 1 308 ? -41.906 11.352 14.227 1 91.44 308 ILE B C 1
ATOM 6872 O O . ILE B 1 308 ? -41.875 10.133 14.414 1 91.44 308 ILE B O 1
ATOM 6876 N N . THR B 1 309 ? -42.906 12.039 13.766 1 92.69 309 THR B N 1
ATOM 6877 C CA . THR B 1 309 ? -44.156 11.359 13.477 1 92.69 309 THR B CA 1
ATOM 6878 C C . THR B 1 309 ? -43.969 10.336 12.359 1 92.69 309 THR B C 1
ATOM 6880 O O . THR B 1 309 ? -44.5 9.227 12.438 1 92.69 309 THR B O 1
ATOM 6883 N N . ASN B 1 310 ? -43.312 10.664 11.359 1 92.88 310 ASN B N 1
ATOM 6884 C CA . ASN B 1 310 ? -43.094 9.758 10.242 1 92.88 310 ASN B CA 1
ATOM 6885 C C . ASN B 1 310 ? -42.312 8.516 10.68 1 92.88 310 ASN B C 1
ATOM 6887 O O . ASN B 1 310 ? -42.656 7.402 10.25 1 92.88 310 ASN B O 1
ATOM 6891 N N . ILE B 1 311 ? -41.312 8.703 11.547 1 93.94 311 ILE B N 1
ATOM 6892 C CA . ILE B 1 311 ? -40.562 7.562 12.047 1 93.94 311 ILE B CA 1
ATOM 6893 C C . ILE B 1 311 ? -41.469 6.656 12.875 1 93.94 311 ILE B C 1
ATOM 6895 O O . ILE B 1 311 ? -41.438 5.434 12.719 1 93.94 311 ILE B O 1
ATOM 6899 N N . MET B 1 312 ? -42.25 7.32 13.68 1 93.25 312 MET B N 1
ATOM 6900 C CA . MET B 1 312 ? -43.156 6.559 14.539 1 93.25 312 MET B CA 1
ATOM 6901 C C . MET B 1 312 ? -44.188 5.785 13.711 1 93.25 312 MET B C 1
ATOM 6903 O O . MET B 1 312 ? -44.531 4.648 14.047 1 93.25 312 MET B O 1
ATOM 6907 N N . GLU B 1 313 ? -44.625 6.348 12.648 1 94.5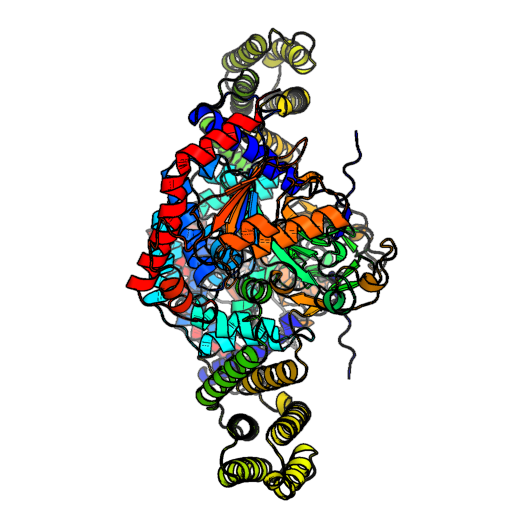 313 GLU B N 1
ATOM 6908 C CA . GLU B 1 313 ? -45.562 5.668 11.766 1 94.5 313 GLU B CA 1
ATOM 6909 C C . GLU B 1 313 ? -44.938 4.461 11.094 1 94.5 313 GLU B C 1
ATOM 6911 O O . GLU B 1 313 ? -45.562 3.428 10.906 1 94.5 313 GLU B O 1
ATOM 6916 N N . LEU B 1 314 ? -43.781 4.633 10.656 1 92.56 314 LEU B N 1
ATOM 6917 C CA . LEU B 1 314 ? -43.031 3.549 10 1 92.56 314 LEU B CA 1
ATOM 6918 C C . LEU B 1 314 ? -42.781 2.404 10.977 1 92.56 314 LEU B C 1
ATOM 6920 O O . LEU B 1 314 ? -42.844 1.233 10.594 1 92.56 314 LEU B O 1
ATOM 6924 N N . LEU B 1 315 ? -42.594 2.852 12.273 1 92.31 315 LEU B N 1
ATOM 6925 C CA . LEU B 1 315 ? -42.219 1.854 13.273 1 92.31 315 LEU B CA 1
ATOM 6926 C C . LEU B 1 315 ? -43.438 1.468 14.125 1 92.31 315 LEU B C 1
ATOM 6928 O O . LEU B 1 315 ? -43.281 1.044 15.273 1 92.31 315 LEU B O 1
ATOM 6932 N N . LYS B 1 316 ? -44.562 1.618 13.617 1 92.38 316 LYS B N 1
ATOM 6933 C CA . LYS B 1 316 ? -45.812 1.395 14.367 1 92.38 316 LYS B CA 1
ATOM 6934 C C . LYS B 1 316 ? -45.875 -0.046 14.867 1 92.38 316 LYS B C 1
ATOM 6936 O O . LYS B 1 316 ? -46.469 -0.311 15.922 1 92.38 316 LYS B O 1
ATOM 6941 N N . ASP B 1 317 ? -45.281 -1.018 14.047 1 89.38 317 ASP B N 1
ATOM 6942 C CA . ASP B 1 317 ? -45.312 -2.428 14.422 1 89.38 317 ASP B CA 1
ATOM 6943 C C . ASP B 1 317 ? -44.219 -2.764 15.422 1 89.38 317 ASP B C 1
ATOM 6945 O O . ASP B 1 317 ? -44.125 -3.9 15.898 1 89.38 317 ASP B O 1
ATOM 6949 N N . GLN B 1 318 ? -43.438 -1.868 15.758 1 87.62 318 GLN B N 1
ATOM 6950 C CA . GLN B 1 318 ? -42.344 -2.047 16.719 1 87.62 318 GLN B CA 1
ATOM 6951 C C . GLN B 1 318 ? -42.625 -1.298 18.016 1 87.62 318 GLN B C 1
ATOM 6953 O O . GLN B 1 318 ? -41.719 -0.795 18.672 1 87.62 318 GLN B O 1
ATOM 6958 N N . VAL B 1 319 ? -43.969 -1.19 18.234 1 85.31 319 VAL B N 1
ATOM 6959 C CA . VAL B 1 319 ? -44.406 -0.554 19.484 1 85.31 319 VAL B CA 1
ATOM 6960 C C . VAL B 1 319 ? -43.844 -1.313 20.672 1 85.31 319 VAL B C 1
ATOM 6962 O O . VAL B 1 319 ? -43.875 -2.545 20.719 1 85.31 319 VAL B O 1
ATOM 6965 N N . GLY B 1 320 ? -43.188 -0.626 21.594 1 86.69 320 GLY B N 1
ATOM 6966 C CA . GLY B 1 320 ? -42.562 -1.259 22.734 1 86.69 320 GLY B CA 1
ATOM 6967 C C . GLY B 1 320 ? -41.031 -1.268 22.656 1 86.69 320 GLY B C 1
ATOM 6968 O O . GLY B 1 320 ? -40.344 -1.497 23.656 1 86.69 320 GLY B O 1
ATOM 6969 N N . SER B 1 321 ? -40.594 -1.046 21.406 1 89.81 321 SER B N 1
ATOM 6970 C CA . SER B 1 321 ? -39.156 -0.925 21.281 1 89.81 321 SER B CA 1
ATOM 6971 C C . SER B 1 321 ? -38.625 0.311 22.016 1 89.81 321 SER B C 1
ATOM 6973 O O . SER B 1 321 ? -39.406 1.234 22.297 1 89.81 321 SER B O 1
ATOM 6975 N N . ASN B 1 322 ? -37.438 0.325 22.422 1 91.38 322 ASN B N 1
ATOM 6976 C CA . ASN B 1 322 ? -36.812 1.478 23.078 1 91.38 322 ASN B CA 1
ATOM 6977 C C . ASN B 1 322 ? -36.844 2.713 22.188 1 91.38 322 ASN B C 1
ATOM 6979 O O . ASN B 1 322 ? -37.062 3.828 22.672 1 91.38 322 ASN B O 1
ATOM 6983 N N . THR B 1 323 ? -36.656 2.504 20.891 1 93.12 323 THR B N 1
ATOM 6984 C CA . THR B 1 323 ? -36.656 3.596 19.922 1 93.12 323 THR B CA 1
ATOM 6985 C C . THR B 1 323 ? -38.031 4.254 19.859 1 93.12 323 THR B C 1
ATOM 6987 O O . THR B 1 323 ? -38.156 5.48 19.922 1 93.12 323 THR B O 1
ATOM 6990 N N . TYR B 1 324 ? -39.031 3.471 19.766 1 92.69 324 TYR B N 1
ATOM 6991 C CA . TYR B 1 324 ? -40.375 4.004 19.688 1 92.69 324 TYR B CA 1
ATOM 6992 C C . TYR B 1 324 ? -40.75 4.758 20.969 1 92.69 324 TYR B C 1
ATOM 6994 O O . TYR B 1 324 ? -41.344 5.844 20.906 1 92.69 324 TYR B O 1
ATOM 7002 N N . ASN B 1 325 ? -40.438 4.191 22.109 1 92.19 325 ASN B N 1
ATOM 7003 C CA . ASN B 1 325 ? -40.719 4.844 23.391 1 92.19 325 ASN B CA 1
ATOM 7004 C C . ASN B 1 325 ? -40 6.184 23.5 1 92.19 325 ASN B C 1
ATOM 7006 O O . ASN B 1 325 ? -40.562 7.156 24 1 92.19 325 ASN B O 1
ATOM 7010 N N . PHE B 1 326 ? -38.812 6.176 23.062 1 93.06 326 PHE B N 1
ATOM 7011 C CA . PHE B 1 326 ? -38.031 7.402 23.125 1 93.06 326 PHE B CA 1
ATOM 7012 C C . PHE B 1 326 ? -38.625 8.469 22.203 1 93.06 326 PHE B C 1
ATOM 7014 O O . PHE B 1 326 ? -38.656 9.648 22.562 1 93.06 326 PHE B O 1
ATOM 7021 N N . LEU B 1 327 ? -39.031 8.055 21.062 1 92.94 327 LEU B N 1
ATOM 7022 C CA . LEU B 1 327 ? -39.656 8.984 20.125 1 92.94 327 LEU B CA 1
ATOM 7023 C C . LEU B 1 327 ? -40.906 9.594 20.719 1 92.94 327 LEU B C 1
ATOM 7025 O O . LEU B 1 327 ? -41.188 10.773 20.516 1 92.94 327 LEU B O 1
ATOM 7029 N N . SER B 1 328 ? -41.656 8.844 21.438 1 90.5 328 SER B N 1
ATOM 7030 C CA . SER B 1 328 ? -42.844 9.336 22.109 1 90.5 328 SER B CA 1
ATOM 7031 C C . SER B 1 328 ? -42.5 10.406 23.141 1 90.5 328 SER B C 1
ATOM 7033 O O . SER B 1 328 ? -43.188 11.43 23.234 1 90.5 328 SER B O 1
ATOM 7035 N N . LEU B 1 329 ? -41.5 10.109 23.812 1 88.62 329 LEU B N 1
ATOM 7036 C CA . LEU B 1 329 ? -41.031 11.078 24.797 1 88.62 329 LEU B CA 1
ATOM 7037 C C . LEU B 1 329 ? -40.531 12.352 24.125 1 88.62 329 LEU B C 1
ATOM 7039 O O . LEU B 1 329 ? -40.781 13.453 24.609 1 88.62 329 LEU B O 1
ATOM 7043 N N . LEU B 1 330 ? -39.781 12.156 23.047 1 88.81 330 LEU B N 1
ATOM 7044 C CA . LEU B 1 330 ? -39.219 13.281 22.312 1 88.81 330 LEU B CA 1
ATOM 7045 C C . LEU B 1 330 ? -40.312 14.156 21.719 1 88.81 330 LEU B C 1
ATOM 7047 O O . LEU B 1 330 ? -40.156 15.383 21.656 1 88.81 330 LEU B O 1
ATOM 7051 N N . LYS B 1 331 ? -41.281 13.531 21.25 1 86.62 331 LYS B N 1
ATOM 7052 C CA . LYS B 1 331 ? -42.406 14.258 20.672 1 86.62 331 LYS B CA 1
ATOM 7053 C C . LYS B 1 331 ? -43 15.227 21.672 1 86.62 331 LYS B C 1
ATOM 7055 O O . LYS B 1 331 ? -43.406 16.344 21.312 1 86.62 331 LYS B O 1
ATOM 7060 N N . ASP B 1 332 ? -43 14.891 22.938 1 83.31 332 ASP B N 1
ATOM 7061 C CA . ASP B 1 332 ? -43.594 15.695 23.984 1 83.31 332 ASP B CA 1
ATOM 7062 C C . ASP B 1 332 ? -42.656 16.828 24.422 1 83.31 332 ASP B C 1
ATOM 7064 O O . ASP B 1 332 ? -43.125 17.891 24.844 1 83.31 332 ASP B O 1
ATOM 7068 N N . LYS B 1 333 ? -41.375 16.578 24.297 1 79.81 333 LYS B N 1
ATOM 7069 C CA . LYS B 1 333 ? -40.406 17.469 24.938 1 79.81 333 LYS B CA 1
ATOM 7070 C C . LYS B 1 333 ? -39.688 18.344 23.891 1 79.81 333 LYS B C 1
ATOM 7072 O O . LYS B 1 333 ? -39.031 19.312 24.234 1 79.81 333 LYS B O 1
ATOM 7077 N N . HIS B 1 334 ? -39.812 18.062 22.703 1 72.19 334 HIS B N 1
ATOM 7078 C CA . HIS B 1 334 ? -38.906 18.578 21.703 1 72.19 334 HIS B CA 1
ATOM 7079 C C . HIS B 1 334 ? -39.031 20.094 21.578 1 72.19 334 HIS B C 1
ATOM 7081 O O . HIS B 1 334 ? -38.062 20.781 21.25 1 72.19 334 HIS B O 1
ATOM 7087 N N . ASN B 1 335 ? -40.219 20.594 21.875 1 72.44 335 ASN B N 1
ATOM 7088 C CA . ASN B 1 335 ? -40.438 22.016 21.719 1 72.44 335 ASN B CA 1
ATOM 7089 C C . ASN B 1 335 ? -39.781 22.828 22.828 1 72.44 335 ASN B C 1
ATOM 7091 O O . ASN B 1 335 ? -39.625 24.047 22.734 1 72.44 335 ASN B O 1
ATOM 7095 N N . THR B 1 336 ? -39.188 22.172 23.734 1 79.19 336 THR B N 1
ATOM 7096 C CA . THR B 1 336 ? -38.625 22.875 24.875 1 79.19 336 THR B CA 1
ATOM 7097 C C . THR B 1 336 ? -37.094 22.828 24.828 1 79.19 336 THR B C 1
ATOM 7099 O O . THR B 1 336 ? -36.438 23.422 25.672 1 79.19 336 THR B O 1
ATOM 7102 N N . LEU B 1 337 ? -36.562 22.266 23.891 1 83.81 337 LEU B N 1
ATOM 7103 C CA . LEU B 1 337 ? -35.125 22.031 23.891 1 83.81 337 LEU B CA 1
ATOM 7104 C C . LEU B 1 337 ? -34.406 23.062 23.031 1 83.81 337 LEU B C 1
ATOM 7106 O O . LEU B 1 337 ? -34.906 23.438 21.969 1 83.81 337 LEU B O 1
ATOM 7110 N N . ASP B 1 338 ? -33.281 23.547 23.562 1 86.38 338 ASP B N 1
ATOM 7111 C CA . ASP B 1 338 ? -32.406 24.359 22.719 1 86.38 338 ASP B CA 1
ATOM 7112 C C . ASP B 1 338 ? -31.578 23.484 21.781 1 86.38 338 ASP B C 1
ATOM 7114 O O . ASP B 1 338 ? -31.734 22.25 21.766 1 86.38 338 ASP B O 1
ATOM 7118 N N . LYS B 1 339 ? -30.766 24.078 20.984 1 85.06 339 LYS B N 1
ATOM 7119 C CA . LYS B 1 339 ? -30.031 23.359 19.938 1 85.06 339 LYS B CA 1
ATOM 7120 C C . LYS B 1 339 ? -29.156 22.266 20.531 1 85.06 339 LYS B C 1
ATOM 7122 O O . LYS B 1 339 ? -29.219 21.109 20.078 1 85.06 339 LYS B O 1
ATOM 7127 N N . PRO B 1 340 ? -28.312 22.547 21.547 1 85.75 340 PRO B N 1
ATOM 7128 C CA . PRO B 1 340 ? -27.516 21.469 22.141 1 85.75 340 PRO B CA 1
ATOM 7129 C C . PRO B 1 340 ? -28.375 20.328 22.672 1 85.75 340 PRO B C 1
ATOM 7131 O O . PRO B 1 340 ? -28 19.156 22.547 1 85.75 340 PRO B O 1
ATOM 7134 N N . GLY B 1 341 ? -29.422 20.719 23.188 1 87.19 341 GLY B N 1
ATOM 7135 C CA . GLY B 1 341 ? -30.344 19.719 23.703 1 87.19 341 GLY B CA 1
ATOM 7136 C C . GLY B 1 341 ? -30.938 18.844 22.609 1 87.19 341 GLY B C 1
ATOM 7137 O O . GLY B 1 341 ? -31.047 17.625 22.766 1 87.19 341 GLY B O 1
ATOM 7138 N N . ARG B 1 342 ? -31.391 19.453 21.547 1 87.25 342 ARG B N 1
ATOM 7139 C CA . ARG B 1 342 ? -31.953 18.703 20.406 1 87.25 342 ARG B CA 1
ATOM 7140 C C . ARG B 1 342 ? -30.922 17.75 19.828 1 87.25 342 ARG B C 1
ATOM 7142 O O . ARG B 1 342 ? -31.25 16.609 19.5 1 87.25 342 ARG B O 1
ATOM 7149 N N . VAL B 1 343 ? -29.719 18.219 19.688 1 87.88 343 VAL B N 1
ATOM 7150 C CA . VAL B 1 343 ? -28.641 17.406 19.125 1 87.88 343 VAL B CA 1
ATOM 7151 C C . VAL B 1 343 ? -28.344 16.234 20.047 1 87.88 343 VAL B C 1
ATOM 7153 O O . VAL B 1 343 ? -28.125 15.109 19.562 1 87.88 343 VAL B O 1
ATOM 7156 N N . ALA B 1 344 ? -28.359 16.453 21.25 1 90.31 344 ALA B N 1
ATOM 7157 C CA . ALA B 1 344 ? -28.109 15.383 22.219 1 90.31 344 ALA B CA 1
ATOM 7158 C C . ALA B 1 344 ? -29.203 14.312 22.125 1 90.31 344 ALA B C 1
ATOM 7160 O O . ALA B 1 344 ? -28.906 13.117 22.219 1 90.31 344 ALA B O 1
ATOM 7161 N N . GLN B 1 345 ? -30.406 14.805 22.047 1 89.31 345 GLN B N 1
ATOM 7162 C CA . GLN B 1 345 ? -31.516 13.859 21.938 1 89.31 345 GLN B CA 1
ATOM 7163 C C . GLN B 1 345 ? -31.422 13.055 20.641 1 89.31 345 GLN B C 1
ATOM 7165 O O . GLN B 1 345 ? -31.719 11.859 20.625 1 89.31 345 GLN B O 1
ATOM 7170 N N . PHE B 1 346 ? -31.062 13.734 19.609 1 90.5 346 PHE B N 1
ATOM 7171 C CA . PHE B 1 346 ? -30.859 13.023 18.359 1 90.5 346 PHE B CA 1
ATOM 7172 C C . PHE B 1 346 ? -29.812 11.938 18.516 1 90.5 346 PHE B C 1
ATOM 7174 O O . PHE B 1 346 ? -29.984 10.82 18.016 1 90.5 346 PHE B O 1
ATOM 7181 N N . LEU B 1 347 ? -28.641 12.242 19.125 1 92.81 347 LEU B N 1
ATOM 7182 C CA . LEU B 1 347 ? -27.562 11.273 19.297 1 92.81 347 LEU B CA 1
ATOM 7183 C C . LEU B 1 347 ? -28.047 10.047 20.062 1 92.81 347 LEU B C 1
ATOM 7185 O O . LEU B 1 347 ? -27.703 8.922 19.719 1 92.81 347 LEU B O 1
ATOM 7189 N N . THR B 1 348 ? -28.844 10.32 21.047 1 92.25 348 THR B N 1
ATOM 7190 C CA . THR B 1 348 ? -29.422 9.219 21.797 1 92.25 348 THR B CA 1
ATOM 7191 C C . THR B 1 348 ? -30.344 8.383 20.922 1 92.25 348 THR B C 1
ATOM 7193 O O . THR B 1 348 ? -30.281 7.148 20.953 1 92.25 348 THR B O 1
ATOM 7196 N N . LEU B 1 349 ? -31.172 9.086 20.156 1 92.38 349 LEU B N 1
ATOM 7197 C CA . LEU B 1 349 ? -32.062 8.406 19.234 1 92.38 349 LEU B CA 1
ATOM 7198 C C . LEU B 1 349 ? -31.297 7.562 18.234 1 92.38 349 LEU B C 1
ATOM 7200 O O . LEU B 1 349 ? -31.641 6.406 18 1 92.38 349 LEU B O 1
ATOM 7204 N N . ALA B 1 350 ? -30.297 8.188 17.641 1 92.62 350 ALA B N 1
ATOM 7205 C CA . ALA B 1 350 ? -29.5 7.508 16.609 1 92.62 350 ALA B CA 1
ATOM 7206 C C . ALA B 1 350 ? -28.859 6.242 17.172 1 92.62 350 ALA B C 1
ATOM 7208 O O . ALA B 1 350 ? -28.797 5.215 16.5 1 92.62 350 ALA B O 1
ATOM 7209 N N . ASP B 1 351 ? -28.359 6.324 18.344 1 91.5 351 ASP B N 1
ATOM 7210 C CA . ASP B 1 351 ? -27.719 5.188 18.984 1 91.5 351 ASP B CA 1
ATOM 7211 C C . ASP B 1 351 ? -28.719 4.055 19.234 1 91.5 351 ASP B C 1
ATOM 7213 O O . ASP B 1 351 ? -28.438 2.902 18.891 1 91.5 351 ASP B O 1
ATOM 7217 N N . MET B 1 352 ? -29.859 4.383 19.828 1 91.94 352 MET B N 1
ATOM 7218 C CA . MET B 1 352 ? -30.906 3.396 20.094 1 91.94 352 MET B CA 1
ATOM 7219 C C . MET B 1 352 ? -31.406 2.754 18.797 1 91.94 352 MET B C 1
ATOM 7221 O O . MET B 1 352 ? -31.547 1.533 18.734 1 91.94 352 MET B O 1
ATOM 7225 N N . PHE B 1 353 ? -31.641 3.619 17.891 1 91.62 353 PHE B N 1
ATOM 7226 C CA . PHE B 1 353 ? -32.156 3.197 16.578 1 91.62 353 PHE B CA 1
ATOM 7227 C C . PHE B 1 353 ? -31.188 2.223 15.914 1 91.62 353 PHE B C 1
ATOM 7229 O O . PHE B 1 353 ? -31.609 1.186 15.398 1 91.62 353 PHE B O 1
ATOM 7236 N N . THR B 1 354 ? -29.906 2.514 15.875 1 89.81 354 THR B N 1
ATOM 7237 C CA . THR B 1 354 ? -28.891 1.674 15.258 1 89.81 354 THR B CA 1
ATOM 7238 C C . THR B 1 354 ? -28.781 0.335 15.977 1 89.81 354 THR B C 1
ATOM 7240 O O . THR B 1 354 ? -28.734 -0.719 15.344 1 89.81 354 THR B O 1
ATOM 7243 N N . GLN B 1 355 ? -28.766 0.372 17.281 1 87 355 GLN B N 1
ATOM 7244 C CA . GLN B 1 355 ? -28.641 -0.841 18.078 1 87 355 GLN B CA 1
ATOM 7245 C C . GLN B 1 355 ? -29.812 -1.795 17.812 1 87 355 GLN B C 1
ATOM 7247 O O . GLN B 1 355 ? -29.609 -3.012 17.75 1 87 355 GLN B O 1
ATOM 7252 N N . GLU B 1 356 ? -30.938 -1.239 17.594 1 88.62 356 GLU B N 1
ATOM 7253 C CA . GLU B 1 356 ? -32.125 -2.061 17.547 1 88.62 356 GLU B CA 1
ATOM 7254 C C . GLU B 1 356 ? -32.406 -2.525 16.109 1 88.62 356 GLU B C 1
ATOM 7256 O O . GLU B 1 356 ? -32.938 -3.623 15.906 1 88.62 356 GLU B O 1
ATOM 7261 N N . PHE B 1 357 ? -32.031 -1.73 15.117 1 86.25 357 PHE B N 1
ATOM 7262 C CA . PHE B 1 357 ? -32.656 -2 13.82 1 86.25 357 PHE B CA 1
ATOM 7263 C C . PHE B 1 357 ? -31.594 -2.098 12.727 1 86.25 357 PHE B C 1
ATOM 7265 O O . PHE B 1 357 ? -31.891 -2.469 11.594 1 86.25 357 PHE B O 1
ATOM 7272 N N . ALA B 1 358 ? -30.344 -1.766 12.938 1 77.94 358 ALA B N 1
ATOM 7273 C CA . ALA B 1 358 ? -29.328 -1.752 11.875 1 77.94 358 ALA B CA 1
ATOM 7274 C C . ALA B 1 358 ? -29.141 -3.146 11.289 1 77.94 358 ALA B C 1
ATOM 7276 O O . ALA B 1 358 ? -28.938 -3.293 10.078 1 77.94 358 ALA B O 1
ATOM 7277 N N . ASP B 1 359 ? -29.172 -4.129 12.141 1 72.12 359 ASP B N 1
ATOM 7278 C CA . ASP B 1 359 ? -28.906 -5.504 11.727 1 72.12 359 ASP B CA 1
ATOM 7279 C C . ASP B 1 359 ? -30.109 -6.086 10.984 1 72.12 359 ASP B C 1
ATOM 7281 O O . ASP B 1 359 ? -30.016 -7.152 10.375 1 72.12 359 ASP B O 1
ATOM 7285 N N . ARG B 1 360 ? -31.25 -5.438 11.141 1 61.72 360 ARG B N 1
ATOM 7286 C CA . ARG B 1 360 ? -32.469 -5.945 10.531 1 61.72 360 ARG B CA 1
ATOM 7287 C C . ARG B 1 360 ? -32.5 -5.633 9.039 1 61.72 360 ARG B C 1
ATOM 7289 O O . ARG B 1 360 ? -33.375 -6.133 8.312 1 61.72 360 ARG B O 1
ATOM 7296 N N . THR B 1 361 ? -31.672 -4.68 8.781 1 60.69 361 THR B N 1
ATOM 7297 C CA . THR B 1 361 ? -31.656 -4.293 7.375 1 60.69 361 THR B CA 1
ATOM 7298 C C . THR B 1 361 ? -30.656 -5.152 6.594 1 60.69 361 THR B C 1
ATOM 7300 O O . THR B 1 361 ? -29.656 -5.598 7.141 1 60.69 361 THR B O 1
ATOM 7303 N N . SER B 1 362 ? -31.172 -5.664 5.602 1 52.09 362 SER B N 1
ATOM 7304 C CA . SER B 1 362 ? -30.312 -6.504 4.758 1 52.09 362 SER B CA 1
ATOM 7305 C C . SER B 1 362 ? -29 -5.805 4.422 1 52.09 362 SER B C 1
ATOM 7307 O O . SER B 1 362 ? -29 -4.637 4.027 1 52.09 362 SER B O 1
ATOM 7309 N N . PRO B 1 363 ? -27.953 -6.184 5.098 1 46.09 363 PRO B N 1
ATOM 7310 C CA . PRO B 1 363 ? -26.641 -5.605 4.812 1 46.09 363 PRO B CA 1
ATOM 7311 C C . PRO B 1 363 ? -26.469 -5.203 3.348 1 46.09 363 PRO B C 1
ATOM 7313 O O . PRO B 1 363 ? -25.484 -4.547 2.988 1 46.09 363 PRO B O 1
ATOM 7316 N N . PHE B 1 364 ? -27.375 -5.867 2.477 1 44.38 364 PHE B N 1
ATOM 7317 C CA . PHE B 1 364 ? -27.25 -5.848 1.025 1 44.38 364 PHE B CA 1
ATOM 7318 C C . PHE B 1 364 ? -27.797 -4.551 0.452 1 44.38 364 PHE B C 1
ATOM 7320 O O . PHE B 1 364 ? -27.844 -4.375 -0.768 1 44.38 364 PHE B O 1
ATOM 7327 N N . THR B 1 365 ? -28.375 -3.67 1.304 1 46.5 365 THR B N 1
ATOM 7328 C CA . THR B 1 365 ? -29.047 -2.502 0.73 1 46.5 365 THR B CA 1
ATOM 7329 C C . THR B 1 365 ? -28.016 -1.463 0.291 1 46.5 365 THR B C 1
ATOM 7331 O O . THR B 1 365 ? -27.859 -0.423 0.935 1 46.5 365 THR B O 1
ATOM 7334 N N . HIS B 1 366 ? -26.859 -1.983 -0.227 1 48.06 366 HIS B N 1
ATOM 7335 C CA . HIS B 1 366 ? -25.969 -0.968 -0.754 1 48.06 366 HIS B CA 1
ATOM 7336 C C . HIS B 1 366 ? -26.484 -0.4 -2.072 1 48.06 366 HIS B C 1
ATOM 7338 O O . HIS B 1 366 ? -27.141 -1.104 -2.84 1 48.06 366 HIS B O 1
ATOM 7344 N N . HIS B 1 367 ? -26.719 0.773 -2.068 1 45.88 367 HIS B N 1
ATOM 7345 C CA . HIS B 1 367 ? -26.969 1.412 -3.357 1 45.88 367 HIS B CA 1
ATOM 7346 C C . HIS B 1 367 ? -25.875 1.046 -4.363 1 45.88 367 HIS B C 1
ATOM 7348 O O . HIS B 1 367 ? -24.688 1.072 -4.039 1 45.88 367 HIS B O 1
ATOM 7354 N N . GLU B 1 368 ? -26.266 0.296 -5.336 1 47.16 368 GLU B N 1
ATOM 7355 C CA . GLU B 1 368 ? -25.375 -0.16 -6.398 1 47.16 368 GLU B CA 1
ATOM 7356 C C . GLU B 1 368 ? -24.281 0.872 -6.688 1 47.16 368 GLU B C 1
ATOM 7358 O O . GLU B 1 368 ? -23.125 0.515 -6.918 1 47.16 368 GLU B O 1
ATOM 7363 N N . GLU B 1 369 ? -24.812 2.23 -6.641 1 47.84 369 GLU B N 1
ATOM 7364 C CA . GLU B 1 369 ? -23.938 3.287 -7.125 1 47.84 369 GLU B CA 1
ATOM 7365 C C . GLU B 1 369 ? -23 3.781 -6.02 1 47.84 369 GLU B C 1
ATOM 7367 O O . GLU B 1 369 ? -22 4.441 -6.297 1 47.84 369 GLU B O 1
ATOM 7372 N N . THR B 1 370 ? -23.562 3.523 -4.801 1 58.12 370 THR B N 1
ATOM 7373 C CA . THR B 1 370 ? -22.719 4.023 -3.727 1 58.12 370 THR B CA 1
ATOM 7374 C C . THR B 1 370 ? -22.203 2.875 -2.857 1 58.12 370 THR B C 1
ATOM 7376 O O . THR B 1 370 ? -22.859 1.83 -2.764 1 58.12 370 THR B O 1
ATOM 7379 N N . LYS B 1 371 ? -20.953 3.025 -2.41 1 64.19 371 LYS B N 1
ATOM 7380 C CA . LYS B 1 371 ? -20.297 2.078 -1.516 1 64.19 371 LYS B CA 1
ATOM 7381 C C . LYS B 1 371 ? -20.859 2.18 -0.1 1 64.19 371 LYS B C 1
ATOM 7383 O O . LYS B 1 371 ? -20.203 1.757 0.861 1 64.19 371 LYS B O 1
ATOM 7388 N N . ARG B 1 372 ? -22.109 2.877 -0.046 1 79.94 372 ARG B N 1
ATOM 7389 C CA . ARG B 1 372 ? -22.562 3.174 1.31 1 79.94 372 ARG B CA 1
ATOM 7390 C C . ARG B 1 372 ? -24.062 2.928 1.452 1 79.94 372 ARG B C 1
ATOM 7392 O O . ARG B 1 372 ? -24.828 3.143 0.507 1 79.94 372 ARG B O 1
ATOM 7399 N N . SER B 1 373 ? -24.5 2.521 2.586 1 80.81 373 SER B N 1
ATOM 7400 C CA . SER B 1 373 ? -25.906 2.418 2.941 1 80.81 373 SER B CA 1
ATOM 7401 C C . SER B 1 373 ? -26.375 3.652 3.705 1 80.81 373 SER B C 1
ATOM 7403 O O . SER B 1 373 ? -25.562 4.477 4.121 1 80.81 373 SER B O 1
ATOM 7405 N N . ILE B 1 374 ? -27.641 3.791 3.85 1 87.31 374 ILE B N 1
ATOM 7406 C CA . ILE B 1 374 ? -28.203 4.895 4.617 1 87.31 374 ILE B CA 1
ATOM 7407 C C . ILE B 1 374 ? -27.75 4.793 6.074 1 87.31 374 ILE B C 1
ATOM 7409 O O . ILE B 1 374 ? -27.578 5.812 6.75 1 87.31 374 ILE B O 1
ATOM 7413 N N . TRP B 1 375 ? -27.5 3.598 6.496 1 88.06 375 TRP B N 1
ATOM 7414 C CA . TRP B 1 375 ? -27.047 3.379 7.867 1 88.06 375 TRP B CA 1
ATOM 7415 C C . TRP B 1 375 ? -25.609 3.848 8.047 1 88.06 375 TRP B C 1
ATOM 7417 O O . TRP B 1 375 ? -25.25 4.324 9.125 1 88.06 375 TRP B O 1
ATOM 7427 N N . ASP B 1 376 ? -24.828 3.656 6.973 1 90.19 376 ASP B N 1
ATOM 7428 C CA . ASP B 1 376 ? -23.469 4.219 6.984 1 90.19 376 ASP B CA 1
ATOM 7429 C C . ASP B 1 376 ? -23.516 5.738 7.129 1 90.19 376 ASP B C 1
ATOM 7431 O O . ASP B 1 376 ? -22.75 6.312 7.902 1 90.19 376 ASP B O 1
ATOM 7435 N N . THR B 1 377 ? -24.406 6.324 6.395 1 92.62 377 THR B N 1
ATOM 7436 C CA . THR B 1 377 ? -24.547 7.777 6.438 1 92.62 377 THR B CA 1
ATOM 7437 C C . THR B 1 377 ? -24.969 8.234 7.832 1 92.62 377 THR B C 1
ATOM 7439 O O . THR B 1 377 ? -24.406 9.188 8.375 1 92.62 377 THR B O 1
ATOM 7442 N N . LEU B 1 378 ? -25.953 7.551 8.391 1 93.75 378 LEU B N 1
ATOM 7443 C CA . LEU B 1 378 ? -26.422 7.887 9.734 1 93.75 378 LEU B CA 1
ATOM 7444 C C . LEU B 1 378 ? -25.281 7.758 10.75 1 93.75 378 LEU B C 1
ATOM 7446 O O . LEU B 1 378 ? -25.125 8.625 11.609 1 93.75 378 LEU B O 1
ATOM 7450 N N . ARG B 1 379 ? -24.5 6.715 10.648 1 94.56 379 ARG B N 1
ATOM 7451 C CA . ARG B 1 379 ? -23.375 6.504 11.555 1 94.56 379 ARG B CA 1
ATOM 7452 C C . ARG B 1 379 ? -22.344 7.621 11.414 1 94.56 379 ARG B C 1
ATOM 7454 O O . ARG B 1 379 ? -21.891 8.172 12.414 1 94.56 379 ARG B O 1
ATOM 7461 N N . ILE B 1 380 ? -21.984 7.945 10.156 1 96.88 380 ILE B N 1
ATOM 7462 C CA . ILE B 1 380 ? -20.984 8.969 9.875 1 96.88 380 ILE B CA 1
ATOM 7463 C C . ILE B 1 380 ? -21.422 10.297 10.484 1 96.88 380 ILE B C 1
ATOM 7465 O O . ILE B 1 380 ? -20.656 10.938 11.211 1 96.88 380 ILE B O 1
ATOM 7469 N N . LEU B 1 381 ? -22.641 10.695 10.266 1 96.88 381 LEU B N 1
ATOM 7470 C CA . LEU B 1 381 ? -23.125 11.992 10.727 1 96.88 381 LEU B CA 1
ATOM 7471 C C . LEU B 1 381 ? -23.266 12.008 12.25 1 96.88 381 LEU B C 1
ATOM 7473 O O . LEU B 1 381 ? -22.859 12.977 12.898 1 96.88 381 LEU B O 1
ATOM 7477 N N . SER B 1 382 ? -23.812 10.945 12.836 1 96.19 382 SER B N 1
ATOM 7478 C CA . SER B 1 382 ? -24 10.898 14.281 1 96.19 382 SER B CA 1
ATOM 7479 C C . SER B 1 382 ? -22.656 10.922 15.008 1 96.19 382 SER B C 1
ATOM 7481 O O . SER B 1 382 ? -22.484 11.656 15.984 1 96.19 382 SER B O 1
ATOM 7483 N N . LYS B 1 383 ? -21.734 10.164 14.508 1 96.88 383 LYS B N 1
ATOM 7484 C CA . LYS B 1 383 ? -20.422 10.125 15.156 1 96.88 383 LYS B CA 1
ATOM 7485 C C . LYS B 1 383 ? -19.688 11.445 14.992 1 96.88 383 LYS B C 1
ATOM 7487 O O . LYS B 1 383 ? -18.938 11.867 15.883 1 96.88 383 LYS B O 1
ATOM 7492 N N . THR B 1 384 ? -19.844 12.055 13.852 1 97.81 384 THR B N 1
ATOM 7493 C CA . THR B 1 384 ? -19.203 13.352 13.641 1 97.81 384 THR B CA 1
ATOM 7494 C C . THR B 1 384 ? -19.781 14.391 14.602 1 97.81 384 THR B C 1
ATOM 7496 O O . THR B 1 384 ? -19.031 15.164 15.203 1 97.81 384 THR B O 1
ATOM 7499 N N . VAL B 1 385 ? -21.062 14.414 14.758 1 96.62 385 VAL B N 1
ATOM 7500 C CA . VAL B 1 385 ? -21.719 15.352 15.664 1 96.62 385 VAL B CA 1
ATOM 7501 C C . VAL B 1 385 ? -21.266 15.07 17.094 1 96.62 385 VAL B C 1
ATOM 7503 O O . VAL B 1 385 ? -21.031 16 17.875 1 96.62 385 VAL B O 1
ATOM 7506 N N . TYR B 1 386 ? -21.219 13.828 17.422 1 95.19 386 TYR B N 1
ATOM 7507 C CA . TYR B 1 386 ? -20.719 13.461 18.75 1 95.19 386 TYR B CA 1
ATOM 7508 C C . TYR B 1 386 ? -19.312 14 18.969 1 95.19 386 TYR B C 1
ATOM 7510 O O . TYR B 1 386 ? -19.016 14.586 20.016 1 95.19 386 TYR B O 1
ATOM 7518 N N . CYS B 1 387 ? -18.422 13.781 17.984 1 95.62 387 CYS B N 1
ATOM 7519 C CA . CYS B 1 387 ? -17.047 14.25 18.078 1 95.62 387 CYS B CA 1
ATOM 7520 C C . CYS B 1 387 ? -16.984 15.766 18.156 1 95.62 387 CYS B C 1
ATOM 7522 O O . CYS B 1 387 ? -16.109 16.328 18.812 1 95.62 387 CYS B O 1
ATOM 7524 N N . LEU B 1 388 ? -17.891 16.391 17.453 1 94.06 388 LEU B N 1
ATOM 7525 C CA . LEU B 1 388 ? -17.969 17.844 17.516 1 94.06 388 LEU B CA 1
ATOM 7526 C C . LEU B 1 388 ? -18.344 18.297 18.922 1 94.06 388 LEU B C 1
ATOM 7528 O O . LEU B 1 388 ? -17.734 19.234 19.453 1 94.06 388 LEU B O 1
ATOM 7532 N N . PHE B 1 389 ? -19.297 17.625 19.531 1 90.19 389 PHE B N 1
ATOM 7533 C CA . PHE B 1 389 ? -19.75 17.938 20.875 1 90.19 389 PHE B CA 1
ATOM 7534 C C . PHE B 1 389 ? -18.656 17.703 21.891 1 90.19 389 PHE B C 1
ATOM 7536 O O . PHE B 1 389 ? -18.484 18.484 22.828 1 90.19 389 PHE B O 1
ATOM 7543 N N . LYS B 1 390 ? -17.922 16.609 21.703 1 90.31 390 LYS B N 1
ATOM 7544 C CA . LYS B 1 390 ? -16.859 16.266 22.641 1 90.31 390 LYS B CA 1
ATOM 7545 C C . LYS B 1 390 ? -15.539 16.938 22.266 1 90.31 390 LYS B C 1
ATOM 7547 O O . LYS B 1 390 ? -14.562 16.875 23.016 1 90.31 390 LYS B O 1
ATOM 7552 N N . TRP B 1 391 ? -15.516 17.594 21.125 1 90.81 391 TRP B N 1
ATOM 7553 C CA . TRP B 1 391 ? -14.336 18.234 20.547 1 90.81 391 TRP B CA 1
ATOM 7554 C C . TRP B 1 391 ? -13.164 17.25 20.484 1 90.81 391 TRP B C 1
ATOM 7556 O O . TRP B 1 391 ? -12.078 17.531 20.984 1 90.81 391 TRP B O 1
ATOM 7566 N N . LYS B 1 392 ? -13.461 16.094 19.938 1 92.88 392 LYS B N 1
ATOM 7567 C CA . LYS B 1 392 ? -12.492 15.016 19.812 1 92.88 392 LYS B CA 1
ATOM 7568 C C . LYS B 1 392 ? -11.734 15.102 18.484 1 92.88 392 LYS B C 1
ATOM 7570 O O . LYS B 1 392 ? -12.328 14.984 17.422 1 92.88 392 LYS B O 1
ATOM 7575 N N . TRP B 1 393 ? -10.414 15.367 18.547 1 93.12 393 TRP B N 1
ATOM 7576 C CA . TRP B 1 393 ? -9.57 15.508 17.375 1 93.12 393 TRP B CA 1
ATOM 7577 C C . TRP B 1 393 ? -8.414 14.516 17.406 1 93.12 393 TRP B C 1
ATOM 7579 O O . TRP B 1 393 ? -7.965 14.117 18.484 1 93.12 393 TRP B O 1
ATOM 7589 N N . GLY B 1 394 ? -7.949 14.156 16.203 1 95.12 394 GLY B N 1
ATOM 7590 C CA . GLY B 1 394 ? -6.668 13.508 15.984 1 95.12 394 GLY B CA 1
ATOM 7591 C C . GLY B 1 394 ? -6.461 12.289 16.859 1 95.12 394 GLY B C 1
ATOM 7592 O O . GLY B 1 394 ? -5.359 12.055 17.359 1 95.12 394 GLY B O 1
ATOM 7593 N N . THR B 1 395 ? -7.516 11.484 17.172 1 95.81 395 THR B N 1
ATOM 7594 C CA . THR B 1 395 ? -7.453 10.312 18.031 1 95.81 395 THR B CA 1
ATOM 7595 C C . THR B 1 395 ? -6.895 9.109 17.281 1 95.81 395 THR B C 1
ATOM 7597 O O . THR B 1 395 ? -7.422 8.742 16.234 1 95.81 395 THR B O 1
ATOM 7600 N N . ILE B 1 396 ? -5.824 8.586 17.766 1 96.44 396 ILE B N 1
ATOM 7601 C CA . ILE B 1 396 ? -5.18 7.422 17.156 1 96.44 396 ILE B CA 1
ATOM 7602 C C . ILE B 1 396 ? -4.773 6.43 18.25 1 96.44 396 ILE B C 1
ATOM 7604 O O . ILE B 1 396 ? -4.559 6.82 19.391 1 96.44 396 ILE B O 1
ATOM 7608 N N . SER B 1 397 ? -4.758 5.145 17.922 1 97 397 SER B N 1
ATOM 7609 C CA . SER B 1 397 ? -4.289 4.156 18.891 1 97 397 SER B CA 1
ATOM 7610 C C . SER B 1 397 ? -2.859 4.449 19.328 1 97 397 SER B C 1
ATOM 7612 O O . SER B 1 397 ? -2.018 4.824 18.516 1 97 397 SER B O 1
ATOM 7614 N N . ASN B 1 398 ? -2.6 4.344 20.609 1 97.06 398 ASN B N 1
ATOM 7615 C CA . ASN B 1 398 ? -1.281 4.598 21.172 1 97.06 398 ASN B CA 1
ATOM 7616 C C . ASN B 1 398 ? -0.358 3.396 21.016 1 97.06 398 ASN B C 1
ATOM 7618 O O . ASN B 1 398 ? -0.483 2.408 21.734 1 97.06 398 ASN B O 1
ATOM 7622 N N . TYR B 1 399 ? 0.621 3.5 20.156 1 96.31 399 TYR B N 1
ATOM 7623 C CA . TYR B 1 399 ? 1.521 2.389 19.859 1 96.31 399 TYR B CA 1
ATOM 7624 C C . TYR B 1 399 ? 2.449 2.123 21.047 1 96.31 399 TYR B C 1
ATOM 7626 O O . TYR B 1 399 ? 3.092 1.073 21.109 1 96.31 399 TYR B O 1
ATOM 7634 N N . THR B 1 400 ? 2.504 3.078 22.047 1 96.06 400 THR B N 1
ATOM 7635 C CA . THR B 1 400 ? 3.369 2.908 23.203 1 96.06 400 THR B CA 1
ATOM 7636 C C . THR B 1 400 ? 2.57 2.424 24.406 1 96.06 400 THR B C 1
ATOM 7638 O O . THR B 1 400 ? 3.084 2.393 25.531 1 96.06 400 THR B O 1
ATOM 7641 N N . TYR B 1 401 ? 1.323 2.076 24.203 1 96.31 401 TYR B N 1
ATOM 7642 C CA . TYR B 1 401 ? 0.457 1.671 25.312 1 96.31 401 TYR B CA 1
ATOM 7643 C C . TYR B 1 401 ? 1.085 0.533 26.109 1 96.31 401 TYR B C 1
ATOM 7645 O O . TYR B 1 401 ? 1.471 -0.492 25.531 1 96.31 401 TYR B O 1
ATOM 7653 N N . LYS B 1 402 ? 1.314 0.706 27.422 1 94.38 402 LYS B N 1
ATOM 7654 C CA . LYS B 1 402 ? 1.832 -0.248 28.406 1 94.38 402 LYS B CA 1
ATOM 7655 C C . LYS B 1 402 ? 3.264 -0.654 28.062 1 94.38 402 LYS B C 1
ATOM 7657 O O . LYS B 1 402 ? 3.703 -1.751 28.422 1 94.38 402 LYS B O 1
ATOM 7662 N N . TYR B 1 403 ? 3.885 0.223 27.281 1 93.12 403 TYR B N 1
ATOM 7663 C CA . TYR B 1 403 ? 5.273 -0.08 26.953 1 93.12 403 TYR B CA 1
ATOM 7664 C C . TYR B 1 403 ? 6.16 0.037 28.188 1 93.12 403 TYR B C 1
ATOM 7666 O O . TYR B 1 403 ? 6.484 1.144 28.625 1 93.12 403 TYR B O 1
ATOM 7674 N N . SER B 1 404 ? 6.723 -0.978 28.734 1 87.19 404 SER B N 1
ATOM 7675 C CA . SER B 1 404 ? 7.348 -1.052 30.062 1 87.19 404 SER B CA 1
ATOM 7676 C C . SER B 1 404 ? 8.695 -0.332 30.078 1 87.19 404 SER B C 1
ATOM 7678 O O . SER B 1 404 ? 9.078 0.26 31.078 1 87.19 404 SER B O 1
ATOM 7680 N N . SER B 1 405 ? 9.398 -0.334 28.969 1 84.75 405 SER B N 1
ATOM 7681 C CA . SER B 1 405 ? 10.758 0.203 28.969 1 84.75 405 SER B CA 1
ATOM 7682 C C . SER B 1 405 ? 10.75 1.717 28.781 1 84.75 405 SER B C 1
ATOM 7684 O O . SER B 1 405 ? 11.789 2.367 28.922 1 84.75 405 SER B O 1
ATOM 7686 N N . LEU B 1 406 ? 9.633 2.318 28.5 1 88.44 406 LEU B N 1
ATOM 7687 C CA . LEU B 1 406 ? 9.531 3.766 28.359 1 88.44 406 LEU B CA 1
ATOM 7688 C C . LEU B 1 406 ? 9.125 4.418 29.672 1 88.44 406 LEU B C 1
ATOM 7690 O O . LEU B 1 406 ? 8.133 4.016 30.297 1 88.44 406 LEU B O 1
ATOM 7694 N N . ASN B 1 407 ? 9.953 5.293 30.141 1 81.88 407 ASN B N 1
ATOM 7695 C CA . ASN B 1 407 ? 9.719 5.961 31.422 1 81.88 407 ASN B CA 1
ATOM 7696 C C . ASN B 1 407 ? 8.82 7.18 31.266 1 81.88 407 ASN B C 1
ATOM 7698 O O . ASN B 1 407 ? 9.203 8.289 31.625 1 81.88 407 ASN B O 1
ATOM 7702 N N . ASP B 1 408 ? 7.824 7.246 30.531 1 84 408 ASP B N 1
ATOM 7703 C CA . ASP B 1 408 ? 6.805 8.281 30.375 1 84 408 ASP B CA 1
ATOM 7704 C C . ASP B 1 408 ? 5.406 7.719 30.609 1 84 408 ASP B C 1
ATOM 7706 O O . ASP B 1 408 ? 4.688 7.418 29.656 1 84 408 ASP B O 1
ATOM 7710 N N . LYS B 1 409 ? 5.02 7.699 31.781 1 82.19 409 LYS B N 1
ATOM 7711 C CA . LYS B 1 409 ? 3.762 7.062 32.156 1 82.19 409 LYS B CA 1
ATOM 7712 C C . LYS B 1 409 ? 2.566 7.801 31.578 1 82.19 409 LYS B C 1
ATOM 7714 O O . LYS B 1 409 ? 1.534 7.191 31.297 1 82.19 409 LYS B O 1
ATOM 7719 N N . ASN B 1 410 ? 2.768 9.078 31.453 1 81.88 410 ASN B N 1
ATOM 7720 C CA . ASN B 1 410 ? 1.698 9.859 30.844 1 81.88 410 ASN B CA 1
ATOM 7721 C C . ASN B 1 410 ? 1.469 9.461 29.391 1 81.88 410 ASN B C 1
ATOM 7723 O O . ASN B 1 410 ? 0.356 9.586 28.875 1 81.88 410 ASN B O 1
ATOM 7727 N N . LEU B 1 411 ? 2.51 8.992 28.828 1 88.56 411 LEU B N 1
ATOM 7728 C CA . LEU B 1 411 ? 2.422 8.547 27.438 1 88.56 411 LEU B CA 1
ATOM 7729 C C . LEU B 1 411 ? 1.986 7.09 27.359 1 88.56 411 LEU B C 1
ATOM 7731 O O . LEU B 1 411 ? 1.067 6.75 26.609 1 88.56 411 LEU B O 1
ATOM 7735 N N . THR B 1 412 ? 2.477 6.191 28.156 1 93.56 412 THR B N 1
ATOM 7736 C CA . THR B 1 412 ? 2.297 4.75 28.016 1 93.56 412 THR B CA 1
ATOM 7737 C C . THR B 1 412 ? 0.992 4.301 28.656 1 93.56 412 THR B C 1
ATOM 7739 O O . THR B 1 412 ? 0.526 3.186 28.422 1 93.56 412 THR B O 1
ATOM 7742 N N . GLY B 1 413 ? 0.362 5.113 29.469 1 92.5 413 GLY B N 1
ATOM 7743 C CA . GLY B 1 413 ? -0.823 4.723 30.219 1 92.5 413 GLY B CA 1
ATOM 7744 C C . GLY B 1 413 ? -2.109 4.902 29.438 1 92.5 413 GLY B C 1
ATOM 7745 O O . GLY B 1 413 ? -3.166 4.422 29.859 1 92.5 413 GLY B O 1
ATOM 7746 N N . LYS B 1 414 ? -2.043 5.539 28.344 1 92.19 414 LYS B N 1
ATOM 7747 C CA . LYS B 1 414 ? -3.236 5.84 27.547 1 92.19 414 LYS B CA 1
ATOM 7748 C C . LYS B 1 414 ? -3.344 4.922 26.344 1 92.19 414 LYS B C 1
ATOM 7750 O O . LYS B 1 414 ? -2.338 4.617 25.703 1 92.19 414 LYS B O 1
ATOM 7755 N N . GLU B 1 415 ? -4.57 4.508 26.031 1 94.88 415 GLU B N 1
ATOM 7756 C CA . GLU B 1 415 ? -4.805 3.625 24.891 1 94.88 415 GLU B CA 1
ATOM 7757 C C . GLU B 1 415 ? -4.785 4.402 23.578 1 94.88 415 GLU B C 1
ATOM 7759 O O . GLU B 1 415 ? -4.609 3.816 22.516 1 94.88 415 GLU B O 1
ATOM 7764 N N . GLU B 1 416 ? -5.02 5.719 23.766 1 96 416 GLU B N 1
ATOM 7765 C CA . GLU B 1 416 ? -5.117 6.547 22.562 1 96 416 GLU B CA 1
ATOM 7766 C C . GLU B 1 416 ? -4.227 7.781 22.672 1 96 416 GLU B C 1
ATOM 7768 O O . GLU B 1 416 ? -3.936 8.25 23.781 1 96 416 GLU B O 1
ATOM 7773 N N . LEU B 1 417 ? -3.729 8.211 21.562 1 95.19 417 LEU B N 1
ATOM 7774 C CA . LEU B 1 417 ? -3.082 9.508 21.422 1 95.19 417 LEU B CA 1
ATOM 7775 C C . LEU B 1 417 ? -4.051 10.531 20.844 1 95.19 417 LEU B C 1
ATOM 7777 O O . LEU B 1 417 ? -5.027 10.172 20.188 1 95.19 417 LEU B O 1
ATOM 7781 N N . ARG B 1 418 ? -3.826 11.727 21.141 1 93.94 418 ARG B N 1
ATOM 7782 C CA . ARG B 1 418 ? -4.535 12.844 20.531 1 93.94 418 ARG B CA 1
ATOM 7783 C C . ARG B 1 418 ? -3.561 13.828 19.891 1 93.94 418 ARG B C 1
ATOM 7785 O O . ARG B 1 418 ? -2.93 14.625 20.578 1 93.94 418 ARG B O 1
ATOM 7792 N N . LEU B 1 419 ? -3.52 13.812 18.609 1 95.06 419 LEU B N 1
ATOM 7793 C CA . LEU B 1 419 ? -2.586 14.656 17.875 1 95.06 419 LEU B CA 1
ATOM 7794 C C . LEU B 1 419 ? -3.316 15.812 17.203 1 95.06 419 LEU B C 1
ATOM 7796 O O . LEU B 1 419 ? -4.504 15.703 16.875 1 95.06 419 LEU B O 1
ATOM 7800 N N . ALA B 1 420 ? -2.625 16.875 17.031 1 92.94 420 ALA B N 1
ATOM 7801 C CA . ALA B 1 420 ? -3.223 18.062 16.438 1 92.94 420 ALA B CA 1
ATOM 7802 C C . ALA B 1 420 ? -2.189 18.859 15.641 1 92.94 420 ALA B C 1
ATOM 7804 O O . ALA B 1 420 ? -0.998 18.547 15.664 1 92.94 420 ALA B O 1
ATOM 7805 N N . ASP B 1 421 ? -2.643 19.797 14.922 1 94.44 421 ASP B N 1
ATOM 7806 C CA . ASP B 1 421 ? -1.81 20.719 14.172 1 94.44 421 ASP B CA 1
ATOM 7807 C C . ASP B 1 421 ? -0.722 21.328 15.055 1 94.44 421 ASP B C 1
ATOM 7809 O O . ASP B 1 421 ? -1.011 21.844 16.141 1 94.44 421 ASP B O 1
ATOM 7813 N N . ALA B 1 422 ? 0.471 21.328 14.562 1 94.81 422 ALA B N 1
ATOM 7814 C CA . ALA B 1 422 ? 1.608 21.828 15.344 1 94.81 422 ALA B CA 1
ATOM 7815 C C . ALA B 1 422 ? 1.533 23.328 15.531 1 94.81 422 ALA B C 1
ATOM 7817 O O . ALA B 1 422 ? 2.141 23.875 16.453 1 94.81 422 ALA B O 1
ATOM 7818 N N . GLY B 1 423 ? 0.827 23.969 14.672 1 92.62 423 GLY B N 1
ATOM 7819 C CA . GLY B 1 423 ? 0.697 25.422 14.758 1 92.62 423 GLY B CA 1
ATOM 7820 C C . GLY B 1 423 ? 0.116 25.891 16.078 1 92.62 423 GLY B C 1
ATOM 7821 O O . GLY B 1 423 ? 0.315 27.047 16.469 1 92.62 423 GLY B O 1
ATOM 7822 N N . ILE B 1 424 ? -0.557 24.984 16.766 1 89.12 424 ILE B N 1
ATOM 7823 C CA . ILE B 1 424 ? -1.139 25.328 18.062 1 89.12 424 ILE B CA 1
ATOM 7824 C C . ILE B 1 424 ? -0.026 25.594 19.078 1 89.12 424 ILE B C 1
ATOM 7826 O O . ILE B 1 424 ? -0.184 26.422 19.984 1 89.12 424 ILE B O 1
ATOM 7830 N N . ALA B 1 425 ? 1.077 24.938 18.891 1 92 425 ALA B N 1
ATOM 7831 C CA . ALA B 1 425 ? 2.221 25.141 19.781 1 92 425 ALA B CA 1
ATOM 7832 C C . ALA B 1 425 ? 3.178 26.188 19.234 1 92 425 ALA B C 1
ATOM 7834 O O . ALA B 1 425 ? 3.529 27.141 19.922 1 92 425 ALA B O 1
ATOM 7835 N N . MET B 1 426 ? 3.627 26.016 18.094 1 94.75 426 MET B N 1
ATOM 7836 C CA . MET B 1 426 ? 4.508 26.891 17.328 1 94.75 426 MET B CA 1
ATOM 7837 C C . MET B 1 426 ? 4.27 26.734 15.828 1 94.75 426 MET B C 1
ATOM 7839 O O . MET B 1 426 ? 4.379 25.641 15.289 1 94.75 426 MET B O 1
ATOM 7843 N N . ASN B 1 427 ? 3.959 27.75 15.172 1 95.88 427 ASN B N 1
ATOM 7844 C CA . ASN B 1 427 ? 3.529 27.688 13.781 1 95.88 427 ASN B CA 1
ATOM 7845 C C . ASN B 1 427 ? 4.719 27.547 12.828 1 95.88 427 ASN B C 1
ATOM 7847 O O . ASN B 1 427 ? 4.68 28.031 11.703 1 95.88 427 ASN B O 1
ATOM 7851 N N . SER B 1 428 ? 5.746 27.047 13.211 1 97.75 428 SER B N 1
ATOM 7852 C CA . SER B 1 428 ? 6.926 26.625 12.461 1 97.75 428 SER B CA 1
ATOM 7853 C C . SER B 1 428 ? 7.668 25.516 13.188 1 97.75 428 SER B C 1
ATOM 7855 O O . SER B 1 428 ? 7.879 25.594 14.406 1 97.75 428 SER B O 1
ATOM 7857 N N . ALA B 1 429 ? 8.102 24.484 12.523 1 97.5 429 ALA B N 1
ATOM 7858 C CA . ALA B 1 429 ? 8.562 23.266 13.164 1 97.5 429 ALA B CA 1
ATOM 7859 C C . ALA B 1 429 ? 10.055 23.328 13.461 1 97.5 429 ALA B C 1
ATOM 7861 O O . ALA B 1 429 ? 10.805 22.391 13.133 1 97.5 429 ALA B O 1
ATOM 7862 N N . TYR B 1 430 ? 10.5 24.391 14.133 1 98.44 430 TYR B N 1
ATOM 7863 C CA . TYR B 1 430 ? 11.883 24.562 14.562 1 98.44 430 TYR B CA 1
ATOM 7864 C C . TYR B 1 430 ? 12.32 23.391 15.438 1 98.44 430 TYR B C 1
ATOM 7866 O O . TYR B 1 430 ? 13.422 22.859 15.266 1 98.44 430 TYR B O 1
ATOM 7874 N N . PRO B 1 431 ? 11.461 22.906 16.359 1 98 431 PRO B N 1
ATOM 7875 C CA . PRO B 1 431 ? 11.891 21.844 17.266 1 98 431 PRO B CA 1
ATOM 7876 C C . PRO B 1 431 ? 12.328 20.578 16.531 1 98 431 PRO B C 1
ATOM 7878 O O . PRO B 1 431 ? 13.203 19.859 17 1 98 431 PRO B O 1
ATOM 7881 N N . LEU B 1 432 ? 11.734 20.312 15.375 1 98.31 432 LEU B N 1
ATOM 7882 C CA . LEU B 1 432 ? 12.039 19.078 14.656 1 98.31 432 LEU B CA 1
ATOM 7883 C C . LEU B 1 432 ? 13.352 19.203 13.891 1 98.31 432 LEU B C 1
ATOM 7885 O O . LEU B 1 432 ? 14.102 18.234 13.766 1 98.31 432 LEU B O 1
ATOM 7889 N N . VAL B 1 433 ? 13.672 20.391 13.383 1 97.69 433 VAL B N 1
ATOM 7890 C CA . VAL B 1 433 ? 14.867 20.562 12.57 1 97.69 433 VAL B CA 1
ATOM 7891 C C . VAL B 1 433 ? 16.062 20.859 13.469 1 97.69 433 VAL B C 1
ATOM 7893 O O . VAL B 1 433 ? 17.219 20.609 13.086 1 97.69 433 VAL B O 1
ATOM 7896 N N . LEU B 1 434 ? 15.82 21.359 14.672 1 97.25 434 LEU B N 1
ATOM 7897 C CA . LEU B 1 434 ? 16.891 21.766 15.578 1 97.25 434 LEU B CA 1
ATOM 7898 C C . LEU B 1 434 ? 17.359 20.578 16.422 1 97.25 434 LEU B C 1
ATOM 7900 O O . LEU B 1 434 ? 18.219 20.734 17.281 1 97.25 434 LEU B O 1
ATOM 7904 N N . ARG B 1 435 ? 16.781 19.438 16.203 1 96.31 435 ARG B N 1
ATOM 7905 C CA . ARG B 1 435 ? 17.328 18.234 16.812 1 96.31 435 ARG B CA 1
ATOM 7906 C C . ARG B 1 435 ? 18.828 18.109 16.516 1 96.31 435 ARG B C 1
ATOM 7908 O O . ARG B 1 435 ? 19.234 18.203 15.352 1 96.31 435 ARG B O 1
ATOM 7915 N N . PRO B 1 436 ? 19.625 17.844 17.578 1 95.5 436 PRO B N 1
ATOM 7916 C CA . PRO B 1 436 ? 21.062 17.797 17.359 1 95.5 436 PRO B CA 1
ATOM 7917 C C . PRO B 1 436 ? 21.469 16.719 16.344 1 95.5 436 PRO B C 1
ATOM 7919 O O . PRO B 1 436 ? 22.469 16.875 15.633 1 95.5 436 PRO B O 1
ATOM 7922 N N . GLU B 1 437 ? 20.703 15.648 16.25 1 95.62 437 GLU B N 1
ATOM 7923 C CA . GLU B 1 437 ? 21.016 14.516 15.391 1 95.62 437 GLU B CA 1
ATOM 7924 C C . GLU B 1 437 ? 20.984 14.914 13.922 1 95.62 437 GLU B C 1
ATOM 7926 O O . GLU B 1 437 ? 21.594 14.258 13.078 1 95.62 437 GLU B O 1
ATOM 7931 N N . ARG B 1 438 ? 20.297 16.016 13.586 1 97.06 438 ARG B N 1
ATOM 7932 C CA . ARG B 1 438 ? 20.172 16.422 12.188 1 97.06 438 ARG B CA 1
ATOM 7933 C C . ARG B 1 438 ? 21.25 17.422 11.812 1 97.06 438 ARG B C 1
ATOM 7935 O O . ARG B 1 438 ? 21.484 17.688 10.625 1 97.06 438 ARG B O 1
ATOM 7942 N N . GLU B 1 439 ? 21.953 18.016 12.711 1 94.75 439 GLU B N 1
ATOM 7943 C CA . GLU B 1 439 ? 23.125 18.859 12.516 1 94.75 439 GLU B CA 1
ATOM 7944 C C . GLU B 1 439 ? 22.859 19.969 11.5 1 94.75 439 GLU B C 1
ATOM 7946 O O . GLU B 1 439 ? 23.641 20.172 10.578 1 94.75 439 GLU B O 1
ATOM 7951 N N . VAL B 1 440 ? 21.766 20.625 11.688 1 96.94 440 VAL B N 1
ATOM 7952 C CA . VAL B 1 440 ? 21.406 21.703 10.781 1 96.94 440 VAL B CA 1
ATOM 7953 C C . VAL B 1 440 ? 22.266 22.938 11.078 1 96.94 440 VAL B C 1
ATOM 7955 O O . VAL B 1 440 ? 22.422 23.328 12.234 1 96.94 440 VAL B O 1
ATOM 7958 N N . LYS B 1 441 ? 22.781 23.516 9.984 1 95.56 441 LYS B N 1
ATOM 7959 C CA . LYS B 1 441 ? 23.672 24.672 10.141 1 95.56 441 LYS B CA 1
ATOM 7960 C C . LYS B 1 441 ? 23.031 25.938 9.594 1 95.56 441 LYS B C 1
ATOM 7962 O O . LYS B 1 441 ? 23.391 27.047 9.992 1 95.56 441 LYS B O 1
ATOM 7967 N N . LEU B 1 442 ? 22.203 25.828 8.68 1 96.94 442 LEU B N 1
ATOM 7968 C CA . LEU B 1 442 ? 21.484 26.938 8.078 1 96.94 442 LEU B CA 1
ATOM 7969 C C . LEU B 1 442 ? 19.984 26.625 7.973 1 96.94 442 LEU B C 1
ATOM 7971 O O . LEU B 1 442 ? 19.609 25.547 7.516 1 96.94 442 LEU B O 1
ATOM 7975 N N . ILE B 1 443 ? 19.172 27.562 8.414 1 98.44 443 ILE B N 1
ATOM 7976 C CA . ILE B 1 443 ? 17.734 27.406 8.336 1 98.44 443 ILE B CA 1
ATOM 7977 C C . ILE B 1 443 ? 17.141 28.516 7.465 1 98.44 443 ILE B C 1
ATOM 7979 O O . ILE B 1 443 ? 17.344 29.703 7.738 1 98.44 443 ILE B O 1
ATOM 7983 N N . LEU B 1 444 ? 16.562 28.109 6.402 1 98.69 444 LEU B N 1
ATOM 7984 C CA . LEU B 1 444 ? 15.719 29.016 5.625 1 98.69 444 LEU B CA 1
ATOM 7985 C C . LEU B 1 444 ? 14.273 28.969 6.113 1 98.69 444 LEU B C 1
ATOM 7987 O O . LEU B 1 444 ? 13.523 28.062 5.754 1 98.69 444 LEU B O 1
ATOM 7991 N N . SER B 1 445 ? 13.844 29.969 6.91 1 98.75 445 SER B N 1
ATOM 7992 C CA . SER B 1 445 ? 12.539 30 7.551 1 98.75 445 SER B CA 1
ATOM 7993 C C . SER B 1 445 ? 11.57 30.906 6.793 1 98.75 445 SER B C 1
ATOM 7995 O O . SER B 1 445 ? 11.648 32.125 6.895 1 98.75 445 SER B O 1
ATOM 7997 N N . PHE B 1 446 ? 10.664 30.312 6.062 1 98.88 446 PHE B N 1
ATOM 7998 C CA . PHE B 1 446 ? 9.641 31.078 5.344 1 98.88 446 PHE B CA 1
ATOM 7999 C C . PHE B 1 446 ? 8.367 31.172 6.168 1 98.88 446 PHE B C 1
ATOM 8001 O O . PHE B 1 446 ? 7.734 30.172 6.477 1 98.88 446 PHE B O 1
ATOM 8008 N N . ASP B 1 447 ? 7.949 32.375 6.492 1 98.25 447 ASP B N 1
ATOM 8009 C CA . ASP B 1 447 ? 6.793 32.625 7.352 1 98.25 447 ASP B CA 1
ATOM 8010 C C . ASP B 1 447 ? 5.559 32.969 6.523 1 98.25 447 ASP B C 1
ATOM 8012 O O . ASP B 1 447 ? 5.52 34 5.848 1 98.25 447 ASP B O 1
ATOM 8016 N N . PHE B 1 448 ? 4.578 32.125 6.664 1 97.69 448 PHE B N 1
ATOM 8017 C CA . PHE B 1 448 ? 3.316 32.312 5.953 1 97.69 448 PHE B CA 1
ATOM 8018 C C . PHE B 1 448 ? 2.178 32.562 6.93 1 97.69 448 PHE B C 1
ATOM 8020 O O . PHE B 1 448 ? 1.007 32.562 6.547 1 97.69 448 PHE B O 1
ATOM 8027 N N . SER B 1 449 ? 2.498 32.781 8.164 1 93.62 449 SER B N 1
ATOM 8028 C CA . SER B 1 449 ? 1.515 32.875 9.242 1 93.62 449 SER B CA 1
ATOM 8029 C C . SER B 1 449 ? 0.745 34.188 9.164 1 93.62 449 SER B C 1
ATOM 8031 O O . SER B 1 449 ? 1.161 35.125 8.477 1 93.62 449 SER B O 1
ATOM 8033 N N . SER B 1 450 ? -0.378 34.156 9.836 1 90.88 450 SER B N 1
ATOM 8034 C CA . SER B 1 450 ? -1.104 35.406 10.07 1 90.88 450 SER B CA 1
ATOM 8035 C C . SER B 1 450 ? -0.584 36.125 11.312 1 90.88 450 SER B C 1
ATOM 8037 O O . SER B 1 450 ? 0.046 35.5 12.172 1 90.88 450 SER B O 1
ATOM 8039 N N . GLY B 1 451 ? -0.815 37.375 11.344 1 90.31 451 GLY B N 1
ATOM 8040 C CA . GLY B 1 451 ? -0.41 38.156 12.516 1 90.31 451 GLY B CA 1
ATOM 8041 C C . GLY B 1 451 ? 1.025 38.625 12.445 1 90.31 451 GLY B C 1
ATOM 8042 O O . GLY B 1 451 ? 1.472 39.125 11.398 1 90.31 451 GLY B O 1
ATOM 8043 N N . ASN B 1 452 ? 1.739 38.531 13.625 1 94.75 452 ASN B N 1
ATOM 8044 C CA . ASN B 1 452 ? 3.131 38.969 13.711 1 94.75 452 ASN B CA 1
ATOM 8045 C C . ASN B 1 452 ? 4.059 38.031 12.945 1 94.75 452 ASN B C 1
ATOM 8047 O O . ASN B 1 452 ? 4.215 36.844 13.32 1 94.75 452 ASN B O 1
ATOM 8051 N N . PRO B 1 453 ? 4.695 38.562 11.805 1 96.38 453 PRO B N 1
ATOM 8052 C CA . PRO B 1 453 ? 5.516 37.688 10.977 1 96.38 453 PRO B CA 1
ATOM 8053 C C . PRO B 1 453 ? 6.762 37.188 11.703 1 96.38 453 PRO B C 1
ATOM 8055 O O . PRO B 1 453 ? 7.453 36.281 11.211 1 96.38 453 PRO B O 1
ATOM 8058 N N . PHE B 1 454 ? 7.086 37.656 12.898 1 97.19 454 PHE B N 1
ATOM 8059 C CA . PHE B 1 454 ? 8.273 37.281 13.641 1 97.19 454 PHE B CA 1
ATOM 8060 C C . PHE B 1 454 ? 7.91 36.375 14.812 1 97.19 454 PHE B C 1
ATOM 8062 O O . PHE B 1 454 ? 8.789 35.906 15.547 1 97.19 454 PHE B O 1
ATOM 8069 N N . GLU B 1 455 ? 6.609 36.062 14.953 1 96.06 455 GLU B N 1
ATOM 8070 C CA . GLU B 1 455 ? 6.168 35.281 16.094 1 96.06 455 GLU B CA 1
ATOM 8071 C C . GLU B 1 455 ? 6.852 33.906 16.125 1 96.06 455 GLU B C 1
ATOM 8073 O O . GLU B 1 455 ? 7.25 33.438 17.188 1 96.06 455 GLU B O 1
ATOM 8078 N N . THR B 1 456 ? 7.035 33.25 14.984 1 96.19 456 THR B N 1
ATOM 8079 C CA . THR B 1 456 ? 7.613 31.906 14.914 1 96.19 456 THR B CA 1
ATOM 8080 C C . THR B 1 456 ? 9.078 31.938 15.344 1 96.19 456 THR B C 1
ATOM 8082 O O . THR B 1 456 ? 9.539 31.047 16.062 1 96.19 456 THR B O 1
ATOM 8085 N N . VAL B 1 457 ? 9.836 32.969 14.945 1 96.44 457 VAL B N 1
ATOM 8086 C CA . VAL B 1 457 ? 11.242 33.062 15.312 1 96.44 457 VAL B CA 1
ATOM 8087 C C . VAL B 1 457 ? 11.359 33.375 16.812 1 96.44 457 VAL B C 1
ATOM 8089 O O . VAL B 1 457 ? 12.242 32.844 17.484 1 96.44 457 VAL B O 1
ATOM 8092 N N . LYS B 1 458 ? 10.453 34.219 17.266 1 95.94 458 LYS B N 1
ATOM 8093 C CA . LYS B 1 458 ? 10.445 34.562 18.688 1 95.94 458 LYS B CA 1
ATOM 8094 C C . LYS B 1 458 ? 10.18 33.312 19.547 1 95.94 458 LYS B C 1
ATOM 8096 O O . LYS B 1 458 ? 10.836 33.094 20.562 1 95.94 458 LYS B O 1
ATOM 8101 N N . GLU B 1 459 ? 9.219 32.594 19.125 1 95.81 459 GLU B N 1
ATOM 8102 C CA . GLU B 1 459 ? 8.891 31.344 19.812 1 95.81 459 GLU B CA 1
ATOM 8103 C C . GLU B 1 459 ? 10.055 30.359 19.75 1 95.81 459 GLU B C 1
ATOM 8105 O O . GLU B 1 459 ? 10.305 29.625 20.719 1 95.81 459 GLU B O 1
ATOM 8110 N N . ALA B 1 460 ? 10.766 30.328 18.656 1 97 460 ALA B N 1
ATOM 8111 C CA . ALA B 1 460 ? 11.938 29.469 18.516 1 97 460 ALA B CA 1
ATOM 8112 C C . ALA B 1 460 ? 13.039 29.875 19.484 1 97 460 ALA B C 1
ATOM 8114 O O . ALA B 1 460 ? 13.711 29.016 20.062 1 97 460 ALA B O 1
ATOM 8115 N N . VAL B 1 461 ? 13.227 31.188 19.656 1 95.94 461 VAL B N 1
ATOM 8116 C CA . VAL B 1 461 ? 14.203 31.703 20.609 1 95.94 461 VAL B CA 1
ATOM 8117 C C . VAL B 1 461 ? 13.867 31.188 22.016 1 95.94 461 VAL B C 1
ATOM 8119 O O . VAL B 1 461 ? 14.742 30.688 22.719 1 95.94 461 VAL B O 1
ATOM 8122 N N . LEU B 1 462 ? 12.648 31.328 22.359 1 95.12 462 LEU B N 1
ATOM 8123 C CA . LEU B 1 462 ? 12.203 30.906 23.688 1 95.12 462 LEU B CA 1
ATOM 8124 C C . LEU B 1 462 ? 12.367 29.406 23.859 1 95.12 462 LEU B C 1
ATOM 8126 O O . LEU B 1 462 ? 12.836 28.938 24.891 1 95.12 462 LEU B O 1
ATOM 8130 N N . TYR B 1 463 ? 11.945 28.625 22.891 1 96.5 463 TYR B N 1
ATOM 8131 C CA . TYR B 1 463 ? 12.078 27.172 22.906 1 96.5 463 TYR B CA 1
ATOM 8132 C C . TYR B 1 463 ? 13.531 26.75 23.109 1 96.5 463 TYR B C 1
ATOM 8134 O O . TYR B 1 463 ? 13.828 25.891 23.953 1 96.5 463 TYR B O 1
ATOM 8142 N N . CYS B 1 464 ? 14.438 27.328 22.359 1 96.62 464 CYS B N 1
ATOM 8143 C CA . CYS B 1 464 ? 15.852 26.953 22.422 1 96.62 464 CYS B CA 1
ATOM 8144 C C . CYS B 1 464 ? 16.469 27.375 23.75 1 96.62 464 CYS B C 1
ATOM 8146 O O . CYS B 1 464 ? 17.281 26.641 24.312 1 96.62 464 CYS B O 1
ATOM 8148 N N . LYS B 1 465 ? 16.047 28.516 24.203 1 95 465 LYS B N 1
ATOM 8149 C CA . LYS B 1 465 ? 16.531 28.969 25.5 1 95 465 LYS B CA 1
ATOM 8150 C C . LYS B 1 465 ? 16.109 28 26.609 1 95 465 LYS B C 1
ATOM 8152 O O . LYS B 1 465 ? 16.953 27.594 27.422 1 95 465 LYS B O 1
ATOM 8157 N N . GLU B 1 466 ? 14.922 27.609 26.625 1 95.25 466 GLU B N 1
ATOM 8158 C CA . GLU B 1 466 ? 14.375 26.766 27.688 1 95.25 466 GLU B CA 1
ATOM 8159 C C . GLU B 1 466 ? 14.898 25.328 27.578 1 95.25 466 GLU B C 1
ATOM 8161 O O . GLU B 1 466 ? 14.984 24.625 28.578 1 95.25 466 GLU B O 1
ATOM 8166 N N . ASN B 1 467 ? 15.258 24.906 26.422 1 95.69 467 ASN B N 1
ATOM 8167 C CA . ASN B 1 467 ? 15.711 23.547 26.234 1 95.69 467 ASN B CA 1
ATOM 8168 C C . ASN B 1 467 ? 17.219 23.469 26.016 1 95.69 467 ASN B C 1
ATOM 8170 O O . ASN B 1 467 ? 17.75 22.438 25.641 1 95.69 467 ASN B O 1
ATOM 8174 N N . HIS B 1 468 ? 17.938 24.594 26.188 1 95.06 468 HIS B N 1
ATOM 8175 C CA . HIS B 1 468 ? 19.391 24.703 26.141 1 95.06 468 HIS B CA 1
ATOM 8176 C C . HIS B 1 468 ? 19.938 24.25 24.781 1 95.06 468 HIS B C 1
ATOM 8178 O O . HIS B 1 468 ? 20.859 23.453 24.719 1 95.06 468 HIS B O 1
ATOM 8184 N N . LEU B 1 469 ? 19.25 24.719 23.719 1 95.94 469 LEU B N 1
ATOM 8185 C CA . LEU B 1 469 ? 19.688 24.469 22.359 1 95.94 469 LEU B CA 1
ATOM 8186 C C . LEU B 1 469 ? 20.359 25.719 21.781 1 95.94 469 LEU B C 1
ATOM 8188 O O . LEU B 1 469 ? 19.953 26.844 22.078 1 95.94 469 LEU B O 1
ATOM 8192 N N . PRO B 1 470 ? 21.391 25.469 20.984 1 95.75 470 PRO B N 1
ATOM 8193 C CA . PRO B 1 470 ? 22.031 26.625 20.328 1 95.75 470 PRO B CA 1
ATOM 8194 C C . PRO B 1 470 ? 21.094 27.328 19.344 1 95.75 470 PRO B C 1
ATOM 8196 O O . PRO B 1 470 ? 20.438 26.672 18.531 1 95.75 470 PRO B O 1
ATOM 8199 N N . PHE B 1 471 ? 21 28.625 19.438 1 96.38 471 PHE B N 1
ATOM 8200 C CA . PHE B 1 471 ? 20.203 29.484 18.562 1 96.38 471 PHE B CA 1
ATOM 8201 C C . PHE B 1 471 ? 20.734 30.906 18.562 1 96.38 471 PHE B C 1
ATOM 8203 O O . PHE B 1 471 ? 21.328 31.359 19.547 1 96.38 471 PHE B O 1
ATOM 8210 N N . PRO B 1 472 ? 20.656 31.609 17.438 1 95.06 472 PRO B N 1
ATOM 8211 C CA . PRO B 1 472 ? 21.188 32.969 17.438 1 95.06 472 PRO B CA 1
ATOM 8212 C C . PRO B 1 472 ? 20.5 33.875 18.438 1 95.06 472 PRO B C 1
ATOM 8214 O O . PRO B 1 472 ? 19.328 33.688 18.75 1 95.06 472 PRO B O 1
ATOM 8217 N N . ASP B 1 473 ? 21.328 34.781 18.844 1 89.12 473 ASP B N 1
ATOM 8218 C CA . ASP B 1 473 ? 20.766 35.812 19.719 1 89.12 473 ASP B CA 1
ATOM 8219 C C . ASP B 1 473 ? 19.938 36.812 18.906 1 89.12 473 ASP B C 1
ATOM 8221 O O . ASP B 1 473 ? 20.453 37.5 18.016 1 89.12 473 ASP B O 1
ATOM 8225 N N . ILE B 1 474 ? 18.75 36.844 19.125 1 91.88 474 ILE B N 1
ATOM 8226 C CA . ILE B 1 474 ? 17.828 37.688 18.391 1 91.88 474 ILE B CA 1
ATOM 8227 C C . ILE B 1 474 ? 17.188 38.688 19.359 1 91.88 474 ILE B C 1
ATOM 8229 O O . ILE B 1 474 ? 16.641 38.281 20.391 1 91.88 474 ILE B O 1
ATOM 8233 N N . ASP B 1 475 ? 17.344 39.969 19.062 1 89.81 475 ASP B N 1
ATOM 8234 C CA . ASP B 1 475 ? 16.641 41 19.828 1 89.81 475 ASP B CA 1
ATOM 8235 C C . ASP B 1 475 ? 15.18 41.094 19.406 1 89.81 475 ASP B C 1
ATOM 8237 O O . ASP B 1 475 ? 14.828 41.812 18.469 1 89.81 475 ASP B O 1
ATOM 8241 N N . VAL B 1 476 ? 14.367 40.562 20.125 1 87.25 476 VAL B N 1
ATOM 8242 C CA . VAL B 1 476 ? 12.945 40.406 19.828 1 87.25 476 VAL B CA 1
ATOM 8243 C C . VAL B 1 476 ? 12.281 41.781 19.812 1 87.25 476 VAL B C 1
ATOM 8245 O O . VAL B 1 476 ? 11.367 42.031 19.016 1 87.25 476 VAL B O 1
ATOM 8248 N N . SER B 1 477 ? 12.664 42.625 20.641 1 88.31 477 SER B N 1
ATOM 8249 C CA . SER B 1 477 ? 12.078 43.938 20.719 1 88.31 477 SER B CA 1
ATOM 8250 C C . SER B 1 477 ? 12.359 44.75 19.453 1 88.31 477 SER B C 1
ATOM 8252 O O . SER B 1 477 ? 11.508 45.5 18.984 1 88.31 477 SER B O 1
ATOM 8254 N N . GLU B 1 478 ? 13.508 44.594 18.969 1 88.81 478 GLU B N 1
ATOM 8255 C CA . GLU B 1 478 ? 13.891 45.281 17.75 1 88.81 478 GLU B CA 1
ATOM 8256 C C . GLU B 1 478 ? 13.102 44.781 16.547 1 88.81 478 GLU B C 1
ATOM 8258 O O . GLU B 1 478 ? 12.758 45.531 15.648 1 88.81 478 GLU B O 1
ATOM 8263 N N . LEU B 1 479 ? 12.836 43.5 16.547 1 91.5 479 LEU B N 1
ATOM 8264 C CA . LEU B 1 479 ? 12.102 42.906 15.438 1 91.5 479 LEU B CA 1
ATOM 8265 C C . LEU B 1 479 ? 10.672 43.406 15.383 1 91.5 479 LEU B C 1
ATOM 8267 O O . LEU B 1 479 ? 10.125 43.625 14.297 1 91.5 479 LEU B O 1
ATOM 8271 N N . ASP B 1 480 ? 10.062 43.594 16.5 1 91.31 480 ASP B N 1
ATOM 8272 C CA . ASP B 1 480 ? 8.648 43.969 16.594 1 91.31 480 ASP B CA 1
ATOM 8273 C C . ASP B 1 480 ? 8.406 45.375 16.031 1 91.31 480 ASP B C 1
ATOM 8275 O O . ASP B 1 480 ? 7.277 45.719 15.672 1 91.31 480 ASP B O 1
ATOM 8279 N N . LYS B 1 481 ? 9.461 46.156 15.977 1 91.56 481 LYS B N 1
ATOM 8280 C CA . LYS B 1 481 ? 9.336 47.5 15.414 1 91.56 481 LYS B CA 1
ATOM 8281 C C . LYS B 1 481 ? 8.977 47.438 13.938 1 91.56 481 LYS B C 1
ATOM 8283 O O . LYS B 1 481 ? 8.359 48.344 13.406 1 91.56 481 LYS B O 1
ATOM 8288 N N . SER B 1 482 ? 9.344 46.344 13.32 1 91.88 482 SER B N 1
ATOM 8289 C CA . SER B 1 482 ? 9.125 46.219 11.875 1 91.88 482 SER B CA 1
ATOM 8290 C C . SER B 1 482 ? 7.988 45.25 11.57 1 91.88 482 SER B C 1
ATOM 8292 O O . SER B 1 482 ? 7.812 44.844 10.422 1 91.88 482 SER B O 1
ATOM 8294 N N . LYS B 1 483 ? 7.219 44.875 12.547 1 94.31 483 LYS B N 1
ATOM 8295 C CA . LYS B 1 483 ? 6.227 43.812 12.367 1 94.31 483 LYS B CA 1
ATOM 8296 C C . LYS B 1 483 ? 5.164 44.219 11.352 1 94.31 483 LYS B C 1
ATOM 8298 O O . LYS B 1 483 ? 4.609 43.375 10.648 1 94.31 483 LYS B O 1
ATOM 8303 N N . ASP B 1 484 ? 4.809 45.531 11.234 1 94.75 484 ASP B N 1
ATOM 8304 C CA . ASP B 1 484 ? 3.756 46 10.336 1 94.75 484 ASP B CA 1
ATOM 8305 C C . ASP B 1 484 ? 4.316 46.281 8.945 1 94.75 484 ASP B C 1
ATOM 8307 O O . ASP B 1 484 ? 3.561 46.406 7.977 1 94.75 484 ASP B O 1
ATOM 8311 N N . SER B 1 485 ? 5.609 46.5 8.891 1 94.94 485 SER B N 1
ATOM 8312 C CA . SER B 1 485 ? 6.285 46.781 7.633 1 94.94 485 SER B CA 1
ATOM 8313 C C . SER B 1 485 ? 7.617 46.062 7.543 1 94.94 485 SER B C 1
ATOM 8315 O O . SER B 1 485 ? 8.664 46.656 7.375 1 94.94 485 SER B O 1
ATOM 8317 N N . PRO B 1 486 ? 7.516 44.781 7.547 1 96.88 486 PRO B N 1
ATOM 8318 C CA . PRO B 1 486 ? 8.766 44.031 7.531 1 96.88 486 PRO B CA 1
ATOM 8319 C C . PRO B 1 486 ? 9.469 44.062 6.18 1 96.88 486 PRO B C 1
ATOM 8321 O O . PRO B 1 486 ? 8.828 44.344 5.156 1 96.88 486 PRO B O 1
ATOM 8324 N N . TYR B 1 487 ? 10.773 43.812 6.207 1 96.12 487 TYR B N 1
ATOM 8325 C CA . TYR B 1 487 ? 11.516 43.531 4.984 1 96.12 487 TYR B CA 1
ATOM 8326 C C . TYR B 1 487 ? 11.336 42.094 4.543 1 96.12 487 TYR B C 1
ATOM 8328 O O . TYR B 1 487 ? 10.688 41.312 5.23 1 96.12 487 TYR B O 1
ATOM 8336 N N . ASP B 1 488 ? 11.883 41.781 3.363 1 97.38 488 ASP B N 1
ATOM 8337 C CA . ASP B 1 488 ? 11.617 40.469 2.775 1 97.38 488 ASP B CA 1
ATOM 8338 C C . ASP B 1 488 ? 12.609 39.438 3.283 1 97.38 488 ASP B C 1
ATOM 8340 O O . ASP B 1 488 ? 12.477 38.25 2.986 1 97.38 488 ASP B O 1
ATOM 8344 N N . CYS B 1 489 ? 13.633 39.875 4.121 1 98.06 489 CYS B N 1
ATOM 8345 C CA . CYS B 1 489 ? 14.586 38.906 4.633 1 98.06 489 CYS B CA 1
ATOM 8346 C C . CYS B 1 489 ? 15.32 39.438 5.859 1 98.06 489 CYS B C 1
ATOM 8348 O O . CYS B 1 489 ? 15.68 40.625 5.906 1 98.06 489 CYS B O 1
ATOM 8350 N N . TYR B 1 490 ? 15.508 38.625 6.84 1 96.94 490 TYR B N 1
ATOM 8351 C CA . TYR B 1 490 ? 16.297 38.875 8.039 1 96.94 490 TYR B CA 1
ATOM 8352 C C . TYR B 1 490 ? 17.297 37.75 8.273 1 96.94 490 TYR B C 1
ATOM 8354 O O . TYR B 1 490 ? 16.969 36.594 8.117 1 96.94 490 TYR B O 1
ATOM 8362 N N . VAL B 1 491 ? 18.562 38.094 8.594 1 96.5 491 VAL B N 1
ATOM 8363 C CA . VAL B 1 491 ? 19.594 37.094 8.836 1 96.5 491 VAL B CA 1
ATOM 8364 C C . VAL B 1 491 ? 20.062 37.156 10.289 1 96.5 491 VAL B C 1
ATOM 8366 O O . VAL B 1 491 ? 20.5 38.219 10.742 1 96.5 491 VAL B O 1
ATOM 8369 N N . PHE B 1 492 ? 19.891 36.125 10.984 1 96.25 492 PHE B N 1
ATOM 8370 C CA . PHE B 1 492 ? 20.328 36.031 12.367 1 96.25 492 PHE B CA 1
ATOM 8371 C C . PHE B 1 492 ? 21.5 35.031 12.484 1 96.25 492 PHE B C 1
ATOM 8373 O O . PHE B 1 492 ? 21.375 33.875 12.133 1 96.25 492 PHE B O 1
ATOM 8380 N N . GLN B 1 493 ? 22.594 35.5 12.977 1 92.19 493 GLN B N 1
ATOM 8381 C CA . GLN B 1 493 ? 23.797 34.688 13.109 1 92.19 493 GLN B CA 1
ATOM 8382 C C . GLN B 1 493 ? 24.281 34.656 14.555 1 92.19 493 GLN B C 1
ATOM 8384 O O . GLN B 1 493 ? 24.094 35.625 15.297 1 92.19 493 GLN B O 1
ATOM 8389 N N . GLY B 1 494 ? 24.641 33.562 14.992 1 84.56 494 GLY B N 1
ATOM 8390 C CA . GLY B 1 494 ? 25.266 33.406 16.297 1 84.56 494 GLY B CA 1
ATOM 8391 C C . GLY B 1 494 ? 26.516 32.562 16.281 1 84.56 494 GLY B C 1
ATOM 8392 O O . GLY B 1 494 ? 26.922 32.062 15.219 1 84.56 494 GLY B O 1
ATOM 8393 N N . HIS B 1 495 ? 27.141 32.562 17.531 1 83.56 495 HIS B N 1
ATOM 8394 C CA . HIS B 1 495 ? 28.328 31.719 17.688 1 83.56 495 HIS B CA 1
ATOM 8395 C C . HIS B 1 495 ? 27.938 30.266 17.938 1 83.56 495 HIS B C 1
ATOM 8397 O O . HIS B 1 495 ? 27.172 29.969 18.859 1 83.56 495 HIS B O 1
ATOM 8403 N N . ASP B 1 496 ? 28.406 29.312 17.188 1 87.44 496 ASP B N 1
ATOM 8404 C CA . ASP B 1 496 ? 28.203 27.875 17.312 1 87.44 496 ASP B CA 1
ATOM 8405 C C . ASP B 1 496 ? 26.719 27.516 17.266 1 87.44 496 ASP B C 1
ATOM 8407 O O . ASP B 1 496 ? 26.219 26.75 18.094 1 87.44 496 ASP B O 1
ATOM 8411 N N . SER B 1 497 ? 25.906 28.266 16.594 1 93.69 497 SER B N 1
ATOM 8412 C CA . SER B 1 497 ? 24.484 28.047 16.375 1 93.69 497 SER B CA 1
ATOM 8413 C C . SER B 1 497 ? 24.141 28.094 14.883 1 93.69 497 SER B C 1
ATOM 8415 O O . SER B 1 497 ? 24.906 28.625 14.086 1 93.69 497 SER B O 1
ATOM 8417 N N . PRO B 1 498 ? 23.062 27.516 14.531 1 95.38 498 PRO B N 1
ATOM 8418 C CA . PRO B 1 498 ? 22.672 27.641 13.133 1 95.38 498 PRO B CA 1
ATOM 8419 C C . PRO B 1 498 ? 22.375 29.078 12.727 1 95.38 498 PRO B C 1
ATOM 8421 O O . PRO B 1 498 ? 21.906 29.875 13.555 1 95.38 498 PRO B O 1
ATOM 8424 N N . THR B 1 499 ? 22.75 29.422 11.523 1 96.5 499 THR B N 1
ATOM 8425 C CA . THR B 1 499 ? 22.281 30.672 10.938 1 96.5 499 THR B CA 1
ATOM 8426 C C . THR B 1 499 ? 20.812 30.562 10.531 1 96.5 499 THR B C 1
ATOM 8428 O O . THR B 1 499 ? 20.391 29.547 9.977 1 96.5 499 THR B O 1
ATOM 8431 N N . VAL B 1 500 ? 20 31.578 10.898 1 97.81 500 VAL B N 1
ATOM 8432 C CA . VAL B 1 500 ? 18.578 31.578 10.547 1 97.81 500 VAL B CA 1
ATOM 8433 C C . VAL B 1 500 ? 18.281 32.719 9.609 1 97.81 500 VAL B C 1
ATOM 8435 O O . VAL B 1 500 ? 18.531 33.906 9.938 1 97.81 500 VAL B O 1
ATOM 8438 N N . MET B 1 501 ? 17.875 32.438 8.445 1 98.19 501 MET B N 1
ATOM 8439 C CA . MET B 1 501 ? 17.297 33.406 7.543 1 98.19 501 MET B CA 1
ATOM 8440 C C . MET B 1 501 ? 15.781 33.375 7.566 1 98.19 501 MET B C 1
ATOM 8442 O O . MET B 1 501 ? 15.188 32.312 7.367 1 98.19 501 MET B O 1
ATOM 8446 N N . HIS B 1 502 ? 15.148 34.469 7.867 1 98.25 502 HIS B N 1
ATOM 8447 C CA . HIS B 1 502 ? 13.703 34.562 8.031 1 98.25 502 HIS B CA 1
ATOM 8448 C C . HIS B 1 502 ? 13.07 35.406 6.941 1 98.25 502 HIS B C 1
ATOM 8450 O O . HIS B 1 502 ? 13.516 36.531 6.695 1 98.25 502 HIS B O 1
ATOM 8456 N N . PHE B 1 503 ? 12.039 34.844 6.293 1 98.69 503 PHE B N 1
ATOM 8457 C CA . PHE B 1 503 ? 11.43 35.5 5.137 1 98.69 503 PHE B CA 1
ATOM 8458 C C . PHE B 1 503 ? 9.938 35.719 5.367 1 98.69 503 PHE B C 1
ATOM 8460 O O . PHE B 1 503 ? 9.125 34.844 5.102 1 98.69 503 PHE B O 1
ATOM 8467 N N . PRO B 1 504 ? 9.516 36.938 5.809 1 98.06 504 PRO B N 1
ATOM 8468 C CA . PRO B 1 504 ? 8.086 37.219 5.875 1 98.06 504 PRO B CA 1
ATOM 8469 C C . PRO B 1 504 ? 7.422 37.25 4.5 1 98.06 504 PRO B C 1
ATOM 8471 O O . PRO B 1 504 ? 7.949 37.844 3.559 1 98.06 504 PRO B O 1
ATOM 8474 N N . LEU B 1 505 ? 6.32 36.594 4.348 1 98.44 505 LEU B N 1
ATOM 8475 C CA . LEU B 1 505 ? 5.656 36.469 3.053 1 98.44 505 LEU B CA 1
ATOM 8476 C C . LEU B 1 505 ? 5.293 37.844 2.498 1 98.44 505 LEU B C 1
ATOM 8478 O O . LEU B 1 505 ? 5.652 38.188 1.369 1 98.44 505 LEU B O 1
ATOM 8482 N N . PHE B 1 506 ? 4.488 38.562 3.252 1 98.06 506 PHE B N 1
ATOM 8483 C CA . PHE B 1 506 ? 4.113 39.906 2.857 1 98.06 506 PHE B CA 1
ATOM 8484 C C . PHE B 1 506 ? 5.047 40.938 3.486 1 98.06 506 PHE B C 1
ATOM 8486 O O . PHE B 1 506 ? 5.215 40.969 4.707 1 98.06 506 PHE B O 1
ATOM 8493 N N . ASN B 1 507 ? 5.609 41.75 2.75 1 97.81 507 ASN B N 1
ATOM 8494 C CA . ASN B 1 507 ? 6.617 42.688 3.203 1 97.81 507 ASN B CA 1
ATOM 8495 C C . ASN B 1 507 ? 6.648 43.938 2.324 1 97.81 507 ASN B C 1
ATOM 8497 O O . ASN B 1 507 ? 5.938 44 1.319 1 97.81 507 ASN B O 1
ATOM 8501 N N . THR B 1 508 ? 7.523 44.812 2.646 1 96.62 508 THR B N 1
ATOM 8502 C CA . THR B 1 508 ? 7.52 46.125 2.004 1 96.62 508 THR B CA 1
ATOM 8503 C C . THR B 1 508 ? 8.164 46.062 0.62 1 96.62 508 THR B C 1
ATOM 8505 O O . THR B 1 508 ? 8.023 46.969 -0.185 1 96.62 508 THR B O 1
ATOM 8508 N N . VAL B 1 509 ? 8.844 44.969 0.287 1 96.25 509 VAL B N 1
ATOM 8509 C CA . VAL B 1 509 ? 9.508 44.844 -1.004 1 96.25 509 VAL B CA 1
ATOM 8510 C C . VAL B 1 509 ? 8.539 44.281 -2.033 1 96.25 509 VAL B C 1
ATOM 8512 O O . VAL B 1 509 ? 8.359 44.844 -3.111 1 96.25 509 VAL B O 1
ATOM 8515 N N . ASN B 1 510 ? 7.871 43.188 -1.706 1 93.5 510 ASN B N 1
ATOM 8516 C CA . ASN B 1 510 ? 6.996 42.562 -2.684 1 93.5 510 ASN B CA 1
ATOM 8517 C C . ASN B 1 510 ? 5.605 43.188 -2.684 1 93.5 510 ASN B C 1
ATOM 8519 O O . ASN B 1 510 ? 4.879 43.094 -3.678 1 93.5 510 ASN B O 1
ATOM 8523 N N . CYS B 1 511 ? 5.18 43.75 -1.505 1 93.25 511 CYS B N 1
ATOM 8524 C CA . CYS B 1 511 ? 3.857 44.344 -1.394 1 93.25 511 CYS B CA 1
ATOM 8525 C C . CYS B 1 511 ? 3.945 45.875 -1.425 1 93.25 511 CYS B C 1
ATOM 8527 O O . CYS B 1 511 ? 2.924 46.562 -1.518 1 93.25 511 CYS B O 1
ATOM 8529 N N . LYS B 1 512 ? 5.098 46.375 -1.277 1 92.12 512 LYS B N 1
ATOM 8530 C CA . LYS B 1 512 ? 5.293 47.812 -1.161 1 92.12 512 LYS B CA 1
ATOM 8531 C C . LYS B 1 512 ? 4.539 48.375 0.041 1 92.12 512 LYS B C 1
ATOM 8533 O O . LYS B 1 512 ? 4.68 47.875 1.159 1 92.12 512 LYS B O 1
ATOM 8538 N N . ASP B 1 513 ? 3.654 49.375 -0.217 1 91.44 513 ASP B N 1
ATOM 8539 C CA . ASP B 1 513 ? 2.947 50 0.894 1 91.44 513 ASP B CA 1
ATOM 8540 C C . ASP B 1 513 ? 1.615 49.312 1.163 1 91.44 513 ASP B C 1
ATOM 8542 O O . ASP B 1 513 ? 0.792 49.812 1.931 1 91.44 513 ASP B O 1
ATOM 8546 N N . LYS B 1 514 ? 1.489 48.125 0.711 1 95.88 514 LYS B N 1
ATOM 8547 C CA . LYS B 1 514 ? 0.188 47.469 0.796 1 95.88 514 LYS B CA 1
ATOM 8548 C C . LYS B 1 514 ? 0.262 46.219 1.653 1 95.88 514 LYS B C 1
ATOM 8550 O O . LYS B 1 514 ? -0.47 45.25 1.416 1 95.88 514 LYS B O 1
ATOM 8555 N N . VAL B 1 515 ? 1.146 46.125 2.549 1 96.25 515 VAL B N 1
ATOM 8556 C CA . VAL B 1 515 ? 1.339 44.969 3.389 1 96.25 515 VAL B CA 1
ATOM 8557 C C . VAL B 1 515 ? 0.051 44.656 4.148 1 96.25 515 VAL B C 1
ATOM 8559 O O . VAL B 1 515 ? -0.411 43.5 4.164 1 96.25 515 VAL B O 1
ATOM 8562 N N . ALA B 1 516 ? -0.525 45.625 4.781 1 95.38 516 ALA B N 1
ATOM 8563 C CA . ALA B 1 516 ? -1.753 45.438 5.547 1 95.38 516 ALA B CA 1
ATOM 8564 C C . ALA B 1 516 ? -2.895 44.969 4.652 1 95.38 516 ALA B C 1
ATOM 8566 O O . ALA B 1 516 ? -3.707 44.125 5.062 1 95.38 516 ALA B O 1
ATOM 8567 N N . GLU B 1 517 ? -3.008 45.562 3.514 1 95.94 517 GLU B N 1
ATOM 8568 C CA . GLU B 1 517 ? -4.047 45.156 2.562 1 95.94 517 GLU B CA 1
ATOM 8569 C C . GLU B 1 517 ? -3.904 43.719 2.148 1 95.94 517 GLU B C 1
ATOM 8571 O O . GLU B 1 517 ? -4.898 43 2.053 1 95.94 517 GLU B O 1
ATOM 8576 N N . TRP B 1 518 ? -2.736 43.281 1.844 1 96.62 518 TRP B N 1
ATOM 8577 C CA . TRP B 1 518 ? -2.488 41.906 1.456 1 96.62 518 TRP B CA 1
ATOM 8578 C C . TRP B 1 518 ? -2.816 40.938 2.602 1 96.62 518 TRP B C 1
ATOM 8580 O O . TRP B 1 518 ? -3.398 39.875 2.383 1 96.62 518 TRP B O 1
ATOM 8590 N N . ARG B 1 519 ? -2.418 41.281 3.785 1 95.5 519 ARG B N 1
ATOM 8591 C CA . ARG B 1 519 ? -2.705 40.438 4.953 1 95.5 519 ARG B CA 1
ATOM 8592 C C . ARG B 1 519 ? -4.207 40.25 5.121 1 95.5 519 ARG B C 1
ATOM 8594 O O . ARG B 1 519 ? -4.648 39.188 5.539 1 95.5 519 ARG B O 1
ATOM 8601 N N . GLU B 1 520 ? -4.93 41.25 4.828 1 93.94 520 GLU B N 1
ATOM 8602 C CA . GLU B 1 520 ? -6.387 41.156 4.922 1 93.94 520 GLU B CA 1
ATOM 8603 C C . GLU B 1 520 ? -6.965 40.344 3.777 1 93.94 520 GLU B C 1
ATOM 8605 O O . GLU B 1 520 ? -7.875 39.531 3.984 1 93.94 520 GLU B O 1
ATOM 8610 N N . GLN B 1 521 ? -6.465 40.562 2.648 1 94.81 521 GLN B N 1
ATOM 8611 C CA . GLN B 1 521 ? -6.977 39.906 1.451 1 94.81 521 GLN B CA 1
ATOM 8612 C C . GLN B 1 521 ? -6.699 38.406 1.484 1 94.81 521 GLN B C 1
ATOM 8614 O O . GLN B 1 521 ? -7.52 37.625 1.031 1 94.81 521 GLN B O 1
ATOM 8619 N N . TYR B 1 522 ? -5.562 38.062 1.94 1 95.44 522 TYR B N 1
ATOM 8620 C CA . TYR B 1 522 ? -5.148 36.656 1.957 1 95.44 522 TYR B CA 1
ATOM 8621 C C . TYR B 1 522 ? -5.137 36.125 3.379 1 95.44 522 TYR B C 1
ATOM 8623 O O . TYR B 1 522 ? -4.141 35.531 3.816 1 95.44 522 TYR B O 1
ATOM 8631 N N . SER B 1 523 ? -6.219 36.219 3.994 1 90.31 523 SER B N 1
ATOM 8632 C CA . SER B 1 523 ? -6.359 35.75 5.371 1 90.31 523 SER B CA 1
ATOM 8633 C C . SER B 1 523 ? -6.215 34.219 5.457 1 90.31 523 SER B C 1
ATOM 8635 O O . SER B 1 523 ? -6.523 33.5 4.5 1 90.31 523 SER B O 1
ATOM 8637 N N . THR B 1 524 ? -5.738 33.75 6.637 1 87.06 524 THR B N 1
ATOM 8638 C CA . THR B 1 524 ? -5.52 32.344 6.879 1 87.06 524 THR B CA 1
ATOM 8639 C C . THR B 1 524 ? -6.844 31.578 6.883 1 87.06 524 THR B C 1
ATOM 8641 O O . THR B 1 524 ? -6.875 30.359 6.648 1 87.06 524 THR B O 1
ATOM 8644 N N . LEU B 1 525 ? -7.934 32.188 7.094 1 83.06 525 LEU B N 1
ATOM 8645 C CA . LEU B 1 525 ? -9.242 31.578 7.25 1 83.06 525 LEU B CA 1
ATOM 8646 C C . LEU B 1 525 ? -9.922 31.391 5.895 1 83.06 525 LEU B C 1
ATOM 8648 O O . LEU B 1 525 ? -10.922 30.672 5.789 1 83.06 525 LEU B O 1
ATOM 8652 N N . LYS B 1 526 ? -9.297 31.938 4.875 1 87.38 526 LYS B N 1
ATOM 8653 C CA . LYS B 1 526 ? -9.898 31.797 3.549 1 87.38 526 LYS B CA 1
ATOM 8654 C C . LYS B 1 526 ? -9.766 30.359 3.047 1 87.38 526 LYS B C 1
ATOM 8656 O O . LYS B 1 526 ? -8.695 29.75 3.148 1 87.38 526 LYS B O 1
ATOM 8661 N N . VAL B 1 527 ? -10.875 29.938 2.445 1 87.69 527 VAL B N 1
ATOM 8662 C CA . VAL B 1 527 ? -10.914 28.516 2.088 1 87.69 527 VAL B CA 1
ATOM 8663 C C . VAL B 1 527 ? -10.82 28.359 0.571 1 87.69 527 VAL B C 1
ATOM 8665 O O . VAL B 1 527 ? -10.766 27.25 0.055 1 87.69 527 VAL B O 1
ATOM 8668 N N . SER B 1 528 ? -10.789 29.469 -0.125 1 92.19 528 SER B N 1
ATOM 8669 C CA . SER B 1 528 ? -10.641 29.438 -1.577 1 92.19 528 SER B CA 1
ATOM 8670 C C . SER B 1 528 ? -10.07 30.75 -2.104 1 92.19 528 SER B C 1
ATOM 8672 O O . SER B 1 528 ? -10.219 31.797 -1.467 1 92.19 528 SER B O 1
ATOM 8674 N N . TYR B 1 529 ? -9.383 30.641 -3.188 1 95 529 TYR B N 1
ATOM 8675 C CA . TYR B 1 529 ? -8.852 31.797 -3.896 1 95 529 TYR B CA 1
ATOM 8676 C C . TYR B 1 529 ? -9.203 31.75 -5.379 1 95 529 TYR B C 1
ATOM 8678 O O . TYR B 1 529 ? -9.289 30.656 -5.957 1 95 529 TYR B O 1
ATOM 8686 N N . LYS B 1 530 ? -9.406 32.938 -5.945 1 95.31 530 LYS B N 1
ATOM 8687 C CA . LYS B 1 530 ? -9.523 33 -7.398 1 95.31 530 LYS B CA 1
ATOM 8688 C C . LYS B 1 530 ? -8.18 32.75 -8.07 1 95.31 530 LYS B C 1
ATOM 8690 O O . LYS B 1 530 ? -7.133 32.812 -7.422 1 95.31 530 LYS B O 1
ATOM 8695 N N . GLU B 1 531 ? -8.266 32.5 -9.328 1 96.5 531 GLU B N 1
ATOM 8696 C CA . GLU B 1 531 ? -7.062 32.156 -10.086 1 96.5 531 GLU B CA 1
ATOM 8697 C C . GLU B 1 531 ? -6.004 33.25 -9.961 1 96.5 531 GLU B C 1
ATOM 8699 O O . GLU B 1 531 ? -4.832 32.969 -9.711 1 96.5 531 GLU B O 1
ATOM 8704 N N . GLN B 1 532 ? -6.465 34.469 -10.125 1 96.69 532 GLN B N 1
ATOM 8705 C CA . GLN B 1 532 ? -5.52 35.594 -10.07 1 96.69 532 GLN B CA 1
ATOM 8706 C C . GLN B 1 532 ? -4.93 35.719 -8.672 1 96.69 532 GLN B C 1
ATOM 8708 O O . GLN B 1 532 ? -3.768 36.125 -8.523 1 96.69 532 GLN B O 1
ATOM 8713 N N . GLU B 1 533 ? -5.703 35.5 -7.676 1 97.19 533 GLU B N 1
ATOM 8714 C CA . GLU B 1 533 ? -5.215 35.562 -6.301 1 97.19 533 GLU B CA 1
ATOM 8715 C C . GLU B 1 533 ? -4.133 34.531 -6.059 1 97.19 533 GLU B C 1
ATOM 8717 O O . GLU B 1 533 ? -3.135 34.781 -5.387 1 97.19 533 GLU B O 1
ATOM 8722 N N . VAL B 1 534 ? -4.344 33.312 -6.582 1 97.75 534 VAL B N 1
ATOM 8723 C CA . VAL B 1 534 ? -3.355 32.219 -6.469 1 97.75 534 VAL B CA 1
ATOM 8724 C C . VAL B 1 534 ? -2.051 32.656 -7.137 1 97.75 534 VAL B C 1
ATOM 8726 O O . VAL B 1 534 ? -0.971 32.5 -6.562 1 97.75 534 VAL B O 1
ATOM 8729 N N . LYS B 1 535 ? -2.156 33.219 -8.305 1 97.12 535 LYS B N 1
ATOM 8730 C CA . LYS B 1 535 ? -0.985 33.656 -9.062 1 97.12 535 LYS B CA 1
ATOM 8731 C C . LYS B 1 535 ? -0.24 34.781 -8.32 1 97.12 535 LYS B C 1
ATOM 8733 O O . LYS B 1 535 ? 0.992 34.781 -8.289 1 97.12 535 LYS B O 1
ATOM 8738 N N . ASN B 1 536 ? -1.008 35.719 -7.777 1 97 536 ASN B N 1
ATOM 8739 C CA . ASN B 1 536 ? -0.402 36.781 -7.008 1 97 536 ASN B CA 1
ATOM 8740 C C . ASN B 1 536 ? 0.362 36.25 -5.797 1 97 536 ASN B C 1
ATOM 8742 O O . ASN B 1 536 ? 1.462 36.719 -5.5 1 97 536 ASN B O 1
ATOM 8746 N N . LEU B 1 537 ? -0.264 35.344 -5.133 1 97.38 537 LEU B N 1
ATOM 8747 C CA . LEU B 1 537 ? 0.366 34.781 -3.957 1 97.38 537 LEU B CA 1
ATOM 8748 C C . LEU B 1 537 ? 1.643 34.031 -4.34 1 97.38 537 LEU B C 1
ATOM 8750 O O . LEU B 1 537 ? 2.652 34.125 -3.637 1 97.38 537 LEU B O 1
ATOM 8754 N N . LEU B 1 538 ? 1.589 33.25 -5.402 1 98.12 538 LEU B N 1
ATOM 8755 C CA . LEU B 1 538 ? 2.77 32.562 -5.918 1 98.12 538 LEU B CA 1
ATOM 8756 C C . LEU B 1 538 ? 3.887 33.562 -6.219 1 98.12 538 LEU B C 1
ATOM 8758 O O . LEU B 1 538 ? 5.035 33.344 -5.82 1 98.12 538 LEU B O 1
ATOM 8762 N N . GLU B 1 539 ? 3.531 34.625 -6.871 1 97.62 539 GLU B N 1
ATOM 8763 C CA . GLU B 1 539 ? 4.531 35.594 -7.277 1 97.62 539 GLU B CA 1
ATOM 8764 C C . GLU B 1 539 ? 5.148 36.281 -6.062 1 97.62 539 GLU B C 1
ATOM 8766 O O . GLU B 1 539 ? 6.344 36.594 -6.055 1 97.62 539 GLU B O 1
ATOM 8771 N N . ALA B 1 540 ? 4.336 36.625 -5.098 1 97.88 540 ALA B N 1
ATOM 8772 C CA . ALA B 1 540 ? 4.859 37.219 -3.877 1 97.88 540 ALA B CA 1
ATOM 8773 C C . ALA B 1 540 ? 5.902 36.312 -3.221 1 97.88 540 ALA B C 1
ATOM 8775 O O . ALA B 1 540 ? 6.949 36.812 -2.771 1 97.88 540 ALA B O 1
ATOM 8776 N N . ALA B 1 541 ? 5.609 35.062 -3.131 1 98.38 541 ALA B N 1
ATOM 8777 C CA . ALA B 1 541 ? 6.52 34.094 -2.531 1 98.38 541 ALA B CA 1
ATOM 8778 C C . ALA B 1 541 ? 7.785 33.938 -3.369 1 98.38 541 ALA B C 1
ATOM 8780 O O . ALA B 1 541 ? 8.891 33.875 -2.826 1 98.38 541 ALA B O 1
ATOM 8781 N N . LYS B 1 542 ? 7.621 33.844 -4.672 1 98.25 542 LYS B N 1
ATOM 8782 C CA . LYS B 1 542 ? 8.75 33.75 -5.586 1 98.25 542 LYS B CA 1
ATOM 8783 C C . LYS B 1 542 ? 9.68 34.938 -5.469 1 98.25 542 LYS B C 1
ATOM 8785 O O . LYS B 1 542 ? 10.906 34.781 -5.457 1 98.25 542 LYS B O 1
ATOM 8790 N N . ALA B 1 543 ? 9.078 36.094 -5.418 1 97.94 543 ALA B N 1
ATOM 8791 C CA . ALA B 1 543 ? 9.836 37.344 -5.344 1 97.94 543 ALA B CA 1
ATOM 8792 C C . ALA B 1 543 ? 10.727 37.344 -4.105 1 97.94 543 ALA B C 1
ATOM 8794 O O . ALA B 1 543 ? 11.844 37.875 -4.148 1 97.94 543 ALA B O 1
ATOM 8795 N N . ASN B 1 544 ? 10.219 36.875 -3.01 1 97.62 544 ASN B N 1
ATOM 8796 C CA . ASN B 1 544 ? 11.023 36.812 -1.791 1 97.62 544 ASN B CA 1
ATOM 8797 C C . ASN B 1 544 ? 12.305 36.031 -2.002 1 97.62 544 ASN B C 1
ATOM 8799 O O . ASN B 1 544 ? 13.367 36.406 -1.498 1 97.62 544 ASN B O 1
ATOM 8803 N N . VAL B 1 545 ? 12.227 34.938 -2.719 1 98.19 545 VAL B N 1
ATOM 8804 C CA . VAL B 1 545 ? 13.391 34.094 -2.996 1 98.19 545 VAL B CA 1
ATOM 8805 C C . VAL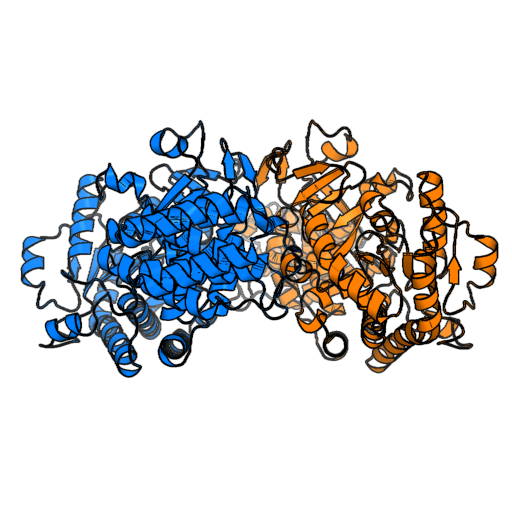 B 1 545 ? 14.289 34.781 -4.016 1 98.19 545 VAL B C 1
ATOM 8807 O O . VAL B 1 545 ? 15.508 34.875 -3.814 1 98.19 545 VAL B O 1
ATOM 8810 N N . ARG B 1 546 ? 13.672 35.25 -5.074 1 97.69 546 ARG B N 1
ATOM 8811 C CA . ARG B 1 546 ? 14.414 35.875 -6.16 1 97.69 546 ARG B CA 1
ATOM 8812 C C . ARG B 1 546 ? 15.203 37.094 -5.656 1 97.69 546 ARG B C 1
ATOM 8814 O O . ARG B 1 546 ? 16.391 37.219 -5.977 1 97.69 546 ARG B O 1
ATOM 8821 N N . ASN B 1 547 ? 14.633 37.875 -4.863 1 97.5 547 ASN B N 1
ATOM 8822 C CA . ASN B 1 547 ? 15.242 39.094 -4.348 1 97.5 547 ASN B CA 1
ATOM 8823 C C . ASN B 1 547 ? 16.391 38.812 -3.381 1 97.5 547 ASN B C 1
ATOM 8825 O O . ASN B 1 547 ? 17.297 39.625 -3.201 1 97.5 547 ASN B O 1
ATOM 8829 N N . ASN B 1 548 ? 16.312 37.688 -2.762 1 98 548 ASN B N 1
ATOM 8830 C CA . ASN B 1 548 ? 17.266 37.406 -1.703 1 98 548 ASN B CA 1
ATOM 8831 C C . ASN B 1 548 ? 18.188 36.25 -2.086 1 98 548 ASN B C 1
ATOM 8833 O O . ASN B 1 548 ? 18.797 35.625 -1.218 1 98 548 ASN B O 1
ATOM 8837 N N . LYS B 1 549 ? 18.234 35.875 -3.379 1 96.81 549 LYS B N 1
ATOM 8838 C CA . LYS B 1 549 ? 19.094 34.812 -3.865 1 96.81 549 LYS B CA 1
ATOM 8839 C C . LYS B 1 549 ? 20.547 35.031 -3.451 1 96.81 549 LYS B C 1
ATOM 8841 O O . LYS B 1 549 ? 21.219 34.125 -2.984 1 96.81 549 LYS B O 1
ATOM 8846 N N . GLY B 1 550 ? 21.016 36.25 -3.672 1 95.75 550 GLY B N 1
ATOM 8847 C CA . GLY B 1 550 ? 22.375 36.594 -3.301 1 95.75 550 GLY B CA 1
ATOM 8848 C C . GLY B 1 550 ? 22.656 36.406 -1.818 1 95.75 550 GLY B C 1
ATOM 8849 O O . GLY B 1 550 ? 23.719 35.938 -1.432 1 95.75 550 GLY B O 1
ATOM 8850 N N . ARG B 1 551 ? 21.719 36.844 -0.95 1 96.88 551 ARG B N 1
ATOM 8851 C CA . ARG B 1 551 ? 21.875 36.719 0.496 1 96.88 551 ARG B CA 1
ATOM 8852 C C . ARG B 1 551 ? 21.891 35.25 0.927 1 96.88 551 ARG B C 1
ATOM 8854 O O . ARG B 1 551 ? 22.641 34.875 1.835 1 96.88 551 ARG B O 1
ATOM 8861 N N . ILE B 1 552 ? 21.062 34.438 0.321 1 97.06 552 ILE B N 1
ATOM 8862 C CA . ILE B 1 552 ? 21.031 33 0.616 1 97.06 552 ILE B CA 1
ATOM 8863 C C . ILE B 1 552 ? 22.375 32.375 0.261 1 97.06 552 ILE B C 1
ATOM 8865 O O . ILE B 1 552 ? 22.938 31.625 1.05 1 97.06 552 ILE B O 1
ATOM 8869 N N . LEU B 1 553 ? 22.875 32.75 -0.917 1 94.25 553 LEU B N 1
ATOM 8870 C CA . LEU B 1 553 ? 24.156 32.25 -1.366 1 94.25 553 LEU B CA 1
ATOM 8871 C C . LEU B 1 553 ? 25.281 32.656 -0.41 1 94.25 553 LEU B C 1
ATOM 8873 O O . LEU B 1 553 ? 26.156 31.844 -0.095 1 94.25 553 LEU B O 1
ATOM 8877 N N . GLN B 1 554 ? 25.203 33.875 -0.005 1 93.88 554 GLN B N 1
ATOM 8878 C CA . GLN B 1 554 ? 26.203 34.375 0.93 1 93.88 554 GLN B CA 1
ATOM 8879 C C . GLN B 1 554 ? 26.156 33.625 2.25 1 93.88 554 GLN B C 1
ATOM 8881 O O . GLN B 1 554 ? 27.188 33.312 2.83 1 93.88 554 GLN B O 1
ATOM 8886 N N . ALA B 1 555 ? 24.969 33.375 2.732 1 93.94 555 ALA B N 1
ATOM 8887 C CA . ALA B 1 555 ? 24.812 32.594 3.959 1 93.94 555 ALA B CA 1
ATOM 8888 C C . ALA B 1 555 ? 25.391 31.203 3.795 1 93.94 555 ALA B C 1
ATOM 8890 O O . ALA B 1 555 ? 26.016 30.672 4.715 1 93.94 555 ALA B O 1
ATOM 8891 N N . MET B 1 556 ? 25.203 30.594 2.639 1 90.88 556 MET B N 1
ATOM 8892 C CA . MET B 1 556 ? 25.719 29.25 2.35 1 90.88 556 MET B CA 1
ATOM 8893 C C . MET B 1 556 ? 27.234 29.25 2.307 1 90.88 556 MET B C 1
ATOM 8895 O O . MET B 1 556 ? 27.875 28.312 2.783 1 90.88 556 MET B O 1
ATOM 8899 N N . LYS B 1 557 ? 27.766 30.312 1.806 1 86 557 LYS B N 1
ATOM 8900 C CA . LYS B 1 557 ? 29.219 30.453 1.703 1 86 557 LYS B CA 1
ATOM 8901 C C . LYS B 1 557 ? 29.844 30.688 3.074 1 86 557 LYS B C 1
ATOM 8903 O O . LYS B 1 557 ? 30.969 30.25 3.324 1 86 557 LYS B O 1
ATOM 8908 N N . SER B 1 558 ? 29.188 31.328 3.891 1 84.12 558 SER B N 1
ATOM 8909 C CA . SER B 1 558 ? 29.719 31.703 5.199 1 84.12 558 SER B CA 1
ATOM 8910 C C . SER B 1 558 ? 29.75 30.516 6.145 1 84.12 558 SER B C 1
ATOM 8912 O O . SER B 1 558 ? 30.391 30.562 7.199 1 84.12 558 SER B O 1
ATOM 8914 N N . MET B 1 559 ? 29.156 29.469 5.836 1 80.38 559 MET B N 1
ATOM 8915 C CA . MET B 1 559 ? 29.125 28.281 6.699 1 80.38 559 MET B CA 1
ATOM 8916 C C . MET B 1 559 ? 30.469 27.547 6.664 1 80.38 559 MET B C 1
ATOM 8918 O O . MET B 1 559 ? 30.719 26.672 7.492 1 80.38 559 MET B O 1
ATOM 8922 N N . GLN B 1 560 ? 31.25 27.625 5.57 1 62.53 560 GLN B N 1
ATOM 8923 C CA . GLN B 1 560 ? 32.531 26.938 5.379 1 62.53 560 GLN B CA 1
ATOM 8924 C C . GLN B 1 560 ? 33.625 27.594 6.203 1 62.53 560 GLN B C 1
ATOM 8926 O O . GLN B 1 560 ? 34.719 27.031 6.34 1 62.53 560 GLN B O 1
ATOM 8931 N N . ALA B 1 561 ? 33.531 28.891 6.668 1 47 561 ALA B N 1
ATOM 8932 C CA . ALA B 1 561 ? 34.719 29.516 7.266 1 47 561 ALA B CA 1
ATOM 8933 C C . ALA B 1 561 ? 35.094 28.812 8.555 1 47 561 ALA B C 1
ATOM 8935 O O . ALA B 1 561 ? 34.281 28.656 9.461 1 47 561 ALA B O 1
ATOM 8936 N N . PRO B 1 562 ? 36.25 27.922 8.422 1 40.91 562 PRO B N 1
ATOM 8937 C CA . PRO B 1 562 ? 36.844 27.438 9.664 1 40.91 562 PRO B CA 1
ATOM 8938 C C . PRO B 1 562 ? 37 28.547 10.711 1 40.91 562 PRO B C 1
ATOM 8940 O O . PRO B 1 562 ? 37.156 29.719 10.359 1 40.91 562 PRO B O 1
#

InterPro domains:
  IPR002642 Lysophospholipase, catalytic domain [PF01735] (50-252)
  IPR002642 Lysophospholipase, catalytic domain [PS51210] (2-562)
  IPR002642 Lysophospholipase, catalytic domain [SM00022] (1-523)
  IPR016035 Acyl transferase/acyl hydrolase/lysophospholipase [SSF52151] (10-557)

Nearest PDB structures (foldseek):
  5iz5-assembly1_A  TM=7.160E-01  e=1.761E-23  Homo sapiens
  5iz5-assembly2_B  TM=7.174E-01  e=3.217E-22  Homo sapiens
  5ixc-assembly1_A  TM=7.563E-01  e=5.616E-21  Homo sapiens
  5izr-assembly2_B  TM=7.667E-01  e=2.002E-20  Homo sapiens
  5izr-assembly4_D  TM=7.806E-01  e=1.123E-19  Homo sapiens